Protein AF-0000000073536761 (afdb_homodimer)

Radius of gyration: 32.63 Å; Cα contacts (8 Å, |Δi|>4): 1493; chains: 2; bounding box: 74×110×110 Å

Foldseek 3Di:
DDDDDDDDDDDPDDDPPCPPPCPPCPVPDPDDDPPPPPPCPDPVNVVVVCLVVVLVVLLVLLPDFPDDAPFDPVLLVLQFPDCFLVVLLLVVLVCLVVLHAAEEEEEEACLQVADDQFAHLQVRLVRSSCSSRNDPRHHYYRQYEHLDALLQCLLCVPVRDDLQHQEYEYEYQPNLQDLDPDDCQDPRNLSVLLSVQVNCPRPNNHQYEYEYEDQAQPDNPPPRRGLDLDGDSLVSVVVSCNQFRHTYGYPSSSPSVVCVVQAFQDDQQAALAAPVDPPPPDDQRHHDDPPRSNRHQHNRRGHGGNSVSSSRSSSVSVSSSVSSSCVSSVPDRDDDDDPVPPDHDPRPDPPSDHDDHHDNQQDPSQVVQWDDWDQWDFAFPQVPDDDSSRSRTHTDHDDPPTDTGGDDQCCPDPPDRNPDDDDRDDDSPVPVPDDPD/DDDPDDPDDDDDPPPPDPPPPPPPPPVPDPDDDPPPPPPCPDPVVVVVVCLVVVLVVLLVLLPDFPDDAPFDPVLLVLQFPDCFLVVLLLVVLVCLVVLHAAEEEEEEACLQVADDQFAHLQVRLVRSSCSSRNDPRHHYYRLYEHLDALLQCLLCVPVRDDLQHQEYEYEYQPNLQDLDPDDCQDPRNLSVLLSVQVNCPRPNNHQYEYEYEDQAQPDNPPPRRGLDLDGDSLVSVVVSCNQFRHTYGYPSSSPSVVCVVQAFQDDQQAALAAPVDPPPPDDQRHHDDPPRSNRHQHRRSGHGGNSVSSSRSSSVSVSSSVSSSCVSSPPDSDDDDDPVPPDHDDRPDPPSDHDPHHDNQQDPSQVVQWDDWDQWDFAFPQVPDDDSSRSRTHTDHDDPPTDTGGDDQQCPDPPDRNPDDDDRDDDSPVPVPDDPD

Nearest PDB structures (foldseek):
  7ddy-assembly1_D  TM=7.002E-01  e=1.190E-04  Arcticibacterium luteifluviistationis
  2o14-assembly1_A  TM=6.561E-01  e=2.494E-04  Bacillus subtilis
  3mil-assembly1_B  TM=6.190E-01  e=5.536E-04  Saccharomyces cerevisiae
  3mjv-assembly2_B  TM=3.903E-01  e=4.335E-01  Streptomyces nodosus
  7mjz-assembly1_A  TM=3.271E-01  e=1.354E+00  Bacteroides uniformis

Structure (mmCIF, N/CA/C/O backbone):
data_AF-0000000073536761-model_v1
#
loop_
_entity.id
_entity.type
_entity.pdbx_description
1 polymer 'SGNH hydrolase-type esterase domain-containing protein'
#
loop_
_atom_site.group_PDB
_atom_site.id
_atom_site.type_symbol
_atom_site.label_atom_id
_atom_site.label_alt_id
_atom_site.label_comp_id
_atom_site.label_asym_id
_atom_site.label_entity_id
_atom_site.label_seq_id
_atom_site.pdbx_PDB_ins_code
_atom_site.Cartn_x
_atom_site.Cartn_y
_atom_site.Cartn_z
_atom_site.occupancy
_atom_site.B_iso_or_equiv
_atom_site.auth_seq_id
_atom_site.auth_comp_id
_atom_site.auth_asym_id
_atom_site.auth_atom_id
_atom_site.pdbx_PDB_model_num
ATOM 1 N N . MET A 1 1 ? -12.141 57.438 23.953 1 18.08 1 MET A N 1
ATOM 2 C CA . MET A 1 1 ? -13.125 58.219 23.203 1 18.08 1 MET A CA 1
ATOM 3 C C . MET A 1 1 ? -12.734 58.281 21.719 1 18.08 1 MET A C 1
ATOM 5 O O . MET A 1 1 ? -13.586 58.531 20.875 1 18.08 1 MET A O 1
ATOM 9 N N . GLU A 1 2 ? -11.469 58.562 21.359 1 18.69 2 GLU A N 1
ATOM 10 C CA . GLU A 1 2 ? -11.359 59.312 20.125 1 18.69 2 GLU A CA 1
ATOM 11 C C . GLU A 1 2 ? -11.906 58.5 18.938 1 18.69 2 GLU A C 1
ATOM 13 O O . GLU A 1 2 ? -11.875 57.281 18.953 1 18.69 2 GLU A O 1
ATOM 18 N N . ALA A 1 3 ? -12.203 59.25 17.656 1 16.61 3 ALA A N 1
ATOM 19 C CA . ALA A 1 3 ? -12.977 59.719 16.516 1 16.61 3 ALA A CA 1
ATOM 20 C C . ALA A 1 3 ? -12.703 58.875 15.273 1 16.61 3 ALA A C 1
ATOM 22 O O . ALA A 1 3 ? -11.602 58.344 15.109 1 16.61 3 ALA A O 1
ATOM 23 N N . LYS A 1 4 ? -13.766 58.969 14.367 1 21.64 4 LYS A N 1
ATOM 24 C CA . LYS A 1 4 ? -14.625 58.406 13.328 1 21.64 4 LYS A CA 1
ATOM 25 C C . LYS A 1 4 ? -14.078 58.719 11.938 1 21.64 4 LYS A C 1
ATOM 27 O O . LYS A 1 4 ? -14.531 59.656 11.281 1 21.64 4 LYS A O 1
ATOM 32 N N . ALA A 1 5 ? -12.633 58.875 11.672 1 18.66 5 ALA A N 1
ATOM 33 C CA . ALA A 1 5 ? -12.289 59.656 10.492 1 18.66 5 ALA A CA 1
ATOM 34 C C . ALA A 1 5 ? -12.914 59.062 9.234 1 18.66 5 ALA A C 1
ATOM 36 O O . ALA A 1 5 ? -12.867 57.844 9.031 1 18.66 5 ALA A O 1
ATOM 37 N N . ASP A 1 6 ? -13.586 59.812 8.328 1 18.88 6 ASP A N 1
ATOM 38 C CA . ASP A 1 6 ? -14.57 59.969 7.262 1 18.88 6 ASP A CA 1
ATOM 39 C C . ASP A 1 6 ? -13.961 59.625 5.902 1 18.88 6 ASP A C 1
ATOM 41 O O . ASP A 1 6 ? -14.609 59.781 4.867 1 18.88 6 ASP A O 1
ATOM 45 N N . ARG A 1 7 ? -12.734 59.188 5.656 1 21.83 7 ARG A N 1
ATOM 46 C CA . ARG A 1 7 ? -12.195 59.594 4.367 1 21.83 7 ARG A CA 1
ATOM 47 C C . ARG A 1 7 ? -13.086 59.156 3.221 1 21.83 7 ARG A C 1
ATOM 49 O O . ARG A 1 7 ? -13.617 58.031 3.244 1 21.83 7 ARG A O 1
ATOM 56 N N . THR A 1 8 ? -13.406 60.031 2.191 1 19.58 8 THR A N 1
ATOM 57 C CA . THR A 1 8 ? -14.25 60.438 1.063 1 19.58 8 THR A CA 1
ATOM 58 C C . THR A 1 8 ? -14.062 59.469 -0.105 1 19.58 8 THR A C 1
ATOM 60 O O . THR A 1 8 ? -12.961 58.938 -0.314 1 19.58 8 THR A O 1
ATOM 63 N N . PRO A 1 9 ? -15.094 59.25 -1.09 1 21.55 9 PRO A N 1
ATOM 64 C CA . PRO A 1 9 ? -15.688 58.312 -2.043 1 21.55 9 PRO A CA 1
ATOM 65 C C . PRO A 1 9 ? -15.125 58.469 -3.455 1 21.55 9 PRO A C 1
ATOM 67 O O . PRO A 1 9 ? -15.43 57.656 -4.34 1 21.55 9 PRO A O 1
ATOM 70 N N . GLN A 1 10 ? -13.922 59.156 -3.846 1 18.86 10 GLN A N 1
ATOM 71 C CA . GLN A 1 10 ? -14.086 59.781 -5.145 1 18.86 10 GLN A CA 1
ATOM 72 C C . GLN A 1 10 ? -14.328 58.75 -6.242 1 18.86 10 GLN A C 1
ATOM 74 O O . GLN A 1 10 ? -13.656 57.719 -6.289 1 18.86 10 GLN A O 1
ATOM 79 N N . LEU A 1 11 ? -15.367 58.875 -7.223 1 19.81 11 LEU A N 1
ATOM 80 C CA . LEU A 1 11 ? -16.188 58.281 -8.266 1 19.81 11 LEU A CA 1
ATOM 81 C C . LEU A 1 11 ? -15.461 58.281 -9.602 1 19.81 11 LEU A C 1
ATOM 83 O O . LEU A 1 11 ? -15.344 59.312 -10.25 1 19.81 11 LEU A O 1
ATOM 87 N N . LEU A 1 12 ? -14.109 58.094 -9.766 1 19.36 12 LEU A N 1
ATOM 88 C CA . LEU A 1 12 ? -13.688 58.5 -11.109 1 19.36 12 LEU A CA 1
ATOM 89 C C . LEU A 1 12 ? -14.469 57.719 -12.172 1 19.36 12 LEU A C 1
ATOM 91 O O . LEU A 1 12 ? -14.492 56.5 -12.164 1 19.36 12 LEU A O 1
ATOM 95 N N . LEU A 1 13 ? -15.258 58.375 -13.117 1 17.72 13 LEU A N 1
ATOM 96 C CA . LEU A 1 13 ? -16.25 58.25 -14.18 1 17.72 13 LEU A CA 1
ATOM 97 C C . LEU A 1 13 ? -15.672 57.469 -15.375 1 17.72 13 LEU A C 1
ATOM 99 O O . LEU A 1 13 ? -16.281 56.531 -15.875 1 17.72 13 LEU A O 1
ATOM 103 N N . ALA A 1 14 ? -14.836 58.062 -16.344 1 18.67 14 ALA A N 1
ATOM 104 C CA . ALA A 1 14 ? -15.359 58.375 -17.672 1 18.67 14 ALA A CA 1
ATOM 105 C C . ALA A 1 14 ? -15.367 57.094 -18.547 1 18.67 14 ALA A C 1
ATOM 107 O O . ALA A 1 14 ? -14.766 56.094 -18.172 1 18.67 14 ALA A O 1
ATOM 108 N N . VAL A 1 15 ? -14.812 57.219 -20 1 18.91 15 VAL A N 1
ATOM 109 C CA . VAL A 1 15 ? -15.266 57.312 -21.375 1 18.91 15 VAL A CA 1
ATOM 110 C C . VAL A 1 15 ? -14.977 56.031 -22.141 1 18.91 15 VAL A C 1
ATOM 112 O O . VAL A 1 15 ? -13.844 55.531 -22.109 1 18.91 15 VAL A O 1
ATOM 115 N N . LEU A 1 16 ? -15.969 55.312 -22.688 1 19.98 16 LEU A N 1
ATOM 116 C CA . LEU A 1 16 ? -16.219 54.062 -23.406 1 19.98 16 LEU A CA 1
ATOM 117 C C . LEU A 1 16 ? -15.586 54.125 -24.797 1 19.98 16 LEU A C 1
ATOM 119 O O . LEU A 1 16 ? -16.172 54.656 -25.734 1 19.98 16 LEU A O 1
ATOM 123 N N . VAL A 1 17 ? -14.398 54.719 -25.094 1 19.69 17 VAL A N 1
ATOM 124 C CA . VAL A 1 17 ? -14.266 55 -26.516 1 19.69 17 VAL A CA 1
ATOM 125 C C . VAL A 1 17 ? -14.328 53.719 -27.328 1 19.69 17 VAL A C 1
ATOM 127 O O . VAL A 1 17 ? -13.539 52.781 -27.078 1 19.69 17 VAL A O 1
ATOM 130 N N . LEU A 1 18 ? -15.461 53.469 -28.062 1 20.34 18 LEU A N 1
ATOM 131 C CA . LEU A 1 18 ? -15.945 52.438 -29 1 20.34 18 LEU A CA 1
ATOM 132 C C . LEU A 1 18 ? -15.023 52.344 -30.203 1 20.34 18 LEU A C 1
ATOM 134 O O . LEU A 1 18 ? -14.977 53.25 -31.031 1 20.34 18 LEU A O 1
ATOM 138 N N . ILE A 1 19 ? -13.695 52.188 -30.094 1 21.3 19 ILE A N 1
ATOM 139 C CA . ILE A 1 19 ? -13 52.312 -31.375 1 21.3 19 ILE A CA 1
ATOM 140 C C . ILE A 1 19 ? -13.539 51.281 -32.344 1 21.3 19 ILE A C 1
ATOM 142 O O . ILE A 1 19 ? -13.531 50.062 -32.062 1 21.3 19 ILE A O 1
ATOM 146 N N . PRO A 1 20 ? -14.445 51.656 -33.312 1 21.2 20 PRO A N 1
ATOM 147 C CA . PRO A 1 20 ? -15.125 50.875 -34.344 1 21.2 20 PRO A CA 1
ATOM 148 C C . PRO A 1 20 ? -14.148 50.094 -35.25 1 21.2 20 PRO A C 1
ATOM 150 O O . PRO A 1 20 ? -13.227 50.719 -35.812 1 21.2 20 PRO A O 1
ATOM 153 N N . LEU A 1 21 ? -13.656 48.938 -34.875 1 20.41 21 LEU A N 1
ATOM 154 C CA . LEU A 1 21 ? -12.797 48.125 -35.719 1 20.41 21 LEU A CA 1
ATOM 155 C C . LEU A 1 21 ? -13.398 47.969 -37.094 1 20.41 21 LEU A C 1
ATOM 157 O O . LEU A 1 21 ? -14.516 47.469 -37.25 1 20.41 21 LEU A O 1
ATOM 161 N N . PHE A 1 22 ? -13.211 48.938 -37.969 1 21.12 22 PHE A N 1
ATOM 162 C CA . PHE A 1 22 ? -13.594 49 -39.375 1 21.12 22 PHE A CA 1
ATOM 163 C C . PHE A 1 22 ? -13.219 47.688 -40.062 1 21.12 22 PHE A C 1
ATOM 165 O O . PHE A 1 22 ? -12.039 47.344 -40.125 1 21.12 22 PHE A O 1
ATOM 172 N N . LEU A 1 23 ? -14.062 46.688 -40 1 20.34 23 LEU A N 1
ATOM 173 C CA . LEU A 1 23 ? -14.062 45.438 -40.781 1 20.34 23 LEU A CA 1
ATOM 174 C C . LEU A 1 23 ? -13.992 45.719 -42.25 1 20.34 23 LEU A C 1
ATOM 176 O O . LEU A 1 23 ? -14.953 46.188 -42.875 1 20.34 23 LEU A O 1
ATOM 180 N N . ALA A 1 24 ? -12.977 46.469 -42.656 1 21.38 24 ALA A N 1
ATOM 181 C CA . ALA A 1 24 ? -12.875 46.688 -44.094 1 21.38 24 ALA A CA 1
ATOM 182 C C . ALA A 1 24 ? -13.086 45.375 -44.875 1 21.38 24 ALA A C 1
ATOM 184 O O . ALA A 1 24 ? -12.516 44.344 -44.5 1 21.38 24 ALA A O 1
ATOM 185 N N . GLY A 1 25 ? -14.227 45.281 -45.562 1 20.41 25 GLY A N 1
ATOM 186 C CA . GLY A 1 25 ? -14.867 44.344 -46.469 1 20.41 25 GLY A CA 1
ATOM 187 C C . GLY A 1 25 ? -13.938 43.844 -47.594 1 20.41 25 GLY A C 1
ATOM 188 O O . GLY A 1 25 ? -13.555 44.625 -48.469 1 20.41 25 GLY A O 1
ATOM 189 N N . ILE A 1 26 ? -12.781 43.188 -47.219 1 21.47 26 ILE A N 1
ATOM 190 C CA . ILE A 1 26 ? -11.945 42.719 -48.312 1 21.47 26 ILE A CA 1
ATOM 191 C C . ILE A 1 26 ? -12.781 41.906 -49.281 1 21.47 26 ILE A C 1
ATOM 193 O O . ILE A 1 26 ? -13.391 40.906 -48.875 1 21.47 26 ILE A O 1
ATOM 197 N N . HIS A 1 27 ? -13.422 42.594 -50.188 1 20.86 27 HIS A N 1
ATOM 198 C CA . HIS A 1 27 ? -14.172 42.062 -51.312 1 20.86 27 HIS A CA 1
ATOM 199 C C . HIS A 1 27 ? -13.367 41 -52.062 1 20.86 27 HIS A C 1
ATOM 201 O O . HIS A 1 27 ? -12.359 41.281 -52.688 1 20.86 27 HIS A O 1
ATOM 207 N N . ILE A 1 28 ? -13.148 39.875 -51.406 1 21.48 28 ILE A N 1
ATOM 208 C CA . ILE A 1 28 ? -12.484 38.812 -52.094 1 21.48 28 ILE A CA 1
ATOM 209 C C . ILE A 1 28 ? -13.242 38.5 -53.406 1 21.48 28 ILE A C 1
ATOM 211 O O . ILE A 1 28 ? -14.445 38.25 -53.375 1 21.48 28 ILE A O 1
ATOM 215 N N . LEU A 1 29 ? -12.742 39.031 -54.469 1 22.5 29 LEU A N 1
ATOM 216 C CA . LEU A 1 29 ? -13.164 38.812 -55.844 1 22.5 29 LEU A CA 1
ATOM 217 C C . LEU A 1 29 ? -13.461 37.312 -56.094 1 22.5 29 LEU A C 1
ATOM 219 O O . LEU A 1 29 ? -12.773 36.438 -55.562 1 22.5 29 LEU A O 1
ATOM 223 N N . GLU A 1 30 ? -14.633 37.031 -56.719 1 22.53 30 GLU A N 1
ATOM 224 C CA . GLU A 1 30 ? -15.516 35.906 -57.094 1 22.53 30 GLU A CA 1
ATOM 225 C C . GLU A 1 30 ? -14.82 34.938 -58.031 1 22.53 30 GLU A C 1
ATOM 227 O O . GLU A 1 30 ? -15.461 34.031 -58.594 1 22.53 30 GLU A O 1
ATOM 232 N N . GLY A 1 31 ? -13.477 35.062 -58.281 1 22.39 31 GLY A N 1
ATOM 233 C CA . GLY A 1 31 ? -13.203 34.375 -59.531 1 22.39 31 GLY A CA 1
ATOM 234 C C . GLY A 1 31 ? -13.664 32.938 -59.5 1 22.39 31 GLY A C 1
ATOM 235 O O . GLY A 1 31 ? -14.117 32.406 -58.469 1 22.39 31 GLY A O 1
ATOM 236 N N . GLY A 1 32 ? -12.977 32.062 -60.375 1 25.78 32 GLY A N 1
ATOM 237 C CA . GLY A 1 32 ? -13.312 30.844 -61.094 1 25.78 32 GLY A CA 1
ATOM 238 C C . GLY A 1 32 ? -13.602 29.656 -60.188 1 25.78 32 GLY A C 1
ATOM 239 O O . GLY A 1 32 ? -13.242 29.672 -59.031 1 25.78 32 GLY A O 1
ATOM 240 N N . GLY A 1 33 ? -14.523 28.828 -60.594 1 24.41 33 GLY A N 1
ATOM 241 C CA . GLY A 1 33 ? -15.391 27.781 -60.094 1 24.41 33 GLY A CA 1
ATOM 242 C C . GLY A 1 33 ? -14.625 26.609 -59.5 1 24.41 33 GLY A C 1
ATOM 243 O O . GLY A 1 33 ? -15.133 25.484 -59.438 1 24.41 33 GLY A O 1
ATOM 244 N N . LEU A 1 34 ? -13.234 26.734 -59.281 1 26.45 34 LEU A N 1
ATOM 245 C CA . LEU A 1 34 ? -12.633 25.453 -58.969 1 26.45 34 LEU A CA 1
ATOM 246 C C . LEU A 1 34 ? -13.25 24.859 -57.688 1 26.45 34 LEU A C 1
ATOM 248 O O . LEU A 1 34 ? -13.273 25.531 -56.656 1 26.45 34 LEU A O 1
ATOM 252 N N . THR A 1 35 ? -14.188 23.984 -57.875 1 26.36 35 THR A N 1
ATOM 253 C CA . THR A 1 35 ? -14.875 23.203 -56.875 1 26.36 35 THR A CA 1
ATOM 254 C C . THR A 1 35 ? -13.883 22.562 -55.906 1 26.36 35 THR A C 1
ATOM 256 O O . THR A 1 35 ? -13.211 21.594 -56.281 1 26.36 35 THR A O 1
ATOM 259 N N . ARG A 1 36 ? -12.93 23.375 -55.375 1 29 36 ARG A N 1
ATOM 260 C CA . ARG A 1 36 ? -12.07 22.734 -54.406 1 29 36 ARG A CA 1
ATOM 261 C C . ARG A 1 36 ? -12.891 22 -53.344 1 29 36 ARG A C 1
ATOM 263 O O . ARG A 1 36 ? -13.82 22.562 -52.781 1 29 36 ARG A O 1
ATOM 270 N N . PRO A 1 37 ? -12.797 20.625 -53.469 1 29.64 37 PRO A N 1
ATOM 271 C CA . PRO A 1 37 ? -13.539 19.922 -52.406 1 29.64 37 PRO A CA 1
ATOM 272 C C . PRO A 1 37 ? -13.227 20.453 -51.031 1 29.64 37 PRO A C 1
ATOM 274 O O . PRO A 1 37 ? -12.07 20.75 -50.719 1 29.64 37 PRO A O 1
ATOM 277 N N . VAL A 1 38 ? -14.031 21.312 -50.531 1 29.47 38 VAL A N 1
ATOM 278 C CA . VAL A 1 38 ? -14.039 21.734 -49.156 1 29.47 38 VAL A CA 1
ATOM 279 C C . VAL A 1 38 ? -13.914 20.516 -48.219 1 29.47 38 VAL A C 1
ATOM 281 O O . VAL A 1 38 ? -14.812 19.672 -48.188 1 29.47 38 VAL A O 1
ATOM 284 N N . VAL A 1 39 ? -12.68 19.969 -48.312 1 27.66 39 VAL A N 1
ATOM 285 C CA . VAL A 1 39 ? -12.602 19.016 -47.219 1 27.66 39 VAL A CA 1
ATOM 286 C C . VAL A 1 39 ? -13.109 19.672 -45.938 1 27.66 39 VAL A C 1
ATOM 288 O O . VAL A 1 39 ? -12.523 20.656 -45.438 1 27.66 39 VAL A O 1
ATOM 291 N N . LYS A 1 40 ? -14.344 19.609 -45.75 1 27.84 40 LYS A N 1
ATOM 292 C CA . LYS A 1 40 ? -14.992 19.906 -44.5 1 27.84 40 LYS A CA 1
ATOM 293 C C . LYS A 1 40 ? -14.234 19.266 -43.344 1 27.84 40 LYS A C 1
ATOM 295 O O . LYS A 1 40 ? -14.305 18.047 -43.125 1 27.84 40 LYS A O 1
ATOM 300 N N . THR A 1 41 ? -13.023 19.703 -43.094 1 33.66 41 THR A N 1
ATOM 301 C CA . THR A 1 41 ? -12.578 19.297 -41.781 1 33.66 41 THR A CA 1
ATOM 302 C C . THR A 1 41 ? -13.711 19.406 -40.75 1 33.66 41 THR A C 1
ATOM 304 O O . THR A 1 41 ? -14.258 20.5 -40.562 1 33.66 41 THR A O 1
ATOM 307 N N . SER A 1 42 ? -14.383 18.375 -40.625 1 33.84 42 SER A N 1
ATOM 308 C CA . SER A 1 42 ? -15.555 18.406 -39.75 1 33.84 42 SER A CA 1
ATOM 309 C C . SER A 1 42 ? -15.242 19.062 -38.438 1 33.84 42 SER A C 1
ATOM 311 O O . SER A 1 42 ? -14.086 19.062 -37.969 1 33.84 42 SER A O 1
ATOM 313 N N . SER A 1 43 ? -16.078 20 -37.938 1 38.31 43 SER A N 1
ATOM 314 C CA . SER A 1 43 ? -16.156 20.562 -36.594 1 38.31 43 SER A CA 1
ATOM 315 C C . SER A 1 43 ? -15.664 19.578 -35.562 1 38.31 43 SER A C 1
ATOM 317 O O . SER A 1 43 ? -15.234 19.984 -34.469 1 38.31 43 SER A O 1
ATOM 319 N N . MET A 1 44 ? -15.664 18.297 -35.812 1 37.38 44 MET A N 1
ATOM 320 C CA . MET A 1 44 ? -15.297 17.266 -34.844 1 37.38 44 MET A CA 1
ATOM 321 C C . MET A 1 44 ? -13.781 17.141 -34.75 1 37.38 44 MET A C 1
ATOM 323 O O . MET A 1 44 ? -13.242 16.906 -33.656 1 37.38 44 MET A O 1
ATOM 327 N N . ASP A 1 45 ? -13.055 17.281 -35.812 1 39.44 45 ASP A N 1
ATOM 328 C CA . ASP A 1 45 ? -11.602 17.156 -35.812 1 39.44 45 ASP A CA 1
ATOM 329 C C . ASP A 1 45 ? -10.945 18.328 -35.094 1 39.44 45 ASP A C 1
ATOM 331 O O . ASP A 1 45 ? -9.961 18.156 -34.375 1 39.44 45 ASP A O 1
ATOM 335 N N . LEU A 1 46 ? -11.422 19.469 -35.281 1 37.31 46 LEU A N 1
ATOM 336 C CA . LEU A 1 46 ? -10.977 20.656 -34.562 1 37.31 46 LEU A CA 1
ATOM 337 C C . LEU A 1 46 ? -11.242 20.531 -33.062 1 37.31 46 LEU A C 1
ATOM 339 O O . LEU A 1 46 ? -10.414 20.922 -32.25 1 37.31 46 LEU A O 1
ATOM 343 N N . ALA A 1 47 ? -12.281 19.797 -32.719 1 38.62 47 ALA A N 1
ATOM 344 C CA . ALA A 1 47 ? -12.648 19.641 -31.297 1 38.62 47 ALA A CA 1
ATOM 345 C C . ALA A 1 47 ? -11.711 18.656 -30.594 1 38.62 47 ALA A C 1
ATOM 347 O O . ALA A 1 47 ? -11.281 18.906 -29.469 1 38.62 47 ALA A O 1
ATOM 348 N N . ILE A 1 48 ? -11.289 17.562 -31.266 1 41.53 48 ILE A N 1
ATOM 349 C CA . ILE A 1 48 ? -10.445 16.531 -30.672 1 41.53 48 ILE A CA 1
ATOM 350 C C . ILE A 1 48 ? -9.016 17.062 -30.516 1 41.53 48 ILE A C 1
ATOM 352 O O . ILE A 1 48 ? -8.375 16.828 -29.484 1 41.53 48 ILE A O 1
ATOM 356 N N . ASN A 1 49 ? -8.438 17.828 -31.484 1 45.19 49 ASN A N 1
ATOM 357 C CA . ASN A 1 49 ? -7.125 18.469 -31.391 1 45.19 49 ASN A CA 1
ATOM 358 C C . ASN A 1 49 ? -7.074 19.5 -30.281 1 45.19 49 ASN A C 1
ATOM 360 O O . ASN A 1 49 ? -6.078 19.594 -29.562 1 45.19 49 ASN A O 1
ATOM 364 N N . THR A 1 50 ? -8.086 20.031 -30.109 1 50.94 50 THR A N 1
ATOM 365 C CA . THR A 1 50 ? -8.219 21.031 -29.062 1 50.94 50 THR A CA 1
ATOM 366 C C . THR A 1 50 ? -8.312 20.391 -27.688 1 50.94 50 THR A C 1
ATOM 368 O O . THR A 1 50 ? -7.703 20.859 -26.734 1 50.94 50 THR A O 1
ATOM 371 N N . GLU A 1 51 ? -8.789 19.156 -27.781 1 54 51 GLU A N 1
ATOM 372 C CA . GLU A 1 51 ? -8.93 18.5 -26.484 1 54 51 GLU A CA 1
ATOM 373 C C . GLU A 1 51 ? -7.598 17.906 -26.016 1 54 51 GLU A C 1
ATOM 375 O O . GLU A 1 51 ? -7.25 18.016 -24.844 1 54 51 GLU A O 1
ATOM 380 N N . ALA A 1 52 ? -6.883 17.328 -27 1 56.31 52 ALA A N 1
ATOM 381 C CA . ALA A 1 52 ? -5.582 16.766 -26.641 1 56.31 52 ALA A CA 1
ATOM 382 C C . ALA A 1 52 ? -4.602 17.859 -26.234 1 56.31 52 ALA A C 1
ATOM 384 O O . ALA A 1 52 ? -3.848 17.719 -25.266 1 56.31 52 ALA A O 1
ATOM 385 N N . ALA A 1 53 ? -4.605 18.906 -27.062 1 58.94 53 ALA A N 1
ATOM 386 C CA . ALA A 1 53 ? -3.744 20.047 -26.734 1 58.94 53 ALA A CA 1
ATOM 387 C C . ALA A 1 53 ? -4.125 20.656 -25.391 1 58.94 53 ALA A C 1
ATOM 389 O O . ALA A 1 53 ? -3.254 21 -24.578 1 58.94 53 ALA A O 1
ATOM 390 N N . VAL A 1 54 ? -5.348 20.656 -25.219 1 60.34 54 VAL A N 1
ATOM 391 C CA . VAL A 1 54 ? -5.84 21.188 -23.953 1 60.34 54 VAL A CA 1
ATOM 392 C C . VAL A 1 54 ? -5.441 20.25 -22.812 1 60.34 54 VAL A C 1
ATOM 394 O O . VAL A 1 54 ? -4.984 20.703 -21.766 1 60.34 54 VAL A O 1
ATOM 397 N N . ALA A 1 55 ? -5.488 18.953 -23.125 1 63.69 55 ALA A N 1
ATOM 398 C CA . ALA A 1 55 ? -5.109 17.969 -22.109 1 63.69 55 ALA A CA 1
ATOM 399 C C . ALA A 1 55 ? -3.613 18.047 -21.812 1 63.69 55 ALA A C 1
ATOM 401 O O . ALA A 1 55 ? -3.203 17.984 -20.656 1 63.69 55 ALA A O 1
ATOM 402 N N . ALA A 1 56 ? -2.869 18.219 -22.828 1 66.31 56 ALA A N 1
ATOM 403 C CA . ALA A 1 56 ? -1.424 18.312 -22.641 1 66.31 56 ALA A CA 1
ATOM 404 C C . ALA A 1 56 ? -1.05 19.594 -21.891 1 66.31 56 ALA A C 1
ATOM 406 O O . ALA A 1 56 ? -0.18 19.562 -21.016 1 66.31 56 ALA A O 1
ATOM 407 N N . ALA A 1 57 ? -1.709 20.641 -22.281 1 70.25 57 ALA A N 1
ATOM 408 C CA . ALA A 1 57 ? -1.459 21.906 -21.594 1 70.25 57 ALA A CA 1
ATOM 409 C C . ALA A 1 57 ? -1.851 21.828 -20.125 1 70.25 57 ALA A C 1
ATOM 411 O O . ALA A 1 57 ? -1.144 22.344 -19.266 1 70.25 57 ALA A O 1
ATOM 412 N N . LEU A 1 58 ? -2.906 21.141 -19.906 1 74.5 58 LEU A N 1
ATOM 413 C CA . LEU A 1 58 ? -3.338 20.953 -18.531 1 74.5 58 LEU A CA 1
ATOM 414 C C . LEU A 1 58 ? -2.34 20.109 -17.75 1 74.5 58 LEU A C 1
ATOM 416 O O . LEU A 1 58 ? -1.988 20.438 -16.609 1 74.5 58 LEU A O 1
ATOM 420 N N . LYS A 1 59 ? -1.936 19.109 -18.406 1 74.38 59 LYS A N 1
ATOM 421 C CA . LYS A 1 59 ? -0.966 18.234 -17.766 1 74.38 59 LYS A CA 1
ATOM 422 C C . LYS A 1 59 ? 0.311 18.984 -17.406 1 74.38 59 LYS A C 1
ATOM 424 O O . LYS A 1 59 ? 0.853 18.828 -16.312 1 74.38 59 LYS A O 1
ATOM 429 N N . ALA A 1 60 ? 0.678 19.781 -18.328 1 75.94 60 ALA A N 1
ATOM 430 C CA . ALA A 1 60 ? 1.883 20.562 -18.078 1 75.94 60 ALA A CA 1
ATOM 431 C C . ALA A 1 60 ? 1.67 21.547 -16.938 1 75.94 60 ALA A C 1
ATOM 433 O O . ALA A 1 60 ? 2.561 21.75 -16.109 1 75.94 60 ALA A O 1
ATOM 434 N N . ARG A 1 61 ? 0.554 22.109 -16.906 1 81.44 61 ARG A N 1
ATOM 435 C CA . ARG A 1 61 ? 0.239 23.062 -15.852 1 81.44 61 ARG A CA 1
ATOM 436 C C . ARG A 1 61 ? 0.144 22.375 -14.5 1 81.44 61 ARG A C 1
ATOM 438 O O . ARG A 1 61 ? 0.61 22.891 -13.484 1 81.44 61 ARG A O 1
ATOM 445 N N . LEU A 1 62 ? -0.427 21.203 -14.516 1 86.94 62 LEU A N 1
ATOM 446 C CA . LEU A 1 62 ? -0.65 20.469 -13.281 1 86.94 62 LEU A CA 1
ATOM 447 C C . LEU A 1 62 ? 0.674 20.031 -12.656 1 86.94 62 LEU A C 1
ATOM 449 O O . LEU A 1 62 ? 0.77 19.891 -11.438 1 86.94 62 LEU A O 1
ATOM 453 N N . ARG A 1 63 ? 1.645 19.969 -13.477 1 81.5 63 ARG A N 1
ATOM 454 C CA . ARG A 1 63 ? 2.902 19.422 -12.969 1 81.5 63 ARG A CA 1
ATOM 455 C C . ARG A 1 63 ? 3.914 20.531 -12.711 1 81.5 63 ARG A C 1
ATOM 457 O O . ARG A 1 63 ? 5.035 20.266 -12.273 1 81.5 63 ARG A O 1
ATOM 464 N N . ARG A 1 64 ? 3.494 21.734 -12.953 1 89.56 64 ARG A N 1
ATOM 465 C CA . ARG A 1 64 ? 4.355 22.875 -12.648 1 89.56 64 ARG A CA 1
ATOM 466 C C . ARG A 1 64 ? 4.23 23.281 -11.18 1 89.56 64 ARG A C 1
ATOM 468 O O . ARG A 1 64 ? 3.191 23.797 -10.758 1 89.56 64 ARG A O 1
ATOM 475 N N . LEU A 1 65 ? 5.254 23.094 -10.461 1 95.56 65 LEU A N 1
ATOM 476 C CA . LEU A 1 65 ? 5.293 23.469 -9.055 1 95.56 65 LEU A CA 1
ATOM 477 C C . LEU A 1 65 ? 5.828 24.891 -8.883 1 95.56 65 LEU A C 1
ATOM 479 O O . LEU A 1 65 ? 6.598 25.359 -9.719 1 95.56 65 LEU A O 1
ATOM 483 N N . PRO A 1 66 ? 5.426 25.625 -7.859 1 95.62 66 PRO A N 1
ATOM 484 C CA . PRO A 1 66 ? 5.977 26.953 -7.586 1 95.62 66 PRO A CA 1
ATOM 485 C C . PRO A 1 66 ? 7.426 26.906 -7.109 1 95.62 66 PRO A C 1
ATOM 487 O O . PRO A 1 66 ? 8.016 27.953 -6.816 1 95.62 66 PRO A O 1
ATOM 490 N N . TRP A 1 67 ? 7.992 25.734 -6.922 1 96 67 TRP A N 1
ATOM 491 C CA . TRP A 1 67 ? 9.391 25.5 -6.574 1 96 67 TRP A CA 1
ATOM 492 C C . TRP A 1 67 ? 10.008 24.438 -7.484 1 96 67 TRP A C 1
ATOM 494 O O . TRP A 1 67 ? 9.312 23.844 -8.305 1 96 67 TRP A O 1
ATOM 504 N N . SER A 1 68 ? 11.32 24.375 -7.477 1 95.75 68 SER A N 1
ATOM 505 C CA . SER A 1 68 ? 11.953 23.281 -8.195 1 95.75 68 SER A CA 1
ATOM 506 C C . SER A 1 68 ? 11.602 21.922 -7.578 1 95.75 68 SER A C 1
ATOM 508 O O . SER A 1 68 ? 11.773 21.734 -6.375 1 95.75 68 SER A O 1
ATOM 510 N N . PRO A 1 69 ? 11.102 21.031 -8.391 1 96.44 69 PRO A N 1
ATOM 511 C CA . PRO A 1 69 ? 10.68 19.75 -7.824 1 96.44 69 PRO A CA 1
ATOM 512 C C . PRO A 1 69 ? 11.805 19 -7.109 1 96.44 69 PRO A C 1
ATOM 514 O O . PRO A 1 69 ? 12.922 18.938 -7.629 1 96.44 69 PRO A O 1
ATOM 517 N N . MET A 1 70 ? 11.492 18.484 -5.914 1 97.94 70 MET A N 1
ATOM 518 C CA . MET A 1 70 ? 12.438 17.641 -5.168 1 97.94 70 MET A CA 1
ATOM 519 C C . MET A 1 70 ? 12.43 16.219 -5.688 1 97.94 70 MET A C 1
ATOM 521 O O . MET A 1 70 ? 13.477 15.57 -5.754 1 97.94 70 MET A O 1
ATOM 525 N N . LEU A 1 71 ? 11.258 15.703 -6.09 1 98.25 71 LEU A N 1
ATOM 526 C CA . LEU A 1 71 ? 11.07 14.312 -6.516 1 98.25 71 LEU A CA 1
ATOM 527 C C . LEU A 1 71 ? 11.016 14.219 -8.031 1 98.25 71 LEU A C 1
ATOM 529 O O . LEU A 1 71 ? 10.406 15.062 -8.695 1 98.25 71 LEU A O 1
ATOM 533 N N . SER A 1 72 ? 11.711 13.234 -8.586 1 97.5 72 SER A N 1
ATOM 534 C CA . SER A 1 72 ? 11.43 12.844 -9.969 1 97.5 72 SER A CA 1
ATOM 535 C C . SER A 1 72 ? 10.031 12.242 -10.102 1 97.5 72 SER A C 1
ATOM 537 O O . SER A 1 72 ? 9.398 11.914 -9.094 1 97.5 72 SER A O 1
ATOM 539 N N . GLU A 1 73 ? 9.562 12.094 -11.32 1 95.62 73 GLU A N 1
ATOM 540 C CA . GLU A 1 73 ? 8.258 11.492 -11.562 1 95.62 73 GLU A CA 1
ATOM 541 C C . GLU A 1 73 ? 8.188 10.078 -10.992 1 95.62 73 GLU A C 1
ATOM 543 O O . GLU A 1 73 ? 7.203 9.695 -10.359 1 95.62 73 GLU A O 1
ATOM 548 N N . ALA A 1 74 ? 9.211 9.312 -11.203 1 97.69 74 ALA A N 1
ATOM 549 C CA . ALA A 1 74 ? 9.25 7.941 -10.711 1 97.69 74 ALA A CA 1
ATOM 550 C C . ALA A 1 74 ? 9.18 7.906 -9.188 1 97.69 74 ALA A C 1
ATOM 552 O O . ALA A 1 74 ? 8.477 7.07 -8.609 1 97.69 74 ALA A O 1
ATOM 553 N N . GLU A 1 75 ? 9.883 8.836 -8.555 1 98.62 75 GLU A N 1
ATOM 554 C CA . GLU A 1 75 ? 9.891 8.906 -7.098 1 98.62 75 GLU A CA 1
ATOM 555 C C . GLU A 1 75 ? 8.531 9.328 -6.551 1 98.62 75 GLU A C 1
ATOM 557 O O . GLU A 1 75 ? 8.07 8.789 -5.543 1 98.62 75 GLU A O 1
ATOM 562 N N . ALA A 1 76 ? 7.895 10.273 -7.203 1 98.19 76 ALA A N 1
ATOM 563 C CA . ALA A 1 76 ? 6.551 10.688 -6.805 1 98.19 76 ALA A CA 1
ATOM 564 C C . ALA A 1 76 ? 5.562 9.539 -6.926 1 98.19 76 ALA A C 1
ATOM 566 O O . ALA A 1 76 ? 4.738 9.32 -6.035 1 98.19 76 ALA A O 1
ATOM 567 N N . ARG A 1 77 ? 5.676 8.766 -8 1 98.19 77 ARG A N 1
ATOM 568 C CA . ARG A 1 77 ? 4.812 7.605 -8.195 1 98.19 77 ARG A CA 1
ATOM 569 C C . ARG A 1 77 ? 5.043 6.562 -7.102 1 98.19 77 ARG A C 1
ATOM 571 O O . ARG A 1 77 ? 4.09 6.016 -6.551 1 98.19 77 ARG A O 1
ATOM 578 N N . ARG A 1 78 ? 6.316 6.328 -6.785 1 98.69 78 ARG A N 1
ATOM 579 C CA . ARG A 1 78 ? 6.637 5.367 -5.734 1 98.69 78 ARG A CA 1
ATOM 580 C C . ARG A 1 78 ? 6.074 5.816 -4.391 1 98.69 78 ARG A C 1
ATOM 582 O O . ARG A 1 78 ? 5.711 4.984 -3.555 1 98.69 78 ARG A O 1
ATOM 589 N N . GLY A 1 79 ? 5.977 7.113 -4.246 1 98.81 79 GLY A N 1
ATOM 590 C CA . GLY A 1 79 ? 5.508 7.672 -2.99 1 98.81 79 GLY A CA 1
ATOM 591 C C . GLY A 1 79 ? 4.023 7.461 -2.762 1 98.81 79 GLY A C 1
ATOM 592 O O . GLY A 1 79 ? 3.533 7.609 -1.64 1 98.81 79 GLY A O 1
ATOM 593 N N . VAL A 1 80 ? 3.26 7.172 -3.826 1 98.81 80 VAL A N 1
ATOM 594 C CA . VAL A 1 80 ? 1.851 6.816 -3.684 1 98.81 80 VAL A CA 1
ATOM 595 C C . VAL A 1 80 ? 1.724 5.332 -3.354 1 98.81 80 VAL A C 1
ATOM 597 O O . VAL A 1 80 ? 1.646 4.492 -4.254 1 98.81 80 VAL A O 1
ATOM 600 N N . THR A 1 81 ? 1.699 5.02 -2.07 1 98.75 81 THR A N 1
ATOM 601 C CA . THR A 1 81 ? 1.725 3.623 -1.653 1 98.75 81 THR A CA 1
ATOM 602 C C . THR A 1 81 ? 0.339 2.996 -1.781 1 98.75 81 THR A C 1
ATOM 604 O O . THR A 1 81 ? 0.204 1.771 -1.776 1 98.75 81 THR A O 1
ATOM 607 N N . TYR A 1 82 ? -0.662 3.855 -1.906 1 98.75 82 TYR A N 1
ATOM 608 C CA . TYR A 1 82 ? -2.006 3.391 -2.229 1 98.75 82 TYR A CA 1
ATOM 609 C C . TYR A 1 82 ? -2.846 4.52 -2.818 1 98.75 82 TYR A C 1
ATOM 611 O O . TYR A 1 82 ? -3.082 5.535 -2.16 1 98.75 82 TYR A O 1
ATOM 619 N N . ALA A 1 83 ? -3.318 4.367 -3.994 1 98.19 83 ALA A N 1
ATOM 620 C CA . ALA A 1 83 ? -4.125 5.387 -4.66 1 98.19 83 ALA A CA 1
ATOM 621 C C . ALA A 1 83 ? -5.613 5.145 -4.434 1 98.19 83 ALA A C 1
ATOM 623 O O . ALA A 1 83 ? -6.41 6.086 -4.422 1 98.19 83 ALA A O 1
ATOM 624 N N . GLY A 1 84 ? -6.035 3.863 -4.234 1 98 84 GLY A N 1
ATOM 625 C CA . GLY A 1 84 ? -7.438 3.494 -4.145 1 98 84 GLY A CA 1
ATOM 626 C C . GLY A 1 84 ? -8.188 3.648 -5.457 1 98 84 GLY A C 1
ATOM 627 O O . GLY A 1 84 ? -7.574 3.627 -6.527 1 98 84 GLY A O 1
ATOM 628 N N . SER A 1 85 ? -9.484 3.762 -5.367 1 97.5 85 SER A N 1
ATOM 629 C CA . SER A 1 85 ? -10.312 3.959 -6.551 1 97.5 85 SER A CA 1
ATOM 630 C C . SER A 1 85 ? -10.07 5.328 -7.176 1 97.5 85 SER A C 1
ATOM 632 O O . SER A 1 85 ? -10.375 5.547 -8.352 1 97.5 85 SER A O 1
ATOM 634 N N . GLY A 1 86 ? -9.578 6.23 -6.383 1 96.5 86 GLY A N 1
ATOM 635 C CA . GLY A 1 86 ? -9.406 7.609 -6.812 1 96.5 86 GLY A CA 1
ATOM 636 C C . GLY A 1 86 ? -10.617 8.484 -6.523 1 96.5 86 GLY A C 1
ATOM 637 O O . GLY A 1 86 ? -10.555 9.703 -6.676 1 96.5 86 GLY A O 1
ATOM 638 N N . ALA A 1 87 ? -11.664 7.934 -6.012 1 94.62 87 ALA A N 1
ATOM 639 C CA . ALA A 1 87 ? -12.922 8.648 -5.848 1 94.62 87 ALA A CA 1
ATOM 640 C C . ALA A 1 87 ? -12.758 9.836 -4.898 1 94.62 87 ALA A C 1
ATOM 642 O O . ALA A 1 87 ? -13.203 10.945 -5.203 1 94.62 87 ALA A O 1
ATOM 643 N N . PRO A 1 88 ? -12.062 9.648 -3.795 1 95 88 PRO A N 1
ATOM 644 C CA . PRO A 1 88 ? -11.93 10.797 -2.889 1 95 88 PRO A CA 1
ATOM 645 C C . PRO A 1 88 ? -11.219 11.977 -3.537 1 95 88 PRO A C 1
ATOM 647 O O . PRO A 1 88 ? -11.711 13.109 -3.488 1 95 88 PRO A O 1
ATOM 650 N N . LEU A 1 89 ? -10.141 11.742 -4.18 1 97.81 89 LEU A N 1
ATOM 651 C CA . LEU A 1 89 ? -9.359 12.828 -4.77 1 97.81 89 LEU A CA 1
ATOM 652 C C . LEU A 1 89 ? -10.07 13.406 -5.988 1 97.81 89 LEU A C 1
ATOM 654 O O . LEU A 1 89 ? -9.914 14.594 -6.293 1 97.81 89 LEU A O 1
ATOM 658 N N . ARG A 1 90 ? -10.844 12.625 -6.652 1 96.38 90 ARG A N 1
ATOM 659 C CA . ARG A 1 90 ? -11.594 13.125 -7.801 1 96.38 90 ARG A CA 1
ATOM 660 C C . ARG A 1 90 ? -12.672 14.109 -7.371 1 96.38 90 ARG A C 1
ATOM 662 O O . ARG A 1 90 ? -12.984 15.055 -8.094 1 96.38 90 ARG A O 1
ATOM 669 N N . ARG A 1 91 ? -13.234 13.859 -6.188 1 95.81 91 ARG A N 1
ATOM 670 C CA . ARG A 1 91 ? -14.211 14.82 -5.664 1 95.81 91 ARG A CA 1
ATOM 671 C C . ARG A 1 91 ? -13.562 16.188 -5.434 1 95.81 91 ARG A C 1
ATOM 673 O O . ARG A 1 91 ? -14.117 17.219 -5.816 1 95.81 91 ARG A O 1
ATOM 680 N N . LEU A 1 92 ? -12.422 16.172 -4.84 1 97.81 92 LEU A N 1
ATOM 681 C CA . LEU A 1 92 ? -11.688 17.422 -4.641 1 97.81 92 LEU A CA 1
ATOM 682 C C . LEU A 1 92 ? -11.289 18.031 -5.977 1 97.81 92 LEU A C 1
ATOM 684 O O . LEU A 1 92 ? -11.422 19.25 -6.164 1 97.81 92 LEU A O 1
ATOM 688 N N . ALA A 1 93 ? -10.82 17.172 -6.863 1 96.75 93 ALA A N 1
ATOM 689 C CA . ALA A 1 93 ? -10.414 17.625 -8.195 1 96.75 93 ALA A CA 1
ATOM 690 C C . ALA A 1 93 ? -11.57 18.297 -8.922 1 96.75 93 ALA A C 1
ATOM 692 O O . ALA A 1 93 ? -11.383 19.328 -9.578 1 96.75 93 ALA A O 1
ATOM 693 N N . ALA A 1 94 ? -12.727 17.766 -8.781 1 96.25 94 ALA A N 1
ATOM 694 C CA . ALA A 1 94 ? -13.906 18.328 -9.43 1 96.25 94 ALA A CA 1
ATOM 695 C C . ALA A 1 94 ? -14.195 19.734 -8.914 1 96.25 94 ALA A C 1
ATOM 697 O O . ALA A 1 94 ? -14.516 20.641 -9.695 1 96.25 94 ALA A O 1
ATOM 698 N N . LYS A 1 95 ? -14.055 19.922 -7.652 1 96.94 95 LYS A N 1
ATOM 699 C CA . LYS A 1 95 ? -14.258 21.234 -7.059 1 96.94 95 LYS A CA 1
ATOM 700 C C . LYS A 1 95 ? -13.234 22.234 -7.59 1 96.94 95 LYS A C 1
ATOM 702 O O . LYS A 1 95 ? -13.594 23.359 -7.957 1 96.94 95 LYS A O 1
ATOM 707 N N . LEU A 1 96 ? -12.047 21.828 -7.648 1 96.38 96 LEU A N 1
ATOM 708 C CA . LEU A 1 96 ? -10.969 22.688 -8.125 1 96.38 96 LEU A CA 1
ATOM 709 C C . LEU A 1 96 ? -11.172 23.047 -9.594 1 96.38 96 LEU A C 1
ATOM 711 O O . LEU A 1 96 ? -11.023 24.203 -9.977 1 96.38 96 LEU A O 1
ATOM 715 N N . LEU A 1 97 ? -11.547 22.078 -10.383 1 93.25 97 LEU A N 1
ATOM 716 C CA . LEU A 1 97 ? -11.766 22.297 -11.805 1 93.25 97 LEU A CA 1
ATOM 717 C C . LEU A 1 97 ? -12.969 23.203 -12.039 1 93.25 97 LEU A C 1
ATOM 719 O O . LEU A 1 97 ? -13.016 23.938 -13.031 1 93.25 97 LEU A O 1
ATOM 723 N N . ALA A 1 98 ? -13.891 23.188 -11.094 1 95.69 98 ALA A N 1
ATOM 724 C CA . ALA A 1 98 ? -15.086 24.031 -11.195 1 95.69 98 ALA A CA 1
ATOM 725 C C . ALA A 1 98 ? -14.805 25.453 -10.727 1 95.69 98 ALA A C 1
ATOM 727 O O . ALA A 1 98 ? -15.695 26.297 -10.734 1 95.69 98 ALA A O 1
ATOM 728 N N . GLY A 1 99 ? -13.617 25.656 -10.242 1 96.12 99 GLY A N 1
ATOM 729 C CA . GLY A 1 99 ? -13.258 27 -9.789 1 96.12 99 GLY A CA 1
ATOM 730 C C . GLY A 1 99 ? -13.828 27.344 -8.422 1 96.12 99 GLY A C 1
ATOM 731 O O . GLY A 1 99 ? -14.062 28.516 -8.125 1 96.12 99 GLY A O 1
ATOM 732 N N . GLN A 1 100 ? -14.086 26.344 -7.66 1 97.44 100 GLN A N 1
ATOM 733 C CA . GLN A 1 100 ? -14.625 26.578 -6.324 1 97.44 100 GLN A CA 1
ATOM 734 C C . GLN A 1 100 ? -13.508 26.703 -5.293 1 97.44 100 GLN A C 1
ATOM 736 O O . GLN A 1 100 ? -12.43 26.141 -5.473 1 97.44 100 GLN A O 1
ATOM 741 N N . ALA A 1 101 ? -13.828 27.469 -4.254 1 98.06 101 ALA A N 1
ATOM 742 C CA . ALA A 1 101 ? -12.883 27.562 -3.146 1 98.06 101 ALA A CA 1
ATOM 743 C C . ALA A 1 101 ? -12.781 26.25 -2.381 1 98.06 101 ALA A C 1
ATOM 745 O O . ALA A 1 101 ? -13.773 25.516 -2.268 1 98.06 101 ALA A O 1
ATOM 746 N N . VAL A 1 102 ? -11.602 25.984 -1.874 1 98.38 102 VAL A N 1
ATOM 747 C CA . VAL A 1 102 ? -11.422 24.781 -1.086 1 98.38 102 VAL A CA 1
ATOM 748 C C . VAL A 1 102 ? -10.797 25.125 0.263 1 98.38 102 VAL A C 1
ATOM 750 O O . VAL A 1 102 ? -10.07 26.109 0.38 1 98.38 102 VAL A O 1
ATOM 753 N N . LYS A 1 103 ? -11.148 24.422 1.219 1 98.44 103 LYS A N 1
ATOM 754 C CA . LYS A 1 103 ? -10.578 24.5 2.561 1 98.44 103 LYS A CA 1
ATOM 755 C C . LYS A 1 103 ? -9.664 23.312 2.846 1 98.44 103 LYS A C 1
ATOM 757 O O . LYS A 1 103 ? -10.125 22.172 2.936 1 98.44 103 LYS A O 1
ATOM 762 N N . LEU A 1 104 ? -8.367 23.594 2.994 1 98.44 104 LEU A N 1
ATOM 763 C CA . LEU A 1 104 ? -7.34 22.594 3.242 1 98.44 104 LEU A CA 1
ATOM 764 C C . LEU A 1 104 ? -6.965 22.547 4.719 1 98.44 104 LEU A C 1
ATOM 766 O O . LEU A 1 104 ? -6.609 23.578 5.301 1 98.44 104 LEU A O 1
ATOM 770 N N . VAL A 1 105 ? -7.023 21.359 5.301 1 98.31 105 VAL A N 1
ATOM 771 C CA . VAL A 1 105 ? -6.719 21.172 6.715 1 98.31 105 VAL A CA 1
ATOM 772 C C . VAL A 1 105 ? -5.668 20.078 6.887 1 98.31 105 VAL A C 1
ATOM 774 O O . VAL A 1 105 ? -5.703 19.062 6.188 1 98.31 105 VAL A O 1
ATOM 777 N N . THR A 1 106 ? -4.73 20.281 7.781 1 98.06 106 THR A N 1
ATOM 778 C CA . THR A 1 106 ? -3.805 19.219 8.172 1 98.06 106 THR A CA 1
ATOM 779 C C . THR A 1 106 ? -3.932 18.906 9.656 1 98.06 106 THR A C 1
ATOM 781 O O . THR A 1 106 ? -4.129 19.812 10.469 1 98.06 106 THR A O 1
ATOM 784 N N . ILE A 1 107 ? -3.934 17.703 9.961 1 97.38 107 ILE A N 1
ATOM 785 C CA . ILE A 1 107 ? -3.857 17.234 11.344 1 97.38 107 ILE A CA 1
ATOM 786 C C . ILE A 1 107 ? -2.686 16.266 11.508 1 97.38 107 ILE A C 1
ATOM 788 O O . ILE A 1 107 ? -2.346 15.539 10.57 1 97.38 107 ILE A O 1
ATOM 792 N N . GLY A 1 108 ? -2.08 16.266 12.672 1 96.19 108 GLY A N 1
ATOM 793 C CA . GLY A 1 108 ? -0.896 15.469 12.938 1 96.19 108 GLY A CA 1
ATOM 794 C C . GLY A 1 108 ? -0.088 15.969 14.117 1 96.19 108 GLY A C 1
ATOM 795 O O . GLY A 1 108 ? -0.544 16.844 14.859 1 96.19 108 GLY A O 1
ATOM 796 N N . GLY A 1 109 ? 1.058 15.383 14.328 1 92.19 109 GLY A N 1
ATOM 797 C CA . GLY A 1 109 ? 1.923 15.773 15.43 1 92.19 109 GLY A CA 1
ATOM 798 C C . GLY A 1 109 ? 2.844 16.922 15.078 1 92.19 109 GLY A C 1
ATOM 799 O O . GLY A 1 109 ? 2.438 17.859 14.391 1 92.19 109 GLY A O 1
ATOM 800 N N . SER A 1 110 ? 4.023 16.953 15.656 1 91.44 110 SER A N 1
ATOM 801 C CA . SER A 1 110 ? 4.969 18.047 15.508 1 91.44 110 SER A CA 1
ATOM 802 C C . SER A 1 110 ? 5.426 18.203 14.055 1 91.44 110 SER A C 1
ATOM 804 O O . SER A 1 110 ? 5.742 19.297 13.602 1 91.44 110 SER A O 1
ATOM 806 N N . VAL A 1 111 ? 5.504 17.141 13.32 1 94.38 111 VAL A N 1
ATOM 807 C CA . VAL A 1 111 ? 5.883 17.172 11.914 1 94.38 111 VAL A CA 1
ATOM 808 C C . VAL A 1 111 ? 4.902 18.047 11.141 1 94.38 111 VAL A C 1
ATOM 810 O O . VAL A 1 111 ? 5.309 18.859 10.297 1 94.38 111 VAL A O 1
ATOM 813 N N . THR A 1 112 ? 3.652 17.938 11.461 1 96.38 112 THR A N 1
ATOM 814 C CA . THR A 1 112 ? 2.59 18.688 10.812 1 96.38 112 THR A CA 1
ATOM 815 C C . THR A 1 112 ? 2.506 20.094 11.391 1 96.38 112 THR A C 1
ATOM 817 O O . THR A 1 112 ? 2.32 21.062 10.648 1 96.38 112 THR A O 1
ATOM 820 N N . GLN A 1 113 ? 2.654 20.156 12.688 1 91.75 113 GLN A N 1
ATOM 821 C CA . GLN A 1 113 ? 2.627 21.484 13.312 1 91.75 113 GLN A CA 1
ATOM 822 C C . GLN A 1 113 ? 3.662 22.406 12.688 1 91.75 113 GLN A C 1
ATOM 824 O O . GLN A 1 113 ? 3.381 23.578 12.438 1 91.75 113 GLN A O 1
ATOM 829 N N . GLY A 1 114 ? 4.832 21.812 12.461 1 88.06 114 GLY A N 1
ATOM 830 C CA . GLY A 1 114 ? 5.906 22.609 11.891 1 88.06 114 GLY A CA 1
ATOM 831 C C . GLY A 1 114 ? 6.234 23.844 12.711 1 88.06 114 GLY A C 1
ATOM 832 O O . GLY A 1 114 ? 6.238 23.797 13.945 1 88.06 114 GLY A O 1
ATOM 833 N N . GLY A 1 115 ? 6.711 25 12.016 1 74.94 115 GLY A N 1
ATOM 834 C CA . GLY A 1 115 ? 7.004 26.281 12.664 1 74.94 115 GLY A CA 1
ATOM 835 C C . GLY A 1 115 ? 8.484 26.562 12.773 1 74.94 115 GLY A C 1
ATOM 836 O O . GLY A 1 115 ? 9.305 25.641 12.742 1 74.94 115 GLY A O 1
ATOM 837 N N . GLY A 1 116 ? 8.719 27.734 12.711 1 69.88 116 GLY A N 1
ATOM 838 C CA . GLY A 1 116 ? 10.109 28.156 12.828 1 69.88 116 GLY A CA 1
ATOM 839 C C . GLY A 1 116 ? 10.984 27.625 11.711 1 69.88 116 GLY A C 1
ATOM 840 O O . GLY A 1 116 ? 10.703 27.859 10.531 1 69.88 116 GLY A O 1
ATOM 841 N N . MET A 1 117 ? 11.898 26.828 12.164 1 69.25 117 MET A N 1
ATOM 842 C CA . MET A 1 117 ? 12.883 26.266 11.234 1 69.25 117 MET A CA 1
ATOM 843 C C . MET A 1 117 ? 12.398 24.953 10.648 1 69.25 117 MET A C 1
ATOM 845 O O . MET A 1 117 ? 13.078 24.344 9.82 1 69.25 117 MET A O 1
ATOM 849 N N . LEU A 1 118 ? 11.219 24.641 11.016 1 79.38 118 LEU A N 1
ATOM 850 C CA . LEU A 1 118 ? 10.672 23.375 10.523 1 79.38 118 LEU A CA 1
ATOM 851 C C . LEU A 1 118 ? 9.859 23.594 9.25 1 79.38 118 LEU A C 1
ATOM 853 O O . LEU A 1 118 ? 9.344 24.703 9.023 1 79.38 118 LEU A O 1
ATOM 857 N N . GLY A 1 119 ? 9.945 22.656 8.406 1 81.06 119 GLY A N 1
ATOM 858 C CA . GLY A 1 119 ? 9.188 22.719 7.16 1 81.06 119 GLY A CA 1
ATOM 859 C C . GLY A 1 119 ? 7.688 22.75 7.375 1 81.06 119 GLY A C 1
ATOM 860 O O . GLY A 1 119 ? 7.184 22.219 8.375 1 81.06 119 GLY A O 1
ATOM 861 N N . ASP A 1 120 ? 7.031 23.391 6.484 1 90.94 120 ASP A N 1
ATOM 862 C CA . ASP A 1 120 ? 5.578 23.547 6.484 1 90.94 120 ASP A CA 1
ATOM 863 C C . ASP A 1 120 ? 4.977 23.047 5.176 1 90.94 120 ASP A C 1
ATOM 865 O O . ASP A 1 120 ? 4.781 23.812 4.238 1 90.94 120 ASP A O 1
ATOM 869 N N . TYR A 1 121 ? 4.613 21.75 5.184 1 97.31 121 TYR A N 1
ATOM 870 C CA . TYR A 1 121 ? 4.18 21.156 3.924 1 97.31 121 TYR A CA 1
ATOM 871 C C . TYR A 1 121 ? 2.799 21.672 3.529 1 97.31 121 TYR A C 1
ATOM 873 O O . TYR A 1 121 ? 2.443 21.672 2.348 1 97.31 121 TYR A O 1
ATOM 881 N N . LEU A 1 122 ? 1.963 22.125 4.512 1 97.69 122 LEU A N 1
ATOM 882 C CA . LEU A 1 122 ? 0.659 22.688 4.168 1 97.69 122 LEU A CA 1
ATOM 883 C C . LEU A 1 122 ? 0.811 23.984 3.389 1 97.69 122 LEU A C 1
ATOM 885 O O . LEU A 1 122 ? 0.094 24.219 2.412 1 97.69 122 LEU A O 1
ATOM 889 N N . SER A 1 123 ? 1.706 24.844 3.855 1 96.56 123 SER A N 1
ATOM 890 C CA . SER A 1 123 ? 1.945 26.094 3.141 1 96.56 123 SER A CA 1
ATOM 891 C C . SER A 1 123 ? 2.395 25.828 1.706 1 96.56 123 SER A C 1
ATOM 893 O O . SER A 1 123 ? 1.987 26.547 0.783 1 96.56 123 SER A O 1
ATOM 895 N N . GLU A 1 124 ? 3.277 24.828 1.536 1 97.06 124 GLU A N 1
ATOM 896 C CA . GLU A 1 124 ? 3.719 24.469 0.191 1 97.06 124 GLU A CA 1
ATOM 897 C C . GLU A 1 124 ? 2.557 23.953 -0.651 1 97.06 124 GLU A C 1
ATOM 899 O O . GLU A 1 124 ? 2.416 24.312 -1.818 1 97.06 124 GLU A O 1
ATOM 904 N N . LEU A 1 125 ? 1.728 23.109 -0.074 1 98.12 125 LEU A N 1
ATOM 905 C CA . LEU A 1 125 ? 0.545 22.609 -0.766 1 98.12 125 LEU A CA 1
ATOM 906 C C . LEU A 1 125 ? -0.383 23.75 -1.156 1 98.12 125 LEU A C 1
ATOM 908 O O . LEU A 1 125 ? -0.891 23.797 -2.279 1 98.12 125 LEU A O 1
ATOM 912 N N . PHE A 1 126 ? -0.557 24.656 -0.239 1 97.94 126 PHE A N 1
ATOM 913 C CA . PHE A 1 126 ? -1.422 25.797 -0.464 1 97.94 126 PHE A CA 1
ATOM 914 C C . PHE A 1 126 ? -0.882 26.672 -1.592 1 97.94 126 PHE A C 1
ATOM 916 O O . PHE A 1 126 ? -1.646 27.156 -2.43 1 97.94 126 PHE A O 1
ATOM 923 N N . ARG A 1 127 ? 0.397 26.859 -1.642 1 97.25 127 ARG A N 1
ATOM 924 C CA . ARG A 1 127 ? 1.036 27.609 -2.723 1 97.25 127 ARG A CA 1
ATOM 925 C C . ARG A 1 127 ? 0.761 26.953 -4.074 1 97.25 127 ARG A C 1
ATOM 927 O O . ARG A 1 127 ? 0.445 27.641 -5.047 1 97.25 127 ARG A O 1
ATOM 934 N N . TYR A 1 128 ? 0.894 25.672 -4.117 1 97.94 128 TYR A N 1
ATOM 935 C CA . TYR A 1 128 ? 0.619 24.938 -5.348 1 97.94 128 TYR A CA 1
ATOM 936 C C . TYR A 1 128 ? -0.835 25.109 -5.77 1 97.94 128 TYR A C 1
ATOM 938 O O . TYR A 1 128 ? -1.119 25.406 -6.93 1 97.94 128 TYR A O 1
ATOM 946 N N . ILE A 1 129 ? -1.776 24.922 -4.824 1 97.88 129 ILE A N 1
ATOM 947 C CA . ILE A 1 129 ? -3.199 25 -5.133 1 97.88 129 ILE A CA 1
ATOM 948 C C . ILE A 1 129 ? -3.543 26.391 -5.652 1 97.88 129 ILE A C 1
ATOM 950 O O . ILE A 1 129 ? -4.242 26.531 -6.656 1 97.88 129 ILE A O 1
ATOM 954 N N . ASN A 1 130 ? -3.01 27.406 -5.047 1 96.81 130 ASN A N 1
ATOM 955 C CA . ASN A 1 130 ? -3.305 28.781 -5.449 1 96.81 130 ASN A CA 1
ATOM 956 C C . ASN A 1 130 ? -2.695 29.109 -6.809 1 96.81 130 ASN A C 1
ATOM 958 O O . ASN A 1 130 ? -3.268 29.875 -7.578 1 96.81 130 ASN A O 1
ATOM 962 N N . SER A 1 131 ? -1.557 28.531 -7.078 1 95.56 131 SER A N 1
ATOM 963 C CA . SER A 1 131 ? -0.896 28.797 -8.352 1 95.56 131 SER A CA 1
ATOM 964 C C . SER A 1 131 ? -1.592 28.062 -9.492 1 95.56 131 SER A C 1
ATOM 966 O O . SER A 1 131 ? -1.689 28.578 -10.609 1 95.56 131 SER A O 1
ATOM 968 N N . THR A 1 132 ? -2.109 26.875 -9.273 1 95.38 132 THR A N 1
ATOM 969 C CA . THR A 1 132 ? -2.668 26.016 -10.305 1 95.38 132 THR A CA 1
ATOM 970 C C . THR A 1 132 ? -4.16 26.266 -10.477 1 95.38 132 THR A C 1
ATOM 972 O O . THR A 1 132 ? -4.68 26.219 -11.594 1 95.38 132 THR A O 1
ATOM 975 N N . PHE A 1 133 ? -4.797 26.547 -9.297 1 95.12 133 PHE A N 1
ATOM 976 C CA . PHE A 1 133 ? -6.227 26.828 -9.258 1 95.12 133 PHE A CA 1
ATOM 977 C C . PHE A 1 133 ? -6.508 28.109 -8.492 1 95.12 133 PHE A C 1
ATOM 979 O O . PHE A 1 133 ? -7.133 28.078 -7.426 1 95.12 133 PHE A O 1
ATOM 986 N N . PRO A 1 134 ? -6.199 29.234 -9.086 1 95.31 134 PRO A N 1
ATOM 987 C CA . PRO A 1 134 ? -6.316 30.469 -8.328 1 95.31 134 PRO A CA 1
ATOM 988 C C . PRO A 1 134 ? -7.754 30.766 -7.902 1 95.31 134 PRO A C 1
ATOM 990 O O . PRO A 1 134 ? -8.68 30.625 -8.695 1 95.31 134 PRO A O 1
ATOM 993 N N . HIS A 1 135 ? -7.895 31.047 -6.684 1 96.25 135 HIS A N 1
ATOM 994 C CA . HIS A 1 135 ? -9.148 31.484 -6.074 1 96.25 135 HIS A CA 1
ATOM 995 C C . HIS A 1 135 ? -8.898 32.25 -4.785 1 96.25 135 HIS A C 1
ATOM 997 O O . HIS A 1 135 ? -8.156 31.797 -3.914 1 96.25 135 HIS A O 1
ATOM 1003 N N . GLY A 1 136 ? -9.5 33.375 -4.574 1 96.06 136 GLY A N 1
ATOM 1004 C CA . GLY A 1 136 ? -9.234 34.312 -3.471 1 96.06 136 GLY A CA 1
ATOM 1005 C C . GLY A 1 136 ? -9.773 33.812 -2.146 1 96.06 136 GLY A C 1
ATOM 1006 O O . GLY A 1 136 ? -9.406 34.312 -1.087 1 96.06 136 GLY A O 1
ATOM 1007 N N . GLN A 1 137 ? -10.609 32.75 -2.191 1 97.75 137 GLN A N 1
ATOM 1008 C CA . GLN A 1 137 ? -11.273 32.312 -0.965 1 97.75 137 GLN A CA 1
ATOM 1009 C C . GLN A 1 137 ? -10.781 30.953 -0.522 1 97.75 137 GLN A C 1
ATOM 1011 O O . GLN A 1 137 ? -11.398 30.312 0.339 1 97.75 137 GLN A O 1
ATOM 1016 N N . HIS A 1 138 ? -9.703 30.391 -1.135 1 98.38 138 HIS A N 1
ATOM 1017 C CA . HIS A 1 138 ? -9.094 29.188 -0.576 1 98.38 138 HIS A CA 1
ATOM 1018 C C . HIS A 1 138 ? -8.68 29.406 0.875 1 98.38 138 HIS A C 1
ATOM 1020 O O . HIS A 1 138 ? -8.227 30.5 1.24 1 98.38 138 HIS A O 1
ATOM 1026 N N . GLU A 1 139 ? -8.859 28.469 1.691 1 98.31 139 GLU A N 1
ATOM 1027 C CA . GLU A 1 139 ? -8.43 28.531 3.084 1 98.31 139 GLU A CA 1
ATOM 1028 C C . GLU A 1 139 ? -7.508 27.359 3.428 1 98.31 139 GLU A C 1
ATOM 1030 O O . GLU A 1 139 ? -7.668 26.266 2.896 1 98.31 139 GLU A O 1
ATOM 1035 N N . MET A 1 140 ? -6.555 27.578 4.234 1 97.19 140 MET A N 1
ATOM 1036 C CA . MET A 1 140 ? -5.727 26.531 4.816 1 97.19 140 MET A CA 1
ATOM 1037 C C . MET A 1 140 ? -5.688 26.641 6.34 1 97.19 140 MET A C 1
ATOM 1039 O O . MET A 1 140 ? -5.645 27.75 6.879 1 97.19 140 MET A O 1
ATOM 1043 N N . LEU A 1 141 ? -5.832 25.609 6.992 1 96.06 141 LEU A N 1
ATOM 1044 C CA . LEU A 1 141 ? -5.77 25.531 8.445 1 96.06 141 LEU A CA 1
ATOM 1045 C C . LEU A 1 141 ? -4.809 24.422 8.891 1 96.06 141 LEU A C 1
ATOM 1047 O O . LEU A 1 141 ? -5.07 23.234 8.664 1 96.06 141 LEU A O 1
ATOM 1051 N N . ASN A 1 142 ? -3.715 24.797 9.508 1 95.38 142 ASN A N 1
ATOM 1052 C CA . ASN A 1 142 ? -2.809 23.844 10.125 1 95.38 142 ASN A CA 1
ATOM 1053 C C . ASN A 1 142 ? -3.234 23.516 11.555 1 95.38 142 ASN A C 1
ATOM 1055 O O . ASN A 1 142 ? -3.129 24.359 12.445 1 95.38 142 ASN A O 1
ATOM 1059 N N . LYS A 1 143 ? -3.639 22.328 11.75 1 94.5 143 LYS A N 1
ATOM 1060 C CA . LYS A 1 143 ? -4.125 21.922 13.062 1 94.5 143 LYS A CA 1
ATOM 1061 C C . LYS A 1 143 ? -3.193 20.891 13.688 1 94.5 143 LYS A C 1
ATOM 1063 O O . LYS A 1 143 ? -3.627 20.062 14.492 1 94.5 143 LYS A O 1
ATOM 1068 N N . GLY A 1 144 ? -1.945 20.859 13.211 1 93.38 144 GLY A N 1
ATOM 1069 C CA . GLY A 1 144 ? -0.952 20.031 13.867 1 93.38 144 GLY A CA 1
ATOM 1070 C C . GLY A 1 144 ? -0.708 20.406 15.312 1 93.38 144 GLY A C 1
ATOM 1071 O O . GLY A 1 144 ? -0.7 21.594 15.656 1 93.38 144 GLY A O 1
ATOM 1072 N N . MET A 1 145 ? -0.535 19.406 16.156 1 86.5 145 MET A N 1
ATOM 1073 C CA . MET A 1 145 ? -0.239 19.594 17.578 1 86.5 145 MET A CA 1
ATOM 1074 C C . MET A 1 145 ? 0.942 18.734 18.016 1 86.5 145 MET A C 1
ATOM 1076 O O . MET A 1 145 ? 0.859 17.516 18 1 86.5 145 MET A O 1
ATOM 1080 N N . GLY A 1 146 ? 1.95 19.359 18.438 1 83.81 146 GLY A N 1
ATOM 1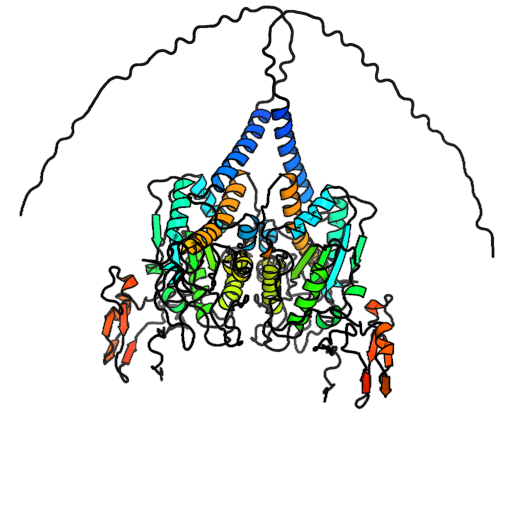081 C CA . GLY A 1 146 ? 3.16 18.672 18.859 1 83.81 146 GLY A CA 1
ATOM 1082 C C . GLY A 1 146 ? 2.906 17.609 19.906 1 83.81 146 GLY A C 1
ATOM 1083 O O . GLY A 1 146 ? 2.164 17.844 20.859 1 83.81 146 GLY A O 1
ATOM 1084 N N . ALA A 1 147 ? 3.432 16.375 19.703 1 82.69 147 ALA A N 1
ATOM 1085 C CA . ALA A 1 147 ? 3.465 15.258 20.625 1 82.69 147 ALA A CA 1
ATOM 1086 C C . ALA A 1 147 ? 2.111 14.555 20.688 1 82.69 147 ALA A C 1
ATOM 1088 O O . ALA A 1 147 ? 1.97 13.523 21.359 1 82.69 147 ALA A O 1
ATOM 1089 N N . TRP A 1 148 ? 1.101 15.062 20.062 1 86.06 148 TRP A N 1
ATOM 1090 C CA . TRP A 1 148 ? -0.216 14.438 20.062 1 86.06 148 TRP A CA 1
ATOM 1091 C C . TRP A 1 148 ? -0.306 13.352 19 1 86.06 148 TRP A C 1
ATOM 1093 O O . TRP A 1 148 ? 0.194 13.516 17.891 1 86.06 148 TRP A O 1
ATOM 1103 N N . GLY A 1 149 ? -0.901 12.289 19.406 1 89.44 149 GLY A N 1
ATOM 1104 C CA . GLY A 1 149 ? -1.319 11.258 18.469 1 89.44 149 GLY A CA 1
ATOM 1105 C C . GLY A 1 149 ? -2.822 11.203 18.266 1 89.44 149 GLY A C 1
ATOM 1106 O O . GLY A 1 149 ? -3.545 12.102 18.719 1 89.44 149 GLY A O 1
ATOM 1107 N N . SER A 1 150 ? -3.238 10.219 17.547 1 91.12 150 SER A N 1
ATOM 1108 C CA . SER A 1 150 ? -4.664 10.078 17.266 1 91.12 150 SER A CA 1
ATOM 1109 C C . SER A 1 150 ? -5.469 9.984 18.562 1 91.12 150 SER A C 1
ATOM 1111 O O . SER A 1 150 ? -6.629 10.406 18.609 1 91.12 150 SER A O 1
ATOM 1113 N N . GLU A 1 151 ? -4.852 9.469 19.609 1 84.5 151 GLU A N 1
ATOM 1114 C CA . GLU A 1 151 ? -5.535 9.336 20.891 1 84.5 151 GLU A CA 1
ATOM 1115 C C . GLU A 1 151 ? -5.926 10.703 21.438 1 84.5 151 GLU A C 1
ATOM 1117 O O . GLU A 1 151 ? -6.93 10.828 22.156 1 84.5 151 GLU A O 1
ATOM 1122 N N . GLY A 1 152 ? -5.137 11.656 21.219 1 82.38 152 GLY A N 1
ATOM 1123 C CA . GLY A 1 152 ? -5.453 13.016 21.641 1 82.38 152 GLY A CA 1
ATOM 1124 C C . GLY A 1 152 ? -6.406 13.727 20.688 1 82.38 152 GLY A C 1
ATOM 1125 O O . GLY A 1 152 ? -7.238 14.523 21.125 1 82.38 152 GLY A O 1
ATOM 1126 N N . PHE A 1 153 ? -6.332 13.438 19.422 1 89.88 153 PHE A N 1
ATOM 1127 C CA . PHE A 1 153 ? -7.102 14.141 18.406 1 89.88 153 PHE A CA 1
ATOM 1128 C C . PHE A 1 153 ? -8.539 13.625 18.359 1 89.88 153 PHE A C 1
ATOM 1130 O O . PHE A 1 153 ? -9.477 14.406 18.203 1 89.88 153 PHE A O 1
ATOM 1137 N N . GLU A 1 154 ? -8.688 12.336 18.516 1 89.12 154 GLU A N 1
ATOM 1138 C CA . GLU A 1 154 ? -9.977 11.695 18.25 1 89.12 154 GLU A CA 1
ATOM 1139 C C . GLU A 1 154 ? -11.078 12.281 19.125 1 89.12 154 GLU A C 1
ATOM 1141 O O . GLU A 1 154 ? -12.125 12.695 18.609 1 89.12 154 GLU A O 1
ATOM 1146 N N . PRO A 1 155 ? -10.891 12.453 20.406 1 83.06 155 PRO A N 1
ATOM 1147 C CA . PRO A 1 155 ? -11.969 13 21.234 1 83.06 155 PRO A CA 1
ATOM 1148 C C . PRO A 1 155 ? -12.258 14.469 20.938 1 83.06 155 PRO A C 1
ATOM 1150 O O . PRO A 1 155 ? -13.352 14.961 21.234 1 83.06 155 PRO A O 1
ATOM 1153 N N . CYS A 1 156 ? -11.328 15.164 20.297 1 86.25 156 CYS A N 1
ATOM 1154 C CA . CYS A 1 156 ? -11.469 16.594 20.062 1 86.25 156 CYS A CA 1
ATOM 1155 C C . CYS A 1 156 ? -11.695 16.875 18.578 1 86.25 156 CYS A C 1
ATOM 1157 O O . CYS A 1 156 ? -11.648 18.031 18.141 1 86.25 156 CYS A O 1
ATOM 1159 N N . LEU A 1 157 ? -11.945 15.891 17.844 1 90.81 157 LEU A N 1
ATOM 1160 C CA . LEU A 1 157 ? -11.938 15.953 16.391 1 90.81 157 LEU A CA 1
ATOM 1161 C C . LEU A 1 157 ? -12.875 17.047 15.883 1 90.81 157 LEU A C 1
ATOM 1163 O O . LEU A 1 157 ? -12.5 17.844 15.016 1 90.81 157 LEU A O 1
ATOM 1167 N N . ASP A 1 158 ? -14.055 17.172 16.422 1 88.06 158 ASP A N 1
ATOM 1168 C CA . ASP A 1 158 ? -15.062 18.094 15.922 1 88.06 158 ASP A CA 1
ATOM 1169 C C . ASP A 1 158 ? -14.664 19.547 16.188 1 88.06 158 ASP A C 1
ATOM 1171 O O . ASP A 1 158 ? -15.133 20.469 15.508 1 88.06 158 ASP A O 1
ATOM 1175 N N . ARG A 1 159 ? -13.836 19.719 17.125 1 85.81 159 ARG A N 1
ATOM 1176 C CA . ARG A 1 159 ? -13.367 21.062 17.453 1 85.81 159 ARG A CA 1
ATOM 1177 C C . ARG A 1 159 ? -12.109 21.406 16.672 1 85.81 159 ARG A C 1
ATOM 1179 O O . ARG A 1 159 ? -11.797 22.578 16.469 1 85.81 159 ARG A O 1
ATOM 1186 N N . ILE A 1 160 ? -11.469 20.438 16.297 1 91.06 160 ILE A N 1
ATOM 1187 C CA . ILE A 1 160 ? -10.172 20.641 15.664 1 91.06 160 ILE A CA 1
ATOM 1188 C C . ILE A 1 160 ? -10.359 20.75 14.156 1 91.06 160 ILE A C 1
ATOM 1190 O O . ILE A 1 160 ? -9.852 21.688 13.531 1 91.06 160 ILE A O 1
ATOM 1194 N N . VAL A 1 161 ? -11.094 19.875 13.578 1 95.38 161 VAL A N 1
ATOM 1195 C CA . VAL A 1 161 ? -11.281 19.859 12.133 1 95.38 161 VAL A CA 1
ATOM 1196 C C . VAL A 1 161 ? -12.625 20.484 11.773 1 95.38 161 VAL A C 1
ATOM 1198 O O . VAL A 1 161 ? -13.68 19.984 12.164 1 95.38 161 VAL A O 1
ATOM 1201 N N . PRO A 1 162 ? -12.602 21.562 11.023 1 96.38 162 PRO A N 1
ATOM 1202 C CA . PRO A 1 162 ? -13.859 22.203 10.625 1 96.38 162 PRO A CA 1
ATOM 1203 C C . PRO A 1 162 ? -14.781 21.25 9.859 1 96.38 162 PRO A C 1
ATOM 1205 O O . PRO A 1 162 ? -14.305 20.422 9.07 1 96.38 162 PRO A O 1
ATOM 1208 N N . GLN A 1 163 ? -16.078 21.484 9.938 1 95.44 163 GLN A N 1
ATOM 1209 C CA . GLN A 1 163 ? -17.078 20.609 9.344 1 95.44 163 GLN A CA 1
ATOM 1210 C C . GLN A 1 163 ? -17.109 20.766 7.824 1 95.44 163 GLN A C 1
ATOM 1212 O O . GLN A 1 163 ? -17.578 19.875 7.113 1 95.44 163 GLN A O 1
ATOM 1217 N N . ASP A 1 164 ? -16.578 21.828 7.344 1 96.81 164 ASP A N 1
ATOM 1218 C CA . ASP A 1 164 ? -16.656 22.094 5.91 1 96.81 164 ASP A CA 1
ATOM 1219 C C . ASP A 1 164 ? -15.305 21.906 5.238 1 96.81 164 ASP A C 1
ATOM 1221 O O . ASP A 1 164 ? -15.031 22.516 4.203 1 96.81 164 ASP A O 1
ATOM 1225 N N . ALA A 1 165 ? -14.414 21.203 5.891 1 98.12 165 ALA A N 1
ATOM 1226 C CA . ALA A 1 165 ? -13.133 20.891 5.266 1 98.12 165 ALA A CA 1
ATOM 1227 C C . ALA A 1 165 ? -13.328 20.125 3.961 1 98.12 165 ALA A C 1
ATOM 1229 O O . ALA A 1 165 ? -14.188 19.25 3.875 1 98.12 165 ALA A O 1
ATOM 1230 N N . ASP A 1 166 ? -12.547 20.469 2.936 1 98.44 166 ASP A N 1
ATOM 1231 C CA . ASP A 1 166 ? -12.594 19.75 1.667 1 98.44 166 ASP A CA 1
ATOM 1232 C C . ASP A 1 166 ? -11.508 18.672 1.604 1 98.44 166 ASP A C 1
ATOM 1234 O O . ASP A 1 166 ? -11.719 17.594 1.046 1 98.44 166 ASP A O 1
ATOM 1238 N N . LEU A 1 167 ? -10.375 19.047 2.084 1 98.75 167 LEU A N 1
ATOM 1239 C CA . LEU A 1 167 ? -9.234 18.141 2.182 1 98.75 167 LEU A CA 1
ATOM 1240 C C . LEU A 1 167 ? -8.688 18.109 3.604 1 98.75 167 LEU A C 1
ATOM 1242 O O . LEU A 1 167 ? -8.523 19.156 4.234 1 98.75 167 LEU A O 1
ATOM 1246 N N . VAL A 1 168 ? -8.477 16.969 4.105 1 98.81 168 VAL A N 1
ATOM 1247 C CA . VAL A 1 168 ? -7.75 16.781 5.355 1 98.81 168 VAL A CA 1
ATOM 1248 C C . VAL A 1 168 ? -6.555 15.859 5.133 1 98.81 168 VAL A C 1
ATOM 1250 O O . VAL A 1 168 ? -6.723 14.695 4.758 1 98.81 168 VAL A O 1
ATOM 1253 N N . VAL A 1 169 ? -5.367 16.375 5.293 1 98.88 169 VAL A N 1
ATOM 1254 C CA . VAL A 1 169 ? -4.168 15.539 5.305 1 98.88 169 VAL A CA 1
ATOM 1255 C C . VAL A 1 169 ? -3.906 15.031 6.719 1 98.88 169 VAL A C 1
ATOM 1257 O O . VAL A 1 169 ? -3.799 15.82 7.66 1 98.88 169 VAL A O 1
ATOM 1260 N N . VAL A 1 170 ? -3.834 13.734 6.887 1 98.81 170 VAL A N 1
ATOM 1261 C CA . VAL A 1 170 ? -3.729 13.07 8.18 1 98.81 170 VAL A CA 1
ATOM 1262 C C . VAL A 1 170 ? -2.32 12.5 8.359 1 98.81 170 VAL A C 1
ATOM 1264 O O . VAL A 1 170 ? -1.899 11.625 7.598 1 98.81 170 VAL A O 1
ATOM 1267 N N . GLU A 1 171 ? -1.558 12.953 9.344 1 98 171 GLU A N 1
ATOM 1268 C CA . GLU A 1 171 ? -0.164 12.547 9.508 1 98 171 GLU A CA 1
ATOM 1269 C C . GLU A 1 171 ? 0.151 12.242 10.969 1 98 171 GLU A C 1
ATOM 1271 O O . GLU A 1 171 ? 0.341 13.156 11.773 1 98 171 GLU A O 1
ATOM 1276 N N . PHE A 1 172 ? 0.205 10.938 11.352 1 95.94 172 PHE A N 1
ATOM 1277 C CA . PHE A 1 172 ? 0.451 10.531 12.727 1 95.94 172 PHE A CA 1
ATOM 1278 C C . PHE A 1 172 ? 1.505 9.438 12.789 1 95.94 172 PHE A C 1
ATOM 1280 O O . PHE A 1 172 ? 1.555 8.672 13.758 1 95.94 172 PHE A O 1
ATOM 1287 N N . ALA A 1 173 ? 2.348 9.281 11.789 1 93.44 173 ALA A N 1
ATOM 1288 C CA . ALA A 1 173 ? 3.256 8.148 11.648 1 93.44 173 ALA A CA 1
ATOM 1289 C C . ALA A 1 173 ? 4.199 8.047 12.844 1 93.44 173 ALA A C 1
ATOM 1291 O O . ALA A 1 173 ? 4.512 6.949 13.305 1 93.44 173 ALA A O 1
ATOM 1292 N N . ILE A 1 174 ? 4.656 9.164 13.383 1 90.88 174 ILE A N 1
ATOM 1293 C CA . ILE A 1 174 ? 5.609 9.164 14.492 1 90.88 174 ILE A CA 1
ATOM 1294 C C . ILE A 1 174 ? 4.859 9.055 15.82 1 90.88 174 ILE A C 1
ATOM 1296 O O . ILE A 1 174 ? 5.168 8.195 16.641 1 90.88 174 ILE A O 1
ATOM 1300 N N . ASN A 1 175 ? 3.871 9.789 16 1 88.88 175 ASN A N 1
ATOM 1301 C CA . ASN A 1 175 ? 3.227 9.953 17.297 1 88.88 175 ASN A CA 1
ATOM 1302 C C . ASN A 1 175 ? 2.307 8.781 17.625 1 88.88 175 ASN A C 1
ATOM 1304 O O . ASN A 1 175 ? 1.932 8.578 18.781 1 88.88 175 ASN A O 1
ATOM 1308 N N . ASP A 1 176 ? 1.917 8.07 16.656 1 89.81 176 ASP A N 1
ATOM 1309 C CA . ASP A 1 176 ? 1.106 6.879 16.891 1 89.81 176 ASP A CA 1
ATOM 1310 C C . ASP A 1 176 ? 1.971 5.617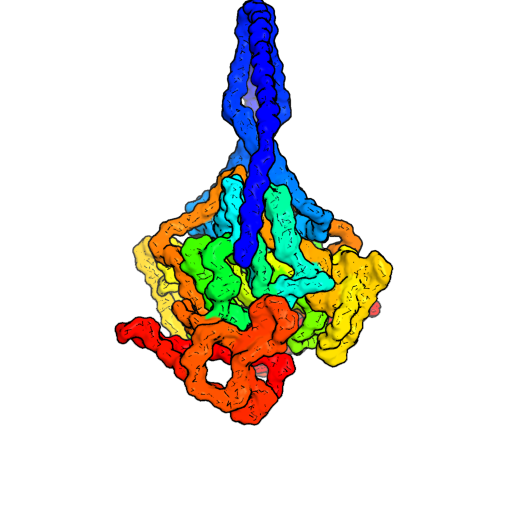 16.922 1 89.81 176 ASP A C 1
ATOM 1312 O O . ASP A 1 176 ? 1.459 4.504 16.781 1 89.81 176 ASP A O 1
ATOM 1316 N N . GLU A 1 177 ? 3.256 5.84 16.984 1 82.94 177 GLU A N 1
ATOM 1317 C CA . GLU A 1 177 ? 4.125 4.672 17.125 1 82.94 177 GLU A CA 1
ATOM 1318 C C . GLU A 1 177 ? 3.906 3.984 18.469 1 82.94 177 GLU A C 1
ATOM 1320 O O . GLU A 1 177 ? 3.842 4.645 19.516 1 82.94 177 GLU A O 1
ATOM 1325 N N . ALA A 1 178 ? 3.432 2.773 18.375 1 61.94 178 ALA A N 1
ATOM 1326 C CA . ALA A 1 178 ? 3.145 2.043 19.609 1 61.94 178 ALA A CA 1
ATOM 1327 C C . ALA A 1 178 ? 4.426 1.508 20.234 1 61.94 178 ALA A C 1
ATOM 1329 O O . ALA A 1 178 ? 5.379 1.168 19.531 1 61.94 178 ALA A O 1
ATOM 1330 N N . SER A 1 179 ? 4.727 1.854 21.484 1 56.19 179 SER A N 1
ATOM 1331 C CA . SER A 1 179 ? 5.902 1.423 22.234 1 56.19 179 SER A CA 1
ATOM 1332 C C . SER A 1 179 ? 6.035 -0.096 22.219 1 56.19 179 SER A C 1
ATOM 1334 O O . SER A 1 179 ? 7.141 -0.628 22.344 1 56.19 179 SER A O 1
ATOM 1336 N N . GLU A 1 180 ? 5 -0.785 22.359 1 54.34 180 GLU A N 1
ATOM 1337 C CA . GLU A 1 180 ? 5.07 -2.242 22.344 1 54.34 180 GLU A CA 1
ATOM 1338 C C . GLU A 1 180 ? 4.422 -2.822 21.094 1 54.34 180 GLU A C 1
ATOM 1340 O O . GLU A 1 180 ? 3.602 -2.16 20.453 1 54.34 180 GLU A O 1
ATOM 1345 N N . LYS A 1 181 ? 5.145 -3.883 20.656 1 54.53 181 LYS A N 1
ATOM 1346 C CA . LYS A 1 181 ? 4.629 -4.574 19.484 1 54.53 181 LYS A CA 1
ATOM 1347 C C . LYS A 1 181 ? 3.109 -4.684 19.531 1 54.53 181 LYS A C 1
ATOM 1349 O O . LYS A 1 181 ? 2.562 -5.574 20.188 1 54.53 181 LYS A O 1
ATOM 1354 N N . VAL A 1 182 ? 2.461 -3.461 19.359 1 57.38 182 VAL A N 1
ATOM 1355 C CA . VAL A 1 182 ? 1.006 -3.539 19.438 1 57.38 182 VAL A CA 1
ATOM 1356 C C . VAL A 1 182 ? 0.433 -3.85 18.047 1 57.38 182 VAL A C 1
ATOM 1358 O O . VAL A 1 182 ? 1.051 -3.535 17.031 1 57.38 182 VAL A O 1
ATOM 1361 N N . SER A 1 183 ? -0.52 -4.695 17.969 1 69.25 183 SER A N 1
ATOM 1362 C CA . SER A 1 183 ? -1.369 -5.23 16.922 1 69.25 183 SER A CA 1
ATOM 1363 C C . SER A 1 183 ? -2.4 -4.203 16.469 1 69.25 183 SER A C 1
ATOM 1365 O O . SER A 1 183 ? -2.459 -3.096 17 1 69.25 183 SER A O 1
ATOM 1367 N N . TYR A 1 184 ? -2.932 -4.324 15.367 1 81 184 TYR A N 1
ATOM 1368 C CA . TYR A 1 184 ? -4.051 -3.541 14.859 1 81 184 TYR A CA 1
ATOM 1369 C C . TYR A 1 184 ? -5.043 -3.215 15.969 1 81 184 TYR A C 1
ATOM 1371 O O . TYR A 1 184 ? -5.766 -2.219 15.891 1 81 184 TYR A O 1
ATOM 1379 N N . ALA A 1 185 ? -4.895 -3.881 17.078 1 78.5 185 ALA A N 1
ATOM 1380 C CA . ALA A 1 185 ? -5.879 -3.697 18.141 1 78.5 185 ALA A CA 1
ATOM 1381 C C . ALA A 1 185 ? -5.359 -2.738 19.219 1 78.5 185 ALA A C 1
ATOM 1383 O O . ALA A 1 185 ? -5.977 -2.584 20.266 1 78.5 185 ALA A O 1
ATOM 1384 N N . SER A 1 186 ? -4.281 -2.039 18.938 1 81.88 186 SER A N 1
ATOM 1385 C CA . SER A 1 186 ? -3.766 -1.058 19.875 1 81.88 186 SER A CA 1
ATOM 1386 C C . SER A 1 186 ? -4.707 0.134 20.016 1 81.88 186 SER A C 1
ATOM 1388 O O . SER A 1 186 ? -5.5 0.41 19.109 1 81.88 186 SER A O 1
ATOM 1390 N N . PRO A 1 187 ? -4.645 0.824 21.125 1 80.88 187 PRO A N 1
ATOM 1391 C CA . PRO A 1 187 ? -5.461 2.029 21.281 1 80.88 187 PRO A CA 1
ATOM 1392 C C . PRO A 1 187 ? -5.195 3.072 20.203 1 80.88 187 PRO A C 1
ATOM 1394 O O . PRO A 1 187 ? -6.125 3.738 19.75 1 80.88 187 PRO A O 1
ATOM 1397 N N . GLN A 1 188 ? -3.973 3.197 19.75 1 86.19 188 GLN A N 1
ATOM 1398 C CA . GLN A 1 188 ? -3.605 4.188 18.734 1 86.19 188 GLN A CA 1
ATOM 1399 C C . GLN A 1 188 ? -4.258 3.869 17.391 1 86.19 188 GLN A C 1
ATOM 1401 O O . GLN A 1 188 ? -4.758 4.77 16.719 1 86.19 188 GLN A O 1
ATOM 1406 N N . ARG A 1 189 ? -4.262 2.598 17.094 1 91.19 189 ARG A N 1
ATOM 1407 C CA . ARG A 1 189 ? -4.875 2.229 15.82 1 91.19 189 ARG A CA 1
ATOM 1408 C C . ARG A 1 189 ? -6.395 2.346 15.891 1 91.19 189 ARG A C 1
ATOM 1410 O O . ARG A 1 189 ? -7.039 2.742 14.922 1 91.19 189 ARG A O 1
ATOM 1417 N N . ARG A 1 190 ? -6.961 2.014 17.031 1 87.94 190 ARG A N 1
ATOM 1418 C CA . ARG A 1 190 ? -8.406 2.133 17.219 1 87.94 190 ARG A CA 1
ATOM 1419 C C . ARG A 1 190 ? -8.852 3.588 17.109 1 87.94 190 ARG A C 1
ATOM 1421 O O . ARG A 1 190 ? -9.828 3.9 16.438 1 87.94 190 ARG A O 1
ATOM 1428 N N . THR A 1 191 ? -8.148 4.449 17.812 1 88.62 191 THR A N 1
ATOM 1429 C CA . THR A 1 191 ? -8.516 5.859 17.781 1 88.62 191 THR A CA 1
ATOM 1430 C C . THR A 1 191 ? -8.258 6.445 16.391 1 88.62 191 THR A C 1
ATOM 1432 O O . THR A 1 191 ? -9 7.316 15.938 1 88.62 191 THR A O 1
ATOM 1435 N N . TYR A 1 192 ? -7.219 5.988 15.758 1 94.12 192 TYR A N 1
ATOM 1436 C CA . TYR A 1 192 ? -6.949 6.406 14.383 1 94.12 192 TYR A CA 1
ATOM 1437 C C . TYR A 1 192 ? -8.109 6.035 13.461 1 94.12 192 TYR A C 1
ATOM 1439 O O . TYR A 1 192 ? -8.594 6.875 12.703 1 94.12 192 TYR A O 1
ATOM 1447 N N . GLU A 1 193 ? -8.531 4.781 13.562 1 95.31 193 GLU A N 1
ATOM 1448 C CA . GLU A 1 193 ? -9.648 4.332 12.742 1 95.31 193 GLU A CA 1
ATOM 1449 C C . GLU A 1 193 ? -10.922 5.105 13.07 1 95.31 193 GLU A C 1
ATOM 1451 O O . GLU A 1 193 ? -11.656 5.504 12.172 1 95.31 193 GLU A O 1
ATOM 1456 N N . GLN A 1 194 ? -11.156 5.336 14.328 1 92.81 194 GLN A N 1
ATOM 1457 C CA . GLN A 1 194 ? -12.344 6.078 14.758 1 92.81 194 GLN A CA 1
ATOM 1458 C C . GLN A 1 194 ? -12.336 7.492 14.18 1 92.81 194 GLN A C 1
ATOM 1460 O O . GLN A 1 194 ? -13.367 7.98 13.719 1 92.81 194 GLN A O 1
ATOM 1465 N N . MET A 1 195 ? -11.211 8.086 14.25 1 94.12 195 MET A N 1
ATOM 1466 C CA . MET A 1 195 ? -11.062 9.43 13.695 1 94.12 195 MET A CA 1
ATOM 1467 C C . MET A 1 195 ? -11.391 9.445 12.203 1 94.12 195 MET A C 1
ATOM 1469 O O . MET A 1 195 ? -12.141 10.297 11.734 1 94.12 195 MET A O 1
ATOM 1473 N N . LEU A 1 196 ? -10.852 8.492 11.453 1 96.88 196 LEU A N 1
ATOM 1474 C CA . LEU A 1 196 ? -11.125 8.406 10.023 1 96.88 196 LEU A CA 1
ATOM 1475 C C . LEU A 1 196 ? -12.617 8.219 9.766 1 96.88 196 LEU A C 1
ATOM 1477 O O . LEU A 1 196 ? -13.203 8.93 8.938 1 96.88 196 LEU A O 1
ATOM 1481 N N . ARG A 1 197 ? -13.203 7.34 10.484 1 95.81 197 ARG A N 1
ATOM 1482 C CA . ARG A 1 197 ? -14.609 7.016 10.281 1 95.81 197 ARG A CA 1
ATOM 1483 C C . ARG A 1 197 ? -15.492 8.227 10.57 1 95.81 197 ARG A C 1
ATOM 1485 O O . ARG A 1 197 ? -16.438 8.5 9.82 1 95.81 197 ARG A O 1
ATOM 1492 N N . ARG A 1 198 ? -15.188 8.922 11.602 1 94.12 198 ARG A N 1
ATOM 1493 C CA . ARG A 1 198 ? -15.984 10.094 11.961 1 94.12 198 ARG A CA 1
ATOM 1494 C C . ARG A 1 198 ? -15.898 11.164 10.875 1 94.12 198 ARG A C 1
ATOM 1496 O O . ARG A 1 198 ? -16.906 11.781 10.531 1 94.12 198 ARG A O 1
ATOM 1503 N N . MET A 1 199 ? -14.758 11.367 10.383 1 96.25 199 MET A N 1
ATOM 1504 C CA . MET A 1 199 ? -14.617 12.359 9.32 1 96.25 199 MET A CA 1
ATOM 1505 C C . MET A 1 199 ? -15.32 11.906 8.047 1 96.25 199 MET A C 1
ATOM 1507 O O . MET A 1 199 ? -15.984 12.703 7.383 1 96.25 199 MET A O 1
ATOM 1511 N N . LEU A 1 200 ? -15.25 10.617 7.73 1 95.75 200 LEU A N 1
ATOM 1512 C CA . LEU A 1 200 ? -15.852 10.078 6.516 1 95.75 200 LEU A CA 1
ATOM 1513 C C . LEU A 1 200 ? -17.375 10.148 6.586 1 95.75 200 LEU A C 1
ATOM 1515 O O . LEU A 1 200 ? -18.047 10.086 5.555 1 95.75 200 LEU A O 1
ATOM 1519 N N . GLN A 1 201 ? -17.906 10.234 7.738 1 93.19 201 GLN A N 1
ATOM 1520 C CA . GLN A 1 201 ? -19.359 10.227 7.926 1 93.19 201 GLN A CA 1
ATOM 1521 C C . GLN A 1 201 ? -19.906 11.648 7.922 1 93.19 201 GLN A C 1
ATOM 1523 O O . GLN A 1 201 ? -21.125 11.844 7.957 1 93.19 201 GLN A O 1
ATOM 1528 N N . ARG A 1 202 ? -19.047 12.602 7.848 1 94.12 202 ARG A N 1
ATOM 1529 C CA . ARG A 1 202 ? -19.516 13.984 7.801 1 94.12 202 ARG A CA 1
ATOM 1530 C C . ARG A 1 202 ? -20.266 14.266 6.504 1 94.12 202 ARG A C 1
ATOM 1532 O O . ARG A 1 202 ? -19.922 13.727 5.453 1 94.12 202 ARG A O 1
ATOM 1539 N N . PRO A 1 203 ? -21.203 15.133 6.508 1 91.81 203 PRO A N 1
ATOM 1540 C CA . PRO A 1 203 ? -21.938 15.492 5.289 1 91.81 203 PRO A CA 1
ATOM 1541 C C . PRO A 1 203 ? -21.031 16.094 4.215 1 91.81 203 PRO A C 1
ATOM 1543 O O . PRO A 1 203 ? -21.281 15.914 3.021 1 91.81 203 PRO A O 1
ATOM 1546 N N . SER A 1 204 ? -19.984 16.781 4.637 1 91.25 204 SER A N 1
ATOM 1547 C CA . SER A 1 204 ? -19.078 17.406 3.684 1 91.25 204 SER A CA 1
ATOM 1548 C C . SER A 1 204 ? -18.266 16.359 2.93 1 91.25 204 SER A C 1
ATOM 1550 O O . SER A 1 204 ? -17.656 16.656 1.9 1 91.25 204 SER A O 1
ATOM 1552 N N . GLN A 1 205 ? -18.125 15.164 3.502 1 90.94 205 GLN A N 1
ATOM 1553 C CA . GLN A 1 205 ? -17.359 14.062 2.92 1 90.94 205 GLN A CA 1
ATOM 1554 C C . GLN A 1 205 ? -15.969 14.523 2.502 1 90.94 205 GLN A C 1
ATOM 1556 O O . GLN A 1 205 ? -15.586 14.398 1.336 1 90.94 205 GLN A O 1
ATOM 1561 N N . PRO A 1 206 ? -15.258 15.047 3.482 1 97.38 206 PRO A N 1
ATOM 1562 C CA . PRO A 1 206 ? -13.922 15.531 3.131 1 97.38 206 PRO A CA 1
ATOM 1563 C C . PRO A 1 206 ? -13.047 14.453 2.5 1 97.38 206 PRO A C 1
ATOM 1565 O O . PRO A 1 206 ? -13.172 13.273 2.85 1 97.38 206 PRO A O 1
ATOM 1568 N N . THR A 1 207 ? -12.227 14.867 1.509 1 98.19 207 THR A N 1
ATOM 1569 C CA . THR A 1 207 ? -11.156 14 1.015 1 98.19 207 THR A CA 1
ATOM 1570 C C . THR A 1 207 ? -10.062 13.836 2.064 1 98.19 207 THR A C 1
ATOM 1572 O O . THR A 1 207 ? -9.492 14.828 2.535 1 98.19 207 THR A O 1
ATOM 1575 N N . LEU A 1 208 ? -9.867 12.648 2.475 1 98.81 208 LEU A N 1
ATOM 1576 C CA . LEU A 1 208 ? -8.773 12.359 3.395 1 98.81 208 LEU A CA 1
ATOM 1577 C C . LEU A 1 208 ? -7.566 11.805 2.645 1 98.81 208 LEU A C 1
ATOM 1579 O O . LEU A 1 208 ? -7.703 10.883 1.837 1 98.81 208 LEU A O 1
ATOM 1583 N N . VAL A 1 209 ? -6.406 12.359 2.83 1 98.88 209 VAL A N 1
ATOM 1584 C CA . VAL A 1 209 ? -5.137 11.812 2.361 1 98.88 209 VAL A CA 1
ATOM 1585 C C . VAL A 1 209 ? -4.27 11.43 3.557 1 98.88 209 VAL A C 1
ATOM 1587 O O . VAL A 1 209 ? -3.982 12.266 4.418 1 98.88 209 VAL A O 1
ATOM 1590 N N . LEU A 1 210 ? -3.938 10.18 3.623 1 98.88 210 LEU A N 1
ATOM 1591 C CA . LEU A 1 210 ? -3.061 9.719 4.691 1 98.88 210 LEU A CA 1
ATOM 1592 C C . LEU A 1 210 ? -1.596 9.898 4.312 1 98.88 210 LEU A C 1
ATOM 1594 O O . LEU A 1 210 ? -1.091 9.203 3.426 1 98.88 210 LEU A O 1
ATOM 1598 N N . LEU A 1 211 ? -0.97 10.836 4.906 1 98.88 211 LEU A N 1
ATOM 1599 C CA . LEU A 1 211 ? 0.445 11.102 4.676 1 98.88 211 LEU A CA 1
ATOM 1600 C C . LEU A 1 211 ? 1.307 10.422 5.734 1 98.88 211 LEU A C 1
ATOM 1602 O O . LEU A 1 211 ? 1.118 10.641 6.934 1 98.88 211 LEU A O 1
ATOM 1606 N N . GLN A 1 212 ? 2.188 9.586 5.262 1 98.25 212 GLN A N 1
ATOM 1607 C CA . GLN A 1 212 ? 3.078 8.852 6.156 1 98.25 212 GLN A CA 1
ATOM 1608 C C . GLN A 1 212 ? 4.484 9.453 6.145 1 98.25 212 GLN A C 1
ATOM 1610 O O . GLN A 1 212 ? 5.203 9.336 5.152 1 98.25 212 GLN A O 1
ATOM 1615 N N . TYR A 1 213 ? 4.812 10.055 7.293 1 96.94 213 TYR A N 1
ATOM 1616 C CA . TYR A 1 213 ? 6.148 10.609 7.457 1 96.94 213 TYR A CA 1
ATOM 1617 C C . TYR A 1 213 ? 7.152 9.516 7.812 1 96.94 213 TYR A C 1
ATOM 1619 O O . TYR A 1 213 ? 6.766 8.375 8.078 1 96.94 213 TYR A O 1
ATOM 1627 N N . TYR A 1 214 ? 8.438 9.883 7.664 1 95.75 214 TYR A N 1
ATOM 1628 C CA . TYR A 1 214 ? 9.461 8.875 7.891 1 95.75 214 TYR A CA 1
ATOM 1629 C C . TYR A 1 214 ? 10.648 9.453 8.648 1 95.75 214 TYR A C 1
ATOM 1631 O O . TYR A 1 214 ? 11.297 10.398 8.18 1 95.75 214 TYR A O 1
ATOM 1639 N N . PRO A 1 215 ? 10.914 8.953 9.836 1 90.94 215 PRO A N 1
ATOM 1640 C CA . PRO A 1 215 ? 12.133 9.297 10.578 1 90.94 215 PRO A CA 1
ATOM 1641 C C . PRO A 1 215 ? 13.273 8.305 10.344 1 90.94 215 PRO A C 1
ATOM 1643 O O . PRO A 1 215 ? 13.172 7.145 10.742 1 90.94 215 PRO A O 1
ATOM 1646 N N . TRP A 1 216 ? 14.359 8.742 9.828 1 91.56 216 TRP A N 1
ATOM 1647 C CA . TRP A 1 216 ? 15.484 7.887 9.477 1 91.56 216 TRP A CA 1
ATOM 1648 C C . TRP A 1 216 ? 16.156 7.344 10.734 1 91.56 216 TRP A C 1
ATOM 1650 O O . TRP A 1 216 ? 16.547 6.172 10.781 1 91.56 216 TRP A O 1
ATOM 1660 N N . MET A 1 217 ? 16.359 8.141 11.797 1 83.38 217 MET A N 1
ATOM 1661 C CA . MET A 1 217 ? 17.188 7.832 12.961 1 83.38 217 MET A CA 1
ATOM 1662 C C . MET A 1 217 ? 16.344 7.227 14.078 1 83.38 217 MET A C 1
ATOM 1664 O O . MET A 1 217 ? 16.766 7.23 15.242 1 83.38 217 MET A O 1
ATOM 1668 N N . ARG A 1 218 ? 15.359 6.547 13.898 1 76.56 218 ARG A N 1
ATOM 1669 C CA . ARG A 1 218 ? 14.531 5.996 14.961 1 76.56 218 ARG A CA 1
ATOM 1670 C C . ARG A 1 218 ? 14.656 4.48 15.023 1 76.56 218 ARG A C 1
ATOM 1672 O O . ARG A 1 218 ? 14.742 3.816 13.984 1 76.56 218 ARG A O 1
ATOM 1679 N N . SER A 1 219 ? 14.773 4.008 16.344 1 63.09 219 SER A N 1
ATOM 1680 C CA . SER A 1 219 ? 14.906 2.572 16.594 1 63.09 219 SER A CA 1
ATOM 1681 C C . SER A 1 219 ? 13.594 1.979 17.109 1 63.09 219 SER A C 1
ATOM 1683 O O . SER A 1 219 ? 12.844 2.648 17.812 1 63.09 219 SER A O 1
ATOM 1685 N N . PHE A 1 220 ? 13.227 0.665 16.578 1 62.25 220 PHE A N 1
ATOM 1686 C CA . PHE A 1 220 ? 12.016 -0.013 17.016 1 62.25 220 PHE A CA 1
ATOM 1687 C C . PHE A 1 220 ? 12.352 -1.251 17.844 1 62.25 220 PHE A C 1
ATOM 1689 O O . PHE A 1 220 ? 11.625 -2.248 17.797 1 62.25 220 PHE A O 1
ATOM 1696 N N . GLY A 1 221 ? 13.438 -1.132 18.609 1 60.06 221 GLY A N 1
ATOM 1697 C CA . GLY A 1 221 ? 13.766 -2.27 19.453 1 60.06 221 GLY A CA 1
ATOM 1698 C C . GLY A 1 221 ? 14.414 -3.41 18.688 1 60.06 221 GLY A C 1
ATOM 1699 O O . GLY A 1 221 ? 14.75 -4.445 19.266 1 60.06 221 GLY A O 1
ATOM 1700 N N . ASP A 1 222 ? 14.438 -3.346 17.438 1 61.72 222 ASP A N 1
ATOM 1701 C CA . ASP A 1 222 ? 15.047 -4.402 16.625 1 61.72 222 ASP A CA 1
ATOM 1702 C C . ASP A 1 222 ? 16.547 -4.188 16.484 1 61.72 222 ASP A C 1
ATOM 1704 O O . ASP A 1 222 ? 17.234 -4.992 15.852 1 61.72 222 ASP A O 1
ATOM 1708 N N . GLY A 1 223 ? 16.953 -3.145 17.094 1 65.62 223 GLY A N 1
ATOM 1709 C CA . GLY A 1 223 ? 18.375 -2.867 17.078 1 65.62 223 GLY A CA 1
ATOM 1710 C C . GLY A 1 223 ? 18.812 -2.086 15.844 1 65.62 223 GLY A C 1
ATOM 1711 O O . GLY A 1 223 ? 20 -1.828 15.664 1 65.62 223 GLY A O 1
ATOM 1712 N N . VAL A 1 224 ? 17.828 -1.76 15.008 1 72.69 224 VAL A N 1
ATOM 1713 C CA . VAL A 1 224 ? 18.156 -0.962 13.828 1 72.69 224 VAL A CA 1
ATOM 1714 C C . VAL A 1 224 ? 17.891 0.515 14.117 1 72.69 224 VAL A C 1
ATOM 1716 O O . VAL A 1 224 ? 16.734 0.958 14.133 1 72.69 224 VAL A O 1
ATOM 1719 N N . THR A 1 225 ? 18.875 1.212 14.258 1 76.69 225 THR A N 1
ATOM 1720 C CA . THR A 1 225 ? 18.734 2.561 14.797 1 76.69 225 THR A CA 1
ATOM 1721 C C . THR A 1 225 ? 18.547 3.576 13.672 1 76.69 225 THR A C 1
ATOM 1723 O O . THR A 1 225 ? 18.156 4.719 13.914 1 76.69 225 THR A O 1
ATOM 1726 N N . GLN A 1 226 ? 18.891 3.047 12.5 1 85.12 226 GLN A N 1
ATOM 1727 C CA . GLN A 1 226 ? 18.766 3.979 11.383 1 85.12 226 GLN A CA 1
ATOM 1728 C C . GLN A 1 226 ? 18.344 3.258 10.109 1 85.12 226 GLN A C 1
ATOM 1730 O O . GLN A 1 226 ? 18.781 2.133 9.852 1 85.12 226 GLN A O 1
ATOM 1735 N N . GLY A 1 227 ? 17.469 3.941 9.445 1 89.19 227 GLY A N 1
ATOM 1736 C CA . GLY A 1 227 ? 17.188 3.533 8.078 1 89.19 227 GLY A CA 1
ATOM 1737 C C . GLY A 1 227 ? 16.297 2.312 7.996 1 89.19 227 GLY A C 1
ATOM 1738 O O . GLY A 1 227 ? 16.25 1.641 6.961 1 89.19 227 GLY A O 1
ATOM 1739 N N . LEU A 1 228 ? 15.688 1.95 9.102 1 89.88 228 LEU A N 1
ATOM 1740 C CA . LEU A 1 228 ? 14.742 0.844 9.008 1 89.88 228 LEU A CA 1
ATOM 1741 C C . LEU A 1 228 ? 13.562 1.208 8.109 1 89.88 228 LEU A C 1
ATOM 1743 O O . LEU A 1 228 ? 12.852 2.178 8.383 1 89.88 228 LEU A O 1
ATOM 1747 N N . TYR A 1 229 ? 13.328 0.41 7.082 1 93.25 229 TYR A N 1
ATOM 1748 C CA . TYR A 1 229 ? 12.336 0.767 6.074 1 93.25 229 TYR A CA 1
ATOM 1749 C C . TYR A 1 229 ? 10.922 0.475 6.57 1 93.25 229 TYR A C 1
ATOM 1751 O O . TYR A 1 229 ? 9.984 1.208 6.254 1 93.25 229 TYR A O 1
ATOM 1759 N N . TYR A 1 230 ? 10.789 -0.602 7.289 1 89.06 230 TYR A N 1
ATOM 1760 C CA . TYR A 1 230 ? 9.445 -1.052 7.645 1 89.06 230 TYR A CA 1
ATOM 1761 C C . TYR A 1 230 ? 9.109 -0.679 9.078 1 89.06 230 TYR A C 1
ATOM 1763 O O . TYR A 1 230 ? 9.75 -1.155 10.023 1 89.06 230 TYR A O 1
ATOM 1771 N N . ARG A 1 231 ? 8.297 0.256 9.219 1 83.75 231 ARG A N 1
ATOM 1772 C CA . ARG A 1 231 ? 7.812 0.667 10.531 1 83.75 231 ARG A CA 1
ATOM 1773 C C . ARG A 1 231 ? 6.316 0.404 10.672 1 83.75 231 ARG A C 1
ATOM 1775 O O . ARG A 1 231 ? 5.551 0.629 9.734 1 83.75 231 ARG A O 1
ATOM 1782 N N . GLU A 1 232 ? 5.887 0.062 11.836 1 81.94 232 GLU A N 1
ATOM 1783 C CA . GLU A 1 232 ? 4.555 -0.497 12.07 1 81.94 232 GLU A CA 1
ATOM 1784 C C . GLU A 1 232 ? 3.471 0.551 11.836 1 81.94 232 GLU A C 1
ATOM 1786 O O . GLU A 1 232 ? 2.451 0.269 11.203 1 81.94 232 GLU A O 1
ATOM 1791 N N . PRO A 1 233 ? 3.617 1.755 12.289 1 88.62 233 PRO A N 1
ATOM 1792 C CA . PRO A 1 233 ? 2.496 2.682 12.109 1 88.62 233 PRO A CA 1
ATOM 1793 C C . PRO A 1 233 ? 2.152 2.922 10.641 1 88.62 233 PRO A C 1
ATOM 1795 O O . PRO A 1 233 ? 0.984 2.836 10.258 1 88.62 233 PRO A O 1
ATOM 1798 N N . GLU A 1 234 ? 3.201 3.164 9.859 1 92.25 234 GLU A N 1
ATOM 1799 C CA . GLU A 1 234 ? 2.922 3.396 8.445 1 92.25 234 GLU A CA 1
ATOM 1800 C C . GLU A 1 234 ? 2.291 2.166 7.801 1 92.25 234 GLU A C 1
ATOM 1802 O O . GLU A 1 234 ? 1.335 2.283 7.031 1 92.25 234 GLU A O 1
ATOM 1807 N N . THR A 1 235 ? 2.854 1.025 8.094 1 91.75 235 THR A N 1
ATOM 1808 C CA . THR A 1 235 ? 2.344 -0.218 7.52 1 91.75 235 THR A CA 1
ATOM 1809 C C . THR A 1 235 ? 0.874 -0.414 7.883 1 91.75 235 THR A C 1
ATOM 1811 O O . THR A 1 235 ? 0.043 -0.669 7.008 1 91.75 235 THR A O 1
ATOM 1814 N N . GLU A 1 236 ? 0.576 -0.236 9.086 1 92.38 236 GLU A N 1
ATOM 1815 C CA . GLU A 1 236 ? -0.78 -0.473 9.578 1 92.38 236 GLU A CA 1
ATOM 1816 C C . GLU A 1 236 ? -1.739 0.608 9.086 1 92.38 236 GLU A C 1
ATOM 1818 O O . GLU A 1 236 ? -2.881 0.314 8.719 1 92.38 236 GLU A O 1
ATOM 1823 N N . MET A 1 237 ? -1.318 1.825 9.047 1 95.94 237 MET A N 1
ATOM 1824 C CA . MET A 1 237 ? -2.164 2.928 8.594 1 95.94 237 MET A CA 1
ATOM 1825 C C . MET A 1 237 ? -2.439 2.824 7.098 1 95.94 237 MET A C 1
ATOM 1827 O O . MET A 1 237 ? -3.512 3.213 6.633 1 95.94 237 MET A O 1
ATOM 1831 N N . THR A 1 238 ? -1.455 2.266 6.363 1 97.12 238 THR A N 1
ATOM 1832 C CA . THR A 1 238 ? -1.676 2.016 4.945 1 97.12 238 THR A CA 1
ATOM 1833 C C . THR A 1 238 ? -2.785 0.987 4.742 1 97.12 238 THR A C 1
ATOM 1835 O O . THR A 1 238 ? -3.623 1.136 3.852 1 97.12 238 THR A O 1
ATOM 1838 N N . VAL A 1 239 ? -2.824 -0.021 5.594 1 96.94 239 VAL A N 1
ATOM 1839 C CA . VAL A 1 239 ? -3.867 -1.036 5.504 1 96.94 239 VAL A CA 1
ATOM 1840 C C . VAL A 1 239 ? -5.227 -0.406 5.797 1 96.94 239 VAL A C 1
ATOM 1842 O O . VAL A 1 239 ? -6.215 -0.713 5.125 1 96.94 239 VAL A O 1
ATOM 1845 N N . LEU A 1 240 ? -5.277 0.493 6.727 1 97.44 240 LEU A N 1
ATOM 1846 C CA . LEU A 1 240 ? -6.512 1.224 6.992 1 97.44 240 LEU A CA 1
ATOM 1847 C C . LEU A 1 240 ? -6.914 2.072 5.793 1 97.44 240 LEU A C 1
ATOM 1849 O O . LEU A 1 240 ? -8.102 2.176 5.469 1 97.44 240 LEU A O 1
ATOM 1853 N N . GLY A 1 241 ? -5.934 2.684 5.141 1 98.5 241 GLY A N 1
ATOM 1854 C CA . GLY A 1 241 ? -6.219 3.396 3.902 1 98.5 241 GLY A CA 1
ATOM 1855 C C . GLY A 1 241 ? -6.836 2.512 2.836 1 98.5 241 GLY A C 1
ATOM 1856 O O . GLY A 1 241 ? -7.789 2.916 2.164 1 98.5 241 GLY A O 1
ATOM 1857 N N . GLN A 1 242 ? -6.328 1.332 2.717 1 98.5 242 GLN A N 1
ATOM 1858 C CA . GLN A 1 242 ? -6.871 0.37 1.765 1 98.5 242 GLN A CA 1
ATOM 1859 C C . GLN A 1 242 ? -8.312 0.013 2.105 1 98.5 242 GLN A C 1
ATOM 1861 O O . GLN A 1 242 ? -9.18 0.007 1.229 1 98.5 242 GLN A O 1
ATOM 1866 N N . TYR A 1 243 ? -8.555 -0.201 3.346 1 98 243 TYR A N 1
ATOM 1867 C CA . TYR A 1 243 ? -9.875 -0.635 3.801 1 98 243 TYR A CA 1
ATOM 1868 C C . TYR A 1 243 ? -10.922 0.433 3.529 1 98 243 TYR A C 1
ATOM 1870 O O . TYR A 1 243 ? -12.055 0.119 3.137 1 98 243 TYR A O 1
ATOM 1878 N N . TYR A 1 244 ? -10.578 1.67 3.66 1 97.94 244 TYR A N 1
ATOM 1879 C CA . TYR A 1 244 ? -11.539 2.76 3.555 1 97.94 244 TYR A CA 1
ATOM 1880 C C . TYR A 1 244 ? -11.414 3.471 2.213 1 97.94 244 TYR A C 1
ATOM 1882 O O . TYR A 1 244 ? -12.055 4.5 1.987 1 97.94 244 TYR A O 1
ATOM 1890 N N . ASP A 1 245 ? -10.57 2.953 1.315 1 98.06 245 ASP A N 1
ATOM 1891 C CA . ASP A 1 245 ? -10.367 3.521 -0.013 1 98.06 245 ASP A CA 1
ATOM 1892 C C . ASP A 1 245 ? -9.875 4.965 0.077 1 98.06 245 ASP A C 1
ATOM 1894 O O . ASP A 1 245 ? -10.453 5.863 -0.54 1 98.06 245 ASP A O 1
ATOM 1898 N N . LEU A 1 246 ? -8.844 5.156 0.903 1 98.69 246 LEU A N 1
ATOM 1899 C CA . LEU A 1 246 ? -8.219 6.461 1.073 1 98.69 246 LEU A CA 1
ATOM 1900 C C . LEU A 1 246 ? -6.812 6.469 0.486 1 98.69 246 LEU A C 1
ATOM 1902 O O . LEU A 1 246 ? -6.043 5.527 0.69 1 98.69 246 LEU A O 1
ATOM 1906 N N . PRO A 1 247 ? -6.461 7.512 -0.288 1 98.81 247 PRO A N 1
ATOM 1907 C CA . PRO A 1 247 ? -5.086 7.562 -0.792 1 98.81 247 PRO A CA 1
ATOM 1908 C C . PRO A 1 247 ? -4.051 7.668 0.325 1 98.81 247 PRO A C 1
ATOM 1910 O O . PRO A 1 247 ? -4.285 8.352 1.324 1 98.81 247 PRO A O 1
ATOM 1913 N N . VAL A 1 248 ? -2.996 6.93 0.161 1 98.88 248 VAL A N 1
ATOM 1914 C CA . VAL A 1 248 ? -1.877 6.949 1.097 1 98.88 248 VAL A CA 1
ATOM 1915 C C . VAL A 1 248 ? -0.6 7.355 0.365 1 98.88 248 VAL A C 1
ATOM 1917 O O . VAL A 1 248 ? -0.286 6.816 -0.697 1 98.88 248 VAL A O 1
ATOM 1920 N N . VAL A 1 249 ? 0.092 8.336 0.889 1 98.94 249 VAL A N 1
ATOM 1921 C CA . VAL A 1 249 ? 1.376 8.773 0.347 1 98.94 249 VAL A CA 1
ATOM 1922 C C . VAL A 1 249 ? 2.459 8.641 1.417 1 98.94 249 VAL A C 1
ATOM 1924 O O . VAL A 1 249 ? 2.188 8.82 2.607 1 98.94 249 VAL A O 1
ATOM 1927 N N . SER A 1 250 ? 3.643 8.32 0.979 1 98.81 250 SER A N 1
ATOM 1928 C CA . SER A 1 250 ? 4.688 7.875 1.896 1 98.81 250 SER A CA 1
ATOM 1929 C C . SER A 1 250 ? 6.02 8.547 1.581 1 98.81 250 SER A C 1
ATOM 1931 O O . SER A 1 250 ? 6.539 8.422 0.471 1 98.81 250 SER A O 1
ATOM 1933 N N . VAL A 1 251 ? 6.578 9.164 2.586 1 98.62 251 VAL A N 1
ATOM 1934 C CA . VAL A 1 251 ? 7.906 9.758 2.453 1 98.62 251 VAL A CA 1
ATOM 1935 C C . VAL A 1 251 ? 8.945 8.656 2.27 1 98.62 251 VAL A C 1
ATOM 1937 O O . VAL A 1 251 ? 9.828 8.766 1.41 1 98.62 251 VAL A O 1
ATOM 1940 N N . ARG A 1 252 ? 8.836 7.594 2.988 1 97.44 252 ARG A N 1
ATOM 1941 C CA . ARG A 1 252 ? 9.836 6.531 2.914 1 97.44 252 ARG A CA 1
ATOM 1942 C C . ARG A 1 252 ? 9.836 5.883 1.534 1 97.44 252 ARG A C 1
ATOM 1944 O O . ARG A 1 252 ? 10.906 5.66 0.95 1 97.44 252 ARG A O 1
ATOM 1951 N N . ALA A 1 253 ? 8.68 5.578 1.009 1 98.5 253 ALA A N 1
ATOM 1952 C CA . ALA A 1 253 ? 8.602 4.91 -0.287 1 98.5 253 ALA A CA 1
ATOM 1953 C C . ALA A 1 253 ? 9.227 5.766 -1.387 1 98.5 253 ALA A C 1
ATOM 1955 O O . ALA A 1 253 ? 9.789 5.234 -2.346 1 98.5 253 ALA A O 1
ATOM 1956 N N . ALA A 1 254 ? 9.141 7.043 -1.233 1 98.69 254 ALA A N 1
ATOM 1957 C CA . ALA A 1 254 ? 9.648 7.965 -2.248 1 98.69 254 ALA A CA 1
ATOM 1958 C C . ALA A 1 254 ? 11.133 8.227 -2.059 1 98.69 254 ALA A C 1
ATOM 1960 O O . ALA A 1 254 ? 11.859 8.477 -3.027 1 98.69 254 ALA A O 1
ATOM 1961 N N . THR A 1 255 ? 11.641 8.195 -0.764 1 98.62 255 THR A N 1
ATOM 1962 C CA . THR A 1 255 ? 12.898 8.906 -0.557 1 98.62 255 THR A CA 1
ATOM 1963 C C . THR A 1 255 ? 13.93 7.992 0.101 1 98.62 255 THR A C 1
ATOM 1965 O O . THR A 1 255 ? 15.117 8.336 0.163 1 98.62 255 THR A O 1
ATOM 1968 N N . TRP A 1 256 ? 13.523 6.852 0.641 1 98.06 256 TRP A N 1
ATOM 1969 C CA . TRP A 1 256 ? 14.445 6.035 1.424 1 98.06 256 TRP A CA 1
ATOM 1970 C C . TRP A 1 256 ? 15.727 5.762 0.643 1 98.06 256 TRP A C 1
ATOM 1972 O O . TRP A 1 256 ? 16.828 5.895 1.179 1 98.06 256 TRP A O 1
ATOM 1982 N N . ARG A 1 257 ? 15.609 5.371 -0.633 1 97.5 257 ARG A N 1
ATOM 1983 C CA . ARG A 1 257 ? 16.766 5.043 -1.45 1 97.5 257 ARG A CA 1
ATOM 1984 C C . ARG A 1 257 ? 17.672 6.262 -1.626 1 97.5 257 ARG A C 1
ATOM 1986 O O . ARG A 1 257 ? 18.906 6.129 -1.672 1 97.5 257 ARG A O 1
ATOM 1993 N N . LEU A 1 258 ? 17.094 7.418 -1.773 1 98.5 258 LEU A N 1
ATOM 1994 C CA . LEU A 1 258 ? 17.844 8.664 -1.906 1 98.5 258 LEU A CA 1
ATOM 1995 C C . LEU A 1 258 ? 18.594 8.977 -0.621 1 98.5 258 LEU A C 1
ATOM 1997 O O . LEU A 1 258 ? 19.766 9.391 -0.665 1 98.5 258 LEU A O 1
ATOM 2001 N N . MET A 1 259 ? 17.891 8.797 0.507 1 97.94 259 MET A N 1
ATOM 2002 C CA . MET A 1 259 ? 18.5 9.016 1.816 1 97.94 259 MET A CA 1
ATOM 2003 C C . MET A 1 259 ? 19.672 8.062 2.037 1 97.94 259 MET A C 1
ATOM 2005 O O . MET A 1 259 ? 20.75 8.492 2.426 1 97.94 259 MET A O 1
ATOM 2009 N N . HIS A 1 260 ? 19.406 6.824 1.714 1 96.75 260 HIS A N 1
ATOM 2010 C CA . HIS A 1 260 ? 20.422 5.805 1.888 1 96.75 260 HIS A CA 1
ATOM 2011 C C . HIS A 1 260 ? 21.641 6.094 1.015 1 96.75 260 HIS A C 1
ATOM 2013 O O . HIS A 1 260 ? 22.781 5.871 1.434 1 96.75 260 HIS A O 1
ATOM 2019 N N . ALA A 1 261 ? 21.406 6.598 -0.198 1 97.25 261 ALA A N 1
ATOM 2020 C CA . ALA A 1 261 ? 22.469 6.852 -1.173 1 97.25 261 ALA A CA 1
ATOM 2021 C C . ALA A 1 261 ? 23.141 8.188 -0.907 1 97.25 261 ALA A C 1
ATOM 2023 O O . ALA A 1 261 ? 24.156 8.516 -1.533 1 97.25 261 ALA A O 1
ATOM 2024 N N . GLY A 1 262 ? 22.594 8.992 -0.061 1 97.06 262 GLY A N 1
ATOM 2025 C CA . GLY A 1 262 ? 23.188 10.281 0.276 1 97.06 262 GLY A CA 1
ATOM 2026 C C . GLY A 1 262 ? 23.031 11.312 -0.825 1 97.06 262 GLY A C 1
ATOM 2027 O O . GLY A 1 262 ? 23.938 12.109 -1.065 1 97.06 262 GLY A O 1
ATOM 2028 N N . ILE A 1 263 ? 21.953 11.281 -1.498 1 98.12 263 ILE A N 1
ATOM 2029 C CA . ILE A 1 263 ? 21.703 12.234 -2.568 1 98.12 263 ILE A CA 1
ATOM 2030 C C . ILE A 1 263 ? 21.469 13.625 -1.976 1 98.12 263 ILE A C 1
ATOM 2032 O O . ILE A 1 263 ? 20.781 13.766 -0.959 1 98.12 263 ILE A O 1
ATOM 2036 N N . ASP A 1 264 ? 21.969 14.703 -2.582 1 97.5 264 ASP A N 1
ATOM 2037 C CA . ASP A 1 264 ? 21.75 16.062 -2.113 1 97.5 264 ASP A CA 1
ATOM 2038 C C . ASP A 1 264 ? 20.25 16.375 -2.008 1 97.5 264 ASP A C 1
ATOM 2040 O O . ASP A 1 264 ? 19.484 16.062 -2.914 1 97.5 264 ASP A O 1
ATOM 2044 N N . GLY A 1 265 ? 19.891 16.984 -0.926 1 97.38 265 GLY A N 1
ATOM 2045 C CA . GLY A 1 265 ? 18.5 17.266 -0.646 1 97.38 265 GLY A CA 1
ATOM 2046 C C . GLY A 1 265 ? 17.828 16.203 0.226 1 97.38 265 GLY A C 1
ATOM 2047 O O . GLY A 1 265 ? 16.797 16.469 0.829 1 97.38 265 GLY A O 1
ATOM 2048 N N . PHE A 1 266 ? 18.578 15.031 0.279 1 98.19 266 PHE A N 1
ATOM 2049 C CA . PHE A 1 266 ? 17.984 13.898 0.993 1 98.19 266 PHE A CA 1
ATOM 2050 C C . PHE A 1 266 ? 18.969 13.32 1.998 1 98.19 266 PHE A C 1
ATOM 2052 O O . PHE A 1 266 ? 18.719 12.258 2.578 1 98.19 266 PHE A O 1
ATOM 2059 N N . LYS A 1 267 ? 20.125 13.992 2.191 1 96.81 267 LYS A N 1
ATOM 2060 C CA . LYS A 1 267 ? 21.094 13.531 3.18 1 96.81 267 LYS A CA 1
ATOM 2061 C C . LYS A 1 267 ? 20.5 13.523 4.582 1 96.81 267 LYS A C 1
ATOM 2063 O O . LYS A 1 267 ? 19.688 14.391 4.914 1 96.81 267 LYS A O 1
ATOM 2068 N N . VAL A 1 268 ? 20.984 12.562 5.434 1 94.19 268 VAL A N 1
ATOM 2069 C CA . VAL A 1 268 ? 20.281 12.367 6.707 1 94.19 268 VAL A CA 1
ATOM 2070 C C . VAL A 1 268 ? 21.297 12.344 7.848 1 94.19 268 VAL A C 1
ATOM 2072 O O . VAL A 1 268 ? 20.938 12.148 9.008 1 94.19 268 VAL A O 1
ATOM 2075 N N . ASP A 1 269 ? 22.516 12.5 7.555 1 90.25 269 ASP A N 1
ATOM 2076 C CA . ASP A 1 269 ? 23.562 12.344 8.555 1 90.25 269 ASP A CA 1
ATOM 2077 C C . ASP A 1 269 ? 23.75 13.617 9.367 1 90.25 269 ASP A C 1
ATOM 2079 O O . ASP A 1 269 ? 24.375 13.609 10.43 1 90.25 269 ASP A O 1
ATOM 2083 N N . LYS A 1 270 ? 23.234 14.781 8.867 1 89.88 270 LYS A N 1
ATOM 2084 C CA . LYS A 1 270 ? 23.203 16.062 9.586 1 89.88 270 LYS A CA 1
ATOM 2085 C C . LYS A 1 270 ? 21.812 16.688 9.516 1 89.88 270 LYS A C 1
ATOM 2087 O O . LYS A 1 270 ? 20.969 16.266 8.727 1 89.88 270 LYS A O 1
ATOM 2092 N N . GLY A 1 271 ? 21.594 17.609 10.422 1 89.12 271 GLY A N 1
ATOM 2093 C CA . GLY A 1 271 ? 20.422 18.453 10.344 1 89.12 271 GLY A CA 1
ATOM 2094 C C . GLY A 1 271 ? 20.688 19.797 9.688 1 89.12 271 GLY A C 1
ATOM 2095 O O . GLY A 1 271 ? 21.766 20.359 9.836 1 89.12 271 GLY A O 1
ATOM 2096 N N . ALA A 1 272 ? 19.719 20.234 8.922 1 88 272 ALA A N 1
ATOM 2097 C CA . ALA A 1 272 ? 19.859 21.562 8.312 1 88 272 ALA A CA 1
ATOM 2098 C C . ALA A 1 272 ? 20.062 22.625 9.375 1 88 272 ALA A C 1
ATOM 2100 O O . ALA A 1 272 ? 20.828 23.578 9.172 1 88 272 ALA A O 1
ATOM 2101 N N . HIS A 1 273 ? 19.281 22.281 10.523 1 81.31 273 HIS A N 1
ATOM 2102 C CA . HIS A 1 273 ? 19.359 23.219 11.633 1 81.31 273 HIS A CA 1
ATOM 2103 C C . HIS A 1 273 ? 19.594 22.484 12.953 1 81.31 273 HIS A C 1
ATOM 2105 O O . HIS A 1 273 ? 19.297 21.297 13.07 1 81.31 273 HIS A O 1
ATOM 2111 N N . SER A 1 274 ? 20.594 22.766 13.695 1 63.84 274 SER A N 1
ATOM 2112 C CA . SER A 1 274 ? 20.859 22.125 14.984 1 63.84 274 SER A CA 1
ATOM 2113 C C . SER A 1 274 ? 19.859 22.578 16.031 1 63.84 274 SER A C 1
ATOM 2115 O O . SER A 1 274 ? 19.719 23.781 16.297 1 63.84 274 SER A O 1
ATOM 2117 N N . ILE A 1 275 ? 18.766 21.781 16.203 1 58.53 275 ILE A N 1
ATOM 2118 C CA . ILE A 1 275 ? 17.906 22.281 17.281 1 58.53 275 ILE A CA 1
ATOM 2119 C C . ILE A 1 275 ? 18.234 21.547 18.578 1 58.53 275 ILE A C 1
ATOM 2121 O O . ILE A 1 275 ? 17.516 21.688 19.578 1 58.53 275 ILE A O 1
ATOM 2125 N N . GLY A 1 276 ? 19.422 21.016 18.641 1 53.72 276 GLY A N 1
ATOM 2126 C CA . GLY A 1 276 ? 19.844 20.438 19.906 1 53.72 276 GLY A CA 1
ATOM 2127 C C . GLY A 1 276 ? 19.016 19.234 20.312 1 53.72 276 GLY A C 1
ATOM 2128 O O . GLY A 1 276 ? 18.859 18.953 21.5 1 53.72 276 GLY A O 1
ATOM 2129 N N . LEU A 1 277 ? 18.266 18.672 19.438 1 54.06 277 LEU A N 1
ATOM 2130 C CA . LEU A 1 277 ? 17.438 17.562 19.906 1 54.06 277 LEU A CA 1
ATOM 2131 C C . LEU A 1 277 ? 18.312 16.344 20.25 1 54.06 277 LEU A C 1
ATOM 2133 O O . LEU A 1 277 ? 19.203 15.984 19.484 1 54.06 277 LEU A O 1
ATOM 2137 N N . ASN A 1 278 ? 18.453 16.109 21.594 1 48.88 278 ASN A N 1
ATOM 2138 C CA . ASN A 1 278 ? 19.016 14.875 22.094 1 48.88 278 ASN A CA 1
ATOM 2139 C C . ASN A 1 278 ? 18.031 13.719 22.016 1 48.88 278 ASN A C 1
ATOM 2141 O O . ASN A 1 278 ? 16.984 13.742 22.672 1 48.88 278 ASN A O 1
ATOM 2145 N N . TRP A 1 279 ? 17.969 13.219 20.859 1 47.28 279 TRP A N 1
ATOM 2146 C CA . TRP A 1 279 ? 17.094 12.047 20.812 1 47.28 279 TRP A CA 1
ATOM 2147 C C . TRP A 1 279 ? 17.703 10.883 21.578 1 47.28 279 TRP A C 1
ATOM 2149 O O . TRP A 1 279 ? 18.672 10.273 21.125 1 47.28 279 TRP A O 1
ATOM 2159 N N . GLY A 1 280 ? 17.219 10.633 22.828 1 47.19 280 GLY A N 1
ATOM 2160 C CA . GLY A 1 280 ? 17.703 9.617 23.75 1 47.19 280 GLY A CA 1
ATOM 2161 C C . GLY A 1 280 ? 19.219 9.648 23.922 1 47.19 280 GLY A C 1
ATOM 2162 O O . GLY A 1 280 ? 19.844 10.68 23.703 1 47.19 280 GLY A O 1
ATOM 2163 N N . ASN A 1 281 ? 19.844 8.281 24.516 1 45.25 281 ASN A N 1
ATOM 2164 C CA . ASN A 1 281 ? 21.266 8.133 24.859 1 45.25 281 ASN A CA 1
ATOM 2165 C C . ASN A 1 281 ? 22.172 8.484 23.688 1 45.25 281 ASN A C 1
ATOM 2167 O O . ASN A 1 281 ? 23.359 8.211 23.719 1 45.25 281 ASN A O 1
ATOM 2171 N N . LYS A 1 282 ? 21.547 8.656 22.609 1 47.5 282 LYS A N 1
ATOM 2172 C CA . LYS A 1 282 ? 22.5 8.695 21.5 1 47.5 282 LYS A CA 1
ATOM 2173 C C . LYS A 1 282 ? 22.859 10.133 21.141 1 47.5 282 LYS A C 1
ATOM 2175 O O . LYS A 1 282 ? 22.25 11.078 21.625 1 47.5 282 LYS A O 1
ATOM 2180 N N . SER A 1 283 ? 23.75 10.242 19.969 1 53.31 283 SER A N 1
ATOM 2181 C CA . SER A 1 283 ? 24.656 11.188 19.328 1 53.31 283 SER A CA 1
ATOM 2182 C C . SER A 1 283 ? 23.906 12.383 18.75 1 53.31 283 SER A C 1
ATOM 2184 O O . SER A 1 283 ? 22.797 12.227 18.219 1 53.31 283 SER A O 1
ATOM 2186 N N . ILE A 1 284 ? 24.125 13.531 19.297 1 60.88 284 ILE A N 1
ATOM 2187 C CA . ILE A 1 284 ? 23.797 14.836 18.719 1 60.88 284 ILE A CA 1
ATOM 2188 C C . ILE A 1 284 ? 23.953 14.789 17.203 1 60.88 284 ILE A C 1
ATOM 2190 O O . ILE A 1 284 ? 25.016 14.414 16.688 1 60.88 284 ILE A O 1
ATOM 2194 N N . ILE A 1 285 ? 22.812 14.844 16.453 1 75.62 285 ILE A N 1
ATOM 2195 C CA . ILE A 1 285 ? 22.922 14.977 15.016 1 75.62 285 ILE A CA 1
ATOM 2196 C C . ILE A 1 285 ? 23.656 16.281 14.672 1 75.62 285 ILE A C 1
ATOM 2198 O O . ILE A 1 285 ? 23.234 17.359 15.094 1 75.62 285 ILE A O 1
ATOM 2202 N N . PRO A 1 286 ? 24.734 16.172 14.117 1 84.12 286 PRO A N 1
ATOM 2203 C CA . PRO A 1 286 ? 25.469 17.391 13.766 1 84.12 286 PRO A CA 1
ATOM 2204 C C . PRO A 1 286 ? 24.672 18.312 12.836 1 84.12 286 PRO A C 1
ATOM 2206 O O . PRO A 1 286 ? 23.781 17.844 12.125 1 84.12 286 PRO A O 1
ATOM 2209 N N . GLN A 1 287 ? 25.031 19.547 12.898 1 88.12 287 GLN A N 1
ATOM 2210 C CA . GLN A 1 287 ? 24.406 20.547 12.023 1 88.12 287 GLN A CA 1
ATOM 2211 C C . GLN A 1 287 ? 25.141 20.641 10.688 1 88.12 287 GLN A C 1
ATOM 2213 O O . GLN A 1 287 ? 26.375 20.5 10.641 1 88.12 287 GLN A O 1
ATOM 2218 N N . ALA A 1 288 ? 24.406 20.938 9.656 1 92.06 288 ALA A N 1
ATOM 2219 C CA . ALA A 1 288 ? 24.984 21.156 8.328 1 92.06 288 ALA A CA 1
ATOM 2220 C C . ALA A 1 288 ? 25.984 22.312 8.352 1 92.06 288 ALA A C 1
ATOM 2222 O O . ALA A 1 288 ? 25.859 23.25 9.133 1 92.06 288 ALA A O 1
ATOM 2223 N N . ASP A 1 289 ? 26.969 22.234 7.457 1 92.75 289 ASP A N 1
ATOM 2224 C CA . ASP A 1 289 ? 27.875 23.359 7.258 1 92.75 289 ASP A CA 1
ATOM 2225 C C . ASP A 1 289 ? 27.125 24.562 6.672 1 92.75 289 ASP A C 1
ATOM 2227 O O . ASP A 1 289 ? 26.125 24.391 5.973 1 92.75 289 ASP A O 1
ATOM 2231 N N . ALA A 1 290 ? 27.688 25.734 6.992 1 91.25 290 ALA A N 1
ATOM 2232 C CA . ALA A 1 290 ? 27.047 26.953 6.496 1 91.25 290 ALA A CA 1
ATOM 2233 C C . ALA A 1 290 ? 26.922 26.922 4.977 1 91.25 290 ALA A C 1
ATOM 2235 O O . ALA A 1 290 ? 27.891 26.641 4.266 1 91.25 290 ALA A O 1
ATOM 2236 N N . GLY A 1 291 ? 25.703 27.125 4.512 1 93.25 291 GLY A N 1
ATOM 2237 C CA . GLY A 1 291 ? 25.453 27.172 3.078 1 93.25 291 GLY A CA 1
ATOM 2238 C C . GLY A 1 291 ? 25.078 25.828 2.482 1 93.25 291 GLY A C 1
ATOM 2239 O O . GLY A 1 291 ? 24.781 25.734 1.293 1 93.25 291 GLY A O 1
ATOM 2240 N N . GLU A 1 292 ? 25.062 24.766 3.309 1 95.25 292 GLU A N 1
ATOM 2241 C CA . GLU A 1 292 ? 24.766 23.438 2.803 1 95.25 292 GLU A CA 1
ATOM 2242 C C . GLU A 1 292 ? 23.469 22.891 3.385 1 95.25 292 GLU A C 1
ATOM 2244 O O . GLU A 1 292 ? 23.203 21.688 3.32 1 95.25 292 GLU A O 1
ATOM 2249 N N . GLU A 1 293 ? 22.656 23.766 3.939 1 93.12 293 GLU A N 1
ATOM 2250 C CA . GLU A 1 293 ? 21.453 23.359 4.648 1 93.12 293 GLU A CA 1
ATOM 2251 C C . GLU A 1 293 ? 20.484 22.641 3.717 1 93.12 293 GLU A C 1
ATOM 2253 O O . GLU A 1 293 ? 19.797 21.688 4.125 1 93.12 293 GLU A O 1
ATOM 2258 N N . ASP A 1 294 ? 20.516 23 2.428 1 94.44 294 ASP A N 1
ATOM 2259 C CA . ASP A 1 294 ? 19.547 22.5 1.478 1 94.44 294 ASP A CA 1
ATOM 2260 C C . ASP A 1 294 ? 19.891 21.062 1.05 1 94.44 294 ASP A C 1
ATOM 2262 O O . ASP A 1 294 ? 19.094 20.406 0.374 1 94.44 294 ASP A O 1
ATOM 2266 N N . LYS A 1 295 ? 21.016 20.594 1.483 1 97 295 LYS A N 1
ATOM 2267 C CA . LYS A 1 295 ? 21.453 19.25 1.115 1 97 295 LYS A CA 1
ATOM 2268 C C . LYS A 1 295 ? 20.812 18.203 2.025 1 97 295 LYS A C 1
ATOM 2270 O O . LYS A 1 295 ? 20.859 17 1.724 1 97 295 LYS A O 1
ATOM 2275 N N . TYR A 1 296 ? 20.25 18.656 3.115 1 95.19 296 TYR A N 1
ATOM 2276 C CA . TYR A 1 296 ? 19.766 17.719 4.137 1 95.19 296 TYR A CA 1
ATOM 2277 C C . TYR A 1 296 ? 18.25 17.734 4.219 1 95.19 296 TYR A C 1
ATOM 2279 O O . TYR A 1 296 ? 17.625 18.797 4.102 1 95.19 296 TYR A O 1
ATOM 2287 N N . PHE A 1 297 ? 17.688 16.578 4.43 1 96.25 297 PHE A N 1
ATOM 2288 C CA . PHE A 1 297 ? 16.234 16.406 4.406 1 96.25 297 PHE A CA 1
ATOM 2289 C C . PHE A 1 297 ? 15.609 16.938 5.691 1 96.25 297 PHE A C 1
ATOM 2291 O O . PHE A 1 297 ? 14.562 17.578 5.656 1 96.25 297 PHE A O 1
ATOM 2298 N N . TYR A 1 298 ? 16.297 16.656 6.797 1 93.69 298 TYR A N 1
ATOM 2299 C CA . TYR A 1 298 ? 15.742 16.969 8.109 1 93.69 298 TYR A CA 1
ATOM 2300 C C . TYR A 1 298 ? 16.328 18.281 8.641 1 93.69 298 TYR A C 1
ATOM 2302 O O . TYR A 1 298 ? 17.484 18.594 8.367 1 93.69 298 TYR A O 1
ATOM 2310 N N . SER A 1 299 ? 15.555 18.984 9.406 1 91.69 299 SER A N 1
ATOM 2311 C CA . SER A 1 299 ? 16.031 20.203 10.078 1 91.69 299 SER A CA 1
ATOM 2312 C C . SER A 1 299 ? 16.875 19.859 11.297 1 91.69 299 SER A C 1
ATOM 2314 O O . SER A 1 299 ? 17.953 20.422 11.484 1 91.69 299 SER A O 1
ATOM 2316 N N . ASP A 1 300 ? 16.375 18.859 12.133 1 86.62 300 ASP A N 1
ATOM 2317 C CA . ASP A 1 300 ? 17.031 18.516 13.391 1 86.62 300 ASP A CA 1
ATOM 2318 C C . ASP A 1 300 ? 17.219 17.016 13.516 1 86.62 300 ASP A C 1
ATOM 2320 O O . ASP A 1 300 ? 17.219 16.469 14.625 1 86.62 300 ASP A O 1
ATOM 2324 N N . GLY A 1 301 ? 17.203 16.328 12.391 1 82.88 301 GLY A N 1
ATOM 2325 C CA . GLY A 1 301 ? 17.375 14.891 12.406 1 82.88 301 GLY A CA 1
ATOM 2326 C C . GLY A 1 301 ? 16.062 14.133 12.477 1 82.88 301 GLY A C 1
ATOM 2327 O O . GLY A 1 301 ? 16.031 12.922 12.266 1 82.88 301 GLY A O 1
ATOM 2328 N N . LEU A 1 302 ? 14.977 14.859 12.688 1 87.38 302 LEU A N 1
ATOM 2329 C CA . LEU A 1 302 ? 13.672 14.227 12.789 1 87.38 302 LEU A CA 1
ATOM 2330 C C . LEU A 1 302 ? 12.633 14.977 11.961 1 87.38 302 LEU A C 1
ATOM 2332 O O . LEU A 1 302 ? 11.992 14.391 11.086 1 87.38 302 LEU A O 1
ATOM 2336 N N . HIS A 1 303 ? 12.547 16.297 12.266 1 92.06 303 HIS A N 1
ATOM 2337 C CA . HIS A 1 303 ? 11.539 17.094 11.578 1 92.06 303 HIS A CA 1
ATOM 2338 C C . HIS A 1 303 ? 12.008 17.5 10.188 1 92.06 303 HIS A C 1
ATOM 2340 O O . HIS A 1 303 ? 13.203 17.734 9.969 1 92.06 303 HIS A O 1
ATOM 2346 N N . PRO A 1 304 ? 11.133 17.594 9.258 1 94.81 304 PRO A N 1
ATOM 2347 C CA . PRO A 1 304 ? 11.555 17.969 7.906 1 94.81 304 PRO A CA 1
ATOM 2348 C C . PRO A 1 304 ? 12.062 19.406 7.816 1 94.81 304 PRO A C 1
ATOM 2350 O O . PRO A 1 304 ? 11.523 20.297 8.484 1 94.81 304 PRO A O 1
ATOM 2353 N N . GLY A 1 305 ? 13.078 19.625 7.078 1 92.44 305 GLY A N 1
ATOM 2354 C CA . GLY A 1 305 ? 13.453 20.969 6.652 1 92.44 305 GLY A CA 1
ATOM 2355 C C . GLY A 1 305 ? 12.609 21.484 5.504 1 92.44 305 GLY A C 1
ATOM 2356 O O . GLY A 1 305 ? 11.594 20.875 5.148 1 92.44 305 GLY A O 1
ATOM 2357 N N . PRO A 1 306 ? 13.008 22.594 4.93 1 91.38 306 PRO A N 1
ATOM 2358 C CA . PRO A 1 306 ? 12.234 23.141 3.809 1 91.38 306 PRO A CA 1
ATOM 2359 C C . PRO A 1 306 ? 12.094 22.141 2.654 1 91.38 306 PRO A C 1
ATOM 2361 O O . PRO A 1 306 ? 11.008 22 2.088 1 91.38 306 PRO A O 1
ATOM 2364 N N . GLY A 1 307 ? 13.227 21.484 2.307 1 94.62 307 GLY A N 1
ATOM 2365 C CA . GLY A 1 307 ? 13.156 20.469 1.263 1 94.62 307 GLY A CA 1
ATOM 2366 C C . GLY A 1 307 ? 12.242 19.312 1.615 1 94.62 307 GLY A C 1
ATOM 2367 O O . GLY A 1 307 ? 11.5 18.812 0.764 1 94.62 307 GLY A O 1
ATOM 2368 N N . GLY A 1 308 ? 12.312 18.891 2.863 1 96.81 308 GLY A N 1
ATOM 2369 C CA . GLY A 1 308 ? 11.422 17.828 3.332 1 96.81 308 GLY A CA 1
ATOM 2370 C C . GLY A 1 308 ? 9.953 18.219 3.252 1 96.81 308 GLY A C 1
ATOM 2371 O O . GLY A 1 308 ? 9.109 17.391 2.902 1 96.81 308 GLY A O 1
ATOM 2372 N N . ALA A 1 309 ? 9.672 19.453 3.564 1 96.5 309 ALA A N 1
ATOM 2373 C CA . ALA A 1 309 ? 8.297 19.953 3.465 1 96.5 309 ALA A CA 1
ATOM 2374 C C . ALA A 1 309 ? 7.82 19.953 2.016 1 96.5 309 ALA A C 1
ATOM 2376 O O . ALA A 1 309 ? 6.664 19.625 1.737 1 96.5 309 ALA A O 1
ATOM 2377 N N . GLN A 1 310 ? 8.688 20.344 1.146 1 97.56 310 GLN A N 1
ATOM 2378 C CA . GLN A 1 310 ? 8.344 20.328 -0.272 1 97.56 310 GLN A CA 1
ATOM 2379 C C . GLN A 1 310 ? 8.062 18.906 -0.749 1 97.56 310 GLN A C 1
ATOM 2381 O O . GLN A 1 310 ? 7.113 18.672 -1.499 1 97.56 310 GLN A O 1
ATOM 2386 N N . VAL A 1 311 ? 8.867 17.922 -0.297 1 98.62 311 VAL A N 1
ATOM 2387 C CA . VAL A 1 311 ? 8.648 16.516 -0.63 1 98.62 311 VAL A CA 1
ATOM 2388 C C . VAL A 1 311 ? 7.266 16.094 -0.151 1 98.62 311 VAL A C 1
ATOM 2390 O O . VAL A 1 311 ? 6.508 15.477 -0.904 1 98.62 311 VAL A O 1
ATOM 2393 N N . MET A 1 312 ? 6.941 16.422 1.054 1 98.75 312 MET A N 1
ATOM 2394 C CA . MET A 1 312 ? 5.656 16.047 1.633 1 98.75 312 MET A CA 1
ATOM 2395 C C . MET A 1 312 ? 4.504 16.656 0.843 1 98.75 312 MET A C 1
ATOM 2397 O O . MET A 1 312 ? 3.502 15.992 0.578 1 98.75 312 MET A O 1
ATOM 2401 N N . ALA A 1 313 ? 4.625 17.891 0.435 1 98.62 313 ALA A N 1
ATOM 2402 C CA . ALA A 1 313 ? 3.607 18.547 -0.391 1 98.62 313 ALA A CA 1
ATOM 2403 C C . ALA A 1 313 ? 3.486 17.859 -1.749 1 98.62 313 ALA A C 1
ATOM 2405 O O . ALA A 1 313 ? 2.377 17.609 -2.229 1 98.62 313 ALA A O 1
ATOM 2406 N N . GLU A 1 314 ? 4.641 17.562 -2.35 1 98.62 314 GLU A N 1
ATOM 2407 C CA . GLU A 1 314 ? 4.656 16.922 -3.658 1 98.62 314 GLU A CA 1
ATOM 2408 C C . GLU A 1 314 ? 3.949 15.562 -3.611 1 98.62 314 GLU A C 1
ATOM 2410 O O . GLU A 1 314 ? 3.277 15.172 -4.566 1 98.62 314 GLU A O 1
ATOM 2415 N N . LEU A 1 315 ? 4.094 14.875 -2.539 1 98.81 315 LEU A N 1
ATOM 2416 C CA . LEU A 1 315 ? 3.477 13.562 -2.383 1 98.81 315 LEU A CA 1
ATOM 2417 C C . LEU A 1 315 ? 1.955 13.68 -2.359 1 98.81 315 LEU A C 1
ATOM 2419 O O . LEU A 1 315 ? 1.253 12.789 -2.854 1 98.81 315 LEU A O 1
ATOM 2423 N N . VAL A 1 316 ? 1.431 14.734 -1.782 1 98.75 316 VAL A N 1
ATOM 2424 C CA . VAL A 1 316 ? -0.012 14.953 -1.778 1 98.75 316 VAL A CA 1
ATOM 2425 C C . VAL A 1 316 ? -0.459 15.469 -3.145 1 98.75 316 VAL A C 1
ATOM 2427 O O . VAL A 1 316 ? -1.509 15.07 -3.652 1 98.75 316 VAL A O 1
ATOM 2430 N N . ILE A 1 317 ? 0.325 16.281 -3.75 1 98.31 317 ILE A N 1
ATOM 2431 C CA . ILE A 1 317 ? 0.007 16.938 -5.012 1 98.31 317 ILE A CA 1
ATOM 2432 C C . ILE A 1 317 ? -0.095 15.898 -6.125 1 98.31 317 ILE A C 1
ATOM 2434 O O . ILE A 1 317 ? -0.967 15.992 -6.992 1 98.31 317 ILE A O 1
ATOM 2438 N N . HIS A 1 318 ? 0.755 14.922 -6.094 1 97.19 318 HIS A N 1
ATOM 2439 C CA . HIS A 1 318 ? 0.863 14 -7.223 1 97.19 318 HIS A CA 1
ATOM 2440 C C . HIS A 1 318 ? -0.453 13.266 -7.461 1 97.19 318 HIS A C 1
ATOM 2442 O O . HIS A 1 318 ? -1.011 13.328 -8.562 1 97.19 318 HIS A O 1
ATOM 2448 N N . PRO A 1 319 ? -0.977 12.562 -6.496 1 97.5 319 PRO A N 1
ATOM 2449 C CA . PRO A 1 319 ? -2.24 11.875 -6.773 1 97.5 319 PRO A CA 1
ATOM 2450 C C . PRO A 1 319 ? -3.393 12.836 -7.039 1 97.5 319 PRO A C 1
ATOM 2452 O O . PRO A 1 319 ? -4.336 12.5 -7.758 1 97.5 319 PRO A O 1
ATOM 2455 N N . LEU A 1 320 ? -3.348 14.031 -6.465 1 97.44 320 LEU A N 1
ATOM 2456 C CA . LEU A 1 320 ? -4.352 15.031 -6.801 1 97.44 320 LEU A CA 1
ATOM 2457 C C . LEU A 1 320 ? -4.27 15.414 -8.273 1 97.44 320 LEU A C 1
ATOM 2459 O O . LEU A 1 320 ? -5.293 15.5 -8.961 1 97.44 320 LEU A O 1
ATOM 2463 N N . ALA A 1 321 ? -3.045 15.664 -8.727 1 95.62 321 ALA A N 1
ATOM 2464 C CA . ALA A 1 321 ? -2.84 16 -10.133 1 95.62 321 ALA A CA 1
ATOM 2465 C C . ALA A 1 321 ? -3.35 14.891 -11.047 1 95.62 321 ALA A C 1
ATOM 2467 O O . ALA A 1 321 ? -3.963 15.164 -12.086 1 95.62 321 ALA A O 1
ATOM 2468 N N . VAL A 1 322 ? -3.111 13.68 -10.656 1 92.94 322 VAL A N 1
ATOM 2469 C CA . VAL A 1 322 ? -3.59 12.539 -11.422 1 92.94 322 VAL A CA 1
ATOM 2470 C C . VAL A 1 322 ? -5.117 12.547 -11.469 1 92.94 322 VAL A C 1
ATOM 2472 O O . VAL A 1 322 ? -5.715 12.312 -12.523 1 92.94 322 VAL A O 1
ATOM 2475 N N . ALA A 1 323 ? -5.742 12.797 -10.367 1 95.06 323 ALA A N 1
ATOM 2476 C CA . ALA A 1 323 ? -7.199 12.852 -10.305 1 95.06 323 ALA A CA 1
ATOM 2477 C C . ALA A 1 323 ? -7.75 13.953 -11.203 1 95.06 323 ALA A C 1
ATOM 2479 O O . ALA A 1 323 ? -8.75 13.758 -11.891 1 95.06 323 ALA A O 1
ATOM 2480 N N . VAL A 1 324 ? -7.098 15.078 -11.164 1 94.31 324 VAL A N 1
ATOM 2481 C CA . VAL A 1 324 ? -7.512 16.203 -12.008 1 94.31 324 VAL A CA 1
ATOM 2482 C C . VAL A 1 324 ? -7.379 15.812 -13.477 1 94.31 324 VAL A C 1
ATOM 2484 O O . VAL A 1 324 ? -8.281 16.062 -14.273 1 94.31 324 VAL A O 1
ATOM 2487 N N . GLU A 1 325 ? -6.301 15.195 -13.805 1 88.5 325 GLU A N 1
ATOM 2488 C CA . GLU A 1 325 ? -6.074 14.758 -15.18 1 88.5 325 GLU A CA 1
ATOM 2489 C C . GLU A 1 325 ? -7.129 13.742 -15.617 1 88.5 325 GLU A C 1
ATOM 2491 O O . GLU A 1 325 ? -7.629 13.812 -16.75 1 88.5 325 GLU A O 1
ATOM 2496 N N . ASP A 1 326 ? -7.402 12.805 -14.75 1 87.06 326 ASP A N 1
ATOM 2497 C CA . ASP A 1 326 ? -8.43 11.805 -15.039 1 87.06 326 ASP A CA 1
ATOM 2498 C C . ASP A 1 326 ? -9.758 12.469 -15.391 1 87.06 326 ASP A C 1
ATOM 2500 O O . ASP A 1 326 ? -10.383 12.125 -16.391 1 87.06 326 ASP A O 1
ATOM 2504 N N . LEU A 1 327 ? -10.141 13.383 -14.617 1 88.5 327 LEU A N 1
ATOM 2505 C CA . LEU A 1 327 ? -11.414 14.062 -14.828 1 88.5 327 LEU A CA 1
ATOM 2506 C C . LEU A 1 327 ? -11.375 14.906 -16.094 1 88.5 327 LEU A C 1
ATOM 2508 O O . LEU A 1 327 ? -12.328 14.898 -16.875 1 88.5 327 LEU A O 1
ATOM 2512 N N . ALA A 1 328 ? -10.273 15.547 -16.281 1 83.12 328 ALA A N 1
ATOM 2513 C CA . ALA A 1 328 ? -10.141 16.438 -17.422 1 83.12 328 ALA A CA 1
ATOM 2514 C C . ALA A 1 328 ? -10.148 15.656 -18.734 1 83.12 328 ALA A C 1
ATOM 2516 O O . ALA A 1 328 ? -10.586 16.172 -19.766 1 83.12 328 ALA A O 1
ATOM 2517 N N . THR A 1 329 ? -9.711 14.422 -18.688 1 79.44 329 THR A N 1
ATOM 2518 C CA . THR A 1 329 ? -9.633 13.617 -19.906 1 79.44 329 THR A CA 1
ATOM 2519 C C . THR A 1 329 ? -10.812 12.664 -20 1 79.44 329 THR A C 1
ATOM 2521 O O . THR A 1 329 ? -10.852 11.812 -20.891 1 79.44 329 THR A O 1
ATOM 2524 N N . GLY A 1 330 ? -11.727 12.734 -19.078 1 80.88 330 GLY A N 1
ATOM 2525 C CA . GLY A 1 330 ? -12.984 12.008 -19.172 1 80.88 330 GLY A CA 1
ATOM 2526 C C . GLY A 1 330 ? -12.867 10.555 -18.75 1 80.88 330 GLY A C 1
ATOM 2527 O O . GLY A 1 330 ? -13.648 9.711 -19.188 1 80.88 330 GLY A O 1
ATOM 2528 N N . VAL A 1 331 ? -11.844 10.281 -17.984 1 83.19 331 VAL A N 1
ATOM 2529 C CA . VAL A 1 331 ? -11.711 8.914 -17.484 1 83.19 331 VAL A CA 1
ATOM 2530 C C . VAL A 1 331 ? -12.883 8.586 -16.562 1 83.19 331 VAL A C 1
ATOM 2532 O O . VAL A 1 331 ? -13.188 9.336 -15.641 1 83.19 331 VAL A O 1
ATOM 2535 N N . GLN A 1 332 ? -13.516 7.492 -16.922 1 84.19 332 GLN A N 1
ATOM 2536 C CA . GLN A 1 332 ? -14.633 7.039 -16.094 1 84.19 332 GLN A CA 1
ATOM 2537 C C . GLN A 1 332 ? -14.203 5.926 -15.148 1 84.19 332 GLN A C 1
ATOM 2539 O O . GLN A 1 332 ? -13.523 4.98 -15.555 1 84.19 332 GLN A O 1
ATOM 2544 N N . VAL A 1 333 ? -14.492 6.137 -13.914 1 91.25 333 VAL A N 1
ATOM 2545 C CA . VAL A 1 333 ? -14.242 5.109 -12.906 1 91.25 333 VAL A CA 1
ATOM 2546 C C . VAL A 1 333 ? -15.57 4.578 -12.367 1 91.25 333 VAL A C 1
ATOM 2548 O O . VAL A 1 333 ? -16.141 5.141 -11.422 1 91.25 333 VAL A O 1
ATOM 2551 N N . GLU A 1 334 ? -15.984 3.5 -12.977 1 91.69 334 GLU A N 1
ATOM 2552 C CA . GLU A 1 334 ? -17.281 2.943 -12.633 1 91.69 334 GLU A CA 1
ATOM 2553 C C . GLU A 1 334 ? -17.25 2.24 -11.281 1 91.69 334 GLU A C 1
ATOM 2555 O O . GLU A 1 334 ? -16.312 1.504 -10.984 1 91.69 334 GLU A O 1
ATOM 2560 N N . GLU A 1 335 ? -18.266 2.498 -10.516 1 93.94 335 GLU A N 1
ATOM 2561 C CA . GLU A 1 335 ? -18.469 1.843 -9.227 1 93.94 335 GLU A CA 1
ATOM 2562 C C . GLU A 1 335 ? -19.688 0.917 -9.266 1 93.94 335 GLU A C 1
ATOM 2564 O O . GLU A 1 335 ? -20.719 1.272 -9.82 1 93.94 335 GLU A O 1
ATOM 2569 N N . ARG A 1 336 ? -19.469 -0.249 -8.773 1 96.25 336 ARG A N 1
ATOM 2570 C CA . ARG A 1 336 ? -20.609 -1.168 -8.664 1 96.25 336 ARG A CA 1
ATOM 2571 C C . ARG A 1 336 ? -21.703 -0.58 -7.793 1 96.25 336 ARG A C 1
ATOM 2573 O O . ARG A 1 336 ? -21.438 -0.057 -6.711 1 96.25 336 ARG A O 1
ATOM 2580 N N . GLN A 1 337 ? -22.906 -0.674 -8.328 1 93.94 337 GLN A N 1
ATOM 2581 C CA . GLN A 1 337 ? -24.062 -0.197 -7.562 1 93.94 337 GLN A CA 1
ATOM 2582 C C . GLN A 1 337 ? -24.828 -1.36 -6.953 1 93.94 337 GLN A C 1
ATOM 2584 O O . GLN A 1 337 ? -25.297 -2.244 -7.672 1 93.94 337 GLN A O 1
ATOM 2589 N N . ALA A 1 338 ? -24.875 -1.378 -5.66 1 95.5 338 ALA A N 1
ATOM 2590 C CA . ALA A 1 338 ? -25.672 -2.334 -4.891 1 95.5 338 ALA A CA 1
ATOM 2591 C C . ALA A 1 338 ? -26.078 -1.746 -3.541 1 95.5 338 ALA A C 1
ATOM 2593 O O . ALA A 1 338 ? -25.266 -1.091 -2.875 1 95.5 338 ALA A O 1
ATOM 2594 N N . PRO A 1 339 ? -27.328 -1.935 -3.148 1 94.81 339 PRO A N 1
ATOM 2595 C CA . PRO A 1 339 ? -27.781 -1.384 -1.869 1 94.81 339 PRO A CA 1
ATOM 2596 C C . PRO A 1 339 ? -26.922 -1.836 -0.693 1 94.81 339 PRO A C 1
ATOM 2598 O O . PRO A 1 339 ? -26.719 -1.075 0.256 1 94.81 339 PRO A O 1
ATOM 2601 N N . GLN A 1 340 ? -26.375 -3.059 -0.807 1 94.38 340 GLN A N 1
ATOM 2602 C CA . GLN A 1 340 ? -25.578 -3.645 0.273 1 94.38 340 GLN A CA 1
ATOM 2603 C C . GLN A 1 340 ? -24.25 -2.93 0.428 1 94.38 340 GLN A C 1
ATOM 2605 O O . GLN A 1 340 ? -23.547 -3.111 1.431 1 94.38 340 GLN A O 1
ATOM 2610 N N . LEU A 1 341 ? -23.891 -2.182 -0.6 1 95.75 341 LEU A N 1
ATOM 2611 C CA . LEU A 1 341 ? -22.562 -1.572 -0.611 1 95.75 341 LEU A CA 1
ATOM 2612 C C . LEU A 1 341 ? -22.641 -0.106 -0.199 1 95.75 341 LEU A C 1
ATOM 2614 O O . LEU A 1 341 ? -21.625 0.59 -0.185 1 95.75 341 LEU A O 1
ATOM 2618 N N . GLN A 1 342 ? -23.812 0.327 0.201 1 92.62 342 GLN A N 1
ATOM 2619 C CA . GLN A 1 342 ? -23.969 1.727 0.582 1 92.62 342 GLN A CA 1
ATOM 2620 C C . GLN A 1 342 ? -23.438 1.979 1.988 1 92.62 342 GLN A C 1
ATOM 2622 O O . GLN A 1 342 ? -23.594 1.135 2.875 1 92.62 342 GLN A O 1
ATOM 2627 N N . GLY A 1 343 ? -22.844 3.121 2.158 1 91 343 GLY A N 1
ATOM 2628 C CA . GLY A 1 343 ? -22.328 3.504 3.461 1 91 343 GLY A CA 1
ATOM 2629 C C . GLY A 1 343 ? -20.953 2.945 3.74 1 91 343 GLY A C 1
ATOM 2630 O O . GLY A 1 343 ? -20.328 2.328 2.865 1 91 343 GLY A O 1
ATOM 2631 N N . LEU A 1 344 ? -20.453 3.223 4.941 1 93.19 344 LEU A N 1
ATOM 2632 C CA . LEU A 1 344 ? -19.141 2.707 5.355 1 93.19 344 LEU A CA 1
ATOM 2633 C C . LEU A 1 344 ? -19.25 1.241 5.766 1 93.19 344 LEU A C 1
ATOM 2635 O O . LEU A 1 344 ? -20.234 0.829 6.371 1 93.19 344 LEU A O 1
ATOM 2639 N N . PRO A 1 345 ? -18.281 0.442 5.422 1 93.56 345 PRO A N 1
ATOM 2640 C CA . PRO A 1 345 ? -18.234 -0.898 6.012 1 93.56 345 PRO A CA 1
ATOM 2641 C C . PRO A 1 345 ? -18.062 -0.869 7.527 1 93.56 345 PRO A C 1
ATOM 2643 O O . PRO A 1 345 ? -17.766 0.185 8.102 1 93.56 345 PRO A O 1
ATOM 2646 N N . PRO A 1 346 ? -18.328 -2.039 8.203 1 92.75 346 PRO A N 1
ATOM 2647 C CA . PRO A 1 346 ? -18 -2.059 9.633 1 92.75 346 PRO A CA 1
ATOM 2648 C C . PRO A 1 346 ? -16.547 -1.708 9.914 1 92.75 346 PRO A C 1
ATOM 2650 O O . PRO A 1 346 ? -15.711 -1.743 9.008 1 92.75 346 PRO A O 1
ATOM 2653 N N . PRO A 1 347 ? -16.219 -1.301 11.164 1 93.5 347 PRO A N 1
ATOM 2654 C CA . PRO A 1 347 ? -14.82 -1.02 11.461 1 93.5 347 PRO A CA 1
ATOM 2655 C C . PRO A 1 347 ? -13.898 -2.184 11.109 1 93.5 347 PRO A C 1
ATOM 2657 O O . PRO A 1 347 ? -14.266 -3.346 11.297 1 93.5 347 PRO A O 1
ATOM 2660 N N . MET A 1 348 ? -12.797 -1.897 10.539 1 94.81 348 MET A N 1
ATOM 2661 C CA . MET A 1 348 ? -11.82 -2.918 10.172 1 94.81 348 MET A CA 1
ATOM 2662 C C . MET A 1 348 ? -11.359 -3.699 11.398 1 94.81 348 MET A C 1
ATOM 2664 O O . MET A 1 348 ? -11.203 -4.918 11.336 1 94.81 348 MET A O 1
ATOM 2668 N N . ILE A 1 349 ? -11.023 -2.924 12.453 1 90 349 ILE A N 1
ATOM 2669 C CA . ILE A 1 349 ? -10.578 -3.521 13.703 1 90 349 ILE A CA 1
ATOM 2670 C C . ILE A 1 349 ? -11.781 -4.043 14.492 1 90 349 ILE A C 1
ATOM 2672 O O . ILE A 1 349 ? -12.672 -3.271 14.859 1 90 349 ILE A O 1
ATOM 2676 N N . PRO A 1 350 ? -11.695 -5.32 14.703 1 83.25 350 PRO A N 1
ATOM 2677 C CA . PRO A 1 350 ? -12.844 -5.895 15.414 1 83.25 350 PRO A CA 1
ATOM 2678 C C . PRO A 1 350 ? -13.094 -5.238 16.766 1 83.25 350 PRO A C 1
ATOM 2680 O O . PRO A 1 350 ? -12.141 -4.879 17.469 1 83.25 350 PRO A O 1
ATOM 2683 N N . ASN A 1 351 ? -14.344 -5.016 17.109 1 75.44 351 ASN A N 1
ATOM 2684 C CA . ASN A 1 351 ? -14.82 -4.492 18.391 1 75.44 351 ASN A CA 1
ATOM 2685 C C . ASN A 1 351 ? -14.445 -3.021 18.562 1 75.44 351 ASN A C 1
ATOM 2687 O O . ASN A 1 351 ? -14.242 -2.557 19.688 1 75.44 351 ASN A O 1
ATOM 2691 N N . SER A 1 352 ? -14.086 -2.439 17.516 1 76.5 352 SER A N 1
ATOM 2692 C CA . SER A 1 352 ? -13.93 -0.99 17.562 1 76.5 352 SER A CA 1
ATOM 2693 C C . SER A 1 352 ? -15.281 -0.284 17.469 1 76.5 352 SER A C 1
ATOM 2695 O O . SER A 1 352 ? -15.992 -0.436 16.469 1 76.5 352 SER A O 1
ATOM 2697 N N . PRO A 1 353 ? -15.695 0.397 18.5 1 66.62 353 PRO A N 1
ATOM 2698 C CA . PRO A 1 353 ? -17.031 0.989 18.484 1 66.62 353 PRO A CA 1
ATOM 2699 C C . PRO A 1 353 ? -17.109 2.264 17.641 1 66.62 353 PRO A C 1
ATOM 2701 O O . PRO A 1 353 ? -16.109 2.959 17.484 1 66.62 353 PRO A O 1
ATOM 2704 N N . ASN A 1 354 ? -18.281 2.439 17.125 1 71.94 354 ASN A N 1
ATOM 2705 C CA . ASN A 1 354 ? -18.562 3.758 16.562 1 71.94 354 ASN A CA 1
ATOM 2706 C C . ASN A 1 354 ? -18.688 4.82 17.641 1 71.94 354 ASN A C 1
ATOM 2708 O O . ASN A 1 354 ? -19.25 4.562 18.703 1 71.94 354 ASN A O 1
ATOM 2712 N N . VAL A 1 355 ? -18.062 5.93 17.422 1 70.94 355 VAL A N 1
ATOM 2713 C CA . VAL A 1 355 ? -18.109 7.008 18.391 1 70.94 355 VAL A CA 1
ATOM 2714 C C . VAL A 1 355 ? -19.234 7.98 18.047 1 70.94 355 VAL A C 1
ATOM 2716 O O . VAL A 1 355 ? -19.219 8.586 16.969 1 70.94 355 VAL A O 1
ATOM 2719 N N . SER A 1 356 ? -20.203 8.016 18.875 1 66.56 356 SER A N 1
ATOM 2720 C CA . SER A 1 356 ? -21.344 8.891 18.625 1 66.56 356 SER A CA 1
ATOM 2721 C C . SER A 1 356 ? -21.156 10.25 19.281 1 66.56 356 SER A C 1
ATOM 2723 O O . SER A 1 356 ? -21.688 11.258 18.812 1 66.56 356 SER A O 1
ATOM 2725 N N . SER A 1 357 ? -20.531 10.266 20.406 1 67.19 357 SER A N 1
ATOM 2726 C CA . SER A 1 357 ? -20.297 11.523 21.094 1 67.19 357 SER A CA 1
ATOM 2727 C C . SER A 1 357 ? -18.922 11.539 21.766 1 67.19 357 SER A C 1
ATOM 2729 O O . SER A 1 357 ? -18.375 10.484 22.094 1 67.19 357 SER A O 1
ATOM 2731 N N . SER A 1 358 ? -18.375 12.758 21.688 1 73.75 358 SER A N 1
ATOM 2732 C CA . SER A 1 358 ? -17.078 12.898 22.344 1 73.75 358 SER A CA 1
ATOM 2733 C C . SER A 1 358 ? -16.984 14.211 23.109 1 73.75 358 SER A C 1
ATOM 2735 O O . SER A 1 358 ? -17.703 15.164 22.812 1 73.75 358 SER A O 1
ATOM 2737 N N . ALA A 1 359 ? -16.359 14.164 24.266 1 73.44 359 ALA A N 1
ATOM 2738 C CA . ALA A 1 359 ? -15.984 15.375 25 1 73.44 359 ALA A CA 1
ATOM 2739 C C . ALA A 1 359 ? -14.477 15.617 24.922 1 73.44 359 ALA A C 1
ATOM 2741 O O . ALA A 1 359 ? -13.688 14.773 25.344 1 73.44 359 ALA A O 1
ATOM 2742 N N . CYS A 1 360 ? -14.172 16.75 24.422 1 78.5 360 CYS A N 1
ATOM 2743 C CA . CYS A 1 360 ? -12.766 17.109 24.297 1 78.5 360 CYS A CA 1
ATOM 2744 C C . CYS A 1 360 ? -12.188 17.531 25.641 1 78.5 360 CYS A C 1
ATOM 2746 O O . CYS A 1 360 ? -12.656 18.484 26.266 1 78.5 360 CYS A O 1
ATOM 2748 N N . PHE A 1 361 ? -11.234 16.891 26.062 1 72.88 361 PHE A N 1
ATOM 2749 C CA . PHE A 1 361 ? -10.648 17.109 27.375 1 72.88 361 PHE A CA 1
ATOM 2750 C C . PHE A 1 361 ? -10 18.484 27.469 1 72.88 361 PHE A C 1
ATOM 2752 O O . PHE A 1 361 ? -9.75 19 28.562 1 72.88 361 PHE A O 1
ATOM 2759 N N . MET A 1 362 ? -9.695 19.062 26.297 1 72.56 362 MET A N 1
ATOM 2760 C CA . MET A 1 362 ? -9.016 20.359 26.281 1 72.56 362 MET A CA 1
ATOM 2761 C C . MET A 1 362 ? -10 21.5 26.484 1 72.56 362 MET A C 1
ATOM 2763 O O . MET A 1 362 ? -9.602 22.625 26.797 1 72.56 362 MET A O 1
ATOM 2767 N N . LEU A 1 363 ? -11.234 21.141 26.344 1 71.19 363 LEU A N 1
ATOM 2768 C CA . LEU A 1 363 ? -12.18 22.25 26.234 1 71.19 363 LEU A CA 1
ATOM 2769 C C . LEU A 1 363 ? -13.047 22.359 27.484 1 71.19 363 LEU A C 1
ATOM 2771 O O . LEU A 1 363 ? -13.047 21.438 28.328 1 71.19 363 LEU A O 1
ATOM 2775 N N . GLU A 1 364 ? -13.711 23.469 27.453 1 71.88 364 GLU A N 1
ATOM 2776 C CA . GLU A 1 364 ? -14.539 23.828 28.594 1 71.88 364 GLU A CA 1
ATOM 2777 C C . GLU A 1 364 ? -15.672 22.812 28.781 1 71.88 364 GLU A C 1
ATOM 2779 O O . GLU A 1 364 ? -16.141 22.609 29.906 1 71.88 364 GLU A O 1
ATOM 2784 N N . GLU A 1 365 ? -15.898 22.141 27.766 1 74.56 365 GLU A N 1
ATOM 2785 C CA . GLU A 1 365 ? -17.016 21.203 27.844 1 74.56 365 GLU A CA 1
ATOM 2786 C C . GLU A 1 365 ? -16.656 20.016 28.734 1 74.56 365 GLU A C 1
ATOM 2788 O O . GLU A 1 365 ? -17.547 19.281 29.172 1 74.56 365 GLU A O 1
ATOM 2793 N N . PHE A 1 366 ? -15.438 19.891 28.953 1 82 366 PHE A N 1
ATOM 2794 C CA . PHE A 1 366 ? -15 18.781 29.797 1 82 366 PHE A CA 1
ATOM 2795 C C . PHE A 1 366 ? -15.148 19.141 31.266 1 82 366 PHE A C 1
ATOM 2797 O O . PHE A 1 366 ? -15.266 18.25 32.125 1 82 366 PHE A O 1
ATOM 2804 N N . LYS A 1 367 ? -15.273 20.375 31.562 1 81.69 367 LYS A N 1
ATOM 2805 C CA . LYS A 1 367 ? -15.266 20.859 32.938 1 81.69 367 LYS A CA 1
ATOM 2806 C C . LYS A 1 367 ? -16.469 20.328 33.719 1 81.69 367 LYS A C 1
ATOM 2808 O O . LYS A 1 367 ? -16.328 19.859 34.844 1 81.69 367 LYS A O 1
ATOM 2813 N N . PRO A 1 368 ? -17.625 20.328 33.031 1 83.56 368 PRO A N 1
ATOM 2814 C CA . PRO A 1 368 ? -18.766 19.859 33.812 1 83.56 368 PRO A CA 1
ATOM 2815 C C . PRO A 1 368 ? -18.672 18.375 34.156 1 83.56 368 PRO A C 1
ATOM 2817 O O . PRO A 1 368 ? -19.375 17.891 35.031 1 83.56 368 PRO A O 1
ATOM 2820 N N . LEU A 1 369 ? -17.875 17.688 33.469 1 83.88 369 LEU A N 1
ATOM 2821 C CA . LEU A 1 369 ? -17.734 16.25 33.719 1 83.88 369 LEU A CA 1
ATOM 2822 C C . LEU A 1 369 ? -16.891 16 34.969 1 83.88 369 LEU A C 1
ATOM 2824 O O . LEU A 1 369 ? -16.938 14.922 35.531 1 83.88 369 LEU A O 1
ATOM 2828 N N . VAL A 1 370 ? -16.125 16.984 35.312 1 85.69 370 VAL A N 1
ATOM 2829 C CA . VAL A 1 370 ? -15.297 16.891 36.5 1 85.69 370 VAL A CA 1
ATOM 2830 C C . VAL A 1 370 ? -16.125 17.25 37.719 1 85.69 370 VAL A C 1
ATOM 2832 O O . VAL A 1 370 ? -16.484 18.422 37.906 1 85.69 370 VAL A O 1
ATOM 2835 N N . LYS A 1 371 ? -16.344 16.297 38.562 1 88.62 371 LYS A N 1
ATOM 2836 C CA . LYS A 1 371 ? -17.203 16.516 39.719 1 88.62 371 LYS A CA 1
ATOM 2837 C C . LYS A 1 371 ? -16.375 16.875 40.969 1 88.62 371 LYS A C 1
ATOM 2839 O O . LYS A 1 371 ? -16.828 17.625 41.812 1 88.62 371 LYS A O 1
ATOM 2844 N N . GLN A 1 372 ? -15.336 16.172 41.062 1 90.69 372 GLN A N 1
ATOM 2845 C CA . GLN A 1 372 ? -14.43 16.422 42.156 1 90.69 372 GLN A CA 1
ATOM 2846 C C . GLN A 1 372 ? -12.977 16.375 41.719 1 90.69 372 GLN A C 1
ATOM 2848 O O . GLN A 1 372 ? -12.641 15.656 40.781 1 90.69 372 GLN A O 1
ATOM 2853 N N . ALA A 1 373 ? -12.219 17.234 42.344 1 89.88 373 ALA A N 1
ATOM 2854 C CA . ALA A 1 373 ? -10.789 17.188 42.031 1 89.88 373 ALA A CA 1
ATOM 2855 C C . ALA A 1 373 ? -9.961 17.609 43.25 1 89.88 373 ALA A C 1
ATOM 2857 O O . ALA A 1 373 ? -10.383 18.453 44.031 1 89.88 373 ALA A O 1
ATOM 2858 N N . GLN A 1 374 ? -9 16.953 43.406 1 90.88 374 GLN A N 1
ATOM 2859 C CA . GLN A 1 374 ? -7.996 17.328 44.375 1 90.88 374 GLN A CA 1
ATOM 2860 C C . GLN A 1 374 ? -6.629 17.516 43.719 1 90.88 374 GLN A C 1
ATOM 2862 O O . GLN A 1 374 ? -5.996 16.547 43.312 1 90.88 374 GLN A O 1
ATOM 2867 N N . GLY A 1 375 ? -6.184 18.703 43.625 1 88.06 375 GLY A N 1
ATOM 2868 C CA . GLY A 1 375 ? -4.895 18.984 43.031 1 88.06 375 GLY A CA 1
ATOM 2869 C C . GLY A 1 375 ? -4.965 19.141 41.5 1 88.06 375 GLY A C 1
ATOM 2870 O O . GLY A 1 375 ? -4.234 19.953 40.938 1 88.06 375 GLY A O 1
ATOM 2871 N N . PHE A 1 376 ? -5.809 18.406 40.875 1 85.62 376 PHE A N 1
ATOM 2872 C CA . PHE A 1 376 ? -5.988 18.562 39.438 1 85.62 376 PHE A CA 1
ATOM 2873 C C . PHE A 1 376 ? -6.613 19.922 39.125 1 85.62 376 PHE A C 1
ATOM 2875 O O . PHE A 1 376 ? -7.594 20.312 39.75 1 85.62 376 PHE A O 1
ATOM 2882 N N . GLU A 1 377 ? -6.004 20.641 38.188 1 85.44 377 GLU A N 1
ATOM 2883 C CA . GLU A 1 377 ? -6.52 21.938 37.75 1 85.44 377 GLU A CA 1
ATOM 2884 C C . GLU A 1 377 ? -6.523 22.031 36.219 1 85.44 377 GLU A C 1
ATOM 2886 O O . GLU A 1 377 ? -5.711 21.406 35.531 1 85.44 377 GLU A O 1
ATOM 2891 N N . TYR A 1 378 ? -7.527 22.734 35.781 1 84.81 378 TYR A N 1
ATOM 2892 C CA . TYR A 1 378 ? -7.57 23.047 34.344 1 84.81 378 TYR A CA 1
ATOM 2893 C C . TYR A 1 378 ? -6.598 24.172 34 1 84.81 378 TYR A C 1
ATOM 2895 O O . TYR A 1 378 ? -6.777 25.312 34.438 1 84.81 378 TYR A O 1
ATOM 2903 N N . ARG A 1 379 ? -5.539 23.844 33.312 1 84.81 379 ARG A N 1
ATOM 2904 C CA . ARG A 1 379 ? -4.496 24.828 33 1 84.81 379 ARG A CA 1
ATOM 2905 C C . ARG A 1 379 ? -3.82 24.484 31.672 1 84.81 379 ARG A C 1
ATOM 2907 O O . ARG A 1 379 ? -3.855 23.344 31.234 1 84.81 379 ARG A O 1
ATOM 2914 N N . PRO A 1 380 ? -3.246 25.547 31.078 1 82.56 380 PRO A N 1
ATOM 2915 C CA . PRO A 1 380 ? -2.482 25.281 29.859 1 82.56 380 PRO A CA 1
ATOM 2916 C C . PRO A 1 380 ? -1.1 24.688 30.141 1 82.56 380 PRO A C 1
ATOM 2918 O O . PRO A 1 380 ? -0.428 25.125 31.078 1 82.56 380 PRO A O 1
ATOM 2921 N N . GLU A 1 381 ? -0.742 23.688 29.344 1 77.38 381 GLU A N 1
ATOM 2922 C CA . GLU A 1 381 ? 0.609 23.141 29.422 1 77.38 381 GLU A CA 1
ATOM 2923 C C . GLU A 1 381 ? 1.64 24.125 28.891 1 77.38 381 GLU A C 1
ATOM 2925 O O . GLU A 1 381 ? 2.762 24.203 29.391 1 77.38 381 GLU A O 1
ATOM 2930 N N . ARG A 1 382 ? 1.192 24.828 27.797 1 80 382 ARG A N 1
ATOM 2931 C CA . ARG A 1 382 ? 2.076 25.797 27.172 1 80 382 ARG A CA 1
ATOM 2932 C C . ARG A 1 382 ? 1.42 27.172 27.094 1 80 382 ARG A C 1
ATOM 2934 O O . ARG A 1 382 ? 1.07 27.641 26.016 1 80 382 ARG A O 1
ATOM 2941 N N . PRO A 1 383 ? 1.412 27.875 28.141 1 82.94 383 PRO A N 1
ATOM 2942 C CA . PRO A 1 383 ? 0.639 29.125 28.234 1 82.94 383 PRO A CA 1
ATOM 2943 C C . PRO A 1 383 ? 1.2 30.219 27.328 1 82.94 383 PRO A C 1
ATOM 2945 O O . PRO A 1 383 ? 0.488 31.172 27 1 82.94 383 PRO A O 1
ATOM 2948 N N . ALA A 1 384 ? 2.447 30.047 26.875 1 80.75 384 ALA A N 1
ATOM 2949 C CA . ALA A 1 384 ? 3.086 31.109 26.094 1 80.75 384 ALA A CA 1
ATOM 2950 C C . ALA A 1 384 ? 2.682 31.031 24.625 1 80.75 384 ALA A C 1
ATOM 2952 O O . ALA A 1 384 ? 2.955 31.938 23.859 1 80.75 384 ALA A O 1
ATOM 2953 N N . ARG A 1 385 ? 2.061 29.953 24.328 1 80.31 385 ARG A N 1
ATOM 2954 C CA . ARG A 1 385 ? 1.645 29.828 22.938 1 80.31 385 ARG A CA 1
ATOM 2955 C C . ARG A 1 385 ? 0.447 30.719 22.625 1 80.31 385 ARG A C 1
ATOM 2957 O O . ARG A 1 385 ? -0.3 31.094 23.531 1 80.31 385 ARG A O 1
ATOM 2964 N N . THR A 1 386 ? 0.338 31.109 21.344 1 74.69 386 THR A N 1
ATOM 2965 C CA . THR A 1 386 ? -0.634 32.125 20.969 1 74.69 386 THR A CA 1
ATOM 2966 C C . THR A 1 386 ? -2.018 31.5 20.781 1 74.69 386 THR A C 1
ATOM 2968 O O . THR A 1 386 ? -3.031 32.125 21.078 1 74.69 386 THR A O 1
ATOM 2971 N N . SER A 1 387 ? -2.025 30.25 20.297 1 74.88 387 SER A N 1
ATOM 2972 C CA . SER A 1 387 ? -3.326 29.641 20.047 1 74.88 387 SER A CA 1
ATOM 2973 C C . SER A 1 387 ? -3.746 28.719 21.172 1 74.88 387 SER A C 1
ATOM 2975 O O . SER A 1 387 ? -2.898 28.109 21.844 1 74.88 387 SER A O 1
ATOM 2977 N N . VAL A 1 388 ? -5.078 28.703 21.422 1 73.88 388 VAL A N 1
ATOM 2978 C CA . VAL A 1 388 ? -5.641 27.844 22.469 1 73.88 388 VAL A CA 1
ATOM 2979 C C . VAL A 1 388 ? -5.207 26.391 22.234 1 73.88 388 VAL A C 1
ATOM 2981 O O . VAL A 1 388 ? -4.844 25.703 23.172 1 73.88 388 VAL A O 1
ATOM 2984 N N . LEU A 1 389 ? -5.215 25.984 21.047 1 72.62 389 LEU A N 1
ATOM 2985 C CA . LEU A 1 389 ? -4.828 24.609 20.719 1 72.62 389 LEU A CA 1
ATOM 2986 C C . LEU A 1 389 ? -3.359 24.375 21.047 1 72.62 389 LEU A C 1
ATOM 2988 O O . LEU A 1 389 ? -3.012 23.344 21.625 1 72.62 389 LEU A O 1
ATOM 2992 N N . ALA A 1 390 ? -2.609 25.328 20.734 1 72.75 390 ALA A N 1
ATOM 2993 C CA . ALA A 1 390 ? -1.174 25.172 20.953 1 72.75 390 ALA A CA 1
ATOM 2994 C C . ALA A 1 390 ? -0.832 25.219 22.438 1 72.75 390 ALA A C 1
ATOM 2996 O O . ALA A 1 390 ? 0.222 24.734 22.859 1 72.75 390 ALA A O 1
ATOM 2997 N N . GLN A 1 391 ? -1.685 25.875 23.172 1 80.19 391 GLN A N 1
ATOM 2998 C CA . GLN A 1 391 ? -1.461 25.969 24.625 1 80.19 391 GLN A CA 1
ATOM 2999 C C . GLN A 1 391 ? -1.694 24.625 25.297 1 80.19 391 GLN A C 1
ATOM 3001 O O . GLN A 1 391 ? -1.208 24.391 26.406 1 80.19 391 GLN A O 1
ATOM 3006 N N . LYS A 1 392 ? -2.445 23.781 24.641 1 78.94 392 LYS A N 1
ATOM 3007 C CA . LYS A 1 392 ? -2.721 22.438 25.125 1 78.94 392 LYS A CA 1
ATOM 3008 C C . LYS A 1 392 ? -3.354 22.484 26.516 1 78.94 392 LYS A C 1
ATOM 3010 O O . LYS A 1 392 ? -2.809 21.922 27.469 1 78.94 392 LYS A O 1
ATOM 3015 N N . TRP A 1 393 ? -4.551 23.047 26.547 1 78.62 393 TRP A N 1
ATOM 3016 C CA . TRP A 1 393 ? -5.285 23.125 27.797 1 78.62 393 TRP A CA 1
ATOM 3017 C C . TRP A 1 393 ? -5.758 21.734 28.234 1 78.62 393 TRP A C 1
ATOM 3019 O O . TRP A 1 393 ? -5.984 20.859 27.391 1 78.62 393 TRP A O 1
ATOM 3029 N N . GLY A 1 394 ? -5.809 21.516 29.562 1 78 394 GLY A N 1
ATOM 3030 C CA . GLY A 1 394 ? -6.348 20.297 30.125 1 78 394 GLY A CA 1
ATOM 3031 C C . GLY A 1 394 ? -6.258 20.234 31.641 1 78 394 GLY A C 1
ATOM 3032 O O . GLY A 1 394 ? -5.801 21.188 32.281 1 78 394 GLY A O 1
ATOM 3033 N N . TRP A 1 395 ? -6.875 19.203 32.125 1 78.69 395 TRP A N 1
ATOM 3034 C CA . TRP A 1 395 ? -6.785 18.969 33.562 1 78.69 395 TRP A CA 1
ATOM 3035 C C . TRP A 1 395 ? -5.48 18.25 33.906 1 78.69 395 TRP A C 1
ATOM 3037 O O . TRP A 1 395 ? -5.164 17.203 33.344 1 78.69 395 TRP A O 1
ATOM 3047 N N . SER A 1 396 ? -4.723 18.875 34.719 1 77.5 396 SER A N 1
ATOM 3048 C CA . SER A 1 396 ? -3.438 18.281 35.094 1 77.5 396 SER A CA 1
ATOM 3049 C C . SER A 1 396 ? -3.217 18.312 36.594 1 77.5 396 SER A C 1
ATOM 3051 O O . SER A 1 396 ? -3.67 19.234 37.281 1 77.5 396 SER A O 1
ATOM 3053 N N . GLY A 1 397 ? -2.623 17.141 37 1 78.19 397 GLY A N 1
ATOM 3054 C CA . GLY A 1 397 ? -2.076 17.062 38.344 1 78.19 397 GLY A CA 1
ATOM 3055 C C . GLY A 1 397 ? -0.561 17.109 38.375 1 78.19 397 GLY A C 1
ATOM 3056 O O . GLY A 1 397 ? 0.101 16.547 37.5 1 78.19 397 GLY A O 1
ATOM 3057 N N . LEU A 1 398 ? 0.037 17.781 39.344 1 78.31 398 LEU A N 1
ATOM 3058 C CA . LEU A 1 398 ? 1.479 18 39.344 1 78.31 398 LEU A CA 1
ATOM 3059 C C . LEU A 1 398 ? 2.15 17.203 40.469 1 78.31 398 LEU A C 1
ATOM 3061 O O . LEU A 1 398 ? 3.379 17.094 40.5 1 78.31 398 LEU A O 1
ATOM 3065 N N . GLN A 1 399 ? 1.333 16.672 41.281 1 80.38 399 GLN A N 1
ATOM 3066 C CA . GLN A 1 399 ? 1.894 15.938 42.406 1 80.38 399 GLN A CA 1
ATOM 3067 C C . GLN A 1 399 ? 1.215 14.578 42.562 1 80.38 399 GLN A C 1
ATOM 3069 O O . GLN A 1 399 ? 0.025 14.438 42.281 1 80.38 399 GLN A O 1
ATOM 3074 N N . PRO A 1 400 ? 2.086 13.547 42.906 1 81 400 PRO A N 1
ATOM 3075 C CA . PRO A 1 400 ? 1.458 12.258 43.188 1 81 400 PRO A CA 1
ATOM 3076 C C . PRO A 1 400 ? 0.336 12.367 44.219 1 81 400 PRO A C 1
ATOM 3078 O O . PRO A 1 400 ? 0.448 13.125 45.188 1 81 400 PRO A O 1
ATOM 3081 N N . GLY A 1 401 ? -0.665 11.617 44 1 80.44 401 GLY A N 1
ATOM 3082 C CA . GLY A 1 401 ? -1.783 11.609 44.938 1 80.44 401 GLY A CA 1
ATOM 3083 C C . GLY A 1 401 ? -2.928 12.5 44.5 1 80.44 401 GLY A C 1
ATOM 3084 O O . GLY A 1 401 ? -4.051 12.367 44.969 1 80.44 401 GLY A O 1
ATOM 3085 N N . GLU A 1 402 ? -2.574 13.438 43.562 1 84.31 402 GLU A N 1
ATOM 3086 C CA . GLU A 1 402 ? -3.633 14.281 43.031 1 84.31 402 GLU A CA 1
ATOM 3087 C C . GLU A 1 402 ? -4.605 13.469 42.188 1 84.31 402 GLU A C 1
ATOM 3089 O O . GLU A 1 402 ? -4.219 12.469 41.562 1 84.31 402 GLU A O 1
ATOM 3094 N N . TRP A 1 403 ? -5.996 13.781 42.344 1 82.94 403 TRP A N 1
ATOM 3095 C CA . TRP A 1 403 ? -6.996 13 41.625 1 82.94 403 TRP A CA 1
ATOM 3096 C C . TRP A 1 403 ? -8.148 13.883 41.156 1 82.94 403 TRP A C 1
ATOM 3098 O O . TRP A 1 403 ? -8.297 15.016 41.625 1 82.94 403 TRP A O 1
ATOM 3108 N N . LEU A 1 404 ? -8.805 13.391 40.094 1 84.5 404 LEU A N 1
ATOM 3109 C CA . LEU A 1 404 ? -10.078 13.977 39.688 1 84.5 404 LEU A CA 1
ATOM 3110 C C . LEU A 1 404 ? -11.133 12.898 39.469 1 84.5 404 LEU A C 1
ATOM 3112 O O . LEU A 1 404 ? -10.797 11.75 39.156 1 84.5 404 LEU A O 1
ATOM 3116 N N . GLN A 1 405 ? -12.375 13.219 39.781 1 84.88 405 GLN A N 1
ATOM 3117 C CA . GLN A 1 405 ? -13.523 12.336 39.562 1 84.88 405 GLN A CA 1
ATOM 3118 C C . GLN A 1 405 ? -14.406 12.844 38.438 1 84.88 405 GLN A C 1
ATOM 3120 O O . GLN A 1 405 ? -14.828 14 38.438 1 84.88 405 GLN A O 1
ATOM 3125 N N . LEU A 1 406 ? -14.555 11.938 37.406 1 81.31 406 LEU A N 1
ATOM 3126 C CA . LEU A 1 406 ? -15.391 12.25 36.25 1 81.31 406 LEU A CA 1
ATOM 3127 C C . LEU A 1 406 ? -16.734 11.547 36.375 1 81.31 406 LEU A C 1
ATOM 3129 O O . LEU A 1 406 ? -16.812 10.406 36.812 1 81.31 406 LEU A O 1
ATOM 3133 N N . GLU A 1 407 ? -17.828 12.305 36.062 1 79.88 407 GLU A N 1
ATOM 3134 C CA . GLU A 1 407 ? -19.156 11.711 35.938 1 79.88 407 GLU A CA 1
ATOM 3135 C C . GLU A 1 407 ? -19.734 11.945 34.531 1 79.88 407 GLU A C 1
ATOM 3137 O O . GLU A 1 407 ? -19.766 13.078 34.062 1 79.88 407 GLU A O 1
ATOM 3142 N N . PHE A 1 408 ? -19.922 10.906 33.781 1 72.75 408 PHE A N 1
ATOM 3143 C CA . PHE A 1 408 ? -20.547 11.031 32.469 1 72.75 408 PHE A CA 1
ATOM 3144 C C . PHE A 1 408 ? -21.625 9.969 32.281 1 72.75 408 PHE A C 1
ATOM 3146 O O . PHE A 1 408 ? -21.625 8.945 32.969 1 72.75 408 PHE A O 1
ATOM 3153 N N . SER A 1 409 ? -22.734 10.438 31.562 1 64.12 409 SER A N 1
ATOM 3154 C CA . SER A 1 409 ? -23.844 9.539 31.281 1 64.12 409 SER A CA 1
ATOM 3155 C C . SER A 1 409 ? -23.578 8.672 30.062 1 64.12 409 SER A C 1
ATOM 3157 O O . SER A 1 409 ? -23.094 9.172 29.031 1 64.12 409 SER A O 1
ATOM 3159 N N . THR A 1 410 ? -23.531 7.434 30.219 1 62.28 410 THR A N 1
ATOM 3160 C CA . THR A 1 410 ? -23.406 6.527 29.078 1 62.28 410 THR A CA 1
ATOM 3161 C C . THR A 1 410 ? -24.719 6.406 28.328 1 62.28 410 THR A C 1
ATOM 3163 O O . THR A 1 410 ? -24.828 5.609 27.391 1 62.28 410 THR A O 1
ATOM 3166 N N . MET A 1 411 ? -25.781 7.199 28.797 1 53.59 411 MET A N 1
ATOM 3167 C CA . MET A 1 411 ? -27.094 7.129 28.141 1 53.59 411 MET A CA 1
ATOM 3168 C C . MET A 1 411 ? -27.172 8.102 26.969 1 53.59 411 MET A C 1
ATOM 3170 O O . MET A 1 411 ? -26.891 9.289 27.125 1 53.59 411 MET A O 1
ATOM 3174 N N . LEU A 1 412 ? -26.75 7.73 25.781 1 49.66 412 LEU A N 1
ATOM 3175 C CA . LEU A 1 412 ? -26.844 8.648 24.656 1 49.66 412 LEU A CA 1
ATOM 3176 C C . LEU A 1 412 ? -28.219 9.305 24.594 1 49.66 412 LEU A C 1
ATOM 3178 O O . LEU A 1 412 ? -28.328 10.5 24.312 1 49.66 412 LEU A O 1
ATOM 3182 N N . ASP A 1 413 ? -29.359 8.523 24.234 1 44.62 413 ASP A N 1
ATOM 3183 C CA . ASP A 1 413 ? -30.781 8.836 24.328 1 44.62 413 ASP A CA 1
ATOM 3184 C C . ASP A 1 413 ? -31.469 7.984 25.391 1 44.62 413 ASP A C 1
ATOM 3186 O O . ASP A 1 413 ? -30.891 7.004 25.875 1 44.62 413 ASP A O 1
ATOM 3190 N N . THR A 1 414 ? -32.594 8.609 26.062 1 45.28 414 THR A N 1
ATOM 3191 C CA . THR A 1 414 ? -33.375 7.98 27.125 1 45.28 414 THR A CA 1
ATOM 3192 C C . THR A 1 414 ? -33.562 6.488 26.859 1 45.28 414 THR A C 1
ATOM 3194 O O . THR A 1 414 ? -33.844 5.719 27.781 1 45.28 414 THR A O 1
ATOM 3197 N N . ALA A 1 415 ? -33.719 6.148 25.562 1 46.69 415 ALA A N 1
ATOM 3198 C CA . ALA A 1 415 ? -34.312 4.836 25.281 1 46.69 415 ALA A CA 1
ATOM 3199 C C . ALA A 1 415 ? -33.219 3.791 25.062 1 46.69 415 ALA A C 1
ATOM 3201 O O . ALA A 1 415 ? -33.5 2.59 25.062 1 46.69 415 ALA A O 1
ATOM 3202 N N . SER A 1 416 ? -31.906 4.137 24.625 1 46.41 416 SER A N 1
ATOM 3203 C CA . SER A 1 416 ? -30.953 3.072 24.359 1 46.41 416 SER A CA 1
ATOM 3204 C C . SER A 1 416 ? -29.625 3.332 25.078 1 46.41 416 SER A C 1
ATOM 3206 O O . SER A 1 416 ? -28.828 4.164 24.641 1 46.41 416 SER A O 1
ATOM 3208 N N . PRO A 1 417 ? -29.469 2.861 26.25 1 48.41 417 PRO A N 1
ATOM 3209 C CA . PRO A 1 417 ? -28.188 2.973 26.953 1 48.41 417 PRO A CA 1
ATOM 3210 C C . PRO A 1 417 ? -27.016 2.51 26.094 1 48.41 417 PRO A C 1
ATOM 3212 O O . PRO A 1 417 ? -27.125 1.53 25.359 1 48.41 417 PRO A O 1
ATOM 3215 N N . GLN A 1 418 ? -26.188 3.475 25.75 1 52.28 418 GLN A N 1
ATOM 3216 C CA . GLN A 1 418 ? -24.969 2.973 25.125 1 52.28 418 GLN A CA 1
ATOM 3217 C C . GLN A 1 418 ? -24.109 2.211 26.125 1 52.28 418 GLN A C 1
ATOM 3219 O O . GLN A 1 418 ? -23.906 2.676 27.25 1 52.28 418 GLN A O 1
ATOM 3224 N N . ARG A 1 419 ? -23.953 1.061 25.938 1 54.56 419 ARG A N 1
ATOM 3225 C CA . ARG A 1 419 ? -23.344 0.129 26.875 1 54.56 419 ARG A CA 1
ATOM 3226 C C . ARG A 1 419 ? -21.859 0.435 27.062 1 54.56 419 ARG A C 1
ATOM 3228 O O . ARG A 1 419 ? -21.266 0.069 28.078 1 54.56 419 ARG A O 1
ATOM 3235 N N . ASN A 1 420 ? -21.281 1.14 25.969 1 55.28 420 ASN A N 1
ATOM 3236 C CA . ASN A 1 420 ? -19.844 1.211 26.172 1 55.28 420 ASN A CA 1
ATOM 3237 C C . ASN A 1 420 ? -19.328 2.65 26.109 1 55.28 420 ASN A C 1
ATOM 3239 O O . ASN A 1 420 ? -19.859 3.463 25.344 1 55.28 420 ASN A O 1
ATOM 3243 N N . ALA A 1 421 ? -18.75 3.1 27.234 1 58.88 421 ALA A N 1
ATOM 3244 C CA . ALA A 1 421 ? -18 4.363 27.234 1 58.88 421 ALA A CA 1
ATOM 3245 C C . ALA A 1 421 ? -16.5 4.117 27.203 1 58.88 421 ALA A C 1
ATOM 3247 O O . ALA A 1 421 ? -16 3.164 27.812 1 58.88 421 ALA A O 1
ATOM 3248 N N . THR A 1 422 ? -15.969 4.785 26.188 1 58.53 422 THR A N 1
ATOM 3249 C CA . THR A 1 422 ? -14.516 4.723 26.172 1 58.53 422 THR A CA 1
ATOM 3250 C C . THR A 1 422 ? -13.906 5.984 26.781 1 58.53 422 THR A C 1
ATOM 3252 O O . THR A 1 422 ? -14.336 7.098 26.469 1 58.53 422 THR A O 1
ATOM 3255 N N . VAL A 1 423 ? -13.094 5.707 27.844 1 58.94 423 VAL A N 1
ATOM 3256 C CA . VAL A 1 423 ? -12.297 6.785 28.422 1 58.94 423 VAL A CA 1
ATOM 3257 C C . VAL A 1 423 ? -10.844 6.66 27.969 1 58.94 423 VAL A C 1
ATOM 3259 O O . VAL A 1 423 ? -10.234 5.594 28.094 1 58.94 423 VAL A O 1
ATOM 3262 N N . CYS A 1 424 ? -10.523 7.664 27.234 1 55.38 424 CYS A N 1
ATOM 3263 C CA . CYS A 1 424 ? -9.133 7.676 26.797 1 55.38 424 CYS A CA 1
ATOM 3264 C C . CYS A 1 424 ? -8.266 8.508 27.734 1 55.38 424 CYS A C 1
ATOM 3266 O O . CYS A 1 424 ? -8.609 9.641 28.062 1 55.38 424 CYS A O 1
ATOM 3268 N N . GLU A 1 425 ? -7.312 7.75 28.297 1 54.06 425 GLU A N 1
ATOM 3269 C CA . GLU A 1 425 ? -6.297 8.445 29.078 1 54.06 425 GLU A CA 1
ATOM 3270 C C . GLU A 1 425 ? -5.062 8.75 28.234 1 54.06 425 GLU A C 1
ATOM 3272 O O . GLU A 1 425 ? -4.523 7.867 27.578 1 54.06 425 GLU A O 1
ATOM 3277 N N . CYS A 1 426 ? -4.961 9.922 27.953 1 48.44 426 CYS A N 1
ATOM 3278 C CA . CYS A 1 426 ? -3.756 10.305 27.219 1 48.44 426 CYS A CA 1
ATOM 3279 C C . CYS A 1 426 ? -2.67 10.781 28.188 1 48.44 426 CYS A C 1
ATOM 3281 O O . CYS A 1 426 ? -2.926 11.609 29.047 1 48.44 426 CYS A O 1
ATOM 3283 N N . ARG A 1 427 ? -1.62 9.836 28.203 1 47.06 427 ARG A N 1
ATOM 3284 C CA . ARG A 1 427 ? -0.468 10.227 29.016 1 47.06 427 ARG A CA 1
ATOM 3285 C C . ARG A 1 427 ? 0.571 10.961 28.172 1 47.06 427 ARG A C 1
ATOM 3287 O O . ARG A 1 427 ? 0.903 10.523 27.078 1 47.06 427 ARG A O 1
ATOM 3294 N N . ILE A 1 428 ? 0.648 12.086 28.266 1 44.34 428 ILE A N 1
ATOM 3295 C CA . ILE A 1 428 ? 1.726 12.781 27.562 1 44.34 428 ILE A CA 1
ATOM 3296 C C . ILE A 1 428 ? 3.072 12.375 28.172 1 44.34 428 ILE A C 1
ATOM 3298 O O . ILE A 1 428 ? 3.232 12.344 29.391 1 44.34 428 ILE A O 1
ATOM 3302 N N . ALA A 1 429 ? 3.686 11.43 27.438 1 41.75 429 ALA A N 1
ATOM 3303 C CA . ALA A 1 429 ? 4.957 10.805 27.812 1 41.75 429 ALA A CA 1
ATOM 3304 C C . ALA A 1 429 ? 5.887 11.812 28.484 1 41.75 429 ALA A C 1
ATOM 3306 O O . ALA A 1 429 ? 6.898 11.43 29.078 1 41.75 429 ALA A O 1
ATOM 3307 N N . LYS A 1 430 ? 5.887 12.945 28.094 1 38.94 430 LYS A N 1
ATOM 3308 C CA . LYS A 1 430 ? 7.031 13.594 28.719 1 38.94 430 LYS A CA 1
ATOM 3309 C C . LYS A 1 430 ? 7.086 13.281 30.219 1 38.94 430 LYS A C 1
ATOM 3311 O O . LYS A 1 430 ? 8.094 13.539 30.875 1 38.94 430 LYS A O 1
ATOM 3316 N N . ARG A 1 431 ? 5.891 12.945 30.906 1 35.53 431 ARG A N 1
ATOM 3317 C CA . ARG A 1 431 ? 5.992 12.719 32.344 1 35.53 431 ARG A CA 1
ATOM 3318 C C . ARG A 1 431 ? 5.684 11.266 32.719 1 35.53 431 ARG A C 1
ATOM 3320 O O . ARG A 1 431 ? 4.516 10.875 32.75 1 35.53 431 ARG A O 1
ATOM 3327 N N . VAL A 1 432 ? 6.418 10.211 32.25 1 35.03 432 VAL A N 1
ATOM 3328 C CA . VAL A 1 432 ? 6.402 8.766 32.406 1 35.03 432 VAL A CA 1
ATOM 3329 C C . VAL A 1 432 ? 5.969 8.391 33.812 1 35.03 432 VAL A C 1
ATOM 3331 O O . VAL A 1 432 ? 5.633 7.238 34.094 1 35.03 432 VAL A O 1
ATOM 3334 N N . GLY A 1 433 ? 6.23 9.109 34.812 1 31.89 433 GLY A N 1
ATOM 3335 C CA . GLY A 1 433 ? 6.215 8.562 36.156 1 31.89 433 GLY A CA 1
ATOM 3336 C C . GLY A 1 433 ? 4.824 8.164 36.625 1 31.89 433 GLY A C 1
ATOM 3337 O O . GLY A 1 433 ? 4.617 7.879 37.812 1 31.89 433 GLY A O 1
ATOM 3338 N N . TRP A 1 434 ? 3.76 8.445 35.906 1 29.59 434 TRP A N 1
ATOM 3339 C CA . TRP A 1 434 ? 2.559 8.352 36.719 1 29.59 434 TRP A CA 1
ATOM 334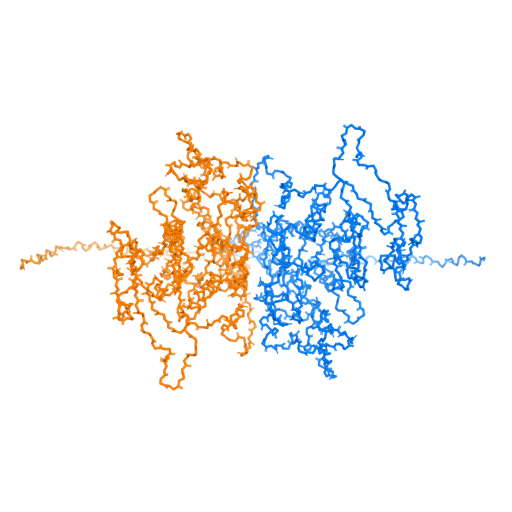0 C C . TRP A 1 434 ? 1.872 7.004 36.531 1 29.59 434 TRP A C 1
ATOM 3342 O O . TRP A 1 434 ? 1.698 6.539 35.406 1 29.59 434 TRP A O 1
ATOM 3352 N N . ASP A 1 435 ? 2.074 6.082 37.438 1 30.28 435 ASP A N 1
ATOM 3353 C CA . ASP A 1 435 ? 1.344 4.836 37.656 1 30.28 435 ASP A CA 1
ATOM 3354 C C . ASP A 1 435 ? -0.158 5.09 37.781 1 30.28 435 ASP A C 1
ATOM 3356 O O . ASP A 1 435 ? -0.595 5.961 38.531 1 30.28 435 ASP A O 1
ATOM 3360 N N . PHE A 1 436 ? -0.927 5.016 36.812 1 29.89 436 PHE A N 1
ATOM 3361 C CA . PHE A 1 436 ? -2.377 5.051 36.969 1 29.89 436 PHE A CA 1
ATOM 3362 C C . PHE A 1 436 ? -2.871 3.797 37.688 1 29.89 436 PHE A C 1
ATOM 3364 O O . PHE A 1 436 ? -2.566 2.678 37.25 1 29.89 436 PHE A O 1
ATOM 3371 N N . SER A 1 437 ? -2.762 3.66 39 1 25.94 437 SER A N 1
ATOM 3372 C CA . SER A 1 437 ? -3.506 2.68 39.781 1 25.94 437 SER A CA 1
ATOM 3373 C C . SER A 1 437 ? -4.996 2.996 39.812 1 25.94 437 SER A C 1
ATOM 3375 O O . SER A 1 437 ? -5.391 4.156 39.938 1 25.94 437 SER A O 1
ATOM 3377 N N . MET B 1 1 ? 13.18 -49.781 -37.219 1 19.48 1 MET B N 1
ATOM 3378 C CA . MET B 1 1 ? 13.875 -49.281 -38.406 1 19.48 1 MET B CA 1
ATOM 3379 C C . MET B 1 1 ? 12.953 -48.438 -39.25 1 19.48 1 MET B C 1
ATOM 3381 O O . MET B 1 1 ? 13.422 -47.594 -40.062 1 19.48 1 MET B O 1
ATOM 3385 N N . GLU B 1 2 ? 11.656 -48.875 -39.438 1 18.84 2 GLU B N 1
ATOM 3386 C CA . GLU B 1 2 ? 11.078 -48.562 -40.719 1 18.84 2 GLU B CA 1
ATOM 3387 C C . GLU B 1 2 ? 10.953 -47.062 -40.938 1 18.84 2 GLU B C 1
ATOM 3389 O O . GLU B 1 2 ? 10.875 -46.312 -40 1 18.84 2 GLU B O 1
ATOM 3394 N N . ALA B 1 3 ? 10.766 -46.625 -42.281 1 16.98 3 ALA B N 1
ATOM 3395 C CA . ALA B 1 3 ? 10.867 -45.812 -43.469 1 16.98 3 ALA B CA 1
ATOM 3396 C C . ALA B 1 3 ? 9.844 -44.688 -43.469 1 16.98 3 ALA B C 1
ATOM 3398 O O . ALA B 1 3 ? 8.641 -44.938 -43.406 1 16.98 3 ALA B O 1
ATOM 3399 N N . LYS B 1 4 ? 10.43 -43.562 -42.969 1 23.31 4 LYS B N 1
ATOM 3400 C CA . LYS B 1 4 ? 9.914 -42.188 -42.906 1 23.31 4 LYS B CA 1
ATOM 3401 C C . LYS B 1 4 ? 9.352 -41.75 -44.25 1 23.31 4 LYS B C 1
ATOM 3403 O O . LYS B 1 4 ? 10.102 -41.469 -45.188 1 23.31 4 LYS B O 1
ATOM 3408 N N . ALA B 1 5 ? 8.133 -42.312 -44.656 1 17.81 5 ALA B N 1
ATOM 3409 C CA . ALA B 1 5 ? 7.461 -42.125 -45.938 1 17.81 5 ALA B CA 1
ATOM 3410 C C . ALA B 1 5 ? 7.359 -40.656 -46.312 1 17.81 5 ALA B C 1
ATOM 3412 O O . ALA B 1 5 ? 7.07 -39.812 -45.438 1 17.81 5 ALA B O 1
ATOM 3413 N N . ASP B 1 6 ? 7.773 -40.188 -47.5 1 19.89 6 ASP B N 1
ATOM 3414 C CA . ASP B 1 6 ? 8.203 -39.125 -48.406 1 19.89 6 ASP B CA 1
ATOM 3415 C C . ASP B 1 6 ? 7.016 -38.281 -48.844 1 19.89 6 ASP B C 1
ATOM 3417 O O . ASP B 1 6 ? 7.176 -37.344 -49.656 1 19.89 6 ASP B O 1
ATOM 3421 N N . ARG B 1 7 ? 5.723 -38.469 -48.469 1 20.45 7 ARG B N 1
ATOM 3422 C CA . ARG B 1 7 ? 4.77 -38.125 -49.5 1 20.45 7 ARG B CA 1
ATOM 3423 C C . ARG B 1 7 ? 4.852 -36.625 -49.875 1 20.45 7 ARG B C 1
ATOM 3425 O O . ARG B 1 7 ? 4.852 -35.781 -48.969 1 20.45 7 ARG B O 1
ATOM 3432 N N . THR B 1 8 ? 5.098 -36.188 -51.156 1 19.73 8 THR B N 1
ATOM 3433 C CA . THR B 1 8 ? 5.516 -35.125 -52.062 1 19.73 8 THR B CA 1
ATOM 3434 C C . THR B 1 8 ? 4.391 -34.125 -52.281 1 19.73 8 THR B C 1
ATOM 3436 O O . THR B 1 8 ? 4.625 -33 -52.75 1 19.73 8 THR B O 1
ATOM 3439 N N . PRO B 1 9 ? 3.041 -34.312 -51.906 1 20.31 9 PRO B N 1
ATOM 3440 C CA . PRO B 1 9 ? 2.156 -33.844 -52.969 1 20.31 9 PRO B CA 1
ATOM 3441 C C . PRO B 1 9 ? 2.43 -32.375 -53.344 1 20.31 9 PRO B C 1
ATOM 3443 O O . PRO B 1 9 ? 3.051 -31.641 -52.562 1 20.31 9 PRO B O 1
ATOM 3446 N N . GLN B 1 10 ? 1.674 -31.891 -54.469 1 17.72 10 GLN B N 1
ATOM 3447 C CA . GLN B 1 10 ? 1.592 -31.125 -55.688 1 17.72 10 GLN B CA 1
ATOM 3448 C C . GLN B 1 10 ? 1.392 -29.641 -55.406 1 17.72 10 GLN B C 1
ATOM 3450 O O . GLN B 1 10 ? 1.041 -29.266 -54.281 1 17.72 10 GLN B O 1
ATOM 3455 N N . LEU B 1 11 ? 0.824 -28.828 -56.438 1 18.19 11 LEU B N 1
ATOM 3456 C CA . LEU B 1 11 ? 1.068 -27.75 -57.375 1 18.19 11 LEU B CA 1
ATOM 3457 C C . LEU B 1 11 ? 0.35 -26.469 -56.938 1 18.19 11 LEU B C 1
ATOM 3459 O O . LEU B 1 11 ? 0.854 -25.359 -57.156 1 18.19 11 LEU B O 1
ATOM 3463 N N . LEU B 1 12 ? -0.895 -26.359 -56.25 1 19.22 12 LEU B N 1
ATOM 3464 C CA . LEU B 1 12 ? -1.785 -25.453 -56.969 1 19.22 12 LEU B CA 1
ATOM 3465 C C . LEU B 1 12 ? -1.328 -24 -56.781 1 19.22 12 LEU B C 1
ATOM 3467 O O . LEU B 1 12 ? -1.234 -23.516 -55.688 1 19.22 12 LEU B O 1
ATOM 3471 N N . LEU B 1 13 ? -0.651 -23.391 -57.781 1 18.42 13 LEU B N 1
ATOM 3472 C CA . LEU B 1 13 ? -0.082 -22.078 -58.062 1 18.42 13 LEU B CA 1
ATOM 3473 C C . LEU B 1 13 ? -1.17 -21.016 -58.062 1 18.42 13 LEU B C 1
ATOM 3475 O O . LEU B 1 13 ? -1.955 -20.938 -59.031 1 18.42 13 LEU B O 1
ATOM 3479 N N . ALA B 1 14 ? -2.203 -20.969 -57.188 1 19.06 14 ALA B N 1
ATOM 3480 C CA . ALA B 1 14 ? -3.221 -19.984 -57.562 1 19.06 14 ALA B CA 1
ATOM 3481 C C . ALA B 1 14 ? -2.6 -18.609 -57.75 1 19.06 14 ALA B C 1
ATOM 3483 O O . ALA B 1 14 ? -1.887 -18.109 -56.875 1 19.06 14 ALA B O 1
ATOM 3484 N N . VAL B 1 15 ? -2.422 -18.156 -59.031 1 18.58 15 VAL B N 1
ATOM 3485 C CA . VAL B 1 15 ? -1.954 -16.969 -59.719 1 18.58 15 VAL B CA 1
ATOM 3486 C C . VAL B 1 15 ? -2.801 -15.766 -59.312 1 18.58 15 VAL B C 1
ATOM 3488 O O . VAL B 1 15 ? -3.977 -15.672 -59.656 1 18.58 15 VAL B O 1
ATOM 3491 N N . LEU B 1 16 ? -3.115 -15.531 -58.062 1 19.61 16 LEU B N 1
ATOM 3492 C CA . LEU B 1 16 ? -4.02 -14.398 -57.875 1 19.61 16 LEU B CA 1
ATOM 3493 C C . LEU B 1 16 ? -3.512 -13.172 -58.656 1 19.61 16 LEU B C 1
ATOM 3495 O O . LEU B 1 16 ? -2.371 -12.742 -58.438 1 19.61 16 LEU B O 1
ATOM 3499 N N . VAL B 1 17 ? -4.094 -12.93 -59.844 1 18.61 17 VAL B N 1
ATOM 3500 C CA . VAL B 1 17 ? -4.059 -11.898 -60.875 1 18.61 17 VAL B CA 1
ATOM 3501 C C . VAL B 1 17 ? -4.168 -10.516 -60.219 1 18.61 17 VAL B C 1
ATOM 3503 O O . VAL B 1 17 ? -5.035 -10.289 -59.375 1 18.61 17 VAL B O 1
ATOM 3506 N N . LEU B 1 18 ? -3.08 -9.695 -60.375 1 20.41 18 LEU B N 1
ATOM 3507 C CA . LEU B 1 18 ? -2.723 -8.305 -60.094 1 20.41 18 LEU B CA 1
ATOM 3508 C C . LEU B 1 18 ? -3.734 -7.355 -60.75 1 20.41 18 LEU B C 1
ATOM 3510 O O . LEU B 1 18 ? -3.779 -7.215 -61.969 1 20.41 18 LEU B O 1
ATOM 3514 N N . ILE B 1 19 ? -5.078 -7.645 -60.469 1 20.59 19 ILE B N 1
ATOM 3515 C CA . ILE B 1 19 ? -5.934 -6.762 -61.25 1 20.59 19 ILE B CA 1
ATOM 3516 C C . ILE B 1 19 ? -5.492 -5.312 -61.062 1 20.59 19 ILE B C 1
ATOM 3518 O O . ILE B 1 19 ? -5.387 -4.832 -59.938 1 20.59 19 ILE B O 1
ATOM 3522 N N . PRO B 1 20 ? -4.766 -4.785 -62.031 1 20.83 20 PRO B N 1
ATOM 3523 C CA . PRO B 1 20 ? -4.242 -3.42 -62.094 1 20.83 20 PRO B CA 1
ATOM 3524 C C . PRO B 1 20 ? -5.324 -2.359 -61.906 1 20.83 20 PRO B C 1
ATOM 3526 O O . PRO B 1 20 ? -6.336 -2.373 -62.625 1 20.83 20 PRO B O 1
ATOM 3529 N N . LEU B 1 21 ? -5.762 -2.172 -60.656 1 20.92 21 LEU B N 1
ATOM 3530 C CA . LEU B 1 21 ? -6.734 -1.107 -60.438 1 20.92 21 LEU B CA 1
ATOM 3531 C C . LEU B 1 21 ? -6.363 0.138 -61.219 1 20.92 21 LEU B C 1
ATOM 3533 O O . LEU B 1 21 ? -5.266 0.679 -61.062 1 20.92 21 LEU B O 1
ATOM 3537 N N . PHE B 1 22 ? -6.766 0.156 -62.469 1 20.41 22 PHE B N 1
ATOM 3538 C CA . PHE B 1 22 ? -6.719 1.267 -63.438 1 20.41 22 PHE B CA 1
ATOM 3539 C C . PHE B 1 22 ? -7.133 2.568 -62.75 1 20.41 22 PHE B C 1
ATOM 3541 O O . PHE B 1 22 ? -8.211 2.65 -62.156 1 20.41 22 PHE B O 1
ATOM 3548 N N . LEU B 1 23 ? -6.129 3.328 -62.312 1 20.44 23 LEU B N 1
ATOM 3549 C CA . LEU B 1 23 ? -6.098 4.707 -61.812 1 20.44 23 LEU B CA 1
ATOM 3550 C C . LEU B 1 23 ? -6.809 5.637 -62.812 1 20.44 23 LEU B C 1
ATOM 3552 O O . LEU B 1 23 ? -6.266 5.965 -63.844 1 20.44 23 LEU B O 1
ATOM 3556 N N . ALA B 1 24 ? -7.957 5.129 -63.312 1 21.2 24 ALA B N 1
ATOM 3557 C CA . ALA B 1 24 ? -8.539 6.062 -64.25 1 21.2 24 ALA B CA 1
ATOM 3558 C C . ALA B 1 24 ? -8.5 7.492 -63.75 1 21.2 24 ALA B C 1
ATOM 3560 O O . ALA B 1 24 ? -8.836 7.742 -62.594 1 21.2 24 ALA B O 1
ATOM 3561 N N . GLY B 1 25 ? -7.688 8.297 -64.438 1 20.11 25 GLY B N 1
ATOM 3562 C CA . GLY B 1 25 ? -7.328 9.711 -64.438 1 20.11 25 GLY B CA 1
ATOM 3563 C C . GLY B 1 25 ? -8.531 10.633 -64.375 1 20.11 25 GLY B C 1
ATOM 3564 O O . GLY B 1 25 ? -9.312 10.703 -65.312 1 20.11 25 GLY B O 1
ATOM 3565 N N . ILE B 1 26 ? -9.375 10.445 -63.344 1 21.72 26 ILE B N 1
ATOM 3566 C CA . ILE B 1 26 ? -10.477 11.406 -63.344 1 21.72 26 ILE B CA 1
ATOM 3567 C C . ILE B 1 26 ? -9.922 12.812 -63.531 1 21.72 26 ILE B C 1
ATOM 3569 O O . ILE B 1 26 ? -9.078 13.266 -62.75 1 21.72 26 ILE B O 1
ATOM 3573 N N . HIS B 1 27 ? -9.766 13.133 -64.75 1 20.8 27 HIS B N 1
ATOM 3574 C CA . HIS B 1 27 ? -9.453 14.469 -65.25 1 20.8 27 HIS B CA 1
ATOM 3575 C C . HIS B 1 27 ? -10.297 15.531 -64.562 1 20.8 27 HIS B C 1
ATOM 3577 O O . HIS B 1 27 ? -11.523 15.547 -64.75 1 20.8 27 HIS B O 1
ATOM 3583 N N . ILE B 1 28 ? -10.023 15.672 -63.344 1 21.8 28 ILE B N 1
ATOM 3584 C CA . ILE B 1 28 ? -10.672 16.797 -62.656 1 21.8 28 ILE B CA 1
ATOM 3585 C C . ILE B 1 28 ? -10.445 18.078 -63.469 1 21.8 28 ILE B C 1
ATOM 3587 O O . ILE B 1 28 ? -9.305 18.453 -63.75 1 21.8 28 ILE B O 1
ATOM 3591 N N . LEU B 1 29 ? -11.414 18.328 -64.312 1 22.03 29 LEU B N 1
ATOM 3592 C CA . LEU B 1 29 ? -11.508 19.578 -65.062 1 22.03 29 LEU B CA 1
ATOM 3593 C C . LEU B 1 29 ? -11.117 20.766 -64.188 1 22.03 29 LEU B C 1
ATOM 3595 O O . LEU B 1 29 ? -11.414 20.781 -63 1 22.03 29 LEU B O 1
ATOM 3599 N N . GLU B 1 30 ? -10.242 21.609 -64.75 1 22.7 30 GLU B N 1
ATOM 3600 C CA . GLU B 1 30 ? -9.383 22.75 -64.438 1 22.7 30 GLU B CA 1
ATOM 3601 C C . GLU B 1 30 ? -10.211 23.953 -63.969 1 22.7 30 GLU B C 1
ATOM 3603 O O . GLU B 1 30 ? -9.68 25.047 -63.812 1 22.7 30 GLU B O 1
ATOM 3608 N N . GLY B 1 31 ? -11.57 23.75 -63.812 1 22.38 31 GLY B N 1
ATOM 3609 C CA . GLY B 1 31 ? -12.141 25.094 -63.906 1 22.38 31 GLY B CA 1
ATOM 3610 C C . GLY B 1 31 ? -11.492 26.062 -62.938 1 22.38 31 GLY B C 1
ATOM 3611 O O . GLY B 1 31 ? -10.664 25.672 -62.094 1 22.38 31 GLY B O 1
ATOM 3612 N N . GLY B 1 32 ? -12.336 27.156 -62.594 1 25.28 32 GLY B N 1
ATOM 3613 C CA . GLY B 1 32 ? -12.094 28.531 -62.188 1 25.28 32 GLY B CA 1
ATOM 3614 C C . GLY B 1 32 ? -11.375 28.656 -60.875 1 25.28 32 GLY B C 1
ATOM 3615 O O . GLY B 1 32 ? -11.367 27.719 -60.062 1 25.28 32 GLY B O 1
ATOM 3616 N N . GLY B 1 33 ? -10.5 29.531 -60.812 1 24.05 33 GLY B N 1
ATOM 3617 C CA . GLY B 1 33 ? -9.375 29.938 -60 1 24.05 33 GLY B CA 1
ATOM 3618 C C . GLY B 1 33 ? -9.734 30.172 -58.562 1 24.05 33 GLY B C 1
ATOM 3619 O O . GLY B 1 33 ? -9.039 30.891 -57.844 1 24.05 33 GLY B O 1
ATOM 3620 N N . LEU B 1 34 ? -11.031 29.781 -58.125 1 26.45 34 LEU B N 1
ATOM 3621 C CA . LEU B 1 34 ? -11.273 30.297 -56.781 1 26.45 34 LEU B CA 1
ATOM 3622 C C . LEU B 1 34 ? -10.219 29.781 -55.812 1 26.45 34 LEU B C 1
ATOM 3624 O O . LEU B 1 34 ? -10 28.562 -55.719 1 26.45 34 LEU B O 1
ATOM 3628 N N . THR B 1 35 ? -9.289 30.609 -55.594 1 26.19 35 THR B N 1
ATOM 3629 C CA . THR B 1 35 ? -8.203 30.422 -54.625 1 26.19 35 THR B CA 1
ATOM 3630 C C . THR B 1 35 ? -8.758 29.953 -53.281 1 26.19 35 THR B C 1
ATOM 3632 O O . THR B 1 35 ? -9.359 30.75 -52.531 1 26.19 35 THR B O 1
ATOM 3635 N N . ARG B 1 36 ? -9.609 28.922 -53.312 1 29.8 36 ARG B N 1
ATOM 3636 C CA . ARG B 1 36 ? -10 28.453 -51.969 1 29.8 36 ARG B CA 1
ATOM 3637 C C . ARG B 1 36 ? -8.781 28.281 -51.094 1 29.8 36 ARG B C 1
ATOM 3639 O O . ARG B 1 36 ? -7.805 27.641 -51.469 1 29.8 36 ARG B O 1
ATOM 3646 N N . PRO B 1 37 ? -8.711 29.234 -50.125 1 28.38 37 PRO B N 1
ATOM 3647 C CA . PRO B 1 37 ? -7.57 29 -49.25 1 28.38 37 PRO B CA 1
ATOM 3648 C C . PRO B 1 37 ? -7.516 27.578 -48.719 1 28.38 37 PRO B C 1
ATOM 3650 O O . PRO B 1 37 ? -8.555 26.984 -48.406 1 28.38 37 PRO B O 1
ATOM 3653 N N . VAL B 1 38 ? -6.766 26.781 -49.406 1 29.34 38 VAL B N 1
ATOM 3654 C CA . VAL B 1 38 ? -6.391 25.469 -48.875 1 29.34 38 VAL B CA 1
ATOM 3655 C C . VAL B 1 38 ? -6.051 25.578 -47.406 1 29.34 38 VAL B C 1
ATOM 3657 O O . VAL B 1 38 ? -5.09 26.266 -47.031 1 29.34 38 VAL B O 1
ATOM 3660 N N . VAL B 1 39 ? -7.172 25.781 -46.656 1 30.84 39 VAL B N 1
ATOM 3661 C CA . VAL B 1 39 ? -6.793 25.578 -45.25 1 30.84 39 VAL B CA 1
ATOM 3662 C C . VAL B 1 39 ? -5.887 24.359 -45.125 1 30.84 39 VAL B C 1
ATOM 3664 O O . VAL B 1 39 ? -6.301 23.234 -45.438 1 30.84 39 VAL B O 1
ATOM 3667 N N . LYS B 1 40 ? -4.688 24.578 -45.281 1 28.27 40 LYS B N 1
ATOM 3668 C CA . LYS B 1 40 ? -3.656 23.609 -44.938 1 28.27 40 LYS B CA 1
ATOM 3669 C C . LYS B 1 40 ? -3.949 22.969 -43.562 1 28.27 40 LYS B C 1
ATOM 3671 O O . LYS B 1 40 ? -3.725 23.578 -42.531 1 28.27 40 LYS B O 1
ATOM 3676 N N . THR B 1 41 ? -5.102 22.344 -43.438 1 34.56 41 THR B N 1
ATOM 3677 C CA . THR B 1 41 ? -5.031 21.438 -42.281 1 34.56 41 THR B CA 1
ATOM 3678 C C . THR B 1 41 ? -3.68 20.734 -42.25 1 34.56 41 THR B C 1
ATOM 3680 O O . THR B 1 41 ? -3.322 20 -43.156 1 34.56 41 THR B O 1
ATOM 3683 N N . SER B 1 42 ? -2.83 21.391 -41.594 1 33.31 42 SER B N 1
ATOM 3684 C CA . SER B 1 42 ? -1.474 20.844 -41.562 1 33.31 42 SER B CA 1
ATOM 3685 C C . SER B 1 42 ? -1.475 19.375 -41.188 1 33.31 42 SER B C 1
ATOM 3687 O O . SER B 1 42 ? -2.404 18.891 -40.531 1 33.31 42 SER B O 1
ATOM 3689 N N . SER B 1 43 ? -0.748 18.531 -41.875 1 38.28 43 SER B N 1
ATOM 3690 C CA . SER B 1 43 ? -0.337 17.156 -41.562 1 38.28 43 SER B CA 1
ATOM 3691 C C . SER B 1 43 ? -0.297 16.906 -40.062 1 38.28 43 SER B C 1
ATOM 3693 O O . SER B 1 43 ? -0.409 15.766 -39.625 1 38.28 43 SER B O 1
ATOM 3695 N N . MET B 1 44 ? -0.153 17.938 -39.25 1 36.91 44 MET B N 1
ATOM 3696 C CA . MET B 1 44 ? -0.018 17.781 -37.812 1 36.91 44 MET B CA 1
ATOM 3697 C C . MET B 1 44 ? -1.379 17.578 -37.156 1 36.91 44 MET B C 1
ATOM 3699 O O . MET B 1 44 ? -1.496 16.812 -36.188 1 36.91 44 MET B O 1
ATOM 3703 N N . ASP B 1 45 ? -2.451 18.188 -37.625 1 39.47 45 ASP B N 1
ATOM 3704 C CA . ASP B 1 45 ? -3.785 18.047 -37.062 1 39.47 45 ASP B CA 1
ATOM 3705 C C . ASP B 1 45 ? -4.359 16.656 -37.344 1 39.47 45 ASP B C 1
ATOM 3707 O O . ASP B 1 45 ? -5.004 16.062 -36.469 1 39.47 45 ASP B O 1
ATOM 3711 N N . LEU B 1 46 ? -4.172 16.172 -38.438 1 38.16 46 LEU B N 1
ATOM 3712 C CA . LEU B 1 46 ? -4.547 14.812 -38.812 1 38.16 46 LEU B CA 1
ATOM 3713 C C . LEU B 1 46 ? -3.793 13.789 -37.969 1 38.16 46 LEU B C 1
ATOM 3715 O O . LEU B 1 46 ? -4.371 12.789 -37.531 1 38.16 46 LEU B O 1
ATOM 3719 N N . ALA B 1 47 ? -2.586 14.133 -37.562 1 38.66 47 ALA B N 1
ATOM 3720 C CA . ALA B 1 47 ? -1.76 13.219 -36.781 1 38.66 47 ALA B CA 1
ATOM 3721 C C . ALA B 1 47 ? -2.238 13.148 -35.344 1 38.66 47 ALA B C 1
ATOM 3723 O O . ALA B 1 47 ? -2.312 12.07 -34.75 1 38.66 47 ALA B O 1
ATOM 3724 N N . ILE B 1 48 ? -2.695 14.273 -34.75 1 41.41 48 ILE B N 1
ATOM 3725 C CA . ILE B 1 48 ? -3.105 14.328 -33.344 1 41.41 48 ILE B CA 1
ATOM 3726 C C . ILE B 1 48 ? -4.465 13.656 -33.188 1 41.41 48 ILE B C 1
ATOM 3728 O O . ILE B 1 48 ? -4.68 12.914 -32.219 1 41.41 48 ILE B O 1
ATOM 3732 N N . ASN B 1 49 ? -5.465 13.836 -34.125 1 45.31 49 ASN B N 1
ATOM 3733 C CA . ASN B 1 49 ? -6.766 13.18 -34.125 1 45.31 49 ASN B CA 1
ATOM 3734 C C . ASN B 1 49 ? -6.625 11.664 -34.25 1 45.31 49 ASN B C 1
ATOM 3736 O O . ASN B 1 49 ? -7.328 10.906 -33.594 1 45.31 49 ASN B O 1
ATOM 3740 N N . THR B 1 50 ? -5.738 11.375 -34.938 1 51.06 50 THR B N 1
ATOM 3741 C CA . THR B 1 50 ? -5.445 9.969 -35.156 1 51.06 50 THR B CA 1
ATOM 3742 C C . THR B 1 50 ? -4.789 9.344 -33.938 1 51.06 50 THR B C 1
ATOM 3744 O O . THR B 1 50 ? -5.109 8.219 -33.562 1 51.06 50 THR B O 1
ATOM 3747 N N . GLU B 1 51 ? -4.168 10.258 -33.219 1 53.97 51 GLU B N 1
ATOM 3748 C CA . GLU B 1 51 ? -3.492 9.711 -32.031 1 53.97 51 GLU B CA 1
ATOM 3749 C C . GLU B 1 51 ? -4.469 9.5 -30.891 1 53.97 51 GLU B C 1
ATOM 3751 O O . GLU B 1 51 ? -4.414 8.484 -30.203 1 53.97 51 GLU B O 1
ATOM 3756 N N . ALA B 1 52 ? -5.383 10.492 -30.734 1 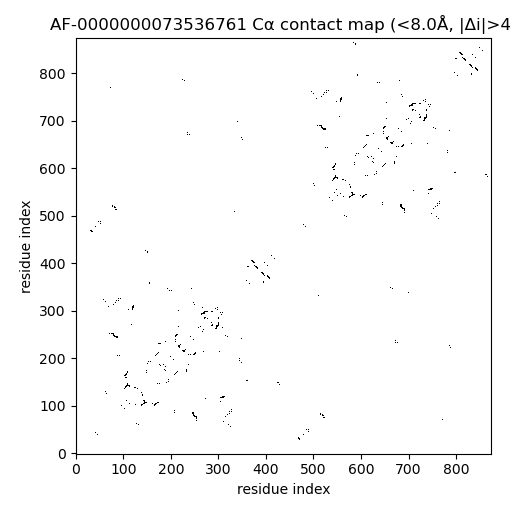56.47 52 ALA B N 1
ATOM 3757 C CA . ALA B 1 52 ? -6.371 10.359 -29.672 1 56.47 52 ALA B CA 1
ATOM 3758 C C . ALA B 1 52 ? -7.332 9.203 -29.953 1 56.47 52 ALA B C 1
ATOM 3760 O O . ALA B 1 52 ? -7.68 8.445 -29.047 1 56.47 52 ALA B O 1
ATOM 3761 N N . ALA B 1 53 ? -7.781 9.195 -31.203 1 59.22 53 ALA B N 1
ATOM 3762 C CA . ALA B 1 53 ? -8.664 8.094 -31.594 1 59.22 53 ALA B CA 1
ATOM 3763 C C . ALA B 1 53 ? -7.961 6.75 -31.438 1 59.22 53 ALA B C 1
ATOM 3765 O O . ALA B 1 53 ? -8.562 5.777 -30.969 1 59.22 53 ALA B O 1
ATOM 3766 N N . VAL B 1 54 ? -6.777 6.812 -31.797 1 60.44 54 VAL B N 1
ATOM 3767 C CA . VAL B 1 54 ? -5.984 5.594 -31.672 1 60.44 54 VAL B CA 1
ATOM 3768 C C . VAL B 1 54 ? -5.809 5.246 -30.188 1 60.44 54 VAL B C 1
ATOM 3770 O O . VAL B 1 54 ? -5.957 4.086 -29.797 1 60.44 54 VAL B O 1
ATOM 3773 N N . ALA B 1 55 ? -5.664 6.309 -29.391 1 63.97 55 ALA B N 1
ATOM 3774 C CA . ALA B 1 55 ? -5.508 6.074 -27.953 1 63.97 55 ALA B CA 1
ATOM 3775 C C . ALA B 1 55 ? -6.801 5.555 -27.328 1 63.97 55 ALA B C 1
ATOM 3777 O O . ALA B 1 55 ? -6.777 4.645 -26.5 1 63.97 55 ALA B O 1
ATOM 3778 N N . ALA B 1 56 ? -7.859 6.09 -27.781 1 66.5 56 ALA B N 1
ATOM 3779 C CA . ALA B 1 56 ? -9.148 5.652 -27.25 1 66.5 56 ALA B CA 1
ATOM 3780 C C . ALA B 1 56 ? -9.461 4.219 -27.672 1 66.5 56 ALA B C 1
ATOM 3782 O O . ALA B 1 56 ? -9.969 3.428 -26.875 1 66.5 56 ALA B O 1
ATOM 3783 N N . ALA B 1 57 ? -9.164 3.979 -28.922 1 70.69 57 ALA B N 1
ATOM 3784 C CA . ALA B 1 57 ? -9.383 2.625 -29.422 1 70.69 57 ALA B CA 1
ATOM 3785 C C . ALA B 1 57 ? -8.508 1.618 -28.688 1 70.69 57 ALA B C 1
ATOM 3787 O O . ALA B 1 57 ? -8.953 0.515 -28.359 1 70.69 57 ALA B O 1
ATOM 3788 N N . LEU B 1 58 ? -7.336 2.057 -28.406 1 74.94 58 LEU B N 1
ATOM 3789 C CA . LEU B 1 58 ? -6.438 1.189 -27.656 1 74.94 58 LEU B CA 1
ATOM 3790 C C . LEU B 1 58 ? -6.953 0.965 -26.234 1 74.94 58 LEU B C 1
ATOM 3792 O O . LEU B 1 58 ? -6.949 -0.164 -25.75 1 74.94 58 LEU B O 1
ATOM 3796 N N . LYS B 1 59 ? -7.391 2.021 -25.719 1 74.5 59 LYS B N 1
ATOM 3797 C CA . LYS B 1 59 ? -7.922 1.921 -24.359 1 74.5 59 LYS B CA 1
ATOM 3798 C C . LYS B 1 59 ? -9.109 0.962 -24.297 1 74.5 59 LYS B C 1
ATOM 3800 O O . LYS B 1 59 ? -9.211 0.145 -23.375 1 74.5 59 LYS B O 1
ATOM 3805 N N . ALA B 1 60 ? -9.891 1.105 -25.281 1 76.44 60 ALA B N 1
ATOM 3806 C CA . ALA B 1 60 ? -11.055 0.224 -25.328 1 76.44 60 ALA B CA 1
ATOM 3807 C C . ALA B 1 60 ? -10.633 -1.23 -25.516 1 76.44 60 ALA B C 1
ATOM 3809 O O . ALA B 1 60 ? -11.203 -2.135 -24.906 1 76.44 60 ALA B O 1
ATOM 3810 N N . ARG B 1 61 ? -9.688 -1.409 -26.328 1 81.88 61 ARG B N 1
ATOM 3811 C CA . ARG B 1 61 ? -9.188 -2.76 -26.578 1 81.88 61 ARG B CA 1
ATOM 3812 C C . ARG B 1 61 ? -8.523 -3.338 -25.328 1 81.88 61 ARG B C 1
ATOM 3814 O O . ARG B 1 61 ? -8.703 -4.52 -25.016 1 81.88 61 ARG B O 1
ATOM 3821 N N . LEU B 1 62 ? -7.82 -2.504 -24.641 1 87.19 62 LEU B N 1
ATOM 3822 C CA . LEU B 1 62 ? -7.066 -2.941 -23.469 1 87.19 62 LEU B CA 1
ATOM 3823 C C . LEU B 1 62 ? -8.008 -3.373 -22.359 1 87.19 62 LEU B C 1
ATOM 3825 O O . LEU B 1 62 ? -7.656 -4.227 -21.531 1 87.19 62 LEU B O 1
ATOM 3829 N N . ARG B 1 63 ? -9.18 -2.877 -22.422 1 81.81 63 ARG B N 1
ATOM 3830 C CA . ARG B 1 63 ? -10.078 -3.133 -21.297 1 81.81 63 ARG B CA 1
ATOM 3831 C C . ARG B 1 63 ? -11.109 -4.199 -21.656 1 81.81 63 ARG B C 1
ATOM 3833 O O . ARG B 1 63 ? -11.953 -4.555 -20.828 1 81.81 63 ARG B O 1
ATOM 3840 N N . ARG B 1 64 ? -10.992 -4.691 -22.844 1 89.69 64 ARG B N 1
ATOM 3841 C CA . ARG B 1 64 ? -11.875 -5.781 -23.25 1 89.69 64 ARG B CA 1
ATOM 3842 C C . ARG B 1 64 ? -11.32 -7.129 -22.812 1 89.69 64 ARG B C 1
ATOM 3844 O O . ARG B 1 64 ? -10.305 -7.594 -23.328 1 89.69 64 ARG B O 1
ATOM 3851 N N . LEU B 1 65 ? -11.984 -7.746 -21.906 1 95.69 65 LEU B N 1
ATOM 3852 C CA . LEU B 1 65 ? -11.602 -9.062 -21.422 1 95.69 65 LEU B CA 1
ATOM 3853 C C . LEU B 1 65 ? -12.281 -10.164 -22.219 1 95.69 65 LEU B C 1
ATOM 3855 O O . LEU B 1 65 ? -13.359 -9.961 -22.781 1 95.69 65 LEU B O 1
ATOM 3859 N N . PRO B 1 66 ? -11.68 -11.336 -22.391 1 95.75 66 PRO B N 1
ATOM 3860 C CA . PRO B 1 66 ? -12.32 -12.461 -23.062 1 95.75 66 PRO B CA 1
ATOM 3861 C C . PRO B 1 66 ? -13.492 -13.039 -22.266 1 95.75 66 PRO B C 1
ATOM 3863 O O . PRO B 1 66 ? -14.117 -14.016 -22.703 1 95.75 66 PRO B O 1
ATOM 3866 N N . TRP B 1 67 ? -13.758 -12.562 -21.078 1 96.06 67 TRP B N 1
ATOM 3867 C CA . TRP B 1 67 ? -14.891 -12.914 -20.219 1 96.06 67 TRP B CA 1
ATOM 3868 C C . TRP B 1 67 ? -15.586 -11.664 -19.703 1 96.06 67 TRP B C 1
ATOM 3870 O O . TRP B 1 67 ? -15.125 -10.547 -19.922 1 96.06 67 TRP B O 1
ATOM 3880 N N . SER B 1 68 ? -16.781 -11.859 -19.172 1 95.75 68 SER B N 1
ATOM 3881 C CA . SER B 1 68 ? -17.422 -10.727 -18.516 1 95.75 68 SER B CA 1
ATOM 3882 C C . SER B 1 68 ? -16.656 -10.305 -17.266 1 95.75 68 SER B C 1
ATOM 3884 O O . SER B 1 68 ? -16.359 -11.133 -16.406 1 95.75 68 SER B O 1
ATOM 3886 N N . PRO B 1 69 ? -16.312 -9.039 -17.188 1 96.44 69 PRO B N 1
ATOM 3887 C CA . PRO B 1 69 ? -15.508 -8.602 -16.047 1 96.44 69 PRO B CA 1
ATOM 3888 C C . PRO B 1 69 ? -16.188 -8.883 -14.711 1 96.44 69 PRO B C 1
ATOM 3890 O O . PRO B 1 69 ? -17.375 -8.625 -14.547 1 96.44 69 PRO B O 1
ATOM 3893 N N . MET B 1 70 ? -15.398 -9.43 -13.766 1 97.94 70 MET B N 1
ATOM 3894 C CA . MET B 1 70 ? -15.867 -9.641 -12.398 1 97.94 70 MET B CA 1
ATOM 3895 C C . MET B 1 70 ? -15.797 -8.352 -11.586 1 97.94 70 MET B C 1
ATOM 3897 O O . MET B 1 70 ? -16.672 -8.086 -10.773 1 97.94 70 MET B O 1
ATOM 3901 N N . LEU B 1 71 ? -14.773 -7.516 -11.812 1 98.25 71 LEU B N 1
ATOM 3902 C CA . LEU B 1 71 ? -14.523 -6.305 -11.047 1 98.25 71 LEU B CA 1
ATOM 3903 C C . LEU B 1 71 ? -14.969 -5.066 -11.812 1 98.25 71 LEU B C 1
ATOM 3905 O O . LEU B 1 71 ? -14.781 -4.98 -13.031 1 98.25 71 LEU B O 1
ATOM 3909 N N . SER B 1 72 ? -15.625 -4.148 -11.125 1 97.5 72 SER B N 1
ATOM 3910 C CA . SER B 1 72 ? -15.773 -2.803 -11.672 1 97.5 72 SER B CA 1
ATOM 3911 C C . SER B 1 72 ? -14.43 -2.092 -11.766 1 97.5 72 SER B C 1
ATOM 3913 O O . SER B 1 72 ? -13.445 -2.545 -11.18 1 97.5 72 SER B O 1
ATOM 3915 N N . GLU B 1 73 ? -14.383 -0.99 -12.477 1 95.69 73 GLU B N 1
ATOM 3916 C CA . GLU B 1 73 ? -13.156 -0.214 -12.586 1 95.69 73 GLU B CA 1
ATOM 3917 C C . GLU B 1 73 ? -12.656 0.24 -11.219 1 95.69 73 GLU B C 1
ATOM 3919 O O . GLU B 1 73 ? -11.461 0.157 -10.93 1 95.69 73 GLU B O 1
ATOM 3924 N N . ALA B 1 74 ? -13.547 0.703 -10.398 1 97.75 74 ALA B N 1
ATOM 3925 C CA . ALA B 1 74 ? -13.18 1.165 -9.062 1 97.75 74 ALA B CA 1
ATOM 3926 C C . ALA B 1 74 ? -12.578 0.031 -8.234 1 97.75 74 ALA B C 1
ATOM 3928 O O . ALA B 1 74 ? -11.594 0.227 -7.523 1 97.75 74 ALA B O 1
ATOM 3929 N N . GLU B 1 75 ? -13.172 -1.146 -8.352 1 98.62 75 GLU B N 1
ATOM 3930 C CA . GLU B 1 75 ? -12.695 -2.309 -7.609 1 98.62 75 GLU B CA 1
ATOM 3931 C C . GLU B 1 75 ? -11.328 -2.758 -8.109 1 98.62 75 GLU B C 1
ATOM 3933 O O . GLU B 1 75 ? -10.461 -3.117 -7.309 1 98.62 75 GLU B O 1
ATOM 3938 N N . ALA B 1 76 ? -11.125 -2.736 -9.414 1 98.19 76 ALA B N 1
ATOM 3939 C CA . ALA B 1 76 ? -9.82 -3.068 -9.977 1 98.19 76 ALA B CA 1
ATOM 3940 C C . ALA B 1 76 ? -8.75 -2.092 -9.5 1 98.19 76 ALA B C 1
ATOM 3942 O O . ALA B 1 76 ? -7.641 -2.5 -9.133 1 98.19 76 ALA B O 1
ATOM 3943 N N . ARG B 1 77 ? -9.086 -0.81 -9.453 1 98.19 77 ARG B N 1
ATOM 3944 C CA . ARG B 1 77 ? -8.156 0.205 -8.969 1 98.19 77 ARG B CA 1
ATOM 3945 C C . ARG B 1 77 ? -7.816 -0.023 -7.5 1 98.19 77 ARG B C 1
ATOM 3947 O O . ARG B 1 77 ? -6.648 0.058 -7.109 1 98.19 77 ARG B O 1
ATOM 3954 N N . ARG B 1 78 ? -8.844 -0.345 -6.711 1 98.69 78 ARG B N 1
ATOM 3955 C CA . ARG B 1 78 ? -8.609 -0.608 -5.293 1 98.69 78 ARG B CA 1
ATOM 3956 C C . ARG B 1 78 ? -7.707 -1.82 -5.102 1 98.69 78 ARG B C 1
ATOM 3958 O O . ARG B 1 78 ? -6.945 -1.886 -4.137 1 98.69 78 ARG B O 1
ATOM 3965 N N . GLY B 1 79 ? -7.789 -2.711 -6.051 1 98.81 79 GLY B N 1
ATOM 3966 C CA . GLY B 1 79 ? -7.016 -3.939 -5.957 1 98.81 79 GLY B CA 1
ATOM 3967 C C . GLY B 1 79 ? -5.531 -3.729 -6.184 1 98.81 79 GLY B C 1
ATOM 3968 O O . GLY B 1 79 ? -4.719 -4.594 -5.855 1 98.81 79 GLY B O 1
ATOM 3969 N N . VAL B 1 80 ? -5.145 -2.605 -6.805 1 98.81 80 VAL B N 1
ATOM 3970 C CA . VAL B 1 80 ? -3.734 -2.252 -6.941 1 98.81 80 VAL B CA 1
ATOM 3971 C C . VAL B 1 80 ? -3.25 -1.562 -5.668 1 98.81 80 VAL B C 1
ATOM 3973 O O . VAL B 1 80 ? -3.34 -0.337 -5.547 1 98.81 80 VAL B O 1
ATOM 3976 N N . THR B 1 81 ? -2.738 -2.352 -4.746 1 98.75 81 THR B N 1
ATOM 3977 C CA . THR B 1 81 ? -2.379 -1.806 -3.441 1 98.75 81 THR B CA 1
ATOM 3978 C C . THR B 1 81 ? -1.037 -1.083 -3.508 1 98.75 81 THR B C 1
ATOM 3980 O O . THR B 1 81 ? -0.702 -0.301 -2.617 1 98.75 81 THR B O 1
ATOM 3983 N N . TYR B 1 82 ? -0.304 -1.352 -4.582 1 98.75 82 TYR B N 1
ATOM 3984 C CA . TYR B 1 82 ? 0.906 -0.586 -4.863 1 98.75 82 TYR B CA 1
ATOM 3985 C C . TYR B 1 82 ? 1.289 -0.693 -6.332 1 98.75 82 TYR B C 1
ATOM 3987 O O . TYR B 1 82 ? 1.557 -1.788 -6.836 1 98.75 82 TYR B O 1
ATOM 3995 N N . ALA B 1 83 ? 1.35 0.384 -7.012 1 98.19 83 ALA B N 1
ATOM 3996 C CA . ALA B 1 83 ? 1.694 0.401 -8.43 1 98.19 83 ALA B CA 1
ATOM 3997 C C . ALA B 1 83 ? 3.189 0.636 -8.625 1 98.19 83 ALA B C 1
ATOM 3999 O O . ALA B 1 83 ? 3.77 0.181 -9.617 1 98.19 83 ALA B O 1
ATOM 4000 N N . GLY B 1 84 ? 3.863 1.358 -7.688 1 98.06 84 GLY B N 1
ATOM 4001 C CA . GLY B 1 84 ? 5.254 1.757 -7.836 1 98.06 84 GLY B CA 1
ATOM 4002 C C . GLY B 1 84 ? 5.465 2.793 -8.922 1 98.06 84 GLY B C 1
ATOM 4003 O O . GLY B 1 84 ? 4.539 3.525 -9.281 1 98.06 84 GLY B O 1
ATOM 4004 N N . SER B 1 85 ? 6.676 2.869 -9.414 1 97.56 85 SER B N 1
ATOM 4005 C CA . SER B 1 85 ? 6.996 3.795 -10.492 1 97.56 85 SER B CA 1
ATOM 4006 C C . SER B 1 85 ? 6.316 3.379 -11.797 1 97.56 85 SER B C 1
ATOM 4008 O O . SER B 1 85 ? 6.156 4.195 -12.703 1 97.56 85 SER B O 1
ATOM 4010 N N . GLY B 1 86 ? 5.98 2.135 -11.883 1 96.62 86 GLY B N 1
ATOM 4011 C CA . GLY B 1 86 ? 5.434 1.579 -13.109 1 96.62 86 GLY B CA 1
ATOM 4012 C C . GLY B 1 86 ? 6.496 1.024 -14.039 1 96.62 86 GLY B C 1
ATOM 4013 O O . GLY B 1 86 ? 6.18 0.371 -15.031 1 96.62 86 GLY B O 1
ATOM 4014 N N . ALA B 1 87 ? 7.738 1.154 -13.711 1 94.69 87 ALA B N 1
ATOM 4015 C CA . ALA B 1 87 ? 8.836 0.8 -14.602 1 94.69 87 ALA B CA 1
ATOM 4016 C C . ALA B 1 87 ? 8.812 -0.689 -14.938 1 94.69 87 ALA B C 1
ATOM 4018 O O . ALA B 1 87 ? 8.93 -1.072 -16.109 1 94.69 87 ALA B O 1
ATOM 4019 N N . PRO B 1 88 ? 8.586 -1.547 -13.961 1 95.06 88 PRO B N 1
ATOM 4020 C CA . PRO B 1 88 ? 8.578 -2.971 -14.305 1 95.06 88 PRO B CA 1
ATOM 4021 C C . PRO B 1 88 ? 7.496 -3.332 -15.32 1 95.06 88 PRO B C 1
ATOM 4023 O O . PRO B 1 88 ? 7.777 -3.982 -16.328 1 95.06 88 PRO B O 1
ATOM 4026 N N . LEU B 1 89 ? 6.32 -2.871 -15.117 1 97.81 89 LEU B N 1
ATOM 4027 C CA . LEU B 1 89 ? 5.211 -3.227 -16 1 97.81 89 LEU B CA 1
ATOM 4028 C C . LEU B 1 89 ? 5.348 -2.535 -17.344 1 97.81 89 LEU B C 1
ATOM 4030 O O . LEU B 1 89 ? 4.898 -3.064 -18.375 1 97.81 89 LEU B O 1
ATOM 4034 N N . ARG B 1 90 ? 5.969 -1.402 -17.375 1 96.44 90 ARG B N 1
ATOM 4035 C CA . ARG B 1 90 ? 6.18 -0.703 -18.641 1 96.44 90 ARG B CA 1
ATOM 4036 C C . ARG B 1 90 ? 7.156 -1.464 -19.531 1 96.44 90 ARG B C 1
ATOM 4038 O O . ARG B 1 90 ? 7.031 -1.446 -20.766 1 96.44 90 ARG B O 1
ATOM 4045 N N . ARG B 1 91 ? 8.133 -2.121 -18.891 1 95.88 91 ARG B N 1
ATOM 4046 C CA . ARG B 1 91 ? 9.039 -2.953 -19.672 1 95.88 91 ARG B CA 1
ATOM 4047 C C . ARG B 1 91 ? 8.289 -4.086 -20.375 1 95.88 91 ARG B C 1
ATOM 4049 O O . ARG B 1 91 ? 8.5 -4.34 -21.562 1 95.88 91 ARG B O 1
ATOM 4056 N N . LEU B 1 92 ? 7.441 -4.723 -19.656 1 97.81 92 LEU B N 1
ATOM 4057 C CA . LEU B 1 92 ? 6.617 -5.773 -20.25 1 97.81 92 LEU B CA 1
ATOM 4058 C C . LEU B 1 92 ? 5.688 -5.203 -21.312 1 97.81 92 LEU B C 1
ATOM 4060 O O . LEU B 1 92 ? 5.535 -5.789 -22.391 1 97.81 92 LEU B O 1
ATOM 4064 N N . ALA B 1 93 ? 5.094 -4.07 -20.969 1 96.81 93 ALA B N 1
ATOM 4065 C CA . ALA B 1 93 ? 4.188 -3.396 -21.906 1 96.81 93 ALA B CA 1
ATOM 4066 C C . ALA B 1 93 ? 4.891 -3.066 -23.219 1 96.81 93 ALA B C 1
ATOM 4068 O O . ALA B 1 93 ? 4.316 -3.229 -24.297 1 96.81 93 ALA B O 1
ATOM 4069 N N . ALA B 1 94 ? 6.102 -2.645 -23.125 1 96.31 94 ALA B N 1
ATOM 4070 C CA . ALA B 1 94 ? 6.875 -2.297 -24.328 1 96.31 94 ALA B CA 1
ATOM 4071 C C . ALA B 1 94 ? 7.074 -3.516 -25.219 1 96.31 94 ALA B C 1
ATOM 4073 O O . ALA B 1 94 ? 6.953 -3.422 -26.438 1 96.31 94 ALA B O 1
ATOM 4074 N N . LYS B 1 95 ? 7.348 -4.617 -24.609 1 97 95 LYS B N 1
ATOM 4075 C CA . LYS B 1 95 ? 7.512 -5.855 -25.375 1 97 95 LYS B CA 1
ATOM 4076 C C . LYS B 1 95 ? 6.219 -6.25 -26.078 1 97 95 LYS B C 1
ATOM 4078 O O . LYS B 1 95 ? 6.23 -6.602 -27.25 1 97 95 LYS B O 1
ATOM 4083 N N . LEU B 1 96 ? 5.164 -6.148 -25.375 1 96.44 96 LEU B N 1
ATOM 4084 C CA . LEU B 1 96 ? 3.859 -6.504 -25.922 1 96.44 96 LEU B CA 1
ATOM 4085 C C . LEU B 1 96 ? 3.482 -5.57 -27.078 1 96.44 96 LEU B C 1
ATOM 4087 O O . LEU B 1 96 ? 3.014 -6.027 -28.125 1 96.44 96 LEU B O 1
ATOM 4091 N N . LEU B 1 97 ? 3.713 -4.301 -26.891 1 93.38 97 LEU B N 1
ATOM 4092 C CA . LEU B 1 97 ? 3.383 -3.305 -27.906 1 93.38 97 LEU B CA 1
ATOM 4093 C C . LEU B 1 97 ? 4.258 -3.48 -29.141 1 93.38 97 LEU B C 1
ATOM 4095 O O . LEU B 1 97 ? 3.83 -3.178 -30.266 1 93.38 97 LEU B O 1
ATOM 4099 N N . ALA B 1 98 ? 5.441 -4.043 -28.938 1 95.69 98 ALA B N 1
ATOM 4100 C CA . ALA B 1 98 ? 6.371 -4.281 -30.047 1 95.69 98 ALA B CA 1
ATOM 4101 C C . ALA B 1 98 ? 6.035 -5.578 -30.781 1 95.69 98 ALA B C 1
ATOM 4103 O O . ALA B 1 98 ? 6.707 -5.945 -31.734 1 95.69 98 ALA B O 1
ATOM 4104 N N . GLY B 1 99 ? 5.066 -6.266 -30.266 1 96.12 99 GLY B N 1
ATOM 4105 C CA . GLY B 1 99 ? 4.664 -7.504 -30.922 1 96.12 99 GLY B CA 1
ATOM 4106 C C . GLY B 1 99 ? 5.605 -8.656 -30.641 1 96.12 99 GLY B C 1
ATOM 4107 O O . GLY B 1 99 ? 5.73 -9.578 -31.453 1 96.12 99 GLY B O 1
ATOM 4108 N N . GLN B 1 100 ? 6.285 -8.586 -29.562 1 97.44 100 GLN B N 1
ATOM 4109 C CA . GLN B 1 100 ? 7.207 -9.656 -29.188 1 97.44 100 GLN B CA 1
ATOM 4110 C C . GLN B 1 100 ? 6.512 -10.719 -28.344 1 97.44 100 GLN B C 1
ATOM 4112 O O . GLN B 1 100 ? 5.543 -10.422 -27.641 1 97.44 100 GLN B O 1
ATOM 4117 N N . ALA B 1 101 ? 7.02 -11.93 -28.469 1 98.06 101 ALA B N 1
ATOM 4118 C CA . ALA B 1 101 ? 6.512 -13.008 -27.625 1 98.06 101 ALA B CA 1
ATOM 4119 C C . ALA B 1 101 ? 6.91 -12.789 -26.172 1 98.06 101 ALA B C 1
ATOM 4121 O O . ALA B 1 101 ? 7.984 -12.25 -25.891 1 98.06 101 ALA B O 1
ATOM 4122 N N . VAL B 1 102 ? 6.047 -13.211 -25.297 1 98.38 102 VAL B N 1
ATOM 4123 C CA . VAL B 1 102 ? 6.359 -13.102 -23.875 1 98.38 102 VAL B CA 1
ATOM 4124 C C . VAL B 1 102 ? 6.184 -14.453 -23.203 1 98.38 102 VAL B C 1
ATOM 4126 O O . VAL B 1 102 ? 5.387 -15.281 -23.641 1 98.38 102 VAL B O 1
ATOM 4129 N N . LYS B 1 103 ? 6.961 -14.688 -22.25 1 98.44 103 LYS B N 1
ATOM 4130 C CA . LYS B 1 103 ? 6.879 -15.867 -21.391 1 98.44 103 LYS B CA 1
ATOM 4131 C C . LYS B 1 103 ? 6.332 -15.5 -20.016 1 98.44 103 LYS B C 1
ATOM 4133 O O . LYS B 1 103 ? 6.984 -14.781 -19.25 1 98.44 103 LYS B O 1
ATOM 4138 N N . LEU B 1 104 ? 5.133 -16.016 -19.703 1 98.44 104 LEU B N 1
ATOM 4139 C CA . LEU B 1 104 ? 4.441 -15.75 -18.438 1 98.44 104 LEU B CA 1
ATOM 4140 C C . LEU B 1 104 ? 4.609 -16.922 -17.469 1 98.44 104 LEU B C 1
ATOM 4142 O O . LEU B 1 104 ? 4.301 -18.062 -17.812 1 98.44 104 LEU B O 1
ATOM 4146 N N . VAL B 1 105 ? 5.066 -16.625 -16.266 1 98.31 105 VAL B N 1
ATOM 4147 C CA . VAL B 1 105 ? 5.305 -17.656 -15.25 1 98.31 105 VAL B CA 1
ATOM 4148 C C . VAL B 1 105 ? 4.582 -17.281 -13.961 1 98.31 105 VAL B C 1
ATOM 4150 O O . VAL B 1 105 ? 4.543 -16.109 -13.57 1 98.31 105 VAL B O 1
ATOM 4153 N N . THR B 1 106 ? 3.988 -18.25 -13.305 1 98.06 106 THR B N 1
ATOM 4154 C CA . THR B 1 106 ? 3.447 -18.047 -11.961 1 98.06 106 THR B CA 1
ATOM 4155 C C . THR B 1 106 ? 4.133 -18.969 -10.961 1 98.06 106 THR B C 1
ATOM 4157 O O . THR B 1 106 ? 4.438 -20.125 -11.281 1 98.06 106 THR B O 1
ATOM 4160 N N . ILE B 1 107 ? 4.449 -18.453 -9.859 1 97.38 107 ILE B N 1
ATOM 4161 C CA . ILE B 1 107 ? 4.934 -19.234 -8.734 1 97.38 107 ILE B CA 1
ATOM 4162 C C . ILE B 1 107 ? 4.07 -18.969 -7.504 1 97.38 107 ILE B C 1
ATOM 4164 O O . ILE B 1 107 ? 3.559 -17.859 -7.332 1 97.38 107 ILE B O 1
ATOM 4168 N N . GLY B 1 108 ? 3.9 -19.953 -6.668 1 96.19 108 GLY B N 1
ATOM 4169 C CA . GLY B 1 108 ? 3.031 -19.875 -5.504 1 96.19 108 GLY B CA 1
ATOM 4170 C C . GLY B 1 108 ? 2.602 -21.219 -4.973 1 96.19 108 GLY B C 1
ATOM 4171 O O . GLY B 1 108 ? 3.121 -22.25 -5.398 1 96.19 108 GLY B O 1
ATOM 4172 N N . GLY B 1 109 ? 1.718 -21.219 -4.004 1 92.19 109 GLY B N 1
ATOM 4173 C CA . GLY B 1 109 ? 1.229 -22.438 -3.404 1 92.19 109 GLY B CA 1
ATOM 4174 C C . GLY B 1 109 ? 0.063 -23.047 -4.16 1 92.19 109 GLY B C 1
ATOM 4175 O O . GLY B 1 109 ? 0.041 -23.047 -5.391 1 92.19 109 GLY B O 1
ATOM 4176 N N . SER B 1 110 ? -0.83 -23.719 -3.461 1 91.5 110 SER B N 1
ATOM 4177 C CA . SER B 1 110 ? -1.943 -24.453 -4.059 1 91.5 110 SER B CA 1
ATOM 4178 C C . SER B 1 110 ? -2.887 -23.5 -4.797 1 91.5 110 SER B C 1
ATOM 4180 O O . SER B 1 110 ? -3.525 -23.891 -5.777 1 91.5 110 SER B O 1
ATOM 4182 N N . VAL B 1 111 ? -3.029 -22.297 -4.363 1 94.44 111 VAL B N 1
ATOM 4183 C CA . VAL B 1 111 ? -3.869 -21.312 -5.031 1 94.44 111 VAL B CA 1
ATOM 4184 C C . VAL B 1 111 ? -3.377 -21.094 -6.461 1 94.44 111 VAL B C 1
ATOM 4186 O O . VAL B 1 111 ? -4.18 -21 -7.395 1 94.44 111 VAL B O 1
ATOM 4189 N N . THR B 1 112 ? -2.09 -21.047 -6.629 1 96.38 112 THR B N 1
ATOM 4190 C CA . THR B 1 112 ? -1.46 -20.844 -7.93 1 96.38 112 THR B CA 1
ATOM 4191 C C . THR B 1 112 ? -1.422 -22.141 -8.727 1 96.38 112 THR B C 1
ATOM 4193 O O . THR B 1 112 ? -1.676 -22.141 -9.93 1 96.38 112 THR B O 1
ATOM 4196 N N . GLN B 1 113 ? -1.118 -23.203 -8.008 1 91.75 113 GLN B N 1
ATOM 4197 C CA . GLN B 1 113 ? -1.101 -24.484 -8.688 1 91.75 113 GLN B CA 1
ATOM 4198 C C . GLN B 1 113 ? -2.432 -24.766 -9.383 1 91.75 113 GLN B C 1
ATOM 4200 O O . GLN B 1 113 ? -2.457 -25.25 -10.516 1 91.75 113 GLN B O 1
ATOM 4205 N N . GLY B 1 114 ? -3.498 -24.422 -8.641 1 88.12 114 GLY B N 1
ATOM 4206 C CA . GLY B 1 114 ? -4.82 -24.656 -9.188 1 88.12 114 GLY B CA 1
ATOM 4207 C C . GLY B 1 114 ? -5.055 -26.109 -9.578 1 88.12 114 GLY B C 1
ATOM 4208 O O . GLY B 1 114 ? -4.621 -27.031 -8.875 1 88.12 114 GLY B O 1
ATOM 4209 N N . GLY B 1 115 ? -5.926 -26.391 -10.688 1 75.25 115 GLY B N 1
ATOM 4210 C CA . GLY B 1 115 ? -6.188 -27.719 -11.211 1 75.25 115 GLY B CA 1
ATOM 4211 C C . GLY B 1 115 ? -7.574 -28.234 -10.867 1 75.25 115 GLY B C 1
ATOM 4212 O O . GLY B 1 115 ? -8.18 -27.781 -9.891 1 75.25 115 GLY B O 1
ATOM 4213 N N . GLY B 1 116 ? -8.016 -28.938 -11.711 1 70 116 GLY B N 1
ATOM 4214 C CA . GLY B 1 116 ? -9.328 -29.516 -11.5 1 70 116 GLY B CA 1
ATOM 4215 C C . GLY B 1 116 ? -10.43 -28.484 -11.398 1 70 116 GLY B C 1
ATOM 4216 O O . GLY B 1 116 ? -10.617 -27.672 -12.312 1 70 116 GLY B O 1
ATOM 4217 N N . MET B 1 117 ? -10.992 -28.484 -10.211 1 69.5 117 MET B N 1
ATOM 4218 C CA . MET B 1 117 ? -12.125 -27.609 -9.953 1 69.5 117 MET B CA 1
ATOM 4219 C C . MET B 1 117 ? -11.648 -26.25 -9.422 1 69.5 117 MET B C 1
ATOM 4221 O O . MET B 1 117 ? -12.461 -25.359 -9.172 1 69.5 117 MET B O 1
ATOM 4225 N N . LEU B 1 118 ? -10.383 -26.156 -9.391 1 79.69 118 LEU B N 1
ATOM 4226 C CA . LEU B 1 118 ? -9.828 -24.906 -8.883 1 79.69 118 LEU B CA 1
ATOM 4227 C C . LEU B 1 118 ? -9.555 -23.922 -10.016 1 79.69 118 LEU B C 1
ATOM 4229 O O . LEU B 1 118 ? -9.328 -24.344 -11.156 1 79.69 118 LEU B O 1
ATOM 4233 N N . GLY B 1 119 ? -9.75 -22.688 -9.719 1 81.12 119 GLY B N 1
ATOM 4234 C CA . GLY B 1 119 ? -9.492 -21.656 -10.703 1 81.12 119 GLY B CA 1
ATOM 4235 C C . GLY B 1 119 ? -8.039 -21.578 -11.133 1 81.12 119 GLY B C 1
ATOM 4236 O O . GLY B 1 119 ? -7.141 -21.938 -10.367 1 81.12 119 GLY B O 1
ATOM 4237 N N . ASP B 1 120 ? -7.855 -21.188 -12.336 1 90.94 120 ASP B N 1
ATOM 4238 C CA . ASP B 1 120 ? -6.535 -21.031 -12.945 1 90.94 120 ASP B CA 1
ATOM 4239 C C . ASP B 1 120 ? -6.344 -19.625 -13.484 1 90.94 120 ASP B C 1
ATOM 4241 O O . ASP B 1 120 ? -6.617 -19.359 -14.656 1 90.94 120 ASP B O 1
ATOM 4245 N N . TYR B 1 121 ? -5.789 -18.766 -12.617 1 97.31 121 TYR B N 1
ATOM 4246 C CA . TYR B 1 121 ? -5.719 -17.359 -13 1 97.31 121 TYR B CA 1
ATOM 4247 C C . TYR B 1 121 ? -4.672 -17.141 -14.078 1 97.31 121 TYR B C 1
ATOM 4249 O O . TYR B 1 121 ? -4.75 -16.172 -14.844 1 97.31 121 TYR B O 1
ATOM 4257 N N . LEU B 1 122 ? -3.635 -18.031 -14.188 1 97.69 122 LEU B N 1
ATOM 4258 C CA . LEU B 1 122 ? -2.645 -17.891 -15.25 1 97.69 122 LEU B CA 1
ATOM 4259 C C . LEU B 1 122 ? -3.273 -18.125 -16.609 1 97.69 122 LEU B C 1
ATOM 4261 O O . LEU B 1 122 ? -2.988 -17.391 -17.562 1 97.69 122 LEU B O 1
ATOM 4265 N N . SER B 1 123 ? -4.09 -19.172 -16.719 1 96.56 123 SER B N 1
ATOM 4266 C CA . SER B 1 123 ? -4.77 -19.438 -17.969 1 96.56 123 SER B CA 1
ATOM 4267 C C . SER B 1 123 ? -5.633 -18.25 -18.406 1 96.56 123 SER B C 1
ATOM 4269 O O . SER B 1 123 ? -5.691 -17.906 -19.578 1 96.56 123 SER B O 1
ATOM 4271 N N . GLU B 1 124 ? -6.332 -17.656 -17.422 1 97.06 124 GLU B N 1
ATOM 4272 C CA . GLU B 1 124 ? -7.141 -16.469 -17.719 1 97.06 124 GLU B CA 1
ATOM 4273 C C . GLU B 1 124 ? -6.266 -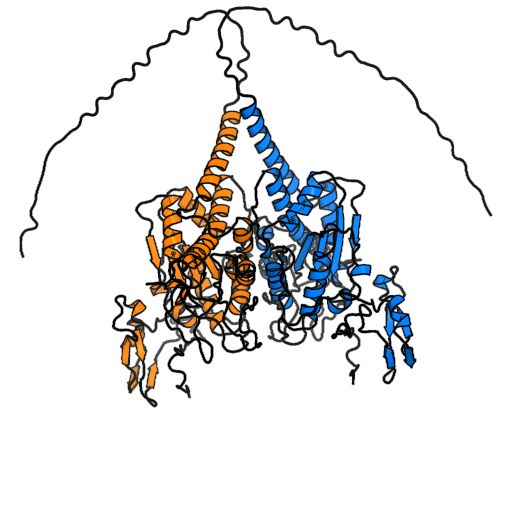15.305 -18.188 1 97.06 124 GLU B C 1
ATOM 4275 O O . GLU B 1 124 ? -6.602 -14.617 -19.141 1 97.06 124 GLU B O 1
ATOM 4280 N N . LEU B 1 125 ? -5.164 -15.086 -17.516 1 98.12 125 LEU B N 1
ATOM 4281 C CA . LEU B 1 125 ? -4.223 -14.039 -17.906 1 98.12 125 LEU B CA 1
ATOM 4282 C C . LEU B 1 125 ? -3.697 -14.297 -19.328 1 98.12 125 LEU B C 1
ATOM 4284 O O . LEU B 1 125 ? -3.619 -13.367 -20.141 1 98.12 125 LEU B O 1
ATOM 4288 N N . PHE B 1 126 ? -3.369 -15.516 -19.562 1 97.94 126 PHE B N 1
ATOM 4289 C CA . PHE B 1 126 ? -2.844 -15.914 -20.875 1 97.94 126 PHE B CA 1
ATOM 4290 C C . PHE B 1 126 ? -3.881 -15.68 -21.969 1 97.94 126 PHE B C 1
ATOM 4292 O O . PHE B 1 126 ? -3.547 -15.203 -23.047 1 97.94 126 PHE B O 1
ATOM 4299 N N . ARG B 1 127 ? -5.109 -15.992 -21.703 1 97.25 127 ARG B N 1
ATOM 4300 C CA . ARG B 1 127 ? -6.199 -15.734 -22.641 1 97.25 127 ARG B CA 1
ATOM 4301 C C . ARG B 1 127 ? -6.297 -14.25 -22.969 1 97.25 127 ARG B C 1
ATOM 4303 O O . ARG B 1 127 ? -6.457 -13.875 -24.125 1 97.25 127 ARG B O 1
ATOM 4310 N N . TYR B 1 128 ? -6.219 -13.43 -21.969 1 97.94 128 TYR B N 1
ATOM 4311 C CA . TYR B 1 128 ? -6.266 -11.984 -22.172 1 97.94 128 TYR B CA 1
ATOM 4312 C C . TYR B 1 128 ? -5.098 -11.523 -23.031 1 97.94 128 TYR B C 1
ATOM 4314 O O . TYR B 1 128 ? -5.289 -10.773 -23.984 1 97.94 128 TYR B O 1
ATOM 4322 N N . ILE B 1 129 ? -3.873 -11.969 -22.688 1 97.94 129 ILE B N 1
ATOM 4323 C CA . ILE B 1 129 ? -2.676 -11.539 -23.406 1 97.94 129 ILE B CA 1
ATOM 4324 C C . ILE B 1 129 ? -2.775 -11.945 -24.875 1 97.94 129 ILE B C 1
ATOM 4326 O O . ILE B 1 129 ? -2.502 -11.148 -25.766 1 97.94 129 ILE B O 1
ATOM 4330 N N . ASN B 1 130 ? -3.223 -13.133 -25.125 1 96.88 130 ASN B N 1
ATOM 4331 C CA . ASN B 1 130 ? -3.322 -13.625 -26.5 1 96.88 130 ASN B CA 1
ATOM 4332 C C . ASN B 1 130 ? -4.41 -12.898 -27.281 1 96.88 130 ASN B C 1
ATOM 4334 O O . ASN B 1 130 ? -4.277 -12.688 -28.484 1 96.88 130 ASN B O 1
ATOM 4338 N N . SER B 1 131 ? -5.457 -12.531 -26.609 1 95.62 131 SER B N 1
ATOM 4339 C CA . SER B 1 131 ? -6.551 -11.828 -27.266 1 95.62 131 SER B CA 1
ATOM 4340 C C . SER B 1 131 ? -6.176 -10.375 -27.562 1 95.62 131 SER B C 1
ATOM 4342 O O . SER B 1 131 ? -6.559 -9.828 -28.594 1 95.62 131 SER B O 1
ATOM 4344 N N . THR B 1 132 ? -5.426 -9.727 -26.703 1 95.44 132 THR B N 1
ATOM 4345 C CA . THR B 1 132 ? -5.121 -8.305 -26.797 1 95.44 132 THR B CA 1
ATOM 4346 C C . THR B 1 132 ? -3.846 -8.07 -27.609 1 95.44 132 THR B C 1
ATOM 4348 O O . THR B 1 132 ? -3.742 -7.098 -28.344 1 95.44 132 THR B O 1
ATOM 4351 N N . PHE B 1 133 ? -2.9 -9.055 -27.406 1 95.25 133 PHE B N 1
ATOM 4352 C CA . PHE B 1 133 ? -1.613 -9.008 -28.094 1 95.25 133 PHE B CA 1
ATOM 4353 C C . PHE B 1 133 ? -1.309 -10.352 -28.75 1 95.25 133 PHE B C 1
ATOM 4355 O O . PHE B 1 133 ? -0.364 -11.039 -28.359 1 95.25 133 PHE B O 1
ATOM 4362 N N . PRO B 1 134 ? -1.986 -10.633 -29.828 1 95.31 134 PRO B N 1
ATOM 4363 C CA . PRO B 1 134 ? -1.83 -11.969 -30.406 1 95.31 134 PRO B CA 1
ATOM 4364 C C . PRO B 1 134 ? -0.408 -12.234 -30.906 1 95.31 134 PRO B C 1
ATOM 4366 O O . PRO B 1 134 ? 0.201 -11.367 -31.531 1 95.31 134 PRO B O 1
ATOM 4369 N N . HIS B 1 135 ? 0.094 -13.305 -30.5 1 96.12 135 HIS B N 1
ATOM 4370 C CA . HIS B 1 135 ? 1.39 -13.828 -30.938 1 96.12 135 HIS B CA 1
ATOM 4371 C C . HIS B 1 135 ? 1.467 -15.336 -30.734 1 96.12 135 HIS B C 1
ATOM 4373 O O . HIS B 1 135 ? 1.155 -15.852 -29.656 1 96.12 135 HIS B O 1
ATOM 4379 N N . GLY B 1 136 ? 1.905 -16.094 -31.688 1 95.94 136 GLY B N 1
ATOM 4380 C CA . GLY B 1 136 ? 1.886 -17.547 -31.703 1 95.94 136 GLY B CA 1
ATOM 4381 C C . GLY B 1 136 ? 2.93 -18.172 -30.781 1 95.94 136 GLY B C 1
ATOM 4382 O O . GLY B 1 136 ? 2.867 -19.359 -30.469 1 95.94 136 GLY B O 1
ATOM 4383 N N . GLN B 1 137 ? 3.873 -17.344 -30.297 1 97.75 137 GLN B N 1
ATOM 4384 C CA . GLN B 1 137 ? 4.98 -17.906 -29.531 1 97.75 137 GLN B CA 1
ATOM 4385 C C . GLN B 1 137 ? 4.914 -17.469 -28.062 1 97.75 137 GLN B C 1
ATOM 4387 O O . GLN B 1 137 ? 5.883 -17.625 -27.328 1 97.75 137 GLN B O 1
ATOM 4392 N N . HIS B 1 138 ? 3.797 -16.844 -27.609 1 98.38 138 HIS B N 1
ATOM 4393 C CA . HIS B 1 138 ? 3.627 -16.625 -26.172 1 98.38 138 HIS B CA 1
ATOM 4394 C C . HIS B 1 138 ? 3.709 -17.938 -25.406 1 98.38 138 HIS B C 1
ATOM 4396 O O . HIS B 1 138 ? 3.242 -18.984 -25.891 1 98.38 138 HIS B O 1
ATOM 4402 N N . GLU B 1 139 ? 4.316 -17.953 -24.297 1 98.31 139 GLU B N 1
ATOM 4403 C CA . GLU B 1 139 ? 4.391 -19.125 -23.438 1 98.31 139 GLU B CA 1
ATOM 4404 C C . GLU B 1 139 ? 3.854 -18.828 -22.047 1 98.31 139 GLU B C 1
ATOM 4406 O O . GLU B 1 139 ? 4.004 -17.703 -21.547 1 98.31 139 GLU B O 1
ATOM 4411 N N . MET B 1 140 ? 3.207 -19.734 -21.453 1 97.12 140 MET B N 1
ATOM 4412 C CA . MET B 1 140 ? 2.822 -19.672 -20.047 1 97.12 140 MET B CA 1
ATOM 4413 C C . MET B 1 140 ? 3.291 -20.922 -19.297 1 97.12 140 MET B C 1
ATOM 4415 O O . MET B 1 140 ? 3.246 -22.031 -19.844 1 97.12 140 MET B O 1
ATOM 4419 N N . LEU B 1 141 ? 3.826 -20.75 -18.203 1 96 141 LEU B N 1
ATOM 4420 C CA . LEU B 1 141 ? 4.281 -21.828 -17.328 1 96 141 LEU B CA 1
ATOM 4421 C C . LEU B 1 141 ? 3.736 -21.656 -15.906 1 96 141 LEU B C 1
ATOM 4423 O O . LEU B 1 141 ? 4.094 -20.688 -15.219 1 96 141 LEU B O 1
ATOM 4427 N N . ASN B 1 142 ? 2.867 -22.531 -15.484 1 95.38 142 ASN B N 1
ATOM 4428 C CA . ASN B 1 142 ? 2.408 -22.578 -14.102 1 95.38 142 ASN B CA 1
ATOM 4429 C C . ASN B 1 142 ? 3.35 -23.391 -13.227 1 95.38 142 ASN B C 1
ATOM 4431 O O . ASN B 1 142 ? 3.414 -24.609 -13.344 1 95.38 142 ASN B O 1
ATOM 4435 N N . LYS B 1 143 ? 4 -22.734 -12.352 1 94.5 143 LYS B N 1
ATOM 4436 C CA . LYS B 1 143 ? 4.969 -23.391 -11.484 1 94.5 143 LYS B CA 1
ATOM 4437 C C . LYS B 1 143 ? 4.504 -23.406 -10.031 1 94.5 143 LYS B C 1
ATOM 4439 O O . LYS B 1 143 ? 5.32 -23.438 -9.109 1 94.5 143 LYS B O 1
ATOM 4444 N N . GLY B 1 144 ? 3.184 -23.234 -9.844 1 93.31 144 GLY B N 1
ATOM 4445 C CA . GLY B 1 144 ? 2.635 -23.391 -8.508 1 93.31 144 GLY B CA 1
ATOM 4446 C C . GLY B 1 144 ? 2.84 -24.781 -7.934 1 93.31 144 GLY B C 1
ATOM 4447 O O . GLY B 1 144 ? 2.742 -25.766 -8.656 1 93.31 144 GLY B O 1
ATOM 4448 N N . MET B 1 145 ? 3.148 -24.828 -6.637 1 86.5 145 MET B N 1
ATOM 4449 C CA . MET B 1 145 ? 3.328 -26.078 -5.918 1 86.5 145 MET B CA 1
ATOM 4450 C C . MET B 1 145 ? 2.535 -26.094 -4.617 1 86.5 145 MET B C 1
ATOM 4452 O O . MET B 1 145 ? 2.822 -25.297 -3.709 1 86.5 145 MET B O 1
ATOM 4456 N N . GLY B 1 146 ? 1.629 -26.984 -4.508 1 83.88 146 GLY B N 1
ATOM 4457 C CA . GLY B 1 146 ? 0.775 -27.078 -3.336 1 83.88 146 GLY B CA 1
ATOM 4458 C C . GLY B 1 146 ? 1.555 -27.188 -2.039 1 83.88 146 GLY B C 1
ATOM 4459 O O . GLY B 1 146 ? 2.523 -27.953 -1.955 1 83.88 146 GLY B O 1
ATOM 4460 N N . ALA B 1 147 ? 1.217 -26.359 -1.022 1 82.56 147 ALA B N 1
ATOM 4461 C CA . ALA B 1 147 ? 1.702 -26.375 0.355 1 82.56 147 ALA B CA 1
ATOM 4462 C C . ALA B 1 147 ? 3.094 -25.766 0.459 1 82.56 147 ALA B C 1
ATOM 4464 O O . ALA B 1 147 ? 3.637 -25.625 1.558 1 82.56 147 ALA B O 1
ATOM 4465 N N . TRP B 1 148 ? 3.717 -25.406 -0.626 1 86 148 TRP B N 1
ATOM 4466 C CA . TRP B 1 148 ? 5.043 -24.797 -0.597 1 86 148 TRP B CA 1
ATOM 4467 C C . TRP B 1 148 ? 4.949 -23.297 -0.38 1 86 148 TRP B C 1
ATOM 4469 O O . TRP B 1 148 ? 4.078 -22.641 -0.951 1 86 148 TRP B O 1
ATOM 4479 N N . GLY B 1 149 ? 5.809 -22.844 0.452 1 89.38 149 GLY B N 1
ATOM 4480 C CA . GLY B 1 149 ? 6.047 -21.422 0.586 1 89.38 149 GLY B CA 1
ATOM 4481 C C . GLY B 1 149 ? 7.379 -20.984 0.007 1 89.38 149 GLY B C 1
ATOM 4482 O O . GLY B 1 149 ? 8.047 -21.75 -0.683 1 89.38 149 GLY B O 1
ATOM 4483 N N . SER B 1 150 ? 7.695 -19.75 0.225 1 91 150 SER B N 1
ATOM 4484 C CA . SER B 1 150 ? 8.945 -19.219 -0.309 1 91 150 SER B CA 1
ATOM 4485 C C . SER B 1 150 ? 10.148 -20.016 0.186 1 91 150 SER B C 1
ATOM 4487 O O . SER B 1 150 ? 11.156 -20.109 -0.51 1 91 150 SER B O 1
ATOM 4489 N N . GLU B 1 151 ? 10.016 -20.578 1.363 1 84.38 151 GLU B N 1
ATOM 4490 C CA . GLU B 1 151 ? 11.117 -21.375 1.922 1 84.38 151 GLU B CA 1
ATOM 4491 C C . GLU B 1 151 ? 11.438 -22.578 1.044 1 84.38 151 GLU B C 1
ATOM 4493 O O . GLU B 1 151 ? 12.586 -23.016 0.987 1 84.38 151 GLU B O 1
ATOM 4498 N N . GLY B 1 152 ? 10.453 -23.125 0.457 1 82.25 152 GLY B N 1
ATOM 4499 C CA . GLY B 1 152 ? 10.664 -24.234 -0.464 1 82.25 152 GLY B CA 1
ATOM 4500 C C . GLY B 1 152 ? 11.094 -23.781 -1.849 1 82.25 152 GLY B C 1
ATOM 4501 O O . GLY B 1 152 ? 11.867 -24.469 -2.516 1 82.25 152 GLY B O 1
ATOM 4502 N N . PHE B 1 153 ? 10.648 -22.656 -2.283 1 89.88 153 PHE B N 1
ATOM 4503 C CA . PHE B 1 153 ? 10.883 -22.172 -3.641 1 89.88 153 PHE B CA 1
ATOM 4504 C C . PHE B 1 153 ? 12.281 -21.578 -3.768 1 89.88 153 PHE B C 1
ATOM 4506 O O . PHE B 1 153 ? 12.953 -21.781 -4.777 1 89.88 153 PHE B O 1
ATOM 4513 N N . GLU B 1 154 ? 12.695 -20.859 -2.748 1 89.12 154 GLU B N 1
ATOM 4514 C CA . GLU B 1 154 ? 13.891 -20.047 -2.852 1 89.12 154 GLU B CA 1
ATOM 4515 C C . GLU B 1 154 ? 15.117 -20.891 -3.203 1 89.12 154 GLU B C 1
ATOM 4517 O O . GLU B 1 154 ? 15.836 -20.578 -4.156 1 89.12 154 GLU B O 1
ATOM 4522 N N . PRO B 1 155 ? 15.367 -22.016 -2.576 1 83 155 PRO B N 1
ATOM 4523 C CA . PRO B 1 155 ? 16.547 -22.812 -2.916 1 83 155 PRO B CA 1
ATOM 4524 C C . PRO B 1 155 ? 16.453 -23.438 -4.305 1 83 155 PRO B C 1
ATOM 4526 O O . PRO B 1 155 ? 17.484 -23.781 -4.895 1 83 155 PRO B O 1
ATOM 4529 N N . CYS B 1 156 ? 15.258 -23.547 -4.852 1 86.31 156 CYS B N 1
ATOM 4530 C CA . CYS B 1 156 ? 15.055 -24.219 -6.125 1 86.31 156 CYS B CA 1
ATOM 4531 C C . CYS B 1 156 ? 14.711 -23.234 -7.227 1 86.31 156 CYS B C 1
ATOM 4533 O O . CYS B 1 156 ? 14.32 -23.625 -8.32 1 86.31 156 CYS B O 1
ATOM 4535 N N . LEU B 1 157 ? 14.859 -22.016 -6.953 1 90.69 157 LEU B N 1
ATOM 4536 C CA . LEU B 1 157 ? 14.336 -20.938 -7.789 1 90.69 157 LEU B CA 1
ATOM 4537 C C . LEU B 1 157 ? 14.844 -21.062 -9.219 1 90.69 157 LEU B C 1
ATOM 4539 O O . LEU B 1 157 ? 14.062 -20.953 -10.172 1 90.69 157 LEU B O 1
ATOM 4543 N N . ASP B 1 158 ? 16.094 -21.344 -9.438 1 88 158 ASP B N 1
ATOM 4544 C CA . ASP B 1 158 ? 16.703 -21.375 -10.766 1 88 158 ASP B CA 1
ATOM 4545 C C . ASP B 1 158 ? 16.188 -22.547 -11.594 1 88 158 ASP B C 1
ATOM 4547 O O . ASP B 1 158 ? 16.219 -22.516 -12.828 1 88 158 ASP B O 1
ATOM 4551 N N . ARG B 1 159 ? 15.711 -23.5 -10.914 1 85.81 159 ARG B N 1
ATOM 4552 C CA . ARG B 1 159 ? 15.156 -24.656 -11.609 1 85.81 159 ARG B CA 1
ATOM 4553 C C . ARG B 1 159 ? 13.664 -24.484 -11.867 1 85.81 159 ARG B C 1
ATOM 4555 O O . ARG B 1 159 ? 13.109 -25.125 -12.773 1 85.81 159 ARG B O 1
ATOM 4562 N N . ILE B 1 160 ? 13.109 -23.734 -11.102 1 90.94 160 ILE B N 1
ATOM 4563 C CA . ILE B 1 160 ? 11.656 -23.594 -11.164 1 90.94 160 ILE B CA 1
ATOM 4564 C C . ILE B 1 160 ? 11.289 -22.469 -12.141 1 90.94 160 ILE B C 1
ATOM 4566 O O . ILE B 1 160 ? 10.453 -22.656 -13.023 1 90.94 160 ILE B O 1
ATOM 4570 N N . VAL B 1 161 ? 11.93 -21.359 -12.039 1 95.31 161 VAL B N 1
ATOM 4571 C CA . VAL B 1 161 ? 11.609 -20.203 -12.867 1 95.31 161 VAL B CA 1
ATOM 4572 C C . VAL B 1 161 ? 12.617 -20.094 -14.016 1 95.31 161 VAL B C 1
ATOM 4574 O O . VAL B 1 161 ? 13.812 -19.891 -13.781 1 95.31 161 VAL B O 1
ATOM 4577 N N . PRO B 1 162 ? 12.156 -20.188 -15.242 1 96.38 162 PRO B N 1
ATOM 4578 C CA . PRO B 1 162 ? 13.07 -20.062 -16.375 1 96.38 162 PRO B CA 1
ATOM 4579 C C . PRO B 1 162 ? 13.82 -18.719 -16.375 1 96.38 162 PRO B C 1
ATOM 4581 O O . PRO B 1 162 ? 13.258 -17.688 -16 1 96.38 162 PRO B O 1
ATOM 4584 N N . GLN B 1 163 ? 15 -18.719 -16.953 1 95.44 163 GLN B N 1
ATOM 4585 C CA . GLN B 1 163 ? 15.875 -17.547 -16.953 1 95.44 163 GLN B CA 1
ATOM 4586 C C . GLN B 1 163 ? 15.352 -16.484 -17.906 1 95.44 163 GLN B C 1
ATOM 4588 O O . GLN B 1 163 ? 15.695 -15.305 -17.766 1 95.44 163 GLN B O 1
ATOM 4593 N N . ASP B 1 164 ? 14.516 -16.844 -18.797 1 96.81 164 ASP B N 1
ATOM 4594 C CA . ASP B 1 164 ? 14.055 -15.898 -19.797 1 96.81 164 ASP B CA 1
ATOM 4595 C C . ASP B 1 164 ? 12.602 -15.508 -19.562 1 96.81 164 ASP B C 1
ATOM 4597 O O . ASP B 1 164 ? 11.891 -15.141 -20.5 1 96.81 164 ASP B O 1
ATOM 4601 N N . ALA B 1 165 ? 12.117 -15.727 -18.359 1 98.12 165 ALA B N 1
ATOM 4602 C CA . ALA B 1 165 ? 10.773 -15.273 -18.031 1 98.12 165 ALA B CA 1
ATOM 4603 C C . ALA B 1 165 ? 10.641 -13.766 -18.219 1 98.12 165 ALA B C 1
ATOM 4605 O O . ALA B 1 165 ? 11.555 -13.008 -17.875 1 98.12 165 ALA B O 1
ATOM 4606 N N . ASP B 1 166 ? 9.508 -13.32 -18.766 1 98.44 166 ASP B N 1
ATOM 4607 C CA . ASP B 1 166 ? 9.234 -11.891 -18.922 1 98.44 166 ASP B CA 1
ATOM 4608 C C . ASP B 1 166 ? 8.391 -11.367 -17.766 1 98.44 166 ASP B C 1
ATOM 4610 O O . ASP B 1 166 ? 8.578 -10.227 -17.312 1 98.44 166 ASP B O 1
ATOM 4614 N N . LEU B 1 167 ? 7.453 -12.156 -17.391 1 98.75 167 LEU B N 1
ATOM 4615 C CA . LEU B 1 167 ? 6.59 -11.867 -16.25 1 98.75 167 LEU B CA 1
ATOM 4616 C C . LEU B 1 167 ? 6.578 -13.031 -15.266 1 98.75 167 LEU B C 1
ATOM 4618 O O . LEU B 1 167 ? 6.473 -14.188 -15.672 1 98.75 167 LEU B O 1
ATOM 4622 N N . VAL B 1 168 ? 6.758 -12.75 -14.039 1 98.88 168 VAL B N 1
ATOM 4623 C CA . VAL B 1 168 ? 6.547 -13.719 -12.977 1 98.88 168 VAL B CA 1
ATOM 4624 C C . VAL B 1 168 ? 5.52 -13.18 -11.977 1 98.88 168 VAL B C 1
ATOM 4626 O O . VAL B 1 168 ? 5.742 -12.141 -11.352 1 98.88 168 VAL B O 1
ATOM 4629 N N . VAL B 1 169 ? 4.379 -13.82 -11.875 1 98.88 169 VAL B N 1
ATOM 4630 C CA . VAL B 1 169 ? 3.42 -13.516 -10.82 1 98.88 169 VAL B CA 1
ATOM 4631 C C . VAL B 1 169 ? 3.754 -14.328 -9.57 1 98.88 169 VAL B C 1
ATOM 4633 O O . VAL B 1 169 ? 3.852 -15.555 -9.625 1 98.88 169 VAL B O 1
ATOM 4636 N N . VAL B 1 170 ? 3.971 -13.664 -8.461 1 98.81 170 VAL B N 1
ATOM 4637 C CA . VAL B 1 170 ? 4.434 -14.258 -7.211 1 98.81 170 VAL B CA 1
ATOM 4638 C C . VAL B 1 170 ? 3.291 -14.281 -6.199 1 98.81 170 VAL B C 1
ATOM 4640 O O . VAL B 1 170 ? 2.791 -13.234 -5.789 1 98.81 170 VAL B O 1
ATOM 4643 N N . GLU B 1 171 ? 2.85 -15.453 -5.742 1 98 171 GLU B N 1
ATOM 4644 C CA . GLU B 1 171 ? 1.688 -15.57 -4.867 1 98 171 GLU B CA 1
ATOM 4645 C C . GLU B 1 171 ? 1.955 -16.547 -3.727 1 98 171 GLU B C 1
ATOM 4647 O O . GLU B 1 171 ? 1.901 -17.766 -3.924 1 98 171 GLU B O 1
ATOM 4652 N N . PHE B 1 172 ? 2.264 -16.047 -2.51 1 95.94 172 PHE B N 1
ATOM 4653 C CA . PHE B 1 172 ? 2.578 -16.891 -1.363 1 95.94 172 PHE B CA 1
ATOM 4654 C C . PHE B 1 172 ? 1.814 -16.422 -0.127 1 95.94 172 PHE B C 1
ATOM 4656 O O . PHE B 1 172 ? 2.234 -16.688 1.002 1 95.94 172 PHE B O 1
ATOM 4663 N N . ALA B 1 173 ? 0.716 -15.719 -0.268 1 93.38 173 ALA B N 1
ATOM 4664 C CA . ALA B 1 173 ? 0.023 -15.062 0.838 1 93.38 173 ALA B CA 1
ATOM 4665 C C . ALA B 1 173 ? -0.417 -16.078 1.889 1 93.38 173 ALA B C 1
ATOM 4667 O O . ALA B 1 173 ? -0.362 -15.797 3.09 1 93.38 173 ALA B O 1
ATOM 4668 N N . ILE B 1 174 ? -0.846 -17.25 1.483 1 90.81 174 ILE B N 1
ATOM 4669 C CA . ILE B 1 174 ? -1.343 -18.266 2.416 1 90.81 174 ILE B CA 1
ATOM 4670 C C . ILE B 1 174 ? -0.177 -19.094 2.957 1 90.81 174 ILE B C 1
ATOM 4672 O O . ILE B 1 174 ? -0.025 -19.234 4.172 1 90.81 174 ILE B O 1
ATOM 4676 N N . ASN B 1 175 ? 0.669 -19.516 2.146 1 88.94 175 ASN B N 1
ATOM 4677 C CA . ASN B 1 175 ? 1.683 -20.516 2.504 1 88.94 175 ASN B CA 1
ATOM 4678 C C . ASN B 1 175 ? 2.842 -19.875 3.264 1 88.94 175 ASN B C 1
ATOM 4680 O O . ASN B 1 175 ? 3.621 -20.562 3.914 1 88.94 175 ASN B O 1
ATOM 4684 N N . ASP B 1 176 ? 2.99 -18.625 3.16 1 89.88 176 ASP B N 1
ATOM 4685 C CA . ASP B 1 176 ? 4.027 -17.922 3.922 1 89.88 176 ASP B CA 1
ATOM 4686 C C . ASP B 1 176 ? 3.453 -17.312 5.195 1 89.88 176 ASP B C 1
ATOM 4688 O O . ASP B 1 176 ? 4.082 -16.453 5.812 1 89.88 176 ASP B O 1
ATOM 4692 N N . GLU B 1 177 ? 2.24 -17.703 5.504 1 82.81 177 GLU B N 1
ATOM 4693 C CA . GLU B 1 177 ? 1.691 -17.25 6.777 1 82.81 177 GLU B CA 1
ATOM 4694 C C . GLU B 1 177 ? 2.455 -17.844 7.957 1 82.81 177 GLU B C 1
ATOM 4696 O O . GLU B 1 177 ? 2.732 -19.047 7.98 1 82.81 177 GLU B O 1
ATOM 4701 N N . ALA B 1 178 ? 3.076 -16.953 8.672 1 62.09 178 ALA B N 1
ATOM 4702 C CA . ALA B 1 178 ? 3.877 -17.438 9.797 1 62.09 178 ALA B CA 1
ATOM 4703 C C . ALA B 1 178 ? 2.992 -17.797 10.992 1 62.09 178 ALA B C 1
ATOM 4705 O O . ALA B 1 178 ? 1.939 -17.188 11.195 1 62.09 178 ALA B O 1
ATOM 4706 N N . SER B 1 179 ? 3.1 -19 11.516 1 56.34 179 SER B N 1
ATOM 4707 C CA . SER B 1 179 ? 2.338 -19.5 12.656 1 56.34 179 SER B CA 1
ATOM 4708 C C . SER B 1 179 ? 2.459 -18.562 13.859 1 56.34 179 SER B C 1
ATOM 4710 O O . SER B 1 179 ? 1.561 -18.5 14.695 1 56.34 179 SER B O 1
ATOM 4712 N N . GLU B 1 180 ? 3.574 -18.047 14.094 1 54.5 180 GLU B N 1
ATOM 4713 C CA . GLU B 1 180 ? 3.732 -17.125 15.219 1 54.5 180 GLU B CA 1
ATOM 4714 C C . GLU B 1 180 ? 4.004 -15.711 14.734 1 54.5 180 GLU B C 1
ATOM 4716 O O . GLU B 1 180 ? 4.43 -15.508 13.594 1 54.5 180 GLU B O 1
ATOM 4721 N N . LYS B 1 181 ? 3.377 -14.844 15.562 1 54.28 181 LYS B N 1
ATOM 4722 C CA . LYS B 1 181 ? 3.572 -13.422 15.258 1 54.28 181 LYS B CA 1
ATOM 4723 C C . LYS B 1 181 ? 5.016 -13.141 14.852 1 54.28 181 LYS B C 1
ATOM 4725 O O . LYS B 1 181 ? 5.895 -13.023 15.711 1 54.28 181 LYS B O 1
ATOM 4730 N N . VAL B 1 182 ? 5.344 -13.656 13.594 1 57.56 182 VAL B N 1
ATOM 4731 C CA . VAL B 1 182 ? 6.73 -13.422 13.203 1 57.56 182 VAL B CA 1
ATOM 4732 C C . VAL B 1 182 ? 6.848 -12.078 12.492 1 57.56 182 VAL B C 1
ATOM 4734 O O . VAL B 1 182 ? 5.883 -11.602 11.891 1 57.56 182 VAL B O 1
ATOM 4737 N N . SER B 1 183 ? 7.84 -11.336 12.781 1 69.5 183 SER B N 1
ATOM 4738 C CA . SER B 1 183 ? 8.359 -10.047 12.336 1 69.5 183 SER B CA 1
ATOM 4739 C C . SER B 1 183 ? 8.984 -10.148 10.945 1 69.5 183 SER B C 1
ATOM 4741 O O . SER B 1 183 ? 9.039 -11.234 10.367 1 69.5 183 SER B O 1
ATOM 4743 N N . TYR B 1 184 ? 9.109 -9.141 10.266 1 81.19 184 TYR B N 1
ATOM 4744 C CA . TYR B 1 184 ? 9.836 -9.023 9.008 1 81.19 184 TYR B CA 1
ATOM 4745 C C . TYR B 1 184 ? 11.086 -9.906 9.023 1 81.19 184 TYR B C 1
ATOM 4747 O O . TYR B 1 184 ? 11.555 -10.344 7.969 1 81.19 184 TYR B O 1
ATOM 4755 N N . ALA B 1 185 ? 11.453 -10.359 10.195 1 78.31 185 ALA B N 1
ATOM 4756 C CA . ALA B 1 185 ? 12.695 -11.117 10.289 1 78.31 185 ALA B CA 1
ATOM 4757 C C . ALA B 1 185 ? 12.422 -12.617 10.32 1 78.31 185 ALA B C 1
ATOM 4759 O O . ALA B 1 185 ? 13.336 -13.422 10.555 1 78.31 185 ALA B O 1
ATOM 4760 N N . SER B 1 186 ? 11.203 -13.023 10.016 1 81.81 186 SER B N 1
ATOM 4761 C CA . SER B 1 186 ? 10.883 -14.445 9.953 1 81.81 186 SER B CA 1
ATOM 4762 C C . SER B 1 186 ? 11.594 -15.125 8.789 1 81.81 186 SER B C 1
ATOM 4764 O O . SER B 1 186 ? 11.969 -14.469 7.812 1 81.81 186 SER B O 1
ATOM 4766 N N . PRO B 1 187 ? 11.812 -16.422 8.891 1 80.69 187 PRO B N 1
ATOM 4767 C CA . PRO B 1 187 ? 12.422 -17.156 7.773 1 80.69 187 PRO B CA 1
ATOM 4768 C C . PRO B 1 187 ? 11.625 -17.031 6.477 1 80.69 187 PRO B C 1
ATOM 4770 O O . PRO B 1 187 ? 12.219 -16.922 5.398 1 80.69 187 PRO B O 1
ATOM 4773 N N . GLN B 1 188 ? 10.32 -16.953 6.555 1 86 188 GLN B N 1
ATOM 4774 C CA . GLN B 1 188 ? 9.469 -16.859 5.375 1 86 188 GLN B CA 1
ATOM 4775 C C . GLN B 1 188 ? 9.664 -15.531 4.66 1 86 188 GLN B C 1
ATOM 4777 O O . GLN B 1 188 ? 9.727 -15.484 3.43 1 86 188 GLN B O 1
ATOM 4782 N N . ARG B 1 189 ? 9.766 -14.508 5.465 1 91.12 189 ARG B N 1
ATOM 4783 C CA . ARG B 1 189 ? 9.953 -13.203 4.844 1 91.12 189 ARG B CA 1
ATOM 4784 C C . ARG B 1 189 ? 11.367 -13.07 4.27 1 91.12 189 ARG B C 1
ATOM 4786 O O . ARG B 1 189 ? 11.555 -12.461 3.215 1 91.12 189 ARG B O 1
ATOM 4793 N N . ARG B 1 190 ? 12.352 -13.633 4.945 1 87.69 190 ARG B N 1
ATOM 4794 C CA . ARG B 1 190 ? 13.727 -13.602 4.453 1 87.69 190 ARG B CA 1
ATOM 4795 C C . ARG B 1 190 ? 13.852 -14.352 3.133 1 87.69 190 ARG B C 1
ATOM 4797 O O . ARG B 1 190 ? 14.461 -13.852 2.186 1 87.69 190 ARG B O 1
ATOM 4804 N N . THR B 1 191 ? 13.297 -15.547 3.1 1 88.44 191 THR B N 1
ATOM 4805 C CA . THR B 1 191 ? 13.383 -16.328 1.87 1 88.44 191 THR B CA 1
ATOM 4806 C C . THR B 1 191 ? 12.57 -15.672 0.756 1 88.44 191 THR B C 1
ATOM 4808 O O . THR B 1 191 ? 12.953 -15.734 -0.414 1 88.44 191 THR B O 1
ATOM 4811 N N . TYR B 1 192 ? 11.469 -15.078 1.117 1 94 192 TYR B N 1
ATOM 4812 C CA . TYR B 1 192 ? 10.672 -14.336 0.147 1 94 192 TYR B CA 1
ATOM 4813 C C . TYR B 1 192 ? 11.492 -13.203 -0.468 1 94 192 TYR B C 1
ATOM 4815 O O . TYR B 1 192 ? 11.531 -13.055 -1.691 1 94 192 TYR B O 1
ATOM 4823 N N . GLU B 1 193 ? 12.125 -12.43 0.406 1 95.25 193 GLU B N 1
ATOM 4824 C CA . GLU B 1 193 ? 12.953 -11.336 -0.081 1 95.25 193 GLU B CA 1
ATOM 4825 C C . GLU B 1 193 ? 14.109 -11.844 -0.935 1 95.25 193 GLU B C 1
ATOM 4827 O O . GLU B 1 193 ? 14.414 -11.281 -1.985 1 95.25 193 GLU B O 1
ATOM 4832 N N . GLN B 1 194 ? 14.719 -12.906 -0.51 1 92.56 194 GLN B N 1
ATOM 4833 C CA . GLN B 1 194 ? 15.828 -13.492 -1.253 1 92.56 194 GLN B CA 1
ATOM 4834 C C . GLN B 1 194 ? 15.391 -13.938 -2.646 1 92.56 194 GLN B C 1
ATOM 4836 O O . GLN B 1 194 ? 16.094 -13.711 -3.629 1 92.56 194 GLN B O 1
ATOM 4841 N N . MET B 1 195 ? 14.266 -14.547 -2.676 1 94.06 195 MET B N 1
ATOM 4842 C CA . MET B 1 195 ? 13.711 -14.977 -3.955 1 94.06 195 MET B CA 1
ATOM 4843 C C . MET B 1 195 ? 13.5 -13.797 -4.887 1 94.06 195 MET B C 1
ATOM 4845 O O . MET B 1 195 ? 13.891 -13.836 -6.055 1 94.06 195 MET B O 1
ATOM 4849 N N . LEU B 1 196 ? 12.906 -12.719 -4.383 1 96.81 196 LEU B N 1
ATOM 4850 C CA . LEU B 1 196 ? 12.68 -11.523 -5.188 1 96.81 196 LEU B CA 1
ATOM 4851 C C . LEU B 1 196 ? 14 -10.953 -5.699 1 96.81 196 LEU B C 1
ATOM 4853 O O . LEU B 1 196 ? 14.141 -10.664 -6.891 1 96.81 196 LEU B O 1
ATOM 4857 N N . ARG B 1 197 ? 14.945 -10.852 -4.84 1 95.75 197 ARG B N 1
ATOM 4858 C CA . ARG B 1 197 ? 16.234 -10.258 -5.188 1 95.75 197 ARG B CA 1
ATOM 4859 C C . ARG B 1 197 ? 16.938 -11.078 -6.262 1 95.75 197 ARG B C 1
ATOM 4861 O O . ARG B 1 197 ? 17.5 -10.516 -7.203 1 95.75 197 ARG B O 1
ATOM 4868 N N . ARG B 1 198 ? 16.891 -12.352 -6.129 1 94 198 ARG B N 1
ATOM 4869 C CA . ARG B 1 198 ? 17.547 -13.211 -7.105 1 94 198 ARG B CA 1
ATOM 4870 C C . ARG B 1 198 ? 16.922 -13.062 -8.484 1 94 198 ARG B C 1
ATOM 4872 O O . ARG B 1 198 ? 17.625 -13.016 -9.492 1 94 198 ARG B O 1
ATOM 4879 N N . MET B 1 199 ? 15.656 -13.008 -8.508 1 96.19 199 MET B N 1
ATOM 4880 C CA . MET B 1 199 ? 14.984 -12.836 -9.797 1 96.19 199 MET B CA 1
ATOM 4881 C C . MET B 1 199 ? 15.281 -11.461 -10.383 1 96.19 199 MET B C 1
ATOM 4883 O O . MET B 1 199 ? 15.523 -11.336 -11.586 1 96.19 199 MET B O 1
ATOM 4887 N N . LEU B 1 200 ? 15.32 -10.43 -9.547 1 95.75 200 LEU B N 1
ATOM 4888 C CA . LEU B 1 200 ? 15.547 -9.062 -10 1 95.75 200 LEU B CA 1
ATOM 4889 C C . LEU B 1 200 ? 16.969 -8.898 -10.539 1 95.75 200 LEU B C 1
ATOM 4891 O O . LEU B 1 200 ? 17.25 -7.957 -11.289 1 95.75 200 LEU B O 1
ATOM 4895 N N . GLN B 1 201 ? 17.844 -9.742 -10.172 1 93.12 201 GLN B N 1
ATOM 4896 C CA . GLN B 1 201 ? 19.25 -9.641 -10.57 1 93.12 201 GLN B CA 1
ATOM 4897 C C . GLN B 1 201 ? 19.516 -10.422 -11.852 1 93.12 201 GLN B C 1
ATOM 4899 O O . GLN B 1 201 ? 20.625 -10.359 -12.398 1 93.12 201 GLN B O 1
ATOM 4904 N N . ARG B 1 202 ? 18.531 -11.094 -12.305 1 94.06 202 ARG B N 1
ATOM 4905 C CA . ARG B 1 202 ? 18.719 -11.836 -13.547 1 94.06 202 ARG B CA 1
ATOM 4906 C C . ARG B 1 202 ? 18.906 -10.891 -14.727 1 94.06 202 ARG B C 1
ATOM 4908 O O . ARG B 1 202 ? 18.312 -9.812 -14.773 1 94.06 202 ARG B O 1
ATOM 4915 N N . PRO B 1 203 ? 19.641 -11.273 -15.727 1 91.81 203 PRO B N 1
ATOM 4916 C CA . PRO B 1 203 ? 19.828 -10.445 -16.922 1 91.81 203 PRO B CA 1
ATOM 4917 C C . PRO B 1 203 ? 18.516 -10.148 -17.641 1 91.81 203 PRO B C 1
ATOM 4919 O O . PRO B 1 203 ? 18.375 -9.086 -18.25 1 91.81 203 PRO B O 1
ATOM 4922 N N . SER B 1 204 ? 17.578 -11.078 -17.594 1 91.38 204 SER B N 1
ATOM 4923 C CA . SER B 1 204 ? 16.297 -10.891 -18.266 1 91.38 204 SER B CA 1
ATOM 4924 C C . SER B 1 204 ? 15.477 -9.797 -17.594 1 91.38 204 SER B C 1
ATOM 4926 O O . SER B 1 204 ? 14.508 -9.305 -18.172 1 91.38 204 SER B O 1
ATOM 4928 N N . GLN B 1 205 ? 15.742 -9.516 -16.328 1 90.94 205 GLN B N 1
ATOM 4929 C CA . GLN B 1 205 ? 15.023 -8.516 -15.539 1 90.94 205 GLN B CA 1
ATOM 4930 C C . GLN B 1 205 ? 13.516 -8.719 -15.633 1 90.94 205 GLN B C 1
ATOM 4932 O O . GLN B 1 205 ? 12.789 -7.812 -16.047 1 90.94 205 GLN B O 1
ATOM 4937 N N . PRO B 1 206 ? 13.109 -9.922 -15.25 1 97.44 206 PRO B N 1
ATOM 4938 C CA . PRO B 1 206 ? 11.672 -10.18 -15.359 1 97.44 206 PRO B CA 1
ATOM 4939 C C . PRO B 1 206 ? 10.836 -9.18 -14.57 1 97.44 206 PRO B C 1
ATOM 4941 O O . PRO B 1 206 ? 11.266 -8.695 -13.523 1 97.44 206 PRO B O 1
ATOM 4944 N N . THR B 1 207 ? 9.664 -8.812 -15.141 1 98.19 207 THR B N 1
ATOM 4945 C CA . THR B 1 207 ? 8.656 -8.078 -14.383 1 98.19 207 THR B CA 1
ATOM 4946 C C . THR B 1 207 ? 8.031 -8.961 -13.312 1 98.19 207 THR B C 1
ATOM 4948 O O . THR B 1 207 ? 7.5 -10.031 -13.617 1 98.19 207 THR B O 1
ATOM 4951 N N . LEU B 1 208 ? 8.211 -8.594 -12.109 1 98.81 208 LEU B N 1
ATOM 4952 C CA . LEU B 1 208 ? 7.57 -9.305 -11.008 1 98.81 208 LEU B CA 1
ATOM 4953 C C . LEU B 1 208 ? 6.293 -8.594 -10.57 1 98.81 208 LEU B C 1
ATOM 4955 O O . LEU B 1 208 ? 6.297 -7.375 -10.359 1 98.81 208 LEU B O 1
ATOM 4959 N N . VAL B 1 209 ? 5.18 -9.266 -10.492 1 98.94 209 VAL B N 1
ATOM 4960 C CA . VAL B 1 209 ? 3.939 -8.789 -9.898 1 98.94 209 VAL B CA 1
ATOM 4961 C C . VAL B 1 209 ? 3.613 -9.617 -8.656 1 98.94 209 VAL B C 1
ATOM 4963 O O . VAL B 1 209 ? 3.504 -10.844 -8.727 1 98.94 209 VAL B O 1
ATOM 4966 N N . LEU B 1 210 ? 3.551 -8.945 -7.547 1 98.88 210 LEU B N 1
ATOM 4967 C CA . LEU B 1 210 ? 3.188 -9.633 -6.309 1 98.88 210 LEU B CA 1
ATOM 4968 C C . LEU B 1 210 ? 1.673 -9.703 -6.152 1 98.88 210 LEU B C 1
ATOM 4970 O O . LEU B 1 210 ? 1.019 -8.68 -5.93 1 98.88 210 LEU B O 1
ATOM 4974 N N . LEU B 1 211 ? 1.141 -10.844 -6.332 1 98.88 211 LEU B N 1
ATOM 4975 C CA . LEU B 1 211 ? -0.291 -11.078 -6.176 1 98.88 211 LEU B CA 1
ATOM 4976 C C . LEU B 1 211 ? -0.606 -11.617 -4.781 1 98.88 211 LEU B C 1
ATOM 4978 O O . LEU B 1 211 ? -0.056 -12.641 -4.367 1 98.88 211 LEU B O 1
ATOM 4982 N N . GLN B 1 212 ? -1.438 -10.891 -4.094 1 98.25 212 GLN B N 1
ATOM 4983 C CA . GLN B 1 212 ? -1.828 -11.273 -2.74 1 98.25 212 GLN B CA 1
ATOM 4984 C C . GLN B 1 212 ? -3.23 -11.875 -2.723 1 98.25 212 GLN B C 1
ATOM 4986 O O . GLN B 1 212 ? -4.219 -11.164 -2.918 1 98.25 212 GLN B O 1
ATOM 4991 N N . TYR B 1 213 ? -3.242 -13.188 -2.461 1 96.94 213 TYR B N 1
ATOM 4992 C CA . TYR B 1 213 ? -4.52 -13.883 -2.33 1 96.94 213 TYR B CA 1
ATOM 4993 C C . TYR B 1 213 ? -5.129 -13.648 -0.955 1 96.94 213 TYR B C 1
ATOM 4995 O O . TYR B 1 213 ? -4.488 -13.07 -0.072 1 96.94 213 TYR B O 1
ATOM 5003 N N . TYR B 1 214 ? -6.426 -13.984 -0.871 1 95.75 214 TYR B N 1
ATOM 5004 C CA . TYR B 1 214 ? -7.117 -13.703 0.383 1 95.75 214 TYR B CA 1
ATOM 5005 C C . TYR B 1 214 ? -8.047 -14.852 0.763 1 95.75 214 TYR B C 1
ATOM 5007 O O . TYR B 1 214 ? -8.969 -15.18 0.016 1 95.75 214 TYR B O 1
ATOM 5015 N N . PRO B 1 215 ? -7.797 -15.484 1.895 1 90.81 215 PRO B N 1
ATOM 5016 C CA . PRO B 1 215 ? -8.727 -16.484 2.445 1 90.81 215 PRO B CA 1
ATOM 5017 C C . PRO B 1 215 ? -9.688 -15.883 3.467 1 90.81 215 PRO B C 1
ATOM 5019 O O . PRO B 1 215 ? -9.266 -15.453 4.547 1 90.81 215 PRO B O 1
ATOM 5022 N N . TRP B 1 216 ? -10.945 -15.938 3.23 1 91.5 216 TRP B N 1
ATOM 5023 C CA . TRP B 1 216 ? -11.961 -15.344 4.09 1 91.5 216 TRP B CA 1
ATOM 5024 C C . TRP B 1 216 ? -12.062 -16.094 5.414 1 91.5 216 TRP B C 1
ATOM 5026 O O . TRP B 1 216 ? -12.195 -15.469 6.473 1 91.5 216 TRP B O 1
ATOM 5036 N N . MET B 1 217 ? -12.008 -17.422 5.445 1 83.25 217 MET B N 1
ATOM 5037 C CA . MET B 1 217 ? -12.328 -18.266 6.598 1 83.25 217 MET B CA 1
ATOM 5038 C C . MET B 1 217 ? -11.062 -18.609 7.383 1 83.25 217 MET B C 1
ATOM 5040 O O . MET B 1 217 ? -11.047 -19.578 8.148 1 83.25 217 MET B O 1
ATOM 5044 N N . ARG B 1 218 ? -10.109 -17.859 7.477 1 76.5 218 ARG B N 1
ATOM 5045 C CA . ARG B 1 218 ? -8.891 -18.188 8.203 1 76.5 218 ARG B CA 1
ATOM 5046 C C . ARG B 1 218 ? -8.734 -17.328 9.445 1 76.5 218 ARG B C 1
ATOM 5048 O O . ARG B 1 218 ? -9.078 -16.141 9.422 1 76.5 218 ARG B O 1
ATOM 5055 N N . SER B 1 219 ? -8.336 -18.062 10.578 1 62.47 219 SER B N 1
ATOM 5056 C CA . SER B 1 219 ? -8.148 -17.391 11.859 1 62.47 219 SER B CA 1
ATOM 5057 C C . SER B 1 219 ? -6.668 -17.188 12.156 1 62.47 219 SER B C 1
ATOM 5059 O O . SER B 1 219 ? -5.836 -18.016 11.789 1 62.47 219 SER B O 1
ATOM 5061 N N . PHE B 1 220 ? -6.277 -15.906 12.719 1 61.91 220 PHE B N 1
ATOM 5062 C CA . PHE B 1 220 ? -4.887 -15.617 13.062 1 61.91 220 PHE B CA 1
ATOM 5063 C C . PHE B 1 220 ? -4.727 -15.469 14.57 1 61.91 220 PHE B C 1
ATOM 5065 O O . PHE B 1 220 ? -3.943 -14.633 15.031 1 61.91 220 PHE B O 1
ATOM 5072 N N . GLY B 1 221 ? -5.441 -16.344 15.312 1 59.31 221 GLY B N 1
ATOM 5073 C CA . GLY B 1 221 ? -5.25 -16.297 16.75 1 59.31 221 GLY B CA 1
ATOM 5074 C C . GLY B 1 221 ? -5.93 -15.109 17.406 1 59.31 221 GLY B C 1
ATOM 5075 O O . GLY B 1 221 ? -5.891 -14.961 18.641 1 59.31 221 GLY B O 1
ATOM 5076 N N . ASP B 1 222 ? -6.387 -14.195 16.672 1 61.12 222 ASP B N 1
ATOM 5077 C CA . ASP B 1 222 ? -7.055 -13.023 17.234 1 61.12 222 ASP B CA 1
ATOM 5078 C C . ASP B 1 222 ? -8.531 -13.312 17.5 1 61.12 222 ASP B C 1
ATOM 5080 O O . ASP B 1 222 ? -9.258 -12.445 17.984 1 61.12 222 ASP B O 1
ATOM 5084 N N . GLY B 1 223 ? -8.836 -14.516 17.172 1 65.06 223 GLY B N 1
ATOM 5085 C CA . GLY B 1 223 ? -10.211 -14.922 17.438 1 65.06 223 GLY B CA 1
ATOM 5086 C C . GLY B 1 223 ? -11.164 -14.562 16.312 1 65.06 223 GLY B C 1
ATOM 5087 O O . GLY B 1 223 ? -12.375 -14.789 16.422 1 65.06 223 GLY B O 1
ATOM 5088 N N . VAL B 1 224 ? -10.602 -13.961 15.266 1 72.19 224 VAL B N 1
ATOM 5089 C CA . VAL B 1 224 ? -11.438 -13.609 14.125 1 72.19 224 VAL B CA 1
ATOM 5090 C C . VAL B 1 224 ? -11.344 -14.703 13.062 1 72.19 224 VAL B C 1
ATOM 5092 O O . VAL B 1 224 ? -10.367 -14.773 12.32 1 72.19 224 VAL B O 1
ATOM 5095 N N . THR B 1 225 ? -12.32 -15.422 12.953 1 76.44 225 THR B N 1
ATOM 5096 C CA . THR B 1 225 ? -12.219 -16.641 12.172 1 76.44 225 THR B CA 1
ATOM 5097 C C . THR B 1 225 ? -12.594 -16.391 10.711 1 76.44 225 THR B C 1
ATOM 5099 O O . THR B 1 225 ? -12.328 -17.219 9.844 1 76.44 225 THR B O 1
ATOM 5102 N N . GLN B 1 226 ? -13.234 -15.219 10.586 1 85.12 226 GLN B N 1
ATOM 5103 C CA . GLN B 1 226 ? -13.656 -14.93 9.227 1 85.12 226 GLN B CA 1
ATOM 5104 C C . GLN B 1 226 ? -13.594 -13.43 8.938 1 85.12 226 GLN B C 1
ATOM 5106 O O . GLN B 1 226 ? -13.898 -12.617 9.805 1 85.12 226 GLN B O 1
ATOM 5111 N N . GLY B 1 227 ? -13.148 -13.195 7.75 1 89.25 227 GLY B N 1
ATOM 5112 C CA . GLY B 1 227 ? -13.289 -11.852 7.227 1 89.25 227 GLY B CA 1
ATOM 5113 C C . GLY B 1 227 ? -12.273 -10.875 7.801 1 89.25 227 GLY B C 1
ATOM 5114 O O . GLY B 1 227 ? -12.469 -9.664 7.746 1 89.25 227 GLY B O 1
ATOM 5115 N N . LEU B 1 228 ? -11.273 -11.398 8.469 1 89.94 228 LEU B N 1
ATOM 5116 C CA . LEU B 1 228 ? -10.234 -10.484 8.945 1 89.94 228 LEU B CA 1
ATOM 5117 C C . LEU B 1 228 ? -9.523 -9.82 7.77 1 89.94 228 LEU B C 1
ATOM 5119 O O . LEU B 1 228 ? -8.938 -10.5 6.926 1 89.94 228 LEU B O 1
ATOM 5123 N N . TYR B 1 229 ? -9.523 -8.492 7.738 1 93.06 229 TYR B N 1
ATOM 5124 C CA . TYR B 1 229 ? -9.008 -7.77 6.582 1 93.06 229 TYR B CA 1
ATOM 5125 C C . TYR B 1 229 ? -7.488 -7.719 6.594 1 93.06 229 TYR B C 1
ATOM 5127 O O . TYR B 1 229 ? -6.848 -7.777 5.539 1 93.06 229 TYR B O 1
ATOM 5135 N N . TYR B 1 230 ? -6.93 -7.578 7.777 1 88.88 230 TYR B N 1
ATOM 5136 C CA . TYR B 1 230 ? -5.492 -7.34 7.855 1 88.88 230 TYR B CA 1
ATOM 5137 C C . TYR B 1 230 ? -4.75 -8.617 8.227 1 88.88 230 TYR B C 1
ATOM 5139 O O . TYR B 1 230 ? -4.945 -9.164 9.312 1 88.88 230 TYR B O 1
ATOM 5147 N N . ARG B 1 231 ? -4.113 -9.164 7.305 1 83.56 231 ARG B N 1
ATOM 5148 C CA . ARG B 1 231 ? -3.287 -10.344 7.527 1 83.56 231 ARG B CA 1
ATOM 5149 C C . ARG B 1 231 ? -1.813 -10.039 7.293 1 83.56 231 ARG B C 1
ATOM 5151 O O . ARG B 1 231 ? -1.467 -9.312 6.355 1 83.56 231 ARG B O 1
ATOM 5158 N N . GLU B 1 232 ? -0.966 -10.641 8.039 1 82.12 232 GLU B N 1
ATOM 5159 C CA . GLU B 1 232 ? 0.435 -10.242 8.133 1 82.12 232 GLU B CA 1
ATOM 5160 C C . GLU B 1 232 ? 1.18 -10.531 6.828 1 82.12 232 GLU B C 1
ATOM 5162 O O . GLU B 1 232 ? 1.948 -9.695 6.348 1 82.12 232 GLU B O 1
ATOM 5167 N N . PRO B 1 233 ? 0.994 -11.648 6.203 1 88.62 233 PRO B N 1
ATOM 5168 C CA . PRO B 1 233 ? 1.811 -11.898 5.012 1 88.62 233 PRO B CA 1
ATOM 5169 C C . PRO B 1 233 ? 1.582 -10.867 3.912 1 88.62 233 PRO B C 1
ATOM 5171 O O . PRO B 1 233 ? 2.543 -10.32 3.365 1 88.62 233 PRO B O 1
ATOM 5174 N N . GLU B 1 234 ? 0.301 -10.602 3.662 1 92.19 234 GLU B N 1
ATOM 5175 C CA . GLU B 1 234 ? 0.032 -9.617 2.619 1 92.19 234 GLU B CA 1
ATOM 5176 C C . GLU B 1 234 ? 0.602 -8.25 2.99 1 92.19 234 GLU B C 1
ATOM 5178 O O . GLU B 1 234 ? 1.196 -7.566 2.152 1 92.19 234 GLU B O 1
ATOM 5183 N N . THR B 1 235 ? 0.372 -7.855 4.215 1 91.69 235 THR B N 1
ATOM 5184 C CA . THR B 1 235 ? 0.857 -6.562 4.68 1 91.69 235 THR B CA 1
ATOM 5185 C C . THR B 1 235 ? 2.371 -6.465 4.523 1 91.69 235 THR B C 1
ATOM 5187 O O . THR B 1 235 ? 2.881 -5.492 3.959 1 91.69 235 THR B O 1
ATOM 5190 N N . GLU B 1 236 ? 3.037 -7.449 4.941 1 92.31 236 GLU B N 1
ATOM 5191 C CA . GLU B 1 236 ? 4.496 -7.441 4.922 1 92.31 236 GLU B CA 1
ATOM 5192 C C . GLU B 1 236 ? 5.031 -7.574 3.498 1 92.31 236 GLU B C 1
ATOM 5194 O O . GLU B 1 236 ? 6.008 -6.914 3.133 1 92.31 236 GLU B O 1
ATOM 5199 N N . MET B 1 237 ? 4.422 -8.375 2.691 1 95.94 237 MET B N 1
ATOM 5200 C CA . MET B 1 237 ? 4.859 -8.57 1.312 1 95.94 237 MET B CA 1
ATOM 5201 C C . MET B 1 237 ? 4.613 -7.309 0.484 1 95.94 237 MET B C 1
ATOM 5203 O O . MET B 1 237 ? 5.379 -7.008 -0.436 1 95.94 237 MET B O 1
ATOM 5207 N N . THR B 1 238 ? 3.553 -6.562 0.856 1 97.12 238 THR B N 1
ATOM 5208 C CA . THR B 1 238 ? 3.311 -5.281 0.203 1 97.12 238 THR B CA 1
ATOM 5209 C C . THR B 1 238 ? 4.441 -4.301 0.5 1 97.12 238 THR B C 1
ATOM 5211 O O . THR B 1 238 ? 4.887 -3.568 -0.387 1 97.12 238 THR B O 1
ATOM 5214 N N . VAL B 1 239 ? 4.941 -4.324 1.715 1 96.94 239 VAL B N 1
ATOM 5215 C CA . VAL B 1 239 ? 6.047 -3.447 2.088 1 96.94 239 VAL B CA 1
ATOM 5216 C C . VAL B 1 239 ? 7.297 -3.828 1.297 1 96.94 239 VAL B C 1
ATOM 5218 O O . VAL B 1 239 ? 8.031 -2.955 0.83 1 96.94 239 VAL B O 1
ATOM 5221 N N . LEU B 1 240 ? 7.508 -5.086 1.094 1 97.5 240 LEU B N 1
ATOM 5222 C CA . LEU B 1 240 ? 8.617 -5.535 0.256 1 97.5 240 LEU B CA 1
ATOM 5223 C C . LEU B 1 240 ? 8.43 -5.07 -1.186 1 97.5 240 LEU B C 1
ATOM 5225 O O . LEU B 1 240 ? 9.391 -4.684 -1.849 1 97.5 240 LEU B O 1
ATOM 5229 N N . GLY B 1 241 ? 7.195 -5.117 -1.669 1 98.56 241 GLY B N 1
ATOM 5230 C CA . GLY B 1 241 ? 6.914 -4.562 -2.982 1 98.56 241 GLY B CA 1
ATOM 5231 C C . GLY B 1 241 ? 7.266 -3.092 -3.098 1 98.56 241 GLY B C 1
ATOM 5232 O O . GLY B 1 241 ? 7.84 -2.662 -4.098 1 98.56 241 GLY B O 1
ATOM 5233 N N . GLN B 1 242 ? 6.957 -2.355 -2.082 1 98.5 242 GLN B N 1
ATOM 5234 C CA . GLN B 1 242 ? 7.293 -0.937 -2.049 1 98.5 242 GLN B CA 1
ATOM 5235 C C . GLN B 1 242 ? 8.805 -0.726 -2.086 1 98.5 242 GLN B C 1
ATOM 5237 O O . GLN B 1 242 ? 9.305 0.1 -2.852 1 98.5 242 GLN B O 1
ATOM 5242 N N . TYR B 1 243 ? 9.492 -1.509 -1.336 1 98 243 TYR B N 1
ATOM 5243 C CA . TYR B 1 243 ? 10.938 -1.362 -1.21 1 98 243 TYR B CA 1
ATOM 5244 C C . TYR B 1 243 ? 11.633 -1.636 -2.539 1 98 243 TYR B C 1
ATOM 5246 O O . TYR B 1 243 ? 12.586 -0.949 -2.898 1 98 243 TYR B O 1
ATOM 5254 N N . TYR B 1 244 ? 11.148 -2.557 -3.301 1 97.94 244 TYR B N 1
ATOM 5255 C CA . TYR B 1 244 ? 11.812 -2.988 -4.523 1 97.94 244 TYR B CA 1
ATOM 5256 C C . TYR B 1 244 ? 11.117 -2.426 -5.754 1 97.94 244 TYR B C 1
ATOM 5258 O O . TYR B 1 244 ? 11.461 -2.783 -6.887 1 97.94 244 TYR B O 1
ATOM 5266 N N . ASP B 1 245 ? 10.117 -1.559 -5.559 1 98.06 245 ASP B N 1
ATOM 5267 C CA . ASP B 1 245 ? 9.375 -0.931 -6.645 1 98.06 245 ASP B CA 1
ATOM 5268 C C . ASP B 1 245 ? 8.703 -1.98 -7.531 1 98.06 245 ASP B C 1
ATOM 5270 O O . ASP B 1 245 ? 8.875 -1.971 -8.75 1 98.06 245 ASP B O 1
ATOM 5274 N N . LEU B 1 246 ? 8 -2.906 -6.863 1 98.69 246 LEU B N 1
ATOM 5275 C CA . LEU B 1 246 ? 7.258 -3.955 -7.551 1 98.69 246 LEU B CA 1
ATOM 5276 C C . LEU B 1 246 ? 5.754 -3.746 -7.395 1 98.69 246 LEU B C 1
ATOM 5278 O O . LEU B 1 246 ? 5.277 -3.443 -6.297 1 98.69 246 LEU B O 1
ATOM 5282 N N . PRO B 1 247 ? 4.988 -3.873 -8.5 1 98.81 247 PRO B N 1
ATOM 5283 C CA . PRO B 1 247 ? 3.537 -3.754 -8.344 1 98.81 247 PRO B CA 1
ATOM 5284 C C . PRO B 1 247 ? 2.947 -4.852 -7.461 1 98.81 247 PRO B C 1
ATOM 5286 O O . PRO B 1 247 ? 3.391 -6 -7.52 1 98.81 247 PRO B O 1
ATOM 5289 N N . VAL B 1 248 ? 2.045 -4.449 -6.617 1 98.88 248 VAL B N 1
ATOM 5290 C CA . VAL B 1 248 ? 1.33 -5.363 -5.734 1 98.88 248 VAL B CA 1
ATOM 5291 C C . VAL B 1 248 ? -0.171 -5.277 -6.004 1 98.88 248 VAL B C 1
ATOM 5293 O O . VAL B 1 248 ? -0.732 -4.18 -6.066 1 98.88 248 VAL B O 1
ATOM 5296 N N . VAL B 1 249 ? -0.797 -6.398 -6.23 1 98.94 249 VAL B N 1
ATOM 5297 C CA . VAL B 1 249 ? -2.242 -6.477 -6.414 1 98.94 249 VAL B CA 1
ATOM 5298 C C . VAL B 1 249 ? -2.852 -7.398 -5.363 1 98.94 249 VAL B C 1
ATOM 5300 O O . VAL B 1 249 ? -2.225 -8.375 -4.949 1 98.94 249 VAL B O 1
ATOM 5303 N N . SER B 1 250 ? -4.039 -7.062 -4.941 1 98.81 250 SER B N 1
ATOM 5304 C CA . SER B 1 250 ? -4.609 -7.668 -3.744 1 98.81 250 SER B CA 1
ATOM 5305 C C . SER B 1 250 ? -6.066 -8.07 -3.967 1 98.81 250 SER B C 1
ATOM 5307 O O . SER B 1 250 ? -6.906 -7.23 -4.293 1 98.81 250 SER B O 1
ATOM 5309 N N . VAL B 1 251 ? -6.336 -9.32 -3.707 1 98.62 251 VAL B N 1
ATOM 5310 C CA . VAL B 1 251 ? -7.711 -9.812 -3.773 1 98.62 251 VAL B CA 1
ATOM 5311 C C . VAL B 1 251 ? -8.547 -9.164 -2.672 1 98.62 251 VAL B C 1
ATOM 5313 O O . VAL B 1 251 ? -9.672 -8.719 -2.916 1 98.62 251 VAL B O 1
ATOM 5316 N N . ARG B 1 252 ? -8.016 -9.039 -1.505 1 97.38 252 ARG B N 1
ATOM 5317 C CA . ARG B 1 252 ? -8.781 -8.492 -0.391 1 97.38 252 ARG B CA 1
ATOM 5318 C C . ARG B 1 252 ? -9.148 -7.035 -0.643 1 97.38 252 ARG B C 1
ATOM 5320 O O . ARG B 1 252 ? -10.297 -6.633 -0.423 1 97.38 252 ARG B O 1
ATOM 5327 N N . ALA B 1 253 ? -8.219 -6.254 -1.097 1 98.5 253 ALA B N 1
ATOM 5328 C CA . ALA B 1 253 ? -8.469 -4.832 -1.317 1 98.5 253 ALA B CA 1
ATOM 5329 C C . ALA B 1 253 ? -9.57 -4.625 -2.354 1 98.5 253 ALA B C 1
ATOM 5331 O O . ALA B 1 253 ? -10.336 -3.66 -2.273 1 98.5 253 ALA B O 1
ATOM 5332 N N . ALA B 1 254 ? -9.656 -5.52 -3.273 1 98.69 254 ALA B N 1
ATOM 5333 C CA . ALA B 1 254 ? -10.633 -5.398 -4.355 1 98.69 254 ALA B CA 1
ATOM 5334 C C . ALA B 1 254 ? -11.984 -5.957 -3.938 1 98.69 254 ALA B C 1
ATOM 5336 O O . ALA B 1 254 ? -13.031 -5.492 -4.402 1 98.69 254 ALA B O 1
ATOM 5337 N N . THR B 1 255 ? -12 -7.02 -3.041 1 98.62 255 THR B N 1
ATOM 5338 C CA . THR B 1 255 ? -13.211 -7.836 -3.039 1 98.62 255 THR B CA 1
ATOM 5339 C C . THR B 1 255 ? -13.781 -7.949 -1.628 1 98.62 255 THR B C 1
ATOM 5341 O O . THR B 1 255 ? -14.914 -8.406 -1.446 1 98.62 255 THR B O 1
ATOM 5344 N N . TRP B 1 256 ? -13.031 -7.586 -0.604 1 98 256 TRP B N 1
ATOM 5345 C CA . TRP B 1 256 ? -13.477 -7.832 0.764 1 98 256 TRP B CA 1
ATOM 5346 C C . TRP B 1 256 ? -14.883 -7.281 0.99 1 98 256 TRP B C 1
ATOM 5348 O O . TRP B 1 256 ? -15.734 -7.965 1.559 1 98 256 TRP B O 1
ATOM 5358 N N . ARG B 1 257 ? -15.133 -6.039 0.553 1 97.5 257 ARG B N 1
ATOM 5359 C CA . ARG B 1 257 ? -16.438 -5.41 0.759 1 97.5 257 ARG B CA 1
ATOM 5360 C C . ARG B 1 257 ? -17.531 -6.188 0.046 1 97.5 257 ARG B C 1
ATOM 5362 O O . ARG B 1 257 ? -18.656 -6.277 0.544 1 97.5 257 ARG B O 1
ATOM 5369 N N . LEU B 1 258 ? -17.25 -6.695 -1.119 1 98.5 258 LEU B N 1
ATOM 5370 C CA . LEU B 1 258 ? -18.203 -7.492 -1.883 1 98.5 258 LEU B CA 1
ATOM 5371 C C . LEU B 1 258 ? -18.516 -8.805 -1.165 1 98.5 258 LEU B C 1
ATOM 5373 O O . LEU B 1 258 ? -19.672 -9.219 -1.099 1 98.5 258 LEU B O 1
ATOM 5377 N N . MET B 1 259 ? -17.438 -9.438 -0.658 1 97.94 259 MET B N 1
ATOM 5378 C CA . MET B 1 259 ? -17.594 -10.68 0.097 1 97.94 259 MET B CA 1
ATOM 5379 C C . MET B 1 259 ? -18.438 -10.453 1.347 1 97.94 259 MET B C 1
ATOM 5381 O O . MET B 1 259 ? -19.375 -11.203 1.604 1 97.94 259 MET B O 1
ATOM 5385 N N . HIS B 1 260 ? -18.078 -9.391 2.035 1 96.75 260 HIS B N 1
ATOM 5386 C CA . HIS B 1 260 ? -18.797 -9.062 3.264 1 96.75 260 HIS B CA 1
ATOM 5387 C C . HIS B 1 260 ? -20.266 -8.781 2.986 1 96.75 260 HIS B C 1
ATOM 5389 O O . HIS B 1 260 ? -21.141 -9.156 3.775 1 96.75 260 HIS B O 1
ATOM 5395 N N . ALA B 1 261 ? -20.562 -8.133 1.854 1 97.31 261 ALA B N 1
ATOM 5396 C CA . ALA B 1 261 ? -21.922 -7.719 1.495 1 97.31 261 ALA B CA 1
ATOM 5397 C C . ALA B 1 261 ? -22.688 -8.867 0.849 1 97.31 261 ALA B C 1
ATOM 5399 O O . ALA B 1 261 ? -23.891 -8.758 0.606 1 97.31 261 ALA B O 1
ATOM 5400 N N . GLY B 1 262 ? -22.016 -9.922 0.499 1 97.06 262 GLY B N 1
ATOM 5401 C CA . GLY B 1 262 ? -22.672 -11.078 -0.1 1 97.06 262 GLY B CA 1
ATOM 5402 C C . GLY B 1 262 ? -23.078 -10.852 -1.543 1 97.06 262 GLY B C 1
ATOM 5403 O O . GLY B 1 262 ? -24.141 -11.32 -1.975 1 97.06 262 GLY B O 1
ATOM 5404 N N . ILE B 1 263 ? -22.312 -10.133 -2.264 1 98.12 263 ILE B N 1
ATOM 5405 C CA . ILE B 1 263 ? -22.609 -9.867 -3.666 1 98.12 263 ILE B CA 1
ATOM 5406 C C . ILE B 1 263 ? -22.422 -11.141 -4.484 1 98.12 263 ILE B C 1
ATOM 5408 O O . ILE B 1 263 ? -21.469 -11.891 -4.277 1 98.12 263 ILE B O 1
ATOM 5412 N N . ASP B 1 264 ? -23.266 -11.43 -5.473 1 97.5 264 ASP B N 1
ATOM 5413 C CA . ASP B 1 264 ? -23.141 -12.594 -6.336 1 97.5 264 ASP B CA 1
ATOM 5414 C C . ASP B 1 264 ? -21.781 -12.617 -7.031 1 97.5 264 ASP B C 1
ATOM 5416 O O . ASP B 1 264 ? -21.328 -11.594 -7.547 1 97.5 264 ASP B O 1
ATOM 5420 N N . GLY B 1 265 ? -21.172 -13.75 -7.008 1 97.38 265 GLY B N 1
ATOM 5421 C CA . GLY B 1 265 ? -19.844 -13.906 -7.555 1 97.38 265 GLY B CA 1
ATOM 5422 C C . GLY B 1 265 ? -18.75 -13.805 -6.504 1 97.38 265 GLY B C 1
ATOM 5423 O O . GLY B 1 265 ? -17.625 -14.242 -6.73 1 97.38 265 GLY B O 1
ATOM 5424 N N . PHE B 1 266 ? -19.219 -13.242 -5.312 1 98.25 266 PHE B N 1
ATOM 5425 C CA . PHE B 1 266 ? -18.234 -12.984 -4.27 1 98.25 266 PHE B CA 1
ATOM 5426 C C . PHE B 1 266 ? -18.688 -13.562 -2.936 1 98.25 266 PHE B C 1
ATOM 5428 O O . PHE B 1 266 ? -18.078 -13.305 -1.896 1 98.25 266 PHE B O 1
ATOM 5435 N N . LYS B 1 267 ? -19.812 -14.328 -2.949 1 96.81 267 LYS B N 1
ATOM 5436 C CA . LYS B 1 267 ? -20.281 -14.961 -1.722 1 96.81 267 LYS B CA 1
ATOM 5437 C C . LYS B 1 267 ? -19.25 -15.93 -1.166 1 96.81 267 LYS B C 1
ATOM 5439 O O . LYS B 1 267 ? -18.531 -16.578 -1.927 1 96.81 267 LYS B O 1
ATOM 5444 N N . VAL B 1 268 ? -19.234 -16.062 0.195 1 94.12 268 VAL B N 1
ATOM 5445 C CA . VAL B 1 268 ? -18.125 -16.797 0.799 1 94.12 268 VAL B CA 1
ATOM 5446 C C . VAL B 1 268 ? -18.656 -17.844 1.783 1 94.12 268 VAL B C 1
ATOM 5448 O O . VAL B 1 268 ? -17.891 -18.547 2.439 1 94.12 268 VAL B O 1
ATOM 5451 N N . ASP B 1 269 ? -19.906 -17.906 1.926 1 90.19 269 ASP B N 1
ATOM 5452 C CA . ASP B 1 269 ? -20.5 -18.766 2.953 1 90.19 269 ASP B CA 1
ATOM 5453 C C . ASP B 1 269 ? -20.609 -20.203 2.473 1 90.19 269 ASP B C 1
ATOM 5455 O O . ASP B 1 269 ? -20.828 -21.125 3.275 1 90.19 269 ASP B O 1
ATOM 5459 N N . LYS B 1 270 ? -20.5 -20.453 1.132 1 89.88 270 LYS B N 1
ATOM 5460 C CA . LYS B 1 270 ? -20.438 -21.797 0.535 1 89.88 270 LYS B CA 1
ATOM 5461 C C . LYS B 1 270 ? -19.297 -21.891 -0.464 1 89.88 270 LYS B C 1
ATOM 5463 O O . LYS B 1 270 ? -18.719 -20.875 -0.864 1 89.88 270 LYS B O 1
ATOM 5468 N N . GLY B 1 271 ? -18.938 -23.125 -0.75 1 89.06 271 GLY B N 1
ATOM 5469 C CA . GLY B 1 271 ? -18.031 -23.391 -1.85 1 89.06 271 GLY B CA 1
ATOM 5470 C C . GLY B 1 271 ? -18.734 -23.75 -3.141 1 89.06 271 GLY B C 1
ATOM 5471 O O . GLY B 1 271 ? -19.781 -24.406 -3.117 1 89.06 271 GLY B O 1
ATOM 5472 N N . ALA B 1 272 ? -18.188 -23.266 -4.227 1 88.06 272 ALA B N 1
ATOM 5473 C CA . ALA B 1 272 ? -18.75 -23.641 -5.52 1 88.06 272 ALA B CA 1
ATOM 5474 C C . ALA B 1 272 ? -18.766 -25.156 -5.691 1 88.06 272 ALA B C 1
ATOM 5476 O O . ALA B 1 272 ? -19.719 -25.719 -6.262 1 88.06 272 ALA B O 1
ATOM 5477 N N . HIS B 1 273 ? -17.578 -25.672 -5.059 1 81.38 273 HIS B N 1
ATOM 5478 C CA . HIS B 1 273 ? -17.453 -27.125 -5.148 1 81.38 273 HIS B CA 1
ATOM 5479 C C . HIS B 1 273 ? -17.078 -27.719 -3.795 1 81.38 273 HIS B C 1
ATOM 5481 O O . HIS B 1 273 ? -16.578 -27.031 -2.914 1 81.38 273 HIS B O 1
ATOM 5487 N N . SER B 1 274 ? -17.766 -28.656 -3.27 1 64.06 274 SER B N 1
ATOM 5488 C CA . SER B 1 274 ? -17.438 -29.297 -1.996 1 64.06 274 SER B CA 1
ATOM 5489 C C . SER B 1 274 ? -16.234 -30.203 -2.131 1 64.06 274 SER B C 1
ATOM 5491 O O . SER B 1 274 ? -16.219 -31.109 -2.971 1 64.06 274 SER B O 1
ATOM 5493 N N . ILE B 1 275 ? -15.023 -29.641 -1.812 1 58.66 275 ILE B N 1
ATOM 5494 C CA . ILE B 1 275 ? -13.938 -30.609 -1.914 1 58.66 275 ILE B CA 1
ATOM 5495 C C . ILE B 1 275 ? -13.656 -31.219 -0.542 1 58.66 275 ILE B C 1
ATOM 5497 O O . ILE B 1 275 ? -12.672 -31.938 -0.364 1 58.66 275 ILE B O 1
ATOM 5501 N N . GLY B 1 276 ? -14.648 -31.141 0.327 1 53.69 276 GLY B N 1
ATOM 5502 C CA . GLY B 1 276 ? -14.492 -31.828 1.599 1 53.69 276 GLY B CA 1
ATOM 5503 C C . GLY B 1 276 ? -13.383 -31.25 2.457 1 53.69 276 GLY B C 1
ATOM 5504 O O . GLY B 1 276 ? -12.773 -31.969 3.256 1 53.69 276 GLY B O 1
ATOM 5505 N N . LEU B 1 277 ? -12.898 -30.094 2.152 1 54 277 LEU B N 1
ATOM 5506 C CA . LEU B 1 277 ? -11.789 -29.641 2.975 1 54 277 LEU B CA 1
ATOM 5507 C C . LEU B 1 277 ? -12.25 -29.312 4.391 1 54 277 LEU B C 1
ATOM 5509 O O . LEU B 1 277 ? -13.281 -28.656 4.57 1 54 277 LEU B O 1
ATOM 5513 N N . ASN B 1 278 ? -11.875 -30.203 5.344 1 48.91 278 ASN B N 1
ATOM 5514 C CA . ASN B 1 278 ? -12.008 -29.922 6.77 1 48.91 278 ASN B CA 1
ATOM 5515 C C . ASN B 1 278 ? -10.922 -28.969 7.258 1 48.91 278 ASN B C 1
ATOM 5517 O O . ASN B 1 278 ? -9.734 -29.312 7.234 1 48.91 278 ASN B O 1
ATOM 5521 N N . TRP B 1 279 ? -11.188 -27.766 6.992 1 47.12 279 TRP B N 1
ATOM 5522 C CA . TRP B 1 279 ? -10.195 -26.859 7.559 1 47.12 279 TRP B CA 1
ATOM 5523 C C . TRP B 1 279 ? -10.289 -26.844 9.078 1 47.12 279 TRP B C 1
ATOM 5525 O O . TRP B 1 279 ? -11.227 -26.281 9.641 1 47.12 279 TRP B O 1
ATOM 5535 N N . GLY B 1 280 ? -9.383 -27.531 9.773 1 47.31 280 GLY B N 1
ATOM 5536 C CA . GLY B 1 280 ? -9.352 -27.688 11.219 1 47.31 280 GLY B CA 1
ATOM 5537 C C . GLY B 1 280 ? -10.688 -28.094 11.805 1 47.31 280 GLY B C 1
ATOM 5538 O O . GLY B 1 280 ? -11.516 -28.688 11.117 1 47.31 280 GLY B O 1
ATOM 5539 N N . ASN B 1 281 ? -10.859 -27.766 13.391 1 45.09 281 ASN B N 1
ATOM 5540 C CA . ASN B 1 281 ? -12.023 -28.172 14.172 1 45.09 281 ASN B CA 1
ATOM 5541 C C . ASN B 1 281 ? -13.32 -27.656 13.57 1 45.09 281 ASN B C 1
ATOM 5543 O O . ASN B 1 281 ? -14.375 -27.703 14.219 1 45.09 281 ASN B O 1
ATOM 5547 N N . LYS B 1 282 ? -13.156 -26.812 12.641 1 47.72 282 LYS B N 1
ATOM 5548 C CA . LYS B 1 282 ? -14.43 -26.172 12.328 1 47.72 282 LYS B CA 1
ATOM 5549 C C . LYS B 1 282 ? -15.125 -26.859 11.164 1 47.72 282 LYS B C 1
ATOM 5551 O O . LYS B 1 282 ? -14.539 -27.719 10.5 1 47.72 282 LYS B O 1
ATOM 5556 N N . SER B 1 283 ? -16.406 -26.25 10.797 1 53.19 283 SER B N 1
ATOM 5557 C CA . SER B 1 283 ? -17.625 -26.531 10.047 1 53.19 283 SER B CA 1
ATOM 5558 C C . SER B 1 283 ? -17.328 -26.688 8.555 1 53.19 283 SER B C 1
ATOM 5560 O O . SER B 1 283 ? -16.5 -25.969 8.008 1 53.19 283 SER B O 1
ATOM 5562 N N . ILE B 1 284 ? -17.531 -27.844 8.039 1 61.03 284 ILE B N 1
ATOM 5563 C CA . ILE B 1 284 ? -17.641 -28.141 6.617 1 61.03 284 ILE B CA 1
ATOM 5564 C C . ILE B 1 284 ? -18.312 -26.984 5.887 1 61.03 284 ILE B C 1
ATOM 5566 O O . ILE B 1 284 ? -19.406 -26.547 6.266 1 61.03 284 ILE B O 1
ATOM 5570 N N . ILE B 1 285 ? -17.516 -26.25 5.059 1 75.75 285 ILE B N 1
ATOM 5571 C CA . ILE B 1 285 ? -18.156 -25.234 4.219 1 75.75 285 ILE B CA 1
ATOM 5572 C C . ILE B 1 285 ? -19.156 -25.906 3.279 1 75.75 285 ILE B C 1
ATOM 5574 O O . ILE B 1 285 ? -18.812 -26.828 2.537 1 75.75 285 ILE B O 1
ATOM 5578 N N . PRO B 1 286 ? -20.344 -25.609 3.438 1 84.12 286 PRO B N 1
ATOM 5579 C CA . PRO B 1 286 ? -21.344 -26.203 2.562 1 84.12 286 PRO B CA 1
ATOM 5580 C C . PRO B 1 286 ? -21.078 -25.922 1.083 1 84.12 286 PRO B C 1
ATOM 5582 O O . PRO B 1 286 ? -20.422 -24.953 0.746 1 84.12 286 PRO B O 1
ATOM 5585 N N . GLN B 1 287 ? -21.594 -26.797 0.285 1 88.12 287 GLN B N 1
ATOM 5586 C CA . GLN B 1 287 ? -21.5 -26.641 -1.162 1 88.12 287 GLN B CA 1
ATOM 5587 C C . GLN B 1 287 ? -22.656 -25.812 -1.701 1 88.12 287 GLN B C 1
ATOM 5589 O O . GLN B 1 287 ? -23.781 -25.906 -1.209 1 88.12 287 GLN B O 1
ATOM 5594 N N . ALA B 1 288 ? -22.391 -25.078 -2.752 1 92.25 288 ALA B N 1
ATOM 5595 C CA . ALA B 1 288 ? -23.406 -24.297 -3.439 1 92.25 288 ALA B CA 1
ATOM 5596 C C . ALA B 1 288 ? -24.531 -25.188 -3.957 1 92.25 288 ALA B C 1
ATOM 5598 O O . ALA B 1 288 ? -24.297 -26.359 -4.301 1 92.25 288 ALA B O 1
ATOM 5599 N N . ASP B 1 289 ? -25.734 -24.625 -4.043 1 92.81 289 ASP B N 1
ATOM 5600 C CA . ASP B 1 289 ? -26.828 -25.312 -4.707 1 92.81 289 ASP B CA 1
ATOM 5601 C C . ASP B 1 289 ? -26.547 -25.484 -6.195 1 92.81 289 ASP B C 1
ATOM 5603 O O . ASP B 1 289 ? -25.828 -24.688 -6.797 1 92.81 289 ASP B O 1
ATOM 5607 N N . ALA B 1 290 ? -27.156 -26.547 -6.734 1 91.5 290 ALA B N 1
ATOM 5608 C CA . ALA B 1 290 ? -26.953 -26.828 -8.156 1 91.5 290 ALA B CA 1
ATOM 5609 C C . ALA B 1 290 ? -27.328 -25.609 -9.008 1 91.5 290 ALA B C 1
ATOM 5611 O O . ALA B 1 290 ? -28.422 -25.062 -8.844 1 91.5 290 ALA B O 1
ATOM 5612 N N . GLY B 1 291 ? -26.406 -25.172 -9.828 1 93.31 291 GLY B N 1
ATOM 5613 C CA . GLY B 1 291 ? -26.672 -24.078 -10.734 1 93.31 291 GLY B CA 1
ATOM 5614 C C . GLY B 1 291 ? -26.312 -22.719 -10.156 1 93.31 291 GLY B C 1
ATOM 5615 O O . GLY B 1 291 ? -26.406 -21.703 -10.836 1 93.31 291 GLY B O 1
ATOM 5616 N N . GLU B 1 292 ? -25.812 -22.688 -8.898 1 95.31 292 GLU B N 1
ATOM 5617 C CA . GLU B 1 292 ? -25.5 -21.422 -8.25 1 95.31 292 GLU B CA 1
ATOM 5618 C C . GLU B 1 292 ? -24 -21.312 -7.965 1 95.31 292 GLU B C 1
ATOM 5620 O O . GLU B 1 292 ? -23.578 -20.469 -7.164 1 95.31 292 GLU B O 1
ATOM 5625 N N . GLU B 1 293 ? -23.219 -22.156 -8.617 1 93.19 293 GLU B N 1
ATOM 5626 C CA . GLU B 1 293 ? -21.797 -22.234 -8.336 1 93.19 293 GLU B CA 1
ATOM 5627 C C . GLU B 1 293 ? -21.094 -20.906 -8.633 1 93.19 293 GLU B C 1
ATOM 5629 O O . GLU B 1 293 ? -20.172 -20.531 -7.922 1 93.19 293 GLU B O 1
ATOM 5634 N N . ASP B 1 294 ? -21.641 -20.156 -9.586 1 94.38 294 ASP B N 1
ATOM 5635 C CA . ASP B 1 294 ? -20.969 -18.938 -10.047 1 94.38 294 ASP B CA 1
ATOM 5636 C C . ASP B 1 294 ? -21.188 -17.781 -9.07 1 94.38 294 ASP B C 1
ATOM 5638 O O . ASP B 1 294 ? -20.578 -16.719 -9.203 1 94.38 294 ASP B O 1
ATOM 5642 N N . LYS B 1 295 ? -22 -18.016 -8.078 1 97 295 LYS B N 1
ATOM 5643 C CA . LYS B 1 295 ? -22.297 -16.969 -7.102 1 97 295 LYS B CA 1
ATOM 5644 C C . LYS B 1 295 ? -21.219 -16.906 -6.023 1 97 295 LYS B C 1
ATOM 5646 O O . LYS B 1 295 ? -21.156 -15.945 -5.258 1 97 295 LYS B O 1
ATOM 5651 N N . TYR B 1 296 ? -20.406 -17.938 -5.969 1 95.19 296 TYR B N 1
ATOM 5652 C CA . TYR B 1 296 ? -19.453 -18.062 -4.871 1 95.19 296 TYR B CA 1
ATOM 5653 C C . TYR B 1 296 ? -18.016 -17.875 -5.363 1 95.19 296 TYR B C 1
ATOM 5655 O O . TYR B 1 296 ? -17.672 -18.328 -6.453 1 95.19 296 TYR B O 1
ATOM 5663 N N . PHE B 1 297 ? -17.234 -17.219 -4.562 1 96.31 297 PHE B N 1
ATOM 5664 C CA . PHE B 1 297 ? -15.875 -16.859 -4.941 1 96.31 297 PHE B CA 1
ATOM 5665 C C . PHE B 1 297 ? -14.938 -18.062 -4.867 1 96.31 297 PHE B C 1
ATOM 5667 O O . PHE B 1 297 ? -14.094 -18.25 -5.746 1 96.31 297 PHE B O 1
ATOM 5674 N N . TYR B 1 298 ? -15.148 -18.844 -3.809 1 93.69 298 TYR B N 1
ATOM 5675 C CA . TYR B 1 298 ? -14.234 -19.953 -3.537 1 93.69 298 TYR B CA 1
ATOM 5676 C C . TYR B 1 298 ? -14.82 -21.266 -4.039 1 93.69 298 TYR B C 1
ATOM 5678 O O . TYR B 1 298 ? -16.031 -21.453 -4.035 1 93.69 298 TYR B O 1
ATOM 5686 N N . SER B 1 299 ? -13.961 -22.172 -4.441 1 91.75 299 SER B N 1
ATOM 5687 C CA . SER B 1 299 ? -14.375 -23.516 -4.84 1 91.75 299 SER B CA 1
ATOM 5688 C C . SER B 1 299 ? -14.68 -24.375 -3.623 1 91.75 299 SER B C 1
ATOM 5690 O O . SER B 1 299 ? -15.711 -25.047 -3.582 1 91.75 299 SER B O 1
ATOM 5692 N N . ASP B 1 300 ? -13.758 -24.312 -2.582 1 86.56 300 ASP B N 1
ATOM 5693 C CA . ASP B 1 300 ? -13.867 -25.188 -1.413 1 86.56 300 ASP B CA 1
ATOM 5694 C C . ASP B 1 300 ? -13.75 -24.375 -0.119 1 86.56 300 ASP B C 1
ATOM 5696 O O . ASP B 1 300 ? -13.281 -24.891 0.897 1 86.56 300 ASP B O 1
ATOM 5700 N N . GLY B 1 301 ? -14.008 -23.094 -0.222 1 82.81 301 GLY B N 1
ATOM 5701 C CA . GLY B 1 301 ? -13.922 -22.25 0.955 1 82.81 301 GLY B CA 1
ATOM 5702 C C . GLY B 1 301 ? -12.555 -21.609 1.124 1 82.81 301 GLY B C 1
ATOM 5703 O O . GLY B 1 301 ? -12.391 -20.688 1.925 1 82.81 301 GLY B O 1
ATOM 5704 N N . LEU B 1 302 ? -11.602 -22.031 0.296 1 87.38 302 LEU B N 1
ATOM 5705 C CA . LEU B 1 302 ? -10.25 -21.484 0.391 1 87.38 302 LEU B CA 1
ATOM 5706 C C . LEU B 1 302 ? -9.711 -21.141 -0.99 1 87.38 302 LEU B C 1
ATOM 5708 O O . LEU B 1 302 ? -9.32 -20 -1.232 1 87.38 302 LEU B O 1
ATOM 5712 N N . HIS B 1 303 ? -9.75 -22.172 -1.861 1 92.06 303 HIS B N 1
ATOM 5713 C CA . HIS B 1 303 ? -9.188 -21.969 -3.193 1 92.06 303 HIS B CA 1
ATOM 5714 C C . HIS B 1 303 ? -10.172 -21.219 -4.098 1 92.06 303 HIS B C 1
ATOM 5716 O O . HIS B 1 303 ? -11.383 -21.406 -3.984 1 92.06 303 HIS B O 1
ATOM 5722 N N . PRO B 1 304 ? -9.695 -20.438 -4.98 1 94.81 304 PRO B N 1
ATOM 5723 C CA . PRO B 1 304 ? -10.609 -19.703 -5.855 1 94.81 304 PRO B CA 1
ATOM 5724 C C . PRO B 1 304 ? -11.352 -20.609 -6.836 1 94.81 304 PRO B C 1
ATOM 5726 O O . PRO B 1 304 ? -10.773 -21.578 -7.336 1 94.81 304 PRO B O 1
ATOM 5729 N N . GLY B 1 305 ? -12.586 -20.344 -7.035 1 92.56 305 GLY B N 1
ATOM 5730 C CA . GLY B 1 305 ? -13.297 -20.922 -8.164 1 92.56 305 GLY B CA 1
ATOM 5731 C C . GLY B 1 305 ? -13 -20.219 -9.477 1 92.56 305 GLY B C 1
ATOM 5732 O O . GLY B 1 305 ? -12.086 -19.391 -9.555 1 92.56 305 GLY B O 1
ATOM 5733 N N . PRO B 1 306 ? -13.766 -20.531 -10.5 1 91.38 306 PRO B N 1
ATOM 5734 C CA . PRO B 1 306 ? -13.531 -19.875 -11.789 1 91.38 306 PRO B CA 1
ATOM 5735 C C . PRO B 1 306 ? -13.633 -18.359 -11.711 1 91.38 306 PRO B C 1
ATOM 5737 O O . PRO B 1 306 ? -12.797 -17.656 -12.281 1 91.38 306 PRO B O 1
ATOM 5740 N N . GLY B 1 307 ? -14.672 -17.875 -11.008 1 94.62 307 GLY B N 1
ATOM 5741 C CA . GLY B 1 307 ? -14.797 -16.438 -10.82 1 94.62 307 GLY B CA 1
ATOM 5742 C C . GLY B 1 307 ? -13.633 -15.828 -10.062 1 94.62 307 GLY B C 1
ATOM 5743 O O . GLY B 1 307 ? -13.156 -14.75 -10.398 1 94.62 307 GLY B O 1
ATOM 5744 N N . GLY B 1 308 ? -13.195 -16.531 -9.023 1 96.88 308 GLY B N 1
ATOM 5745 C CA . GLY B 1 308 ? -12.039 -16.094 -8.273 1 96.88 308 GLY B CA 1
ATOM 5746 C C . GLY B 1 308 ? -10.773 -16.016 -9.117 1 96.88 308 GLY B C 1
ATOM 5747 O O . GLY B 1 308 ? -9.977 -15.094 -8.961 1 96.88 308 GLY B O 1
ATOM 5748 N N . ALA B 1 309 ? -10.625 -16.969 -10 1 96.56 309 ALA B N 1
ATOM 5749 C CA . ALA B 1 309 ? -9.477 -16.969 -10.898 1 96.56 309 ALA B CA 1
ATOM 5750 C C . ALA B 1 309 ? -9.531 -15.781 -11.852 1 96.56 309 ALA B C 1
ATOM 5752 O O . ALA B 1 309 ? -8.508 -15.172 -12.156 1 96.56 309 ALA B O 1
ATOM 5753 N N . GLN B 1 310 ? -10.695 -15.5 -12.328 1 97.56 310 GLN B N 1
ATOM 5754 C CA . GLN B 1 310 ? -10.859 -14.344 -13.203 1 97.56 310 GLN B CA 1
ATOM 5755 C C . GLN B 1 310 ? -10.523 -13.047 -12.469 1 97.56 310 GLN B C 1
ATOM 5757 O O . GLN B 1 310 ? -9.867 -12.164 -13.023 1 97.56 310 GLN B O 1
ATOM 5762 N N . VAL B 1 311 ? -10.938 -12.945 -11.203 1 98.62 311 VAL B N 1
ATOM 5763 C CA . VAL B 1 311 ? -10.609 -11.781 -10.383 1 98.62 311 VAL B CA 1
ATOM 5764 C C . VAL B 1 311 ? -9.094 -11.641 -10.266 1 98.62 311 VAL B C 1
ATOM 5766 O O . VAL B 1 311 ? -8.555 -10.555 -10.469 1 98.62 311 VAL B O 1
ATOM 5769 N N . MET B 1 312 ? -8.445 -12.711 -9.984 1 98.75 312 MET B N 1
ATOM 5770 C CA . MET B 1 312 ? -6.996 -12.703 -9.82 1 98.75 312 MET B CA 1
ATOM 5771 C C . MET B 1 312 ? -6.312 -12.281 -11.117 1 98.75 312 MET B C 1
ATOM 5773 O O . MET B 1 312 ? -5.359 -11.5 -11.094 1 98.75 312 MET B O 1
ATOM 5777 N N . ALA B 1 313 ? -6.777 -12.75 -12.234 1 98.62 313 ALA B N 1
ATOM 5778 C CA . ALA B 1 313 ? -6.234 -12.352 -13.531 1 98.62 313 ALA B CA 1
ATOM 5779 C C . ALA B 1 313 ? -6.469 -10.859 -13.789 1 98.62 313 ALA B C 1
ATOM 5781 O O . ALA B 1 313 ? -5.566 -10.156 -14.234 1 98.62 313 ALA B O 1
ATOM 5782 N N . GLU B 1 314 ? -7.688 -10.414 -13.492 1 98.62 314 GLU B N 1
ATOM 5783 C CA . GLU B 1 314 ? -8.039 -9.016 -13.695 1 98.62 314 GLU B CA 1
ATOM 5784 C C . GLU B 1 314 ? -7.137 -8.094 -12.883 1 98.62 314 GLU B C 1
ATOM 5786 O O . GLU B 1 314 ? -6.781 -7 -13.328 1 98.62 314 GLU B O 1
ATOM 5791 N N . LEU B 1 315 ? -6.785 -8.508 -11.719 1 98.88 315 LEU B N 1
ATOM 5792 C CA . LEU B 1 315 ? -5.934 -7.715 -10.844 1 98.88 315 LEU B CA 1
ATOM 5793 C C . LEU B 1 315 ? -4.543 -7.543 -11.445 1 98.88 315 LEU B C 1
ATOM 5795 O O . LEU B 1 315 ? -3.914 -6.496 -11.273 1 98.88 315 LEU B O 1
ATOM 5799 N N . VAL B 1 316 ? -4.047 -8.539 -12.125 1 98.75 316 VAL B N 1
ATOM 5800 C CA . VAL B 1 316 ? -2.752 -8.43 -12.789 1 98.75 316 VAL B CA 1
ATOM 5801 C C . VAL B 1 316 ? -2.898 -7.629 -14.078 1 98.75 316 VAL B C 1
ATOM 5803 O O . VAL B 1 316 ? -2.037 -6.812 -14.414 1 98.75 316 VAL B O 1
ATOM 5806 N N . ILE B 1 317 ? -3.969 -7.809 -14.758 1 98.31 317 ILE B N 1
ATOM 5807 C CA . ILE B 1 317 ? -4.223 -7.195 -16.062 1 98.31 317 ILE B CA 1
ATOM 5808 C C . ILE B 1 317 ? -4.336 -5.68 -15.898 1 98.31 317 ILE B C 1
ATOM 5810 O O . ILE B 1 317 ? -3.852 -4.922 -16.734 1 98.31 317 ILE B O 1
ATOM 5814 N N . HIS B 1 318 ? -4.941 -5.242 -14.828 1 97.25 318 HIS B N 1
ATOM 5815 C CA . HIS B 1 318 ? -5.273 -3.828 -14.703 1 97.25 318 HIS B CA 1
ATOM 5816 C C . HIS B 1 318 ? -4.016 -2.963 -14.719 1 97.25 318 HIS B C 1
ATOM 5818 O O . HIS B 1 318 ? -3.891 -2.064 -15.555 1 97.25 318 HIS B O 1
ATOM 5824 N N . PRO B 1 319 ? -3.082 -3.174 -13.844 1 97.56 319 PRO B N 1
ATOM 5825 C CA . PRO B 1 319 ? -1.893 -2.318 -13.898 1 97.56 319 PRO B CA 1
ATOM 5826 C C . PRO B 1 319 ? -1.086 -2.52 -15.18 1 97.56 319 PRO B C 1
ATOM 5828 O O . PRO B 1 319 ? -0.405 -1.597 -15.641 1 97.56 319 PRO B O 1
ATOM 5831 N N . LEU B 1 320 ? -1.122 -3.709 -15.766 1 97.5 320 LEU B N 1
ATOM 5832 C CA . LEU B 1 320 ? -0.481 -3.902 -17.062 1 97.5 320 LEU B CA 1
ATOM 5833 C C . LEU B 1 320 ? -1.129 -3.023 -18.125 1 97.5 320 LEU B C 1
ATOM 5835 O O . LEU B 1 320 ? -0.432 -2.381 -18.922 1 97.5 320 LEU B O 1
ATOM 5839 N N . ALA B 1 321 ? -2.463 -3.031 -18.141 1 95.69 321 ALA B N 1
ATOM 5840 C CA . ALA B 1 321 ? -3.193 -2.203 -19.109 1 95.69 321 ALA B CA 1
ATOM 5841 C C . ALA B 1 321 ? -2.848 -0.727 -18.922 1 95.69 321 ALA B C 1
ATOM 5843 O O . ALA B 1 321 ? -2.684 0 -19.906 1 95.69 321 ALA B O 1
ATOM 5844 N N . VAL B 1 322 ? -2.719 -0.322 -17.703 1 93 322 VAL B N 1
ATOM 5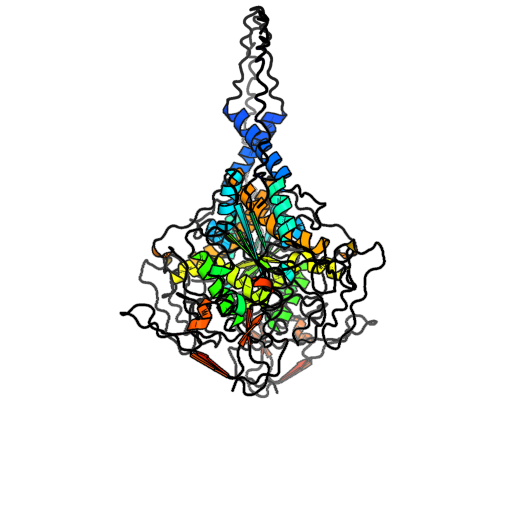845 C CA . VAL B 1 322 ? -2.35 1.06 -17.406 1 93 322 VAL B CA 1
ATOM 5846 C C . VAL B 1 322 ? -0.957 1.349 -17.969 1 93 322 VAL B C 1
ATOM 5848 O O . VAL B 1 322 ? -0.727 2.402 -18.562 1 93 322 VAL B O 1
ATOM 5851 N N . ALA B 1 323 ? -0.05 0.461 -17.766 1 95.12 323 ALA B N 1
ATOM 5852 C CA . ALA B 1 323 ? 1.31 0.626 -18.281 1 95.12 323 ALA B CA 1
ATOM 5853 C C . ALA B 1 323 ? 1.319 0.722 -19.797 1 95.12 323 ALA B C 1
ATOM 5855 O O . ALA B 1 323 ? 2.041 1.542 -20.375 1 95.12 323 ALA B O 1
ATOM 5856 N N . VAL B 1 324 ? 0.543 -0.118 -20.422 1 94.31 324 VAL B N 1
ATOM 5857 C CA . VAL B 1 324 ? 0.447 -0.097 -21.875 1 94.31 324 VAL B CA 1
ATOM 5858 C C . VAL B 1 324 ? -0.117 1.246 -22.344 1 94.31 324 VAL B C 1
ATOM 5860 O O . VAL B 1 324 ? 0.4 1.853 -23.281 1 94.31 324 VAL B O 1
ATOM 5863 N N . GLU B 1 325 ? -1.118 1.696 -21.656 1 88.5 325 GLU B N 1
ATOM 5864 C CA . GLU B 1 325 ? -1.726 2.98 -22 1 88.5 325 GLU B CA 1
ATOM 5865 C C . GLU B 1 325 ? -0.73 4.125 -21.828 1 88.5 325 GLU B C 1
ATOM 5867 O O . GLU B 1 325 ? -0.665 5.031 -22.656 1 88.5 325 GLU B O 1
ATOM 5872 N N . ASP B 1 326 ? -0.021 4.086 -20.734 1 87 326 ASP B N 1
ATOM 5873 C CA . ASP B 1 326 ? 0.995 5.105 -20.469 1 87 326 ASP B CA 1
ATOM 5874 C C . ASP B 1 326 ? 1.991 5.184 -21.625 1 87 326 ASP B C 1
ATOM 5876 O O . ASP B 1 326 ? 2.287 6.273 -22.125 1 87 326 ASP B O 1
ATOM 5880 N N . LEU B 1 327 ? 2.447 4.094 -22.047 1 88.44 327 LEU B N 1
ATOM 5881 C CA . LEU B 1 327 ? 3.436 4.051 -23.109 1 88.44 327 LEU B CA 1
ATOM 5882 C C . LEU B 1 327 ? 2.82 4.496 -24.438 1 88.44 327 LEU B C 1
ATOM 5884 O O . LEU B 1 327 ? 3.434 5.258 -25.188 1 88.44 327 LEU B O 1
ATOM 5888 N N . ALA B 1 328 ? 1.633 4.039 -24.641 1 83.06 328 ALA B N 1
ATOM 5889 C CA . ALA B 1 328 ? 0.959 4.34 -25.906 1 83.06 328 ALA B CA 1
ATOM 5890 C C . ALA B 1 328 ? 0.648 5.828 -26.031 1 83.06 328 ALA B C 1
ATOM 5892 O O . ALA B 1 328 ? 0.611 6.375 -27.125 1 83.06 328 ALA B O 1
ATOM 5893 N N . THR B 1 329 ? 0.474 6.488 -24.891 1 79.31 329 THR B N 1
ATOM 5894 C CA . THR B 1 329 ? 0.111 7.898 -24.922 1 79.31 329 THR B CA 1
ATOM 5895 C C . THR B 1 329 ? 1.331 8.773 -24.656 1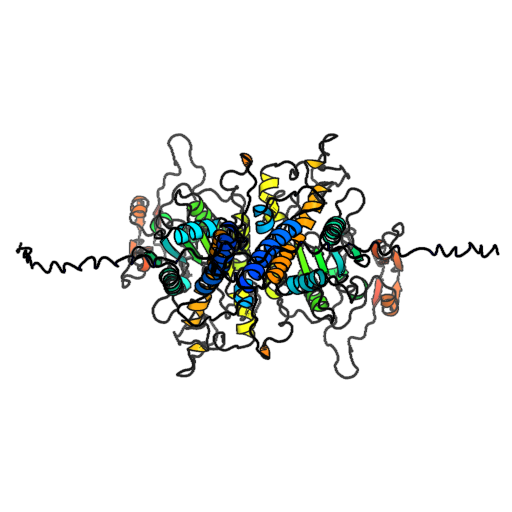 79.31 329 THR B C 1
ATOM 5897 O O . THR B 1 329 ? 1.206 9.992 -24.5 1 79.31 329 THR B O 1
ATOM 5900 N N . GLY B 1 330 ? 2.482 8.188 -24.516 1 80.81 330 GLY B N 1
ATOM 5901 C CA . GLY B 1 330 ? 3.736 8.914 -24.453 1 80.81 330 GLY B CA 1
ATOM 5902 C C . GLY B 1 330 ? 4.02 9.484 -23.062 1 80.81 330 GLY B C 1
ATOM 5903 O O . GLY B 1 330 ? 4.734 10.477 -22.938 1 80.81 330 GLY B O 1
ATOM 5904 N N . VAL B 1 331 ? 3.387 8.891 -22.078 1 83.19 331 VAL B N 1
ATOM 5905 C CA . VAL B 1 331 ? 3.67 9.336 -20.719 1 83.19 331 VAL B CA 1
ATOM 5906 C C . VAL B 1 331 ? 5.125 9.039 -20.375 1 83.19 331 VAL B C 1
ATOM 5908 O O . VAL B 1 331 ? 5.598 7.914 -20.547 1 83.19 331 VAL B O 1
ATOM 5911 N N . GLN B 1 332 ? 5.781 10.094 -19.938 1 84.25 332 GLN B N 1
ATOM 5912 C CA . GLN B 1 332 ? 7.176 9.938 -19.531 1 84.25 332 GLN B CA 1
ATOM 5913 C C . GLN B 1 332 ? 7.293 9.828 -18.016 1 84.25 332 GLN B C 1
ATOM 5915 O O . GLN B 1 332 ? 6.695 10.625 -17.281 1 84.25 332 GLN B O 1
ATOM 5920 N N . VAL B 1 333 ? 7.945 8.797 -17.609 1 91.38 333 VAL B N 1
ATOM 5921 C CA . VAL B 1 333 ? 8.234 8.617 -16.188 1 91.38 333 VAL B CA 1
ATOM 5922 C C . VAL B 1 333 ? 9.734 8.758 -15.945 1 91.38 333 VAL B C 1
ATOM 5924 O O . VAL B 1 333 ? 10.484 7.785 -16.047 1 91.38 333 VAL B O 1
ATOM 5927 N N . GLU B 1 334 ? 10.102 9.977 -15.586 1 91.75 334 GLU B N 1
ATOM 5928 C CA . GLU B 1 334 ? 11.516 10.281 -15.43 1 91.75 334 GLU B CA 1
ATOM 5929 C C . GLU B 1 334 ? 12.07 9.68 -14.141 1 91.75 334 GLU B C 1
ATOM 5931 O O . GLU B 1 334 ? 11.43 9.75 -13.094 1 91.75 334 GLU B O 1
ATOM 5936 N N . GLU B 1 335 ? 13.211 9.094 -14.273 1 94.06 335 GLU B N 1
ATOM 5937 C CA . GLU B 1 335 ? 13.961 8.555 -13.141 1 94.06 335 GLU B CA 1
ATOM 5938 C C . GLU B 1 335 ? 15.219 9.367 -12.867 1 94.06 335 GLU B C 1
ATOM 5940 O O . GLU B 1 335 ? 15.93 9.75 -13.805 1 94.06 335 GLU B O 1
ATOM 5945 N N . ARG B 1 336 ? 15.398 9.695 -11.633 1 96.31 336 ARG B N 1
ATOM 5946 C CA . ARG B 1 336 ? 16.625 10.375 -11.258 1 96.31 336 ARG B CA 1
ATOM 5947 C C . ARG B 1 336 ? 17.859 9.523 -11.609 1 96.31 336 ARG B C 1
ATOM 5949 O O . ARG B 1 336 ? 17.875 8.328 -11.336 1 96.31 336 ARG B O 1
ATOM 5956 N N . GLN B 1 337 ? 18.797 10.195 -12.25 1 94.12 337 GLN B N 1
ATOM 5957 C CA . GLN B 1 337 ? 20.031 9.516 -12.594 1 94.12 337 GLN B CA 1
ATOM 5958 C C . GLN B 1 337 ? 21.172 9.898 -11.641 1 94.12 337 GLN B C 1
ATOM 5960 O O . GLN B 1 337 ? 21.5 11.078 -11.508 1 94.12 337 GLN B O 1
ATOM 5965 N N . ALA B 1 338 ? 21.656 8.922 -10.945 1 95.5 338 ALA B N 1
ATOM 5966 C CA . ALA B 1 338 ? 22.828 9.062 -10.07 1 95.5 338 ALA B CA 1
ATOM 5967 C C . ALA B 1 338 ? 23.562 7.734 -9.922 1 95.5 338 ALA B C 1
ATOM 5969 O O . ALA B 1 338 ? 22.938 6.68 -9.789 1 95.5 338 ALA B O 1
ATOM 5970 N N . PRO B 1 339 ? 24.875 7.766 -9.992 1 94.88 339 PRO B N 1
ATOM 5971 C CA . PRO B 1 339 ? 25.641 6.52 -9.875 1 94.88 339 PRO B CA 1
ATOM 5972 C C . PRO B 1 339 ? 25.328 5.75 -8.602 1 94.88 339 PRO B C 1
ATOM 5974 O O . PRO B 1 339 ? 25.328 4.52 -8.602 1 94.88 339 PRO B O 1
ATOM 5977 N N . GLN B 1 340 ? 24.984 6.496 -7.543 1 94.44 340 GLN B N 1
ATOM 5978 C CA . GLN B 1 340 ? 24.734 5.895 -6.238 1 94.44 340 GLN B CA 1
ATOM 5979 C C . GLN B 1 340 ? 23.422 5.105 -6.242 1 94.44 340 GLN B C 1
ATOM 5981 O O . GLN B 1 340 ? 23.156 4.328 -5.32 1 94.44 340 GLN B O 1
ATOM 5986 N N . LEU B 1 341 ? 22.609 5.375 -7.238 1 95.81 341 LEU B N 1
ATOM 5987 C CA . LEU B 1 341 ? 21.281 4.781 -7.254 1 95.81 341 LEU B CA 1
ATOM 5988 C C . LEU B 1 341 ? 21.234 3.568 -8.18 1 95.81 341 LEU B C 1
ATOM 5990 O O . LEU B 1 341 ? 20.188 2.953 -8.352 1 95.81 341 LEU B O 1
ATOM 5994 N N . GLN B 1 342 ? 22.391 3.197 -8.703 1 92.62 342 GLN B N 1
ATOM 5995 C CA . GLN B 1 342 ? 22.438 2.066 -9.625 1 92.62 342 GLN B CA 1
ATOM 5996 C C . GLN B 1 342 ? 22.391 0.74 -8.875 1 92.62 342 GLN B C 1
ATOM 5998 O O . GLN B 1 342 ? 22.969 0.609 -7.801 1 92.62 342 GLN B O 1
ATOM 6003 N N . GLY B 1 343 ? 21.703 -0.207 -9.453 1 91.06 343 GLY B N 1
ATOM 6004 C CA . GLY B 1 343 ? 21.609 -1.532 -8.859 1 91.06 343 GLY B CA 1
ATOM 6005 C C . GLY B 1 343 ? 20.531 -1.639 -7.805 1 91.06 343 GLY B C 1
ATOM 6006 O O . GLY B 1 343 ? 19.766 -0.693 -7.59 1 91.06 343 GLY B O 1
ATOM 6007 N N . LEU B 1 344 ? 20.422 -2.811 -7.188 1 93.19 344 LEU B N 1
ATOM 6008 C CA . LEU B 1 344 ? 19.469 -3.031 -6.117 1 93.19 344 LEU B CA 1
ATOM 6009 C C . LEU B 1 344 ? 19.953 -2.42 -4.809 1 93.19 344 LEU B C 1
ATOM 6011 O O . LEU B 1 344 ? 21.141 -2.455 -4.508 1 93.19 344 LEU B O 1
ATOM 6015 N N . PRO B 1 345 ? 19.078 -1.84 -4.047 1 93.56 345 PRO B N 1
ATOM 6016 C CA . PRO B 1 345 ? 19.469 -1.466 -2.688 1 93.56 345 PRO B CA 1
ATOM 6017 C C . PRO B 1 345 ? 19.828 -2.674 -1.822 1 93.56 345 PRO B C 1
ATOM 6019 O O . PRO B 1 345 ? 19.578 -3.814 -2.217 1 93.56 345 PRO B O 1
ATOM 6022 N N . PRO B 1 346 ? 20.5 -2.41 -0.655 1 92.81 346 PRO B N 1
ATOM 6023 C CA . PRO B 1 346 ? 20.703 -3.547 0.249 1 92.81 346 PRO B CA 1
ATOM 6024 C C . PRO B 1 346 ? 19.391 -4.23 0.636 1 92.81 346 PRO B C 1
ATOM 6026 O O . PRO B 1 346 ? 18.312 -3.656 0.458 1 92.81 346 PRO B O 1
ATOM 6029 N N . PRO B 1 347 ? 19.453 -5.5 1.114 1 93.5 347 PRO B N 1
ATOM 6030 C CA . PRO B 1 347 ? 18.219 -6.145 1.544 1 93.5 347 PRO B CA 1
ATOM 6031 C C . PRO B 1 347 ? 17.438 -5.312 2.562 1 93.5 347 PRO B C 1
ATOM 6033 O O . PRO B 1 347 ? 18.031 -4.672 3.428 1 93.5 347 PRO B O 1
ATOM 6036 N N . MET B 1 348 ? 16.172 -5.242 2.412 1 94.88 348 MET B N 1
ATOM 6037 C CA . MET B 1 348 ? 15.32 -4.492 3.324 1 94.88 348 MET B CA 1
ATOM 6038 C C . MET B 1 348 ? 15.438 -5.02 4.75 1 94.88 348 MET B C 1
ATOM 6040 O O . MET B 1 348 ? 15.484 -4.242 5.703 1 94.88 348 MET B O 1
ATOM 6044 N N . ILE B 1 349 ? 15.367 -6.363 4.852 1 90.19 349 ILE B N 1
ATOM 6045 C CA . ILE B 1 349 ? 15.484 -7.027 6.145 1 90.19 349 ILE B CA 1
ATOM 6046 C C . ILE B 1 349 ? 16.953 -7.094 6.559 1 90.19 349 ILE B C 1
ATOM 6048 O O . ILE B 1 349 ? 17.766 -7.703 5.867 1 90.19 349 ILE B O 1
ATOM 6052 N N . PRO B 1 350 ? 17.156 -6.465 7.68 1 83.44 350 PRO B N 1
ATOM 6053 C CA . PRO B 1 350 ? 18.562 -6.445 8.109 1 83.44 350 PRO B CA 1
ATOM 6054 C C . PRO B 1 350 ? 19.156 -7.848 8.258 1 83.44 350 PRO B C 1
ATOM 6056 O O . PRO B 1 350 ? 18.453 -8.766 8.695 1 83.44 350 PRO B O 1
ATOM 6059 N N . ASN B 1 351 ? 20.391 -8.031 7.852 1 75.38 351 ASN B N 1
ATOM 6060 C CA . ASN B 1 351 ? 21.188 -9.25 7.984 1 75.38 351 ASN B CA 1
ATOM 6061 C C . ASN B 1 351 ? 20.656 -10.367 7.086 1 75.38 351 ASN B C 1
ATOM 6063 O O . ASN B 1 351 ? 20.797 -11.547 7.406 1 75.38 351 ASN B O 1
ATOM 6067 N N . SER B 1 352 ? 19.859 -9.984 6.191 1 76.62 352 SER B N 1
ATOM 6068 C CA . SER B 1 352 ? 19.484 -10.961 5.172 1 76.62 352 SER B CA 1
ATOM 6069 C C . SER B 1 352 ? 20.578 -11.102 4.117 1 76.62 352 SER B C 1
ATOM 6071 O O . SER B 1 352 ? 20.938 -10.133 3.447 1 76.62 352 SER B O 1
ATOM 6073 N N . PRO B 1 353 ? 21.203 -12.258 4.016 1 66.5 353 PRO B N 1
ATOM 6074 C CA . PRO B 1 353 ? 22.328 -12.406 3.098 1 66.5 353 PRO B CA 1
ATOM 6075 C C . PRO B 1 353 ? 21.891 -12.531 1.639 1 66.5 353 PRO B C 1
ATOM 6077 O O . PRO B 1 353 ? 20.781 -13 1.36 1 66.5 353 PRO B O 1
ATOM 6080 N N . ASN B 1 354 ? 22.781 -12.039 0.814 1 71.19 354 ASN B N 1
ATOM 6081 C CA . ASN B 1 354 ? 22.609 -12.367 -0.596 1 71.19 354 ASN B CA 1
ATOM 6082 C C . ASN B 1 354 ? 22.922 -13.836 -0.867 1 71.19 354 ASN B C 1
ATOM 6084 O O . ASN B 1 354 ? 23.859 -14.398 -0.292 1 71.19 354 ASN B O 1
ATOM 6088 N N . VAL B 1 355 ? 22.062 -14.445 -1.612 1 70.31 355 VAL B N 1
ATOM 6089 C CA . VAL B 1 355 ? 22.266 -15.859 -1.928 1 70.31 355 VAL B CA 1
ATOM 6090 C C . VAL B 1 355 ? 23.016 -15.992 -3.25 1 70.31 355 VAL B C 1
ATOM 6092 O O . VAL B 1 355 ? 22.531 -15.539 -4.293 1 70.31 355 VAL B O 1
ATOM 6095 N N . SER B 1 356 ? 24.203 -16.5 -3.16 1 66.12 356 SER B N 1
ATOM 6096 C CA . SER B 1 356 ? 25 -16.641 -4.367 1 66.12 356 SER B CA 1
ATOM 6097 C C . SER B 1 356 ? 24.828 -18.016 -4.984 1 66.12 356 SER B C 1
ATOM 6099 O O . SER B 1 356 ? 24.984 -18.188 -6.195 1 66.12 356 SER B O 1
ATOM 6101 N N . SER B 1 357 ? 24.625 -19 -4.176 1 67.25 357 SER B N 1
ATOM 6102 C CA . SER B 1 357 ? 24.422 -20.344 -4.688 1 67.25 357 SER B CA 1
ATOM 6103 C C . SER B 1 357 ? 23.391 -21.109 -3.867 1 67.25 357 SER B C 1
ATOM 6105 O O . SER B 1 357 ? 23.172 -20.797 -2.697 1 67.25 357 SER B O 1
ATOM 6107 N N . SER B 1 358 ? 22.641 -21.891 -4.656 1 73.88 358 SER B N 1
ATOM 6108 C CA . SER B 1 358 ? 21.656 -22.703 -3.965 1 73.88 358 SER B CA 1
ATOM 6109 C C . SER B 1 358 ? 21.609 -24.125 -4.52 1 73.88 358 SER B C 1
ATOM 6111 O O . SER B 1 358 ? 22.031 -24.359 -5.656 1 73.88 358 SER B O 1
ATOM 6113 N N . ALA B 1 359 ? 21.422 -25.078 -3.639 1 73.62 359 ALA B N 1
ATOM 6114 C CA . ALA B 1 359 ? 21.141 -26.453 -4.039 1 73.62 359 ALA B CA 1
ATOM 6115 C C . ALA B 1 359 ? 19.688 -26.812 -3.754 1 73.62 359 ALA B C 1
ATOM 6117 O O . ALA B 1 359 ? 19.234 -26.75 -2.605 1 73.62 359 ALA B O 1
ATOM 6118 N N . CYS B 1 360 ? 19.031 -27.188 -4.805 1 78.69 360 CYS B N 1
ATOM 6119 C CA . CYS B 1 360 ? 17.625 -27.547 -4.664 1 78.69 360 CYS B CA 1
ATOM 6120 C C . CYS B 1 360 ? 17.484 -28.938 -4.055 1 78.69 360 CYS B C 1
ATOM 6122 O O . CYS B 1 360 ? 17.969 -29.922 -4.621 1 78.69 360 CYS B O 1
ATOM 6124 N N . PHE B 1 361 ? 16.844 -29.031 -3.016 1 72.81 361 PHE B N 1
ATOM 6125 C CA . PHE B 1 361 ? 16.734 -30.281 -2.27 1 72.81 361 PHE B CA 1
ATOM 6126 C C . PHE B 1 361 ? 15.93 -31.297 -3.055 1 72.81 361 PHE B C 1
ATOM 6128 O O . PHE B 1 361 ? 15.984 -32.5 -2.764 1 72.81 361 PHE B O 1
ATOM 6135 N N . MET B 1 362 ? 15.141 -30.812 -4.023 1 72.75 362 MET B N 1
ATOM 6136 C CA . MET B 1 362 ? 14.281 -31.719 -4.785 1 72.75 362 MET B CA 1
ATOM 6137 C C . MET B 1 362 ? 15.062 -32.406 -5.895 1 72.75 362 MET B C 1
ATOM 6139 O O . MET B 1 362 ? 14.617 -33.406 -6.453 1 72.75 362 MET B O 1
ATOM 6143 N N . LEU B 1 363 ? 16.234 -31.875 -6.117 1 71.62 363 LEU B N 1
ATOM 6144 C CA . LEU B 1 363 ? 16.875 -32.312 -7.352 1 71.62 363 LEU B CA 1
ATOM 6145 C C . LEU B 1 363 ? 18.078 -33.188 -7.051 1 71.62 363 LEU B C 1
ATOM 6147 O O . LEU B 1 363 ? 18.531 -33.281 -5.902 1 71.62 363 LEU B O 1
ATOM 6151 N N . GLU B 1 364 ? 18.484 -33.719 -8.164 1 72.38 364 GLU B N 1
ATOM 6152 C CA . GLU B 1 364 ? 19.594 -34.688 -8.102 1 72.38 364 GLU B CA 1
ATOM 6153 C C . GLU B 1 364 ? 20.875 -34 -7.613 1 72.38 364 GLU B C 1
ATOM 6155 O O . GLU B 1 364 ? 21.719 -34.656 -7 1 72.38 364 GLU B O 1
ATOM 6160 N N . GLU B 1 365 ? 20.844 -32.781 -7.73 1 74.75 365 GLU B N 1
ATOM 6161 C CA . GLU B 1 365 ? 22.062 -32.062 -7.348 1 74.75 365 GLU B CA 1
ATOM 6162 C C . GLU B 1 365 ? 22.25 -32.062 -5.832 1 74.75 365 GLU B C 1
ATOM 6164 O O . GLU B 1 365 ? 23.344 -31.781 -5.336 1 74.75 365 GLU B O 1
ATOM 6169 N N . PHE B 1 366 ? 21.203 -32.375 -5.195 1 82.06 366 PHE B N 1
ATOM 6170 C CA . PHE B 1 366 ? 21.281 -32.406 -3.742 1 82.06 366 PHE B CA 1
ATOM 6171 C C . PHE B 1 366 ? 21.875 -33.719 -3.268 1 82.06 366 PHE B C 1
ATOM 6173 O O . PHE B 1 366 ? 22.422 -33.812 -2.166 1 82.06 366 PHE B O 1
ATOM 6180 N N . LYS B 1 367 ? 21.875 -34.688 -4.094 1 81.88 367 LYS B N 1
ATOM 6181 C CA . LYS B 1 367 ? 22.25 -36.062 -3.715 1 81.88 367 LYS B CA 1
ATOM 6182 C C . LYS B 1 367 ? 23.719 -36.125 -3.301 1 81.88 367 LYS B C 1
ATOM 6184 O O . LYS B 1 367 ? 24.062 -36.719 -2.281 1 81.88 367 LYS B O 1
ATOM 6189 N N . PRO B 1 368 ? 24.562 -35.406 -4.059 1 83.62 368 PRO B N 1
ATOM 6190 C CA . PRO B 1 368 ? 25.969 -35.5 -3.67 1 83.62 368 PRO B CA 1
ATOM 6191 C C . PRO B 1 368 ? 26.25 -34.844 -2.311 1 83.62 368 PRO B C 1
ATOM 6193 O O . PRO B 1 368 ? 27.297 -35.125 -1.706 1 83.62 368 PRO B O 1
ATOM 6196 N N . LEU B 1 369 ? 25.391 -34.062 -1.883 1 83.69 369 LEU B N 1
ATOM 6197 C CA . LEU B 1 369 ? 25.594 -33.375 -0.599 1 83.69 369 LEU B CA 1
ATOM 6198 C C . LEU B 1 369 ? 25.281 -34.344 0.556 1 83.69 369 LEU B C 1
ATOM 6200 O O . LEU B 1 369 ? 25.703 -34.094 1.689 1 83.69 369 LEU B O 1
ATOM 6204 N N . VAL B 1 370 ? 24.531 -35.344 0.252 1 85.62 370 VAL B N 1
ATOM 6205 C CA . VAL B 1 370 ? 24.188 -36.344 1.26 1 85.62 370 VAL B CA 1
ATOM 6206 C C . VAL B 1 370 ? 25.312 -37.375 1.356 1 85.62 370 VAL B C 1
ATOM 6208 O O . VAL B 1 370 ? 25.516 -38.156 0.435 1 85.62 370 VAL B O 1
ATOM 6211 N N . LYS B 1 371 ? 25.984 -37.375 2.479 1 88.56 371 LYS B N 1
ATOM 6212 C CA . LYS B 1 371 ? 27.141 -38.25 2.646 1 88.56 371 LYS B CA 1
ATOM 6213 C C . LYS B 1 371 ? 26.734 -39.562 3.324 1 88.56 371 LYS B C 1
ATOM 6215 O O . LYS B 1 371 ? 27.312 -40.594 3.045 1 88.56 371 LYS B O 1
ATOM 6220 N N . GLN B 1 372 ? 25.922 -39.375 4.27 1 90.62 372 GLN B N 1
ATOM 6221 C CA . GLN B 1 372 ? 25.438 -40.562 4.988 1 90.62 372 GLN B CA 1
ATOM 6222 C C . GLN B 1 372 ? 23.938 -40.438 5.285 1 90.62 372 GLN B C 1
ATOM 6224 O O . GLN B 1 372 ? 23.422 -39.312 5.43 1 90.62 372 GLN B O 1
ATOM 6229 N N . ALA B 1 373 ? 23.312 -41.562 5.207 1 89.88 373 ALA B N 1
ATOM 6230 C CA . ALA B 1 373 ? 21.891 -41.562 5.562 1 89.88 373 ALA B CA 1
ATOM 6231 C C . ALA B 1 373 ? 21.484 -42.875 6.188 1 89.88 373 ALA B C 1
ATOM 6233 O O . ALA B 1 373 ? 22 -43.938 5.812 1 89.88 373 ALA B O 1
ATOM 6234 N N . GLN B 1 374 ? 20.75 -42.75 7.113 1 90.88 374 GLN B N 1
ATOM 6235 C CA . GLN B 1 374 ? 20.094 -43.938 7.699 1 90.88 374 GLN B CA 1
ATOM 6236 C C . GLN B 1 374 ? 18.578 -43.781 7.68 1 90.88 374 GLN B C 1
ATOM 6238 O O . GLN B 1 374 ? 18.016 -42.969 8.43 1 90.88 374 GLN B O 1
ATOM 6243 N N . GLY B 1 375 ? 17.938 -44.5 6.859 1 87.94 375 GLY B N 1
ATOM 6244 C CA . GLY B 1 375 ? 16.5 -44.438 6.758 1 87.94 375 GLY B CA 1
ATOM 6245 C C . GLY B 1 375 ? 16.016 -43.375 5.801 1 87.94 375 GLY B C 1
ATOM 6246 O O . GLY B 1 375 ? 15.008 -43.562 5.109 1 87.94 375 GLY B O 1
ATOM 6247 N N . PHE B 1 376 ? 16.688 -42.281 5.738 1 85.38 376 PHE B N 1
ATOM 6248 C CA . PHE B 1 376 ? 16.328 -41.25 4.781 1 85.38 376 PHE B CA 1
ATOM 6249 C C . PHE B 1 376 ? 16.562 -41.719 3.352 1 85.38 376 PHE B C 1
ATOM 6251 O O . PHE B 1 376 ? 17.625 -42.25 3.045 1 85.38 376 PHE B O 1
ATOM 6258 N N . GLU B 1 377 ? 15.555 -41.531 2.502 1 85.38 377 GLU B N 1
ATOM 6259 C CA . GLU B 1 377 ? 15.664 -41.906 1.094 1 85.38 377 GLU B CA 1
ATOM 6260 C C . GLU B 1 377 ? 15.125 -40.812 0.191 1 85.38 377 GLU B C 1
ATOM 6262 O O . GLU B 1 377 ? 14.242 -40.031 0.597 1 85.38 377 GLU B O 1
ATOM 6267 N N . TYR B 1 378 ? 15.781 -40.719 -0.941 1 84.69 378 TYR B N 1
ATOM 6268 C CA . TYR B 1 378 ? 15.273 -39.812 -1.966 1 84.69 378 TYR B CA 1
ATOM 6269 C C . TYR B 1 378 ? 14.07 -40.406 -2.676 1 84.69 378 TYR B C 1
ATOM 6271 O O . TYR B 1 378 ? 14.188 -41.438 -3.379 1 84.69 378 TYR B O 1
ATOM 6279 N N . ARG B 1 379 ? 12.914 -39.875 -2.438 1 84.62 379 ARG B N 1
ATOM 6280 C CA . ARG B 1 379 ? 11.68 -40.406 -2.996 1 84.62 379 ARG B CA 1
ATOM 6281 C C . ARG B 1 379 ? 10.656 -39.312 -3.23 1 84.62 379 ARG B C 1
ATOM 6283 O O . ARG B 1 379 ? 10.727 -38.25 -2.609 1 84.62 379 ARG B O 1
ATOM 6290 N N . PRO B 1 380 ? 9.727 -39.625 -4.16 1 82.38 380 PRO B N 1
ATOM 6291 C CA . PRO B 1 380 ? 8.648 -38.656 -4.359 1 82.38 380 PRO B CA 1
ATOM 6292 C C . PRO B 1 380 ? 7.566 -38.719 -3.283 1 82.38 380 PRO B C 1
ATOM 6294 O O . PRO B 1 380 ? 7.203 -39.844 -2.861 1 82.38 380 PRO B O 1
ATOM 6297 N N . GLU B 1 381 ? 7.137 -37.562 -2.834 1 77.06 381 GLU B N 1
ATOM 6298 C CA . GLU B 1 381 ? 6.012 -37.5 -1.907 1 77.06 381 GLU B CA 1
ATOM 6299 C C . GLU B 1 381 ? 4.707 -37.906 -2.604 1 77.06 381 GLU B C 1
ATOM 6301 O O . GLU B 1 381 ? 3.836 -38.531 -1.999 1 77.06 381 GLU B O 1
ATOM 6306 N N . ARG B 1 382 ? 4.625 -37.438 -3.879 1 80.06 382 ARG B N 1
ATOM 6307 C CA . ARG B 1 382 ? 3.428 -37.688 -4.668 1 80.06 382 ARG B CA 1
ATOM 6308 C C . ARG B 1 382 ? 3.779 -38.375 -5.98 1 80.06 382 ARG B C 1
ATOM 6310 O O . ARG B 1 382 ? 3.648 -37.812 -7.055 1 80.06 382 ARG B O 1
ATOM 6317 N N . PRO B 1 383 ? 4.023 -39.625 -5.949 1 83.06 383 PRO B N 1
ATOM 6318 C CA . PRO B 1 383 ? 4.559 -40.344 -7.121 1 83.06 383 PRO B CA 1
ATOM 6319 C C . PRO B 1 383 ? 3.549 -40.438 -8.258 1 83.06 383 PRO B C 1
ATOM 6321 O O . PRO B 1 383 ? 3.934 -40.656 -9.414 1 83.06 383 PRO B O 1
ATOM 6324 N N . ALA B 1 384 ? 2.275 -40.188 -7.945 1 80.94 384 ALA B N 1
ATOM 6325 C CA . ALA B 1 384 ? 1.239 -40.344 -8.961 1 80.94 384 ALA B CA 1
ATOM 6326 C C . ALA B 1 384 ? 1.122 -39.125 -9.844 1 80.94 384 ALA B C 1
ATOM 6328 O O . ALA B 1 384 ? 0.447 -39.125 -10.875 1 80.94 384 ALA B O 1
ATOM 6329 N N . ARG B 1 385 ? 1.774 -38.125 -9.406 1 80.38 385 ARG B N 1
ATOM 6330 C CA . ARG B 1 385 ? 1.703 -36.906 -10.203 1 80.38 385 ARG B CA 1
ATOM 6331 C C . ARG B 1 385 ? 2.553 -37 -11.461 1 80.38 385 ARG B C 1
ATOM 6333 O O . ARG B 1 385 ? 3.49 -37.812 -11.516 1 80.38 385 ARG B O 1
ATOM 6340 N N . THR B 1 386 ? 2.152 -36.281 -12.492 1 74.75 386 THR B N 1
ATOM 6341 C CA . THR B 1 386 ? 2.748 -36.438 -13.812 1 74.75 386 THR B CA 1
ATOM 6342 C C . THR B 1 386 ? 4.059 -35.688 -13.922 1 74.75 386 THR B C 1
ATOM 6344 O O . THR B 1 386 ? 4.996 -36.125 -14.586 1 74.75 386 THR B O 1
ATOM 6347 N N . SER B 1 387 ? 4.109 -34.531 -13.234 1 74.88 387 SER B N 1
ATOM 6348 C CA . SER B 1 387 ? 5.32 -33.719 -13.359 1 74.88 387 SER B CA 1
ATOM 6349 C C . SER B 1 387 ? 6.258 -33.938 -12.172 1 74.88 387 SER B C 1
ATOM 6351 O O . SER B 1 387 ? 5.805 -34.219 -11.062 1 74.88 387 SER B O 1
ATOM 6353 N N . VAL B 1 388 ? 7.566 -33.906 -12.477 1 73.81 388 VAL B N 1
ATOM 6354 C CA . VAL B 1 388 ? 8.586 -34.062 -11.453 1 73.81 388 VAL B CA 1
ATOM 6355 C C . VAL B 1 388 ? 8.359 -33.062 -10.32 1 73.81 388 VAL B C 1
ATOM 6357 O O . VAL B 1 388 ? 8.469 -33.406 -9.141 1 73.81 388 VAL B O 1
ATOM 6360 N N . LEU B 1 389 ? 8.023 -31.891 -10.656 1 72.44 389 LEU B N 1
ATOM 6361 C CA . LEU B 1 389 ? 7.793 -30.844 -9.656 1 72.44 389 LEU B CA 1
ATOM 6362 C C . LEU B 1 389 ? 6.59 -31.203 -8.781 1 72.44 389 LEU B C 1
ATOM 6364 O O . LEU B 1 389 ? 6.648 -31.062 -7.559 1 72.44 389 LEU B O 1
ATOM 6368 N N . ALA B 1 390 ? 5.637 -31.688 -9.414 1 72.94 390 ALA B N 1
ATOM 6369 C CA . ALA B 1 390 ? 4.41 -32 -8.68 1 72.94 390 ALA B CA 1
ATOM 6370 C C . ALA B 1 390 ? 4.598 -33.219 -7.797 1 72.94 390 ALA B C 1
ATOM 6372 O O . ALA B 1 390 ? 3.852 -33.438 -6.84 1 72.94 390 ALA B O 1
ATOM 6373 N N . GLN B 1 391 ? 5.527 -34.062 -8.18 1 80.12 391 GLN B N 1
ATOM 6374 C CA . GLN B 1 391 ? 5.801 -35.25 -7.391 1 80.12 391 GLN B CA 1
ATOM 6375 C C . GLN B 1 391 ? 6.477 -34.906 -6.07 1 80.12 391 GLN B C 1
ATOM 6377 O O . GLN B 1 391 ? 6.449 -35.688 -5.121 1 80.12 391 GLN B O 1
ATOM 6382 N N . LYS B 1 392 ? 7.07 -33.75 -6.059 1 78.88 392 LYS B N 1
ATOM 6383 C CA . LYS B 1 392 ? 7.723 -33.25 -4.852 1 78.88 392 LYS B CA 1
ATOM 6384 C C . LYS B 1 392 ? 8.773 -34.219 -4.344 1 78.88 392 LYS B C 1
ATOM 6386 O O . LYS B 1 392 ? 8.688 -34.688 -3.213 1 78.88 392 LYS B O 1
ATOM 6391 N N . TRP B 1 393 ? 9.805 -34.375 -5.156 1 78.44 393 TRP B N 1
ATOM 6392 C CA . TRP B 1 393 ? 10.906 -35.25 -4.777 1 78.44 393 TRP B CA 1
ATOM 6393 C C . TRP B 1 393 ? 11.727 -34.625 -3.641 1 78.44 393 TRP B C 1
ATOM 6395 O O . TRP B 1 393 ? 11.797 -33.406 -3.504 1 78.44 393 TRP B O 1
ATOM 6405 N N . GLY B 1 394 ? 12.258 -35.5 -2.762 1 77.94 394 GLY B N 1
ATOM 6406 C CA . GLY B 1 394 ? 13.148 -35.094 -1.697 1 77.94 394 GLY B CA 1
ATOM 6407 C C . GLY B 1 394 ? 13.609 -36.219 -0.811 1 77.94 394 GLY B C 1
ATOM 6408 O O . GLY B 1 394 ? 13.258 -37.375 -1.052 1 77.94 394 GLY B O 1
ATOM 6409 N N . TRP B 1 395 ? 14.516 -35.844 0.037 1 78.44 395 TRP B N 1
ATOM 6410 C CA . TRP B 1 395 ? 14.969 -36.812 1.029 1 78.44 395 TRP B CA 1
ATOM 6411 C C . TRP B 1 395 ? 14.008 -36.875 2.213 1 78.44 395 TRP B C 1
ATOM 6413 O O . TRP B 1 395 ? 13.711 -35.875 2.832 1 78.44 395 TRP B O 1
ATOM 6423 N N . SER B 1 396 ? 13.484 -38.031 2.449 1 77.44 396 SER B N 1
ATOM 6424 C CA . SER B 1 396 ? 12.523 -38.156 3.545 1 77.44 396 SER B CA 1
ATOM 6425 C C . SER B 1 396 ? 12.836 -39.375 4.406 1 77.44 396 SER B C 1
ATOM 6427 O O . SER B 1 396 ? 13.336 -40.406 3.908 1 77.44 396 SER B O 1
ATOM 6429 N N . GLY B 1 397 ? 12.625 -39.094 5.723 1 77.81 397 GLY B N 1
ATOM 6430 C CA . GLY B 1 397 ? 12.602 -40.156 6.695 1 77.81 397 GLY B CA 1
ATOM 6431 C C . GLY B 1 397 ? 11.203 -40.469 7.188 1 77.81 397 GLY B C 1
ATOM 6432 O O . GLY B 1 397 ? 10.375 -39.594 7.363 1 77.81 397 GLY B O 1
ATOM 6433 N N . LEU B 1 398 ? 10.867 -41.75 7.406 1 78.12 398 LEU B N 1
ATOM 6434 C CA . LEU B 1 398 ? 9.5 -42.156 7.73 1 78.12 398 LEU B CA 1
ATOM 6435 C C . LEU B 1 398 ? 9.398 -42.625 9.172 1 78.12 398 LEU B C 1
ATOM 6437 O O . LEU B 1 398 ? 8.297 -42.812 9.695 1 78.12 398 LEU B O 1
ATOM 6441 N N . GLN B 1 399 ? 10.523 -42.781 9.734 1 80.19 399 GLN B N 1
ATOM 6442 C CA . GLN B 1 399 ? 10.516 -43.281 11.102 1 80.19 399 GLN B CA 1
ATOM 6443 C C . GL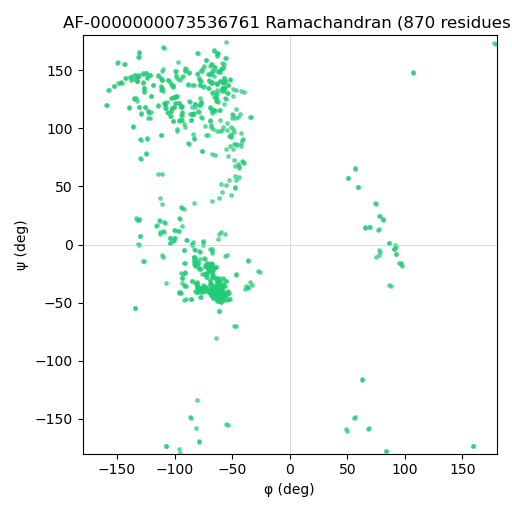N B 1 399 ? 11.43 -42.469 12 1 80.19 399 GLN B C 1
ATOM 6445 O O . GLN B 1 399 ? 12.453 -41.938 11.539 1 80.19 399 GLN B O 1
ATOM 6450 N N . PRO B 1 400 ? 10.922 -42.25 13.273 1 80.81 400 PRO B N 1
ATOM 6451 C CA . PRO B 1 400 ? 11.82 -41.562 14.211 1 80.81 400 PRO B CA 1
ATOM 6452 C C . PRO B 1 400 ? 13.195 -42.219 14.297 1 80.81 400 PRO B C 1
ATOM 6454 O O . PRO B 1 400 ? 13.297 -43.438 14.266 1 80.81 400 PRO B O 1
ATOM 6457 N N . GLY B 1 401 ? 14.172 -41.406 14.398 1 80.06 401 GLY B N 1
ATOM 6458 C CA . GLY B 1 401 ? 15.531 -41.906 14.516 1 80.06 401 GLY B CA 1
ATOM 6459 C C . GLY B 1 401 ? 16.281 -41.938 13.203 1 80.06 401 GLY B C 1
ATOM 6460 O O . GLY B 1 401 ? 17.516 -42.031 13.18 1 80.06 401 GLY B O 1
ATOM 6461 N N . GLU B 1 402 ? 15.484 -41.844 12.109 1 84 402 GLU B N 1
ATOM 6462 C CA . GLU B 1 402 ? 16.125 -41.781 10.797 1 84 402 GLU B CA 1
ATOM 6463 C C . GLU B 1 402 ? 16.875 -40.438 10.633 1 84 402 GLU B C 1
ATOM 6465 O O . GLU B 1 402 ? 16.469 -39.438 11.211 1 84 402 GLU B O 1
ATOM 6470 N N . TRP B 1 403 ? 18.141 -40.531 10.008 1 82.75 403 TRP B N 1
ATOM 6471 C CA . TRP B 1 403 ? 18.953 -39.312 9.883 1 82.75 403 TRP B CA 1
ATOM 6472 C C . TRP B 1 403 ? 19.719 -39.312 8.555 1 82.75 403 TRP B C 1
ATOM 6474 O O . TRP B 1 403 ? 19.828 -40.344 7.891 1 82.75 403 TRP B O 1
ATOM 6484 N N . LEU B 1 404 ? 20.047 -38.094 8.125 1 84.12 404 LEU B N 1
ATOM 6485 C CA . LEU B 1 404 ? 20.969 -37.906 7.012 1 84.12 404 LEU B CA 1
ATOM 6486 C C . LEU B 1 404 ? 22.047 -36.875 7.359 1 84.12 404 LEU B C 1
ATOM 6488 O O . LEU B 1 404 ? 21.828 -36 8.195 1 84.12 404 LEU B O 1
ATOM 6492 N N . GLN B 1 405 ? 23.25 -37.094 6.859 1 84.44 405 GLN B N 1
ATOM 6493 C CA . GLN B 1 405 ? 24.375 -36.188 7.035 1 84.44 405 GLN B CA 1
ATOM 6494 C C . GLN B 1 405 ? 24.719 -35.469 5.73 1 84.44 405 GLN B C 1
ATOM 6496 O O . GLN B 1 405 ? 24.906 -36.125 4.695 1 84.44 405 GLN B O 1
ATOM 6501 N N . LEU B 1 406 ? 24.641 -34.094 5.816 1 81.06 406 LEU B N 1
ATOM 6502 C CA . LEU B 1 406 ? 24.969 -33.281 4.66 1 81.06 406 LEU B CA 1
ATOM 6503 C C . LEU B 1 406 ? 26.375 -32.688 4.797 1 81.06 406 LEU B C 1
ATOM 6505 O O . LEU B 1 406 ? 26.797 -32.312 5.898 1 81.06 406 LEU B O 1
ATOM 6509 N N . GLU B 1 407 ? 27.141 -32.719 3.674 1 79.69 407 GLU B N 1
ATOM 6510 C CA . GLU B 1 407 ? 28.438 -32.031 3.611 1 79.69 407 GLU B CA 1
ATOM 6511 C C . GLU B 1 407 ? 28.453 -31.016 2.479 1 79.69 407 GLU B C 1
ATOM 6513 O O . GLU B 1 407 ? 28.125 -31.328 1.337 1 79.69 407 GLU B O 1
ATOM 6518 N N . PHE B 1 408 ? 28.531 -29.766 2.818 1 72.56 408 PHE B N 1
ATOM 6519 C CA . PHE B 1 408 ? 28.641 -28.719 1.798 1 72.56 408 PHE B CA 1
ATOM 6520 C C . PHE B 1 408 ? 29.75 -27.75 2.141 1 72.56 408 PHE B C 1
ATOM 6522 O O . PHE B 1 408 ? 30.172 -27.656 3.295 1 72.56 408 PHE B O 1
ATOM 6529 N N . SER B 1 409 ? 30.438 -27.266 1.022 1 63.94 409 SER B N 1
ATOM 6530 C CA . SER B 1 409 ? 31.531 -26.312 1.182 1 63.94 409 SER B CA 1
ATOM 6531 C C . SER B 1 409 ? 31 -24.875 1.266 1 63.94 409 SER B C 1
ATOM 6533 O O . SER B 1 409 ? 30.125 -24.484 0.49 1 63.94 409 SER B O 1
ATOM 6535 N N . THR B 1 410 ? 31.234 -24.25 2.316 1 61.75 410 THR B N 1
ATOM 6536 C CA . THR B 1 410 ? 30.875 -22.844 2.441 1 61.75 410 THR B CA 1
ATOM 6537 C C . THR B 1 410 ? 31.844 -21.953 1.675 1 61.75 410 THR B C 1
ATOM 6539 O O . THR B 1 410 ? 31.75 -20.719 1.731 1 61.75 410 THR B O 1
ATOM 6542 N N . MET B 1 411 ? 32.844 -22.609 0.969 1 53.19 411 MET B N 1
ATOM 6543 C CA . MET B 1 411 ? 33.844 -21.828 0.234 1 53.19 411 MET B CA 1
ATOM 6544 C C . MET B 1 411 ? 33.375 -21.516 -1.178 1 53.19 411 MET B C 1
ATOM 6546 O O . MET B 1 411 ? 32.969 -22.422 -1.917 1 53.19 411 MET B O 1
ATOM 6550 N N . LEU B 1 412 ? 32.656 -20.438 -1.396 1 49.41 412 LEU B N 1
ATOM 6551 C CA . LEU B 1 412 ? 32.188 -20.125 -2.744 1 49.41 412 LEU B CA 1
ATOM 6552 C C . LEU B 1 412 ? 33.344 -20.234 -3.746 1 49.41 412 LEU B C 1
ATOM 6554 O O . LEU B 1 412 ? 33.156 -20.75 -4.855 1 49.41 412 LEU B O 1
ATOM 6558 N N . ASP B 1 413 ? 34.406 -19.266 -3.734 1 44.16 413 ASP B N 1
ATOM 6559 C CA . ASP B 1 413 ? 35.688 -19.281 -4.402 1 44.16 413 ASP B CA 1
ATOM 6560 C C . ASP B 1 413 ? 36.812 -19.453 -3.395 1 44.16 413 ASP B C 1
ATOM 6562 O O . ASP B 1 413 ? 36.625 -19.312 -2.188 1 44.16 413 ASP B O 1
ATOM 6566 N N . THR B 1 414 ? 38.031 -20.141 -3.895 1 44.78 414 THR B N 1
ATOM 6567 C CA . THR B 1 414 ? 39.219 -20.422 -3.1 1 44.78 414 THR B CA 1
ATOM 6568 C C . THR B 1 414 ? 39.531 -19.266 -2.16 1 44.78 414 THR B C 1
ATOM 6570 O O . THR B 1 414 ? 40.25 -19.422 -1.187 1 44.78 414 THR B O 1
ATOM 6573 N N . ALA B 1 415 ? 39.312 -18.047 -2.686 1 45.94 415 ALA B N 1
ATOM 6574 C CA . ALA B 1 415 ? 39.969 -16.906 -2.035 1 45.94 415 ALA B CA 1
ATOM 6575 C C . ALA B 1 415 ? 39.031 -16.281 -0.988 1 45.94 415 ALA B C 1
ATOM 6577 O O . ALA B 1 415 ? 39.5 -15.477 -0.165 1 45.94 415 ALA B O 1
ATOM 6578 N N . SER B 1 416 ? 37.625 -16.375 -1.047 1 45.88 416 SER B N 1
ATOM 6579 C CA . SER B 1 416 ? 36.812 -15.672 -0.051 1 45.88 416 SER B CA 1
ATOM 6580 C C . SER B 1 416 ? 35.781 -16.609 0.587 1 45.88 416 SER B C 1
ATOM 6582 O O . SER B 1 416 ? 34.781 -16.938 -0.023 1 45.88 416 SER B O 1
ATOM 6584 N N . PRO B 1 417 ? 36.125 -17.25 1.644 1 47.88 417 PRO B N 1
ATOM 6585 C CA . PRO B 1 417 ? 35.156 -18.078 2.371 1 47.88 417 PRO B CA 1
ATOM 6586 C C . PRO B 1 417 ? 33.844 -17.344 2.658 1 47.88 417 PRO B C 1
ATOM 6588 O O . PRO B 1 417 ? 33.844 -16.141 2.947 1 47.88 417 PRO B O 1
ATOM 6591 N N . GLN B 1 418 ? 32.812 -17.812 1.999 1 52.25 418 GLN B N 1
ATOM 6592 C CA . GLN B 1 418 ? 31.547 -17.234 2.459 1 52.25 418 GLN B CA 1
ATOM 6593 C C . GLN B 1 418 ? 31.219 -17.688 3.879 1 52.25 418 GLN B C 1
ATOM 6595 O O . GLN B 1 418 ? 31.344 -18.875 4.203 1 52.25 418 GLN B O 1
ATOM 6600 N N . ARG B 1 419 ? 31.172 -16.859 4.707 1 54.56 419 ARG B N 1
ATOM 6601 C CA . ARG B 1 419 ? 31.078 -17.109 6.141 1 54.56 419 ARG B CA 1
ATOM 6602 C C . ARG B 1 419 ? 29.719 -17.703 6.508 1 54.56 419 ARG B C 1
ATOM 6604 O O . ARG B 1 419 ? 29.578 -18.328 7.559 1 54.56 419 ARG B O 1
ATOM 6611 N N . ASN B 1 420 ? 28.719 -17.422 5.574 1 55.5 420 ASN B N 1
ATOM 6612 C CA . ASN B 1 420 ? 27.438 -17.859 6.109 1 55.5 420 ASN B CA 1
ATOM 6613 C C . ASN B 1 420 ? 26.719 -18.812 5.152 1 55.5 420 ASN B C 1
ATOM 6615 O O . ASN B 1 420 ? 26.844 -18.688 3.932 1 55.5 420 ASN B O 1
ATOM 6619 N N . ALA B 1 421 ? 26.484 -20.047 5.629 1 59.12 421 ALA B N 1
ATOM 6620 C CA . ALA B 1 421 ? 25.594 -20.969 4.922 1 59.12 421 ALA B CA 1
ATOM 6621 C C . ALA B 1 421 ? 24.234 -21.062 5.602 1 59.12 421 ALA B C 1
ATOM 6623 O O . ALA B 1 421 ? 24.141 -21.016 6.832 1 59.12 421 ALA B O 1
ATOM 6624 N N . THR B 1 422 ? 23.297 -20.812 4.734 1 58.56 422 THR B N 1
ATOM 6625 C CA . THR B 1 422 ? 21.953 -21.016 5.266 1 58.56 422 THR B CA 1
ATOM 6626 C C . THR B 1 422 ? 21.391 -22.359 4.84 1 58.56 422 THR B C 1
ATOM 6628 O O . THR B 1 422 ? 21.5 -22.75 3.672 1 58.56 422 THR B O 1
ATOM 6631 N N . VAL B 1 423 ? 21.062 -23.141 5.91 1 58.81 423 VAL B N 1
ATOM 6632 C CA . VAL B 1 423 ? 20.359 -24.391 5.676 1 58.81 423 VAL B CA 1
ATOM 6633 C C . VAL B 1 423 ? 18.875 -24.234 6.023 1 58.81 423 VAL B C 1
ATOM 6635 O O . VAL B 1 423 ? 18.547 -23.766 7.113 1 58.81 423 VAL B O 1
ATOM 6638 N N . CYS B 1 424 ? 18.141 -24.359 4.961 1 55.25 424 CYS B N 1
ATOM 6639 C CA . CYS B 1 424 ? 16.703 -24.266 5.188 1 55.25 424 CYS B CA 1
ATOM 6640 C C . CYS B 1 424 ? 16.109 -25.656 5.371 1 55.25 424 CYS B C 1
ATOM 6642 O O . CYS B 1 424 ? 16.375 -26.562 4.574 1 55.25 424 CYS B O 1
ATOM 6644 N N . GLU B 1 425 ? 15.555 -25.797 6.574 1 54.16 425 GLU B N 1
ATOM 6645 C CA . GLU B 1 425 ? 14.789 -27 6.828 1 54.16 425 GLU B CA 1
ATOM 6646 C C . GLU B 1 425 ? 13.305 -26.797 6.555 1 54.16 425 GLU B C 1
ATOM 6648 O O . GLU B 1 425 ? 12.711 -25.828 7.031 1 54.16 425 GLU B O 1
ATOM 6653 N N . CYS B 1 426 ? 12.906 -27.344 5.539 1 48.97 426 CYS B N 1
ATOM 6654 C CA . CYS B 1 426 ? 11.477 -27.266 5.262 1 48.97 426 CYS B CA 1
ATOM 6655 C C . CYS B 1 426 ? 10.742 -28.484 5.801 1 48.97 426 CYS B C 1
ATOM 6657 O O . CYS B 1 426 ? 11.172 -29.625 5.574 1 48.97 426 CYS B O 1
ATOM 6659 N N . ARG B 1 427 ? 9.914 -28.109 6.906 1 47 427 ARG B N 1
ATOM 6660 C CA . ARG B 1 427 ? 9.07 -29.156 7.453 1 47 427 ARG B CA 1
ATOM 6661 C C . ARG B 1 427 ? 7.703 -29.172 6.777 1 47 427 ARG B C 1
ATOM 6663 O O . ARG B 1 427 ? 7.082 -28.125 6.605 1 47 427 ARG B O 1
ATOM 6670 N N . ILE B 1 428 ? 7.457 -29.953 5.961 1 44.22 428 ILE B N 1
ATOM 6671 C CA . ILE B 1 428 ? 6.105 -30.062 5.426 1 44.22 428 ILE B CA 1
ATOM 6672 C C . ILE B 1 428 ? 5.141 -30.484 6.531 1 44.22 428 ILE B C 1
ATOM 6674 O O . ILE B 1 428 ? 5.426 -31.406 7.285 1 44.22 428 ILE B O 1
ATOM 6678 N N . ALA B 1 429 ? 4.492 -29.438 7.051 1 41.41 429 ALA B N 1
ATOM 6679 C CA . ALA B 1 429 ? 3.557 -29.547 8.164 1 41.41 429 ALA B CA 1
ATOM 6680 C C . ALA B 1 429 ? 2.758 -30.844 8.094 1 41.41 429 ALA B C 1
ATOM 6682 O O . ALA B 1 429 ? 2.107 -31.234 9.062 1 41.41 429 ALA B O 1
ATOM 6683 N N . LYS B 1 430 ? 2.414 -31.25 7.008 1 38.84 430 LYS B N 1
ATOM 6684 C CA . LYS B 1 430 ? 1.466 -32.344 7.238 1 38.84 430 LYS B CA 1
ATOM 6685 C C . LYS B 1 430 ? 1.983 -33.312 8.297 1 38.84 430 LYS B C 1
ATOM 6687 O O . LYS B 1 430 ? 1.235 -34.156 8.789 1 38.84 430 LYS B O 1
ATOM 6692 N N . ARG B 1 431 ? 3.385 -33.438 8.508 1 35.16 431 ARG B N 1
ATOM 6693 C CA . ARG B 1 431 ? 3.816 -34.406 9.5 1 35.16 431 ARG B CA 1
ATOM 6694 C C . ARG B 1 431 ? 4.414 -33.719 10.719 1 35.16 431 ARG B C 1
ATOM 6696 O O . ARG B 1 431 ? 5.566 -33.281 10.695 1 35.16 431 ARG B O 1
ATOM 6703 N N . VAL B 1 432 ? 3.719 -32.844 11.508 1 35.25 432 VAL B N 1
ATOM 6704 C CA . VAL B 1 432 ? 3.979 -32.094 12.719 1 35.25 432 VAL B CA 1
ATOM 6705 C C . VAL B 1 432 ? 4.93 -32.875 13.633 1 35.25 432 VAL B C 1
ATOM 6707 O O . VAL B 1 432 ? 5.512 -32.312 14.555 1 35.25 432 VAL B O 1
ATOM 6710 N N . GLY B 1 433 ? 4.914 -34.125 13.719 1 31.59 433 GLY B N 1
ATOM 6711 C CA . GLY B 1 433 ? 5.473 -34.812 14.867 1 31.59 433 GLY B CA 1
ATOM 6712 C C . GLY B 1 433 ? 6.98 -34.688 14.969 1 31.59 433 GLY B C 1
ATOM 6713 O O . GLY B 1 433 ? 7.617 -35.375 15.773 1 31.59 433 GLY B O 1
ATOM 6714 N N . TRP B 1 434 ? 7.676 -34.094 14.008 1 29.16 434 TRP B N 1
ATOM 6715 C CA . TRP B 1 434 ? 9.086 -34.438 14.141 1 29.16 434 TRP B CA 1
ATOM 6716 C C . TRP B 1 434 ? 9.852 -33.344 14.867 1 29.16 434 TRP B C 1
ATOM 6718 O O . TRP B 1 434 ? 9.711 -32.156 14.555 1 29.16 434 TRP B O 1
ATOM 6728 N N . ASP B 1 435 ? 10.062 -33.531 16.156 1 29.97 435 ASP B N 1
ATOM 6729 C CA . ASP B 1 435 ? 11 -32.781 17 1 29.97 435 ASP B CA 1
ATOM 6730 C C . ASP B 1 435 ? 12.391 -32.75 16.375 1 29.97 435 ASP B C 1
ATOM 6732 O O . ASP B 1 435 ? 12.938 -33.781 15.984 1 29.97 435 ASP B O 1
ATOM 6736 N N . PHE B 1 436 ? 12.766 -31.828 15.641 1 29.53 436 PHE B N 1
ATOM 6737 C CA . PHE B 1 436 ? 14.156 -31.688 15.227 1 29.53 436 PHE B CA 1
ATOM 6738 C C . PHE B 1 436 ? 15.055 -31.391 16.422 1 29.53 436 PHE B C 1
ATOM 6740 O O . PHE B 1 436 ? 14.797 -30.438 17.172 1 29.53 436 PHE B O 1
ATOM 6747 N N . SER B 1 437 ? 15.414 -32.344 17.281 1 25.69 437 SER B N 1
ATOM 6748 C CA . SER B 1 437 ? 16.547 -32.219 18.203 1 25.69 437 SER B CA 1
ATOM 6749 C C . SER B 1 437 ? 17.875 -32.188 17.453 1 25.69 437 SER B C 1
ATOM 6751 O O . SER B 1 437 ? 18.078 -32.938 16.516 1 25.69 437 SER B O 1
#

Secondary structure (DSSP, 8-state):
--------------------------------B---------HHHHHHHHHHHHHHHHHHHHT--SS--SS-HHHHHHHEEE-TTSHHHHHHHHHHHTT---EEEEEESHHHH-BTTB--HHHHHHHHHHHHS--TT-EEEE---TT--HHHHGGGHHHHS-TT-SEEEEE-TTTT--SS---TTSHHHHHHHHHHHHHHTSTT-PEEEEEE---TT---SSS--S-----HHHHHHHHHHHHHT--EEEHHHHHHHHHHHT-TT-B-SSBSS------TTS---PBPPTT-GGGBSBSSSSSB-HHHHHHHHHHHHHHHHHHHHHHHTT--------GGG-SPPSPSSTT---------TTSGGGGGGEEEEEB-EEEES-TTSSSHHHHTEEEE--STT-EEEE----EEETTEE-----------TTSTT----/--------------------------------B---------HHHHHHHHHHHHHHHHHHHHT--SS--SS-HHHHHHHEEE-TTSHHHHHHHHHHHTT---EEEEEESHHHH-BTTB--HHHHHHHHHHHHS--TT-EEEE---TT--HHHHGGGHHHHS-TT-SEEEEE-TTTT--SS---TTSHHHHHHHHHHHHHHTSTT-PEEEEEE---TT---SSS--S-----HHHHHHHHHHHHHT--EEEHHHHHHHHHHHT-TT-B-SSBSS------TTS---PBPPTT-GGGBSBSSSSSB-HHHHHHHHHHHHHHHHHHHHHHHTT--------GGG-SPPSPSSTT---------TTSGGGGGGEEEEEB-EEEES-TTSSSHHHHTEEEE--STT-EEEE----EEETTEE-----------TTSTT----

Organism: NCBI:txid2649997

Solvent-accessible surface area (backbone atoms only — not comparable to full-atom values): 49470 Å² total; per-residue (Å²): 131,92,88,81,84,72,90,82,80,86,76,88,76,91,81,83,79,75,78,76,77,76,74,74,76,76,74,73,77,80,62,33,69,34,77,62,79,71,74,68,73,48,76,62,57,61,50,47,42,49,47,52,52,47,47,50,51,46,51,54,49,63,68,58,58,92,56,83,77,83,60,41,54,24,31,44,35,26,8,36,48,21,54,25,52,40,61,46,43,32,54,51,27,50,40,47,75,69,68,46,67,46,32,40,33,36,39,24,13,42,65,54,40,35,52,89,77,34,14,49,29,64,62,47,38,49,51,38,46,45,70,70,51,68,54,96,67,50,42,76,45,80,54,26,37,67,81,35,22,34,63,61,42,40,44,32,36,80,78,64,49,64,77,72,33,40,32,36,40,42,32,41,35,72,50,38,46,65,92,49,99,60,57,75,80,29,69,43,47,45,29,40,50,44,41,52,52,56,49,58,68,38,93,56,48,38,25,54,35,39,40,27,65,63,59,48,66,49,62,81,83,76,77,42,47,55,65,61,79,84,49,68,38,48,56,53,51,44,51,51,22,51,75,68,48,27,32,24,24,30,46,46,55,37,36,45,68,40,33,75,50,51,36,81,35,30,21,65,79,28,4,37,38,66,69,75,52,61,64,69,101,50,77,68,52,45,52,40,57,91,91,44,33,69,33,17,18,17,13,46,45,57,41,33,10,63,57,32,12,46,44,55,20,49,40,57,46,49,59,38,41,50,26,35,50,35,57,74,71,62,59,80,69,47,67,82,87,51,83,72,65,60,75,78,75,77,65,82,49,83,93,53,71,85,81,88,76,67,65,28,63,56,39,74,76,31,51,78,29,49,73,44,64,44,73,40,39,81,46,53,78,32,71,85,44,89,45,72,74,66,11,46,35,26,73,45,58,90,50,92,86,43,43,70,41,76,59,80,78,48,53,79,49,101,85,52,67,43,87,75,76,86,81,80,82,78,74,65,61,92,62,71,80,68,76,84,124,132,89,79,85,80,74,87,73,84,87,75,88,72,79,73,80,76,79,73,71,77,75,75,71,75,74,74,72,77,77,59,26,67,36,74,63,78,71,71,68,72,48,77,62,58,62,51,48,40,48,45,52,52,47,47,50,52,46,52,54,49,61,68,57,59,93,55,83,78,83,59,40,55,25,32,44,36,25,8,36,47,22,54,25,53,42,60,46,42,33,55,51,27,51,40,46,76,69,67,48,67,47,31,39,34,36,39,23,14,43,65,54,41,37,52,87,76,34,11,48,28,66,61,48,38,49,51,38,45,44,72,71,51,68,53,94,67,51,43,75,45,82,54,26,36,67,82,34,22,36,65,63,43,40,42,29,37,79,78,66,48,64,78,71,33,40,32,35,40,42,31,41,32,73,51,37,50,65,92,50,100,60,57,76,80,27,69,43,47,45,27,40,51,46,40,53,53,57,48,59,67,37,91,56,49,40,27,55,36,38,42,28,65,63,60,49,66,49,60,80,85,76,78,40,45,54,64,61,79,84,50,67,40,47,56,53,51,47,51,51,22,51,75,70,48,27,32,22,24,29,47,47,53,38,36,45,69,41,33,76,52,52,37,81,36,31,20,65,79,30,3,37,38,64,68,75,54,63,65,68,101,47,78,68,52,44,53,40,58,91,91,43,34,70,32,18,20,15,14,44,47,58,41,33,9,61,56,31,12,48,43,55,21,47,40,57,44,50,60,38,43,50,26,35,48,34,57,74,71,64,61,80,70,47,68,81,86,50,84,72,66,60,76,79,74,77,65,82,48,82,91,52,71,85,80,88,73,68,66,28,61,58,40,74,76,30,50,78,28,51,74,43,63,43,72,40,41,80,43,55,76,33,71,84,43,90,44,70,76,67,10,45,35,27,73,45,58,92,50,92,85,43,39,70,40,76,59,79,77,49,52,78,50,100,85,53,67,43,87,73,75,85,81,80,81,82,73,63,62,92,62,69,80,68,76,84,124

pLDDT: mean 77.95, std 24.41, range [16.61, 98.94]

InterPro domains:
  IPR036514 SGNH hydrolase superfamily [G3DSA:3.40.50.1110] (103-322)

Sequence (874 aa):
MEAKADRTPQLLLAVLVLIPLFLAGIHILEGGGLTRPVVKTSSMDLAINTEAAVAAALKARLRRLPWSPMLSEAEARRGVTYAGSGAPLRRLAAKLLAGQAVKLVTIGGSVTQGGGMLGDYLSELFRYINSTFPHGQHEMLNKGMGAWGSEGFEPCLDRIVPQDADLVVVEFAINDEASEKVSYASPQRRTYEQMLRRMLQRPSQPTLVLLQYYPWMRSFGDGVTQGLYYREPETEMTVLGQYYDLPVVSVRAATWRLMHAGIDGFKVDKGAHSIGLNWGNKSIIPQADAGEEDKYFYSDGLHPGPGGAQVMAELVIHPLAVAVEDLATGVQVEERQAPQLQGLPPPMIPNSPNVSSSACFMLEEFKPLVKQAQGFEYRPERPARTSVLAQKWGWSGLQPGEWLQLEFSTMLDTASPQRNATVCECRIAKRVGWDFSMEAKADRTPQLLLAVLVLIPLFLAGIHILEGGGLTRPVVKTSSMDLAINTEAAVAAALKARLRRLPWSPMLSEAEARRGVTYAGSGAPLRRLAAKLLAGQAVKLVTIGGSVTQGGGMLGDYLSELFRYINSTFPHGQHEMLNKGMGAWGSEGFEPCLDRIVPQDADLVVVEFAINDEASEKVSYASPQRRTYEQMLRRMLQRPSQPTLVLLQYYPWMRSFGDGVTQGLYYREPETEMTVLGQYYDLPVVSVRAATWRLMHAGIDGFKVDKGAHSIGLNWGNKSIIPQADAGEEDKYFYSDGLHPGPGGAQVMAELVIHPLAVAVEDLATGVQVEERQAPQLQGLPPPMIPNSPNVSSSACFMLEEFKPLVKQAQGFEYRPERPARTSVLAQKWGWSGLQPGEWLQLEFSTMLDTASPQRNATVCECRIAKRVGWDFS